Protein AF-A0A2B4RZS3-F1 (afdb_monomer)

Sequence (861 aa):
MGNAHVAPRKTVGIPRLELAAAVVSVKVADVLKNELNYQRIEESYWIDSKAVLGFINNESRRFHVYVANRMQLIGDYTSPSQWRYVESAFNPADEVQADAFEREINALKELQAEVKGGSRQCDKEKKVAMKKTSRLDTLDPFLECNRVLRVGGRIKKANLSDSLKNPVILPQAGHVTQLIIRHVHEKTQHSGRGVTLNELRTNGYWIINGNAAVQHFISKCVTCRYLRGGAGEQKMTNLPKSRVEPAPSFTYSAVDYFGPWCVKEGRKEVKRYGALFTCMTSRAIHIEVAHSLETYSFLQALWRFISRRGPIRELGSDQRTNFIGAQNELKKALQDMDDDQIKVELLKNDIDWVRNPATASNFGGVWERQIRSARNIMAALMREHGHSLDDEALRTLMCETEAVVNNRPLTVDILSDPLSPLPLTPSTPLTGKTKLILPRPGKFQKEDDCKQRWRRVEHIANEFWTRWSKGYLQSLQVRNKWTRQRRNFIEECKPCSAQWLLVYHHGGNGNGISGSKFSLVSAVLSGARVRVVIDRYSTEADSAHVFGHHVFAQLLQHVRKASWYKFQDNAYWWWVIVSTNGNMEMARYNVGSNTHRGTNDKKPRGHNQDKVANEWFADECWKEVFTYDSKGSSLLGSRQALMSALMSGHRVRFQIPQWNYYTAEALSLRNSHVTAQALKHVNKNRLTGFQGDAYWYWLMVSTTGTVRSARYNVGGHKHRGDSKHKLSVKWYVDTRPWKQVLSNGPTGNVLSGDRSDLVQAVRDGAAVRCVQGNECRGYVYNAQNLAVSPDGNHVAAQALNHVSMRSAPDPDELMISPNAYWWFTIVSTTGWREMSRWTVGEHVDRGHTSNKIGQKWFVNH

Nearest PDB structures (foldseek):
  7jn3-assembly1_E  TM=5.811E-01  e=1.811E-05  Rous sarcoma virus (strain Schmidt-Ruppin A)
  7ouf-assembly1_E  TM=5.752E-01  e=3.709E-05  Simian T-lymphotropic virus 1
  6voy-assembly1_C  TM=5.040E-01  e=4.080E-05  Saccharolobus solfataricus P2
  6qbt-assembly1_A  TM=6.934E-01  e=4.625E-03  Human T-lymphotropic virus 2
  6qbv-assembly2_D  TM=6.974E-01  e=7.110E-03  Human T-lymphotropic virus 2

Organism: Stylophora pistillata (NCBI:txid50429)

Solvent-accessible surface area (backbone atoms only — not comparable to full-atom values): 48735 Å² total; per-residue (Å²): 137,84,85,82,74,80,81,70,96,60,94,72,58,67,72,62,54,56,46,51,51,53,45,49,54,53,54,52,51,52,53,51,40,67,76,66,69,60,92,84,76,92,70,76,48,79,40,70,47,70,69,52,54,54,57,60,71,53,91,83,72,92,58,62,68,79,56,38,61,48,51,50,60,42,54,78,78,45,59,61,90,33,57,44,81,45,64,80,90,73,42,73,73,55,54,59,49,47,76,73,39,48,69,62,54,49,54,53,49,56,62,55,73,76,54,94,68,97,50,82,64,55,62,52,51,54,52,59,71,44,71,80,80,57,91,54,66,87,38,51,64,46,76,46,100,83,75,48,53,21,36,44,54,96,54,79,86,54,100,63,56,67,54,61,51,35,23,39,59,38,61,59,83,41,70,68,46,52,53,52,51,49,52,47,32,58,75,52,70,65,70,45,63,70,56,38,53,49,52,41,42,73,72,20,43,40,46,51,66,41,70,60,46,47,46,56,52,49,72,70,32,66,66,51,43,68,78,66,48,76,80,80,87,70,84,79,78,81,81,56,64,66,61,71,55,91,62,65,67,45,28,32,27,32,50,50,79,44,75,79,39,51,29,30,57,87,95,44,78,43,59,36,32,40,40,38,37,36,19,53,61,56,66,29,60,45,62,37,78,20,67,49,79,46,34,67,34,46,51,56,37,50,49,57,46,37,76,73,64,45,79,45,45,32,42,35,35,66,87,52,70,37,57,57,48,35,53,54,49,52,55,46,57,64,67,72,56,86,49,72,70,58,50,56,63,49,63,75,48,60,59,46,72,45,73,58,63,100,85,49,63,75,83,44,53,78,58,51,60,57,52,48,52,55,50,51,54,49,53,50,51,43,70,78,48,18,80,78,31,38,70,70,51,48,53,51,42,39,53,51,51,34,51,60,64,19,65,40,64,76,59,72,94,57,81,87,46,95,87,51,79,81,61,58,25,34,37,35,84,73,67,76,48,87,72,80,84,68,78,84,90,76,89,85,63,100,73,78,62,98,82,53,73,68,62,52,40,51,50,53,49,52,51,48,49,53,57,47,50,55,54,51,55,56,58,70,70,58,70,89,65,80,87,61,96,67,86,85,70,84,80,72,82,80,66,101,63,91,67,76,37,80,31,28,28,25,39,28,84,24,51,72,74,43,71,35,63,64,58,41,46,50,38,55,75,65,56,29,49,47,33,41,33,48,84,97,45,75,46,65,41,62,33,52,36,65,57,92,92,35,42,39,33,35,31,83,48,66,65,46,52,71,45,103,87,38,76,33,98,82,44,25,39,36,39,38,26,40,33,64,61,8,44,31,31,77,50,46,32,39,66,64,30,63,55,65,72,65,77,76,95,79,67,89,72,64,82,65,64,45,52,42,41,38,39,34,25,41,37,84,47,48,41,83,43,32,28,31,35,59,89,69,49,75,78,39,68,42,69,66,58,51,49,54,40,45,78,48,53,33,53,47,33,38,31,50,81,77,66,42,48,42,58,47,52,28,36,38,28,28,76,73,29,46,33,31,34,34,69,91,36,67,51,60,72,45,99,62,35,74,34,90,80,46,27,34,44,30,39,34,42,33,71,78,17,42,38,34,39,43,32,31,36,36,26,30,71,51,72,73,60,70,49,78,48,65,37,36,33,42,31,27,36,42,70,63,76,41,45,75,34,31,25,26,34,40,81,23,49,77,75,43,72,41,58,66,61,45,46,50,38,55,73,74,65,34,51,45,29,42,40,31,74,47,69,52,52,23,41,38,39,54,52,38,80,74,42,70,41,96,88,64,71,42,44,36,30,28,33,70,76,37,68,40,67,39,79,35,98,50,90,57,40,63,35,75,35,91,82,42,26,36,37,44,32,38,39,36,54,60,6,45,33,40,36,38,33,31,39,38,31,44,101,42,80,73,56,73,49,76,48,66,43,40,42,34,36,21,40,38,122

Foldseek 3Di:
DDDDDDDDPDDDDPLLVQLVVLLVVLVVVVVCCVVVVDDDDQAAAEGADPVNLVLLPDDDDDDDPSSVVSSVSSVVRDHSVRYYYDHPLPDVLLVQCCVPCVQVLVVQVVLVVPDPDDDPVSVVVNCVSPVPDDPCSVQVWHADPSRFIWGQAPCVPDPDDPLLRTATEGELPDPVVLVLLVVLCVVVVVPDQVNSVVVCSVRRYDYDVSSVSNVVSLVPDPVSCVVPPDDDDDDQDDADPQQVDDDAWQQAKEKDKADFFFADDDPDTATKIKIWIATNHLRAIAIDIFRDLALVSVVVRVVVCCVQRHAYAEYEYEPDPRVVVNVVVVVVVLVPDDDPVVNVVVVVRPYHYDYDDNPCCSSVVPSCVLVVLLSVLVVVLSVVCRHPHHPVLVRVLSVLSSLLQQLDAPDDPPVPDPPDDDGDGSVCSVPVDPDRDDQDDDDDDPPPDDDDSNVVSSVSSVVSNVSVVVVVVVVVVDPPDDPDDDPDDPDDDDDQDFDFAFAFWDALQLHTPDHDLVSVVVLLVLVWWKWKDFPPDIDTFQKWFDDDSKIKGKDWDDWDAPDPPHRDPFTWTWIWMDMSSQFIFIWIGTQLDLDTPDDDPDDPPDTCSRSTIMTMTTTNQKDFAWKAALVQDTPDHDLVVVLVLQLQQWWKWKDFPHTIIHTFQKWKAAQSKIKGKGWPDWDAPDSNGHDSFIWTWIWIQIPSQKIKTWIGGANDLDTPDMDIGRTIMIMITGNFGWDFAFWAFLQLHTPDHAQLSVLVLVVVVWWKKKWFDHNNTIMIHGFDDWDQDPVSRKIKTWRFPDKDWDQDPPNRGIDGDSQIWTWTWMAMSSQKIKTWTAGRSHRDTPDIDIGGGIIIMITGD

Radius of gyration: 42.4 Å; Cα contacts (8 Å, |Δi|>4): 1461; chains: 1; bounding box: 107×107×107 Å

Structure (mmCIF, N/CA/C/O backbone):
data_AF-A0A2B4RZS3-F1
#
_entry.id   AF-A0A2B4RZS3-F1
#
loop_
_atom_site.group_PDB
_atom_site.id
_atom_site.type_symbol
_atom_site.label_atom_id
_atom_site.label_alt_id
_atom_site.label_comp_id
_atom_site.label_asym_id
_atom_site.label_entity_id
_atom_site.label_seq_id
_atom_site.pdbx_PDB_ins_code
_atom_site.Cartn_x
_atom_site.Cartn_y
_atom_site.Cartn_z
_atom_site.occupancy
_atom_site.B_iso_or_equiv
_atom_site.auth_seq_id
_atom_site.auth_comp_id
_atom_site.auth_asym_id
_atom_site.auth_atom_id
_atom_site.pdbx_PDB_model_num
ATOM 1 N N . MET A 1 1 ? 9.708 34.629 -29.749 1.00 25.36 1 MET A N 1
ATOM 2 C CA . MET A 1 1 ? 8.287 34.873 -30.084 1.00 25.36 1 MET A CA 1
ATOM 3 C C . MET A 1 1 ? 8.236 35.317 -31.536 1.00 25.36 1 MET A C 1
ATOM 5 O O . MET A 1 1 ? 8.944 36.253 -31.864 1.00 25.36 1 MET A O 1
ATOM 9 N N . GLY A 1 2 ? 7.504 34.627 -32.413 1.00 28.36 2 GLY A N 1
ATOM 10 C CA . GLY A 1 2 ? 7.329 35.047 -33.808 1.00 28.36 2 GLY A CA 1
ATOM 11 C C . GLY A 1 2 ? 5.884 35.477 -34.030 1.00 28.36 2 GLY A C 1
ATOM 12 O O . GLY A 1 2 ? 5.011 34.620 -34.124 1.00 28.36 2 GLY A O 1
ATOM 13 N N . ASN A 1 3 ? 5.624 36.785 -34.077 1.00 26.41 3 ASN A N 1
ATOM 14 C CA . ASN A 1 3 ? 4.321 37.315 -34.475 1.00 26.41 3 ASN A CA 1
ATOM 15 C C . ASN A 1 3 ? 4.238 37.290 -36.006 1.00 26.41 3 ASN A C 1
ATOM 17 O O . ASN A 1 3 ? 4.836 38.127 -36.677 1.00 26.41 3 ASN A O 1
ATOM 21 N N . ALA A 1 4 ? 3.513 36.321 -36.566 1.00 29.20 4 ALA A N 1
ATOM 22 C CA . ALA A 1 4 ? 3.205 36.306 -37.991 1.00 29.20 4 ALA A CA 1
ATOM 23 C C . ALA A 1 4 ? 2.091 37.324 -38.281 1.00 29.20 4 ALA A C 1
ATOM 25 O O . ALA A 1 4 ? 0.948 37.142 -37.860 1.00 29.20 4 ALA A O 1
ATOM 26 N N . HIS A 1 5 ? 2.418 38.400 -38.999 1.00 36.69 5 HIS A N 1
ATOM 27 C CA . HIS A 1 5 ? 1.414 39.298 -39.565 1.00 36.69 5 HIS A CA 1
ATOM 28 C C . HIS A 1 5 ? 0.783 38.681 -40.819 1.00 36.69 5 HIS A C 1
ATOM 30 O O . HIS A 1 5 ? 1.459 38.064 -41.642 1.00 36.69 5 HIS A O 1
ATOM 36 N N . VAL A 1 6 ? -0.524 38.895 -40.982 1.00 41.53 6 VAL A N 1
ATOM 37 C CA . VAL A 1 6 ? -1.246 38.624 -42.232 1.00 41.53 6 VAL A CA 1
ATOM 38 C C . VAL A 1 6 ? -0.625 39.457 -43.360 1.00 41.53 6 VAL A C 1
ATOM 40 O O . VAL A 1 6 ? -0.330 40.638 -43.164 1.00 41.53 6 VAL A O 1
ATOM 43 N N . ALA A 1 7 ? -0.429 38.849 -44.534 1.00 40.44 7 ALA A N 1
ATOM 44 C CA . ALA A 1 7 ? 0.196 39.502 -45.682 1.00 40.44 7 ALA A CA 1
ATOM 45 C C . ALA A 1 7 ? -0.533 40.814 -46.061 1.00 40.44 7 ALA A C 1
ATOM 47 O O . ALA A 1 7 ? -1.764 40.817 -46.191 1.00 40.44 7 ALA A O 1
ATOM 48 N N . PRO A 1 8 ? 0.186 41.938 -46.243 1.00 42.16 8 PRO A N 1
ATOM 49 C CA . PRO A 1 8 ? -0.438 43.213 -46.572 1.00 42.16 8 PRO A CA 1
ATOM 50 C C . PRO A 1 8 ? -1.048 43.176 -47.981 1.00 42.16 8 PRO A C 1
ATOM 52 O O . PRO A 1 8 ? -0.418 42.736 -48.937 1.00 42.16 8 PRO A O 1
ATOM 55 N N . ARG A 1 9 ? -2.277 43.692 -48.122 1.00 46.75 9 ARG A N 1
ATOM 56 C CA . ARG A 1 9 ? -3.053 43.706 -49.384 1.00 46.75 9 ARG A CA 1
ATOM 57 C C . ARG A 1 9 ? -2.430 44.522 -50.531 1.00 46.75 9 ARG A C 1
ATOM 59 O O . ARG A 1 9 ? -2.918 44.438 -51.652 1.00 46.75 9 ARG A O 1
ATOM 66 N N . LYS A 1 10 ? -1.393 45.326 -50.273 1.00 51.91 10 LYS A N 1
ATOM 67 C CA . LYS A 1 10 ? -0.622 46.052 -51.297 1.00 51.91 10 LYS A CA 1
ATOM 68 C C . LYS A 1 10 ? 0.819 45.556 -51.275 1.00 51.91 10 LYS A C 1
ATOM 70 O O . LYS A 1 10 ? 1.378 45.390 -50.196 1.00 51.91 10 LYS A O 1
ATOM 75 N N . THR A 1 11 ? 1.412 45.354 -52.449 1.00 50.59 11 THR A N 1
ATOM 76 C CA . THR A 1 11 ? 2.779 44.848 -52.619 1.00 50.59 11 THR A CA 1
ATOM 77 C C . THR A 1 11 ? 3.777 45.788 -51.940 1.00 50.59 11 THR A C 1
ATOM 79 O O . THR A 1 11 ? 3.996 46.913 -52.388 1.00 50.59 11 THR A O 1
ATOM 82 N N . VAL A 1 12 ? 4.356 45.353 -50.820 1.00 57.81 12 VAL A N 1
ATOM 83 C CA . VAL A 1 12 ? 5.393 46.099 -50.097 1.00 57.81 12 VAL A CA 1
ATOM 84 C C . VAL A 1 12 ? 6.755 45.568 -50.540 1.00 57.81 12 VAL A C 1
ATOM 86 O O . VAL A 1 12 ? 6.961 44.359 -50.579 1.00 57.81 12 VAL A O 1
ATOM 89 N N . GLY A 1 13 ? 7.685 46.461 -50.888 1.00 64.00 13 GLY A N 1
ATOM 90 C CA . GLY A 1 13 ? 9.037 46.064 -51.290 1.00 64.00 13 GLY A CA 1
ATOM 91 C C . GLY A 1 13 ? 9.795 45.363 -50.158 1.00 64.00 13 GLY A C 1
ATOM 92 O O . GLY A 1 13 ? 9.691 45.776 -49.002 1.00 64.00 13 GLY A O 1
ATOM 93 N N . ILE A 1 14 ? 10.591 44.350 -50.508 1.00 63.94 14 ILE A N 1
ATOM 94 C CA . ILE A 1 14 ? 11.362 43.498 -49.583 1.00 63.94 14 ILE A CA 1
ATOM 95 C C . ILE A 1 14 ? 12.132 44.318 -48.522 1.00 63.94 14 ILE A C 1
ATOM 97 O O . ILE A 1 14 ? 11.946 44.046 -47.338 1.00 63.94 14 ILE A O 1
ATOM 101 N N . PRO A 1 15 ? 12.849 45.416 -48.854 1.00 69.38 15 PRO A N 1
ATOM 102 C CA . PRO A 1 15 ? 13.564 46.206 -47.842 1.00 69.38 15 PRO A CA 1
ATOM 103 C C . PRO A 1 15 ? 12.669 46.829 -46.757 1.00 69.38 15 PRO A C 1
ATOM 105 O O . PRO A 1 15 ? 13.118 47.065 -45.640 1.00 69.38 15 PRO A O 1
ATOM 108 N N . ARG A 1 16 ? 11.391 47.106 -47.056 1.00 73.25 16 ARG A N 1
ATOM 109 C CA . ARG A 1 16 ? 10.436 47.661 -46.080 1.00 73.25 16 ARG A CA 1
ATOM 110 C C . ARG A 1 16 ? 9.860 46.598 -45.146 1.00 73.25 16 ARG A C 1
ATOM 112 O O . ARG A 1 16 ? 9.440 46.961 -44.048 1.00 73.25 16 ARG A O 1
ATOM 119 N N . LEU A 1 17 ? 9.807 45.339 -45.586 1.00 72.12 17 LEU A N 1
ATOM 120 C CA . LEU A 1 17 ? 9.401 44.203 -44.756 1.00 72.12 17 LEU A CA 1
ATOM 121 C C . LEU A 1 17 ? 10.532 43.817 -43.801 1.00 72.12 17 LEU A C 1
ATOM 123 O O . LEU A 1 17 ? 10.285 43.714 -42.604 1.00 72.12 17 LEU A O 1
ATOM 127 N N . GLU A 1 18 ? 11.767 43.751 -44.301 1.00 78.31 18 GLU A N 1
ATOM 128 C CA . GLU A 1 18 ? 12.951 43.497 -43.469 1.00 78.31 18 GLU A CA 1
ATOM 129 C C . GLU A 1 18 ? 13.143 44.583 -42.399 1.00 78.31 18 GLU A C 1
ATOM 131 O O . GLU A 1 18 ? 13.373 44.296 -41.225 1.00 78.31 18 GLU A O 1
ATOM 136 N N . LEU A 1 19 ? 12.939 45.855 -42.760 1.00 81.00 19 LEU A N 1
ATOM 137 C CA . LEU A 1 19 ? 12.983 46.956 -41.794 1.00 81.00 19 LEU A CA 1
ATOM 138 C C . LEU A 1 19 ? 11.852 46.869 -40.752 1.00 81.00 19 LEU A C 1
ATOM 140 O O . LEU A 1 19 ? 12.030 47.259 -39.601 1.00 81.00 19 LEU A O 1
ATOM 144 N N . ALA A 1 20 ? 10.675 46.363 -41.134 1.00 78.88 20 ALA A N 1
ATOM 145 C CA . ALA A 1 20 ? 9.586 46.145 -40.186 1.00 78.88 20 ALA A CA 1
ATOM 146 C C . ALA A 1 20 ? 9.894 44.987 -39.223 1.00 78.88 20 ALA A C 1
ATOM 148 O O . ALA A 1 20 ? 9.554 45.085 -38.046 1.00 78.88 20 ALA A O 1
ATOM 149 N N . ALA A 1 21 ? 10.570 43.936 -39.693 1.00 75.31 21 ALA A N 1
ATOM 150 C CA . ALA A 1 21 ? 11.038 42.844 -38.846 1.00 75.31 21 ALA A CA 1
ATOM 151 C C . ALA A 1 21 ? 12.056 43.338 -37.804 1.00 75.31 21 ALA A C 1
ATOM 153 O O . ALA A 1 21 ? 11.902 43.036 -36.621 1.00 75.31 21 ALA A O 1
ATOM 154 N N . ALA A 1 22 ? 13.009 44.189 -38.204 1.00 81.75 22 ALA A N 1
ATOM 155 C CA . ALA A 1 22 ? 13.968 44.810 -37.285 1.00 81.75 22 ALA A CA 1
ATOM 156 C C . ALA A 1 22 ? 13.275 45.607 -36.161 1.00 81.75 22 ALA A C 1
ATOM 158 O O . ALA A 1 22 ? 13.595 45.431 -34.987 1.00 81.75 22 ALA A O 1
ATOM 159 N N . VAL A 1 23 ? 12.257 46.408 -36.496 1.00 82.56 23 VAL A N 1
ATOM 160 C CA . VAL A 1 23 ? 11.451 47.150 -35.507 1.00 82.56 23 VAL A CA 1
ATOM 161 C C . VAL A 1 23 ? 10.754 46.218 -34.509 1.00 82.56 23 VAL A C 1
ATOM 163 O O . VAL A 1 23 ? 10.675 46.520 -33.319 1.00 82.56 23 VAL A O 1
ATOM 166 N N . VAL A 1 24 ? 10.218 45.090 -34.977 1.00 80.56 24 VAL A N 1
ATOM 167 C CA . VAL A 1 24 ? 9.543 44.124 -34.100 1.00 80.56 24 VAL A CA 1
ATOM 168 C C . VAL A 1 24 ? 10.538 43.485 -33.134 1.00 80.56 24 VAL A C 1
ATOM 170 O O . VAL A 1 24 ? 10.221 43.364 -31.953 1.00 80.56 24 VAL A O 1
ATOM 173 N N . SER A 1 25 ? 11.737 43.134 -33.600 1.00 79.50 25 SER A N 1
ATOM 174 C CA . SER A 1 25 ? 12.791 42.562 -32.753 1.00 79.50 25 SER A CA 1
ATOM 175 C C . SER A 1 25 ? 13.160 43.481 -31.588 1.00 79.50 25 SER A C 1
ATOM 177 O O . SER A 1 25 ? 13.253 43.014 -30.455 1.00 79.50 25 SER A O 1
ATOM 179 N N . VAL A 1 26 ? 13.274 44.787 -31.841 1.00 84.56 26 VAL A N 1
ATOM 180 C CA . VAL A 1 26 ? 13.540 45.801 -30.807 1.00 84.56 26 VAL A CA 1
ATOM 181 C C . VAL A 1 26 ? 12.406 45.882 -29.785 1.00 84.56 26 VAL A C 1
ATOM 183 O O . VAL A 1 26 ? 12.646 45.833 -28.583 1.00 84.56 26 VAL A O 1
ATOM 186 N N . LYS A 1 27 ? 11.149 45.925 -30.243 1.00 80.69 27 LYS A N 1
ATOM 187 C CA . LYS A 1 27 ? 9.986 45.980 -29.340 1.00 80.69 27 LYS A CA 1
ATOM 188 C C . LYS A 1 27 ? 9.846 44.733 -28.472 1.00 80.69 27 LYS A C 1
ATOM 190 O O . LYS A 1 27 ? 9.444 44.826 -27.319 1.00 80.69 27 LYS A O 1
ATOM 195 N N . VAL A 1 28 ? 10.148 43.560 -29.023 1.00 78.25 28 VAL A N 1
ATOM 196 C CA . VAL A 1 28 ? 10.104 42.304 -28.263 1.00 78.25 28 VAL A CA 1
ATOM 197 C C . VAL A 1 28 ? 11.201 42.279 -27.201 1.00 78.25 28 VAL A C 1
ATOM 199 O O . VAL A 1 28 ? 10.935 41.838 -26.086 1.00 78.25 28 VAL A O 1
ATOM 202 N N . ALA A 1 29 ? 12.402 42.765 -27.516 1.00 79.75 29 ALA A N 1
ATOM 203 C CA . ALA A 1 29 ? 13.478 42.872 -26.536 1.00 79.75 29 ALA A CA 1
ATOM 204 C C . ALA A 1 29 ? 13.118 43.831 -25.389 1.00 79.75 29 ALA A C 1
ATOM 206 O O . ALA A 1 29 ? 13.303 43.477 -24.227 1.00 79.75 29 ALA A O 1
ATOM 207 N N . ASP A 1 30 ? 12.506 44.979 -25.694 1.00 80.50 30 ASP A N 1
ATOM 208 C CA . ASP A 1 30 ? 12.034 45.938 -24.686 1.00 80.50 30 ASP A CA 1
ATOM 209 C C . ASP A 1 30 ? 10.965 45.338 -23.753 1.00 80.50 30 ASP A C 1
ATOM 211 O O . ASP A 1 30 ? 11.074 45.418 -22.529 1.00 80.50 30 ASP A O 1
ATOM 215 N N . VAL A 1 31 ? 9.975 44.626 -24.306 1.00 79.56 31 VAL A N 1
ATOM 216 C CA . VAL A 1 31 ? 8.971 43.908 -23.498 1.00 79.56 31 VAL A CA 1
ATOM 217 C C . VAL A 1 31 ? 9.633 42.869 -22.591 1.00 79.56 31 VAL A C 1
ATOM 219 O O . VAL A 1 31 ? 9.295 42.773 -21.416 1.00 79.56 31 VAL A O 1
ATOM 222 N N . LEU A 1 32 ? 10.604 42.107 -23.100 1.00 74.25 32 LEU A N 1
ATOM 223 C CA . LEU A 1 32 ? 11.298 41.093 -22.303 1.00 74.25 32 LEU A CA 1
ATOM 224 C C . LEU A 1 32 ? 12.152 41.703 -21.186 1.00 74.25 32 LEU A C 1
ATOM 226 O O . LEU A 1 32 ? 12.182 41.148 -20.090 1.00 74.25 32 LEU A O 1
ATOM 230 N N . LYS A 1 33 ? 12.807 42.843 -21.426 1.00 74.12 33 LYS A N 1
ATOM 231 C CA . LYS A 1 33 ? 13.531 43.593 -20.389 1.00 74.12 33 LYS A CA 1
ATOM 232 C C . LYS A 1 33 ? 12.607 44.030 -19.257 1.00 74.12 33 LYS A C 1
ATOM 234 O O . LYS A 1 33 ? 12.936 43.814 -18.091 1.00 74.12 33 LYS A O 1
ATOM 239 N N . ASN A 1 34 ? 11.454 44.596 -19.609 1.00 74.12 34 ASN A N 1
ATOM 240 C CA . ASN A 1 34 ? 10.492 45.120 -18.644 1.00 74.12 34 ASN A CA 1
ATOM 241 C C . ASN A 1 34 ? 9.833 44.000 -17.820 1.00 74.12 34 ASN A C 1
ATOM 243 O O . ASN A 1 34 ? 9.734 44.115 -16.602 1.00 74.12 34 ASN A O 1
ATOM 247 N N . GLU A 1 35 ? 9.455 42.887 -18.452 1.00 75.44 35 GLU A N 1
ATOM 248 C CA . GLU A 1 35 ? 8.789 41.762 -17.774 1.00 75.44 35 GLU A CA 1
ATOM 249 C C . GLU A 1 35 ? 9.744 40.917 -16.918 1.00 75.44 35 GLU A C 1
ATOM 251 O O . GLU A 1 35 ? 9.351 40.369 -15.889 1.00 75.44 35 GLU A O 1
ATOM 256 N N . LEU A 1 36 ? 11.011 40.792 -17.326 1.00 71.81 36 LEU A N 1
ATOM 257 C CA . LEU A 1 36 ? 12.001 39.974 -16.616 1.00 71.81 36 LEU A CA 1
ATOM 258 C C . LEU A 1 36 ? 12.832 40.772 -15.595 1.00 71.81 36 LEU A C 1
ATOM 260 O O . LEU A 1 36 ? 13.619 40.180 -14.857 1.00 71.81 36 LEU A O 1
ATOM 264 N N . ASN A 1 37 ? 12.632 42.093 -15.521 1.00 66.38 37 ASN A N 1
ATOM 265 C CA . ASN A 1 37 ? 13.205 43.015 -14.534 1.00 66.38 37 ASN A CA 1
ATOM 266 C C . ASN A 1 37 ? 14.747 42.966 -14.428 1.00 66.38 37 ASN A C 1
ATOM 268 O O . ASN A 1 37 ? 15.330 43.134 -13.354 1.00 66.38 37 ASN A O 1
ATOM 272 N N . TYR A 1 38 ? 15.429 42.713 -15.549 1.00 66.50 38 TYR A N 1
ATOM 273 C CA . TYR A 1 38 ? 16.889 42.650 -15.612 1.00 66.50 38 TYR A CA 1
ATOM 274 C C . TYR A 1 38 ? 17.485 44.020 -15.950 1.00 66.50 38 TYR A C 1
ATOM 276 O O . TYR A 1 38 ? 17.295 44.536 -17.046 1.00 66.50 38 TYR A O 1
ATOM 284 N N . GLN A 1 39 ? 18.259 44.603 -15.029 1.00 55.19 39 GLN A N 1
ATOM 285 C CA . GLN A 1 39 ? 18.731 45.990 -15.170 1.00 55.19 39 GLN A CA 1
ATOM 286 C C . GLN A 1 39 ? 20.023 46.175 -15.991 1.00 55.19 39 GLN A C 1
ATOM 288 O O . GLN A 1 39 ? 20.342 47.304 -16.350 1.00 55.19 39 GLN A O 1
ATOM 293 N N . ARG A 1 40 ? 20.771 45.110 -16.322 1.00 58.00 40 ARG A N 1
ATOM 294 C CA . ARG A 1 40 ? 22.019 45.186 -17.116 1.00 58.00 40 ARG A CA 1
ATOM 295 C C . ARG A 1 40 ? 22.296 43.885 -17.880 1.00 58.00 40 ARG A C 1
ATOM 297 O O . ARG A 1 40 ? 23.076 43.056 -17.424 1.00 58.00 40 ARG A O 1
ATOM 304 N N . ILE A 1 41 ? 21.658 43.708 -19.036 1.00 68.88 41 ILE A N 1
ATOM 305 C CA . ILE A 1 41 ? 21.992 42.636 -19.988 1.00 68.88 41 ILE A CA 1
ATOM 306 C C . ILE A 1 41 ? 22.568 43.269 -21.252 1.00 68.88 41 ILE A C 1
ATOM 308 O O . ILE A 1 41 ? 22.030 44.250 -21.763 1.00 68.88 41 ILE A O 1
ATOM 312 N N . GLU A 1 42 ? 23.676 42.712 -21.731 1.00 70.00 42 GLU A N 1
ATOM 313 C CA . GLU A 1 42 ? 24.305 43.099 -22.989 1.00 70.00 42 GLU A CA 1
ATOM 314 C C . GLU A 1 42 ? 23.510 42.492 -24.158 1.00 70.00 42 GLU A C 1
ATOM 316 O O . GLU A 1 42 ? 23.343 41.275 -24.247 1.00 70.00 42 GLU A O 1
ATOM 321 N N . GLU A 1 43 ? 22.965 43.336 -25.034 1.00 74.69 43 GLU A N 1
ATOM 322 C CA . GLU A 1 43 ? 22.074 42.909 -26.118 1.00 74.69 43 GLU A CA 1
ATOM 323 C C . GLU A 1 43 ? 22.743 43.020 -27.483 1.00 74.69 43 GLU A C 1
ATOM 325 O O . GLU A 1 43 ? 23.361 44.037 -27.801 1.00 74.69 43 GLU A O 1
ATOM 330 N N . SER A 1 44 ? 22.563 41.988 -28.307 1.00 79.62 44 SER A N 1
ATOM 331 C CA . SER A 1 44 ? 23.001 41.952 -29.703 1.00 79.62 44 SER A CA 1
ATOM 332 C C . SER A 1 44 ? 21.853 41.516 -30.612 1.00 79.62 44 SER A C 1
ATOM 334 O O . SER A 1 44 ? 21.192 40.510 -30.349 1.00 79.62 44 SER A O 1
ATOM 336 N N . TYR A 1 45 ? 21.650 42.248 -31.703 1.00 80.56 45 TYR A N 1
ATOM 337 C CA . TYR A 1 45 ? 20.606 42.024 -32.699 1.00 80.56 45 TYR A CA 1
ATOM 338 C C . TYR A 1 45 ? 21.243 41.554 -34.006 1.00 80.56 45 TYR A C 1
ATOM 340 O O . TYR A 1 45 ? 22.227 42.127 -34.467 1.00 80.56 45 TYR A O 1
ATOM 348 N N . TRP A 1 46 ? 20.684 40.511 -34.615 1.00 75.00 46 TRP A N 1
ATOM 349 C CA . TRP A 1 46 ? 21.230 39.903 -35.828 1.00 75.00 46 TRP A CA 1
ATOM 350 C C . TRP A 1 46 ? 20.239 40.038 -36.983 1.00 75.00 46 TRP A C 1
ATOM 352 O O . TRP A 1 46 ? 19.054 39.748 -36.812 1.00 75.00 46 TRP A O 1
ATOM 362 N N . ILE A 1 47 ? 20.718 40.489 -38.144 1.00 76.44 47 ILE A N 1
ATOM 363 C CA . ILE A 1 47 ? 19.908 40.693 -39.350 1.00 76.44 47 ILE A CA 1
ATOM 364 C C . ILE A 1 47 ? 20.595 40.100 -40.580 1.00 76.44 47 ILE A C 1
ATOM 366 O O . ILE A 1 47 ? 21.806 40.204 -40.740 1.00 76.44 47 ILE A O 1
ATOM 370 N N . ASP A 1 48 ? 19.827 39.500 -41.477 1.00 68.94 48 ASP A N 1
ATOM 371 C CA . ASP A 1 48 ? 20.307 38.870 -42.714 1.00 68.94 48 ASP A CA 1
ATOM 372 C C . ASP A 1 48 ? 20.163 39.773 -43.951 1.00 68.94 48 ASP A C 1
ATOM 374 O O . ASP A 1 48 ? 20.464 39.382 -45.079 1.00 68.94 48 ASP A O 1
ATOM 378 N N . SER A 1 49 ? 19.777 41.035 -43.740 1.00 77.75 49 SER A N 1
ATOM 379 C CA . SER A 1 49 ? 19.632 42.049 -44.783 1.00 77.75 49 SER A CA 1
ATOM 380 C C . SER A 1 49 ? 20.723 43.117 -44.697 1.00 77.75 49 SER A C 1
ATOM 382 O O . SER A 1 49 ? 20.668 44.031 -43.867 1.00 77.75 49 SER A O 1
ATOM 384 N N . LYS A 1 50 ? 21.691 43.065 -45.628 1.00 77.00 50 LYS A N 1
ATOM 385 C CA . LYS A 1 50 ? 22.745 44.097 -45.759 1.00 77.00 50 LYS A CA 1
ATOM 386 C C . LYS A 1 50 ? 22.164 45.492 -46.018 1.00 77.00 50 LYS A C 1
ATOM 388 O O . LYS A 1 50 ? 22.749 46.484 -45.596 1.00 77.00 50 LYS A O 1
ATOM 393 N N . ALA A 1 51 ? 21.004 45.577 -46.677 1.00 77.06 51 ALA A N 1
ATOM 394 C CA . ALA A 1 51 ? 20.333 46.845 -46.961 1.00 77.06 51 ALA A CA 1
ATOM 395 C C . ALA A 1 51 ? 19.806 47.522 -45.685 1.00 77.06 51 ALA A C 1
ATOM 397 O O . ALA A 1 51 ? 19.978 48.726 -45.520 1.00 77.06 51 ALA A O 1
ATOM 398 N N . VAL A 1 52 ? 19.202 46.756 -44.768 1.00 78.44 52 VAL A N 1
ATOM 399 C CA . VAL A 1 52 ? 18.694 47.293 -43.495 1.00 78.44 52 VAL A CA 1
ATOM 400 C C . VAL A 1 52 ? 19.836 47.627 -42.542 1.00 78.44 52 VAL A C 1
ATOM 402 O O . VAL A 1 52 ? 19.813 48.697 -41.941 1.00 78.44 52 VAL A O 1
ATOM 405 N N . LEU A 1 53 ? 20.882 46.795 -42.478 1.00 82.06 53 LEU A N 1
ATOM 406 C CA . LEU A 1 53 ? 22.088 47.134 -41.717 1.00 82.06 53 LEU A CA 1
ATOM 407 C C . LEU A 1 53 ? 22.743 48.426 -42.241 1.00 82.06 53 LEU A C 1
ATOM 409 O O . LEU A 1 53 ? 23.169 49.275 -41.463 1.00 82.06 53 LEU A O 1
ATOM 413 N N . GLY A 1 54 ? 22.753 48.615 -43.563 1.00 80.06 54 GLY A N 1
ATOM 414 C CA . GLY A 1 54 ? 23.208 49.851 -44.196 1.00 80.06 54 GLY A CA 1
ATOM 415 C C . GLY A 1 54 ? 22.345 51.077 -43.872 1.00 80.06 54 GLY A C 1
ATOM 416 O O . GLY A 1 54 ? 22.873 52.184 -43.855 1.00 80.06 54 GLY A O 1
ATOM 417 N N . PHE A 1 55 ? 21.046 50.914 -43.594 1.00 81.69 55 PHE A N 1
ATOM 418 C CA . PHE A 1 55 ? 20.200 52.010 -43.102 1.00 81.69 55 PHE A CA 1
ATOM 419 C C . PHE A 1 55 ? 20.479 52.348 -41.634 1.00 81.69 55 PHE A C 1
ATOM 421 O O . PHE A 1 55 ? 20.463 53.524 -41.289 1.00 81.69 55 PHE A O 1
ATOM 428 N N . ILE A 1 56 ? 20.777 51.346 -40.800 1.00 81.19 56 ILE A N 1
ATOM 429 C CA . ILE A 1 56 ? 21.082 51.518 -39.369 1.00 81.19 56 ILE A CA 1
ATOM 430 C C . ILE A 1 56 ? 22.414 52.235 -39.141 1.00 81.19 56 ILE A C 1
ATOM 432 O O . ILE A 1 56 ? 22.506 53.084 -38.261 1.00 81.19 56 ILE A O 1
ATOM 436 N N . ASN A 1 57 ? 23.417 51.964 -39.975 1.00 80.31 57 ASN A N 1
ATOM 437 C CA . ASN A 1 57 ? 24.753 52.550 -39.837 1.00 80.31 57 ASN A CA 1
ATOM 438 C C . ASN A 1 57 ? 24.926 53.910 -40.542 1.00 80.31 57 ASN A C 1
ATOM 440 O O . ASN A 1 57 ? 26.047 54.401 -40.652 1.00 80.31 57 ASN A O 1
ATOM 444 N N . ASN A 1 58 ? 23.860 54.503 -41.085 1.00 77.88 58 ASN A N 1
ATOM 445 C CA . ASN A 1 58 ? 23.957 55.705 -41.912 1.00 77.88 58 ASN A CA 1
ATOM 446 C C . ASN A 1 58 ? 23.410 56.945 -41.194 1.00 77.88 58 ASN A C 1
ATOM 448 O O . ASN A 1 58 ? 22.201 57.103 -41.050 1.00 77.88 58 ASN A O 1
ATOM 452 N N . GLU A 1 59 ? 24.308 57.857 -40.818 1.00 62.84 59 GLU A N 1
ATOM 453 C CA . GLU A 1 59 ? 23.991 59.057 -40.029 1.00 62.84 59 GLU A CA 1
ATOM 454 C C . GLU A 1 59 ? 23.669 60.311 -40.870 1.00 62.84 59 GLU A C 1
ATOM 456 O O . GLU A 1 59 ? 23.306 61.345 -40.317 1.00 62.84 59 GLU A O 1
ATOM 461 N N . SER A 1 60 ? 23.783 60.266 -42.207 1.00 59.38 60 SER A N 1
ATOM 462 C CA . SER A 1 60 ? 23.875 61.492 -43.032 1.00 59.38 60 SER A CA 1
ATOM 463 C C . SER A 1 60 ? 22.865 61.631 -44.183 1.00 59.38 60 SER A C 1
ATOM 465 O O . SER A 1 60 ? 22.979 62.559 -44.986 1.00 59.38 60 SER A O 1
ATOM 467 N N . ARG A 1 61 ? 21.841 60.769 -44.302 1.00 57.19 61 ARG A N 1
ATOM 468 C CA . ARG A 1 61 ? 20.859 60.846 -45.410 1.00 57.19 61 ARG A CA 1
ATOM 469 C C . ARG A 1 61 ? 19.412 61.036 -44.954 1.00 57.19 61 ARG A C 1
ATOM 471 O O . ARG A 1 61 ? 18.914 60.332 -44.085 1.00 57.19 61 ARG A O 1
ATOM 478 N N . ARG A 1 62 ? 18.695 61.942 -45.636 1.00 60.28 62 ARG A N 1
ATOM 479 C CA . ARG A 1 62 ? 17.237 62.118 -45.506 1.00 60.28 62 ARG A CA 1
ATOM 480 C C . ARG A 1 62 ? 16.513 60.885 -46.054 1.00 60.28 62 ARG A C 1
ATOM 482 O O . ARG A 1 62 ? 16.443 60.689 -47.267 1.00 60.28 62 ARG A O 1
ATOM 489 N N . PHE A 1 63 ? 15.971 60.058 -45.166 1.00 74.12 63 PHE A N 1
ATOM 490 C CA . PHE A 1 63 ? 15.154 58.909 -45.548 1.00 74.12 63 PHE A CA 1
ATOM 491 C C . PHE A 1 63 ? 13.722 59.326 -45.902 1.00 74.12 63 PHE A C 1
ATOM 493 O O . PHE A 1 63 ? 13.169 60.277 -45.354 1.00 74.12 63 PHE A O 1
ATOM 500 N N . HIS A 1 64 ? 13.082 58.565 -46.791 1.00 71.94 64 HIS A N 1
ATOM 501 C CA . HIS A 1 64 ? 11.647 58.699 -47.038 1.00 71.94 64 HIS A CA 1
ATOM 502 C C . HIS A 1 64 ? 10.864 58.402 -45.745 1.00 71.94 64 HIS A C 1
ATOM 504 O O . HIS A 1 64 ? 11.194 57.448 -45.040 1.00 71.94 64 HIS A O 1
ATOM 510 N N . VAL A 1 65 ? 9.789 59.153 -45.472 1.00 77.12 65 VAL A N 1
ATOM 511 C CA . VAL A 1 65 ? 9.052 59.196 -44.184 1.00 77.12 65 VAL A CA 1
ATOM 512 C C . VAL A 1 65 ? 8.807 57.817 -43.541 1.00 77.12 65 VAL A C 1
ATOM 514 O O . VAL A 1 65 ? 9.065 57.620 -42.361 1.00 77.12 65 VAL A O 1
ATOM 517 N N . TYR A 1 66 ? 8.378 56.814 -44.318 1.00 78.62 66 TYR A N 1
ATOM 518 C CA . TYR A 1 66 ? 8.159 55.443 -43.824 1.00 78.62 66 TYR A CA 1
ATOM 519 C C . TYR A 1 66 ? 9.406 54.776 -43.211 1.00 78.62 66 TYR A C 1
ATOM 521 O O . TYR A 1 66 ? 9.286 54.049 -42.221 1.00 78.62 66 TYR A O 1
ATOM 529 N N . VAL A 1 67 ? 10.570 54.972 -43.839 1.00 77.81 67 VAL A N 1
ATOM 530 C CA . VAL A 1 67 ? 11.863 54.429 -43.400 1.00 77.81 67 VAL A CA 1
ATOM 531 C C . VAL A 1 67 ? 12.411 55.286 -42.264 1.00 77.81 67 VAL A C 1
ATOM 533 O O . VAL A 1 67 ? 12.826 54.724 -41.259 1.00 77.81 67 VAL A O 1
ATOM 536 N N . ALA A 1 68 ? 12.304 56.616 -42.369 1.00 78.69 68 ALA A N 1
ATOM 537 C CA . ALA A 1 68 ? 12.724 57.553 -41.325 1.00 78.69 68 ALA A CA 1
ATOM 538 C C . ALA A 1 68 ? 12.060 57.248 -39.971 1.00 78.69 68 ALA A C 1
ATOM 540 O O . ALA A 1 68 ? 12.757 57.035 -38.987 1.00 78.69 68 ALA A O 1
ATOM 541 N N . ASN A 1 69 ? 10.731 57.098 -39.941 1.00 81.69 69 ASN A N 1
ATOM 542 C CA . ASN A 1 69 ? 9.992 56.839 -38.700 1.00 81.69 69 ASN A CA 1
ATOM 543 C C . ASN A 1 69 ? 10.371 55.499 -38.039 1.00 81.69 69 ASN A C 1
ATOM 545 O O . ASN A 1 69 ? 10.281 55.356 -36.825 1.00 81.69 69 ASN A O 1
ATOM 549 N N . ARG A 1 70 ? 10.766 54.491 -38.829 1.00 83.06 70 ARG A N 1
ATOM 550 C CA . ARG A 1 70 ? 11.172 53.168 -38.317 1.00 83.06 70 ARG A CA 1
ATOM 551 C C . ARG A 1 70 ? 12.626 53.140 -37.882 1.00 83.06 70 ARG A C 1
ATOM 553 O O . ARG A 1 70 ? 12.939 52.478 -36.904 1.00 83.06 70 ARG A O 1
ATOM 560 N N . MET A 1 71 ? 13.478 53.875 -38.587 1.00 82.06 71 MET A N 1
ATOM 561 C CA . MET A 1 71 ? 14.866 54.081 -38.199 1.00 82.06 71 MET A CA 1
ATOM 562 C C . MET A 1 71 ? 14.973 54.866 -36.896 1.00 82.06 71 MET A C 1
ATOM 564 O O . MET A 1 71 ? 15.737 54.469 -36.026 1.00 82.06 71 MET A O 1
ATOM 568 N N . GLN A 1 72 ? 14.146 55.901 -36.727 1.00 80.19 72 GLN A N 1
ATOM 569 C CA . GLN A 1 72 ? 14.039 56.633 -35.468 1.00 80.19 72 GLN A CA 1
ATOM 570 C C . GLN A 1 72 ? 13.633 55.697 -34.325 1.00 80.19 72 GLN A C 1
ATOM 572 O O . GLN A 1 72 ? 14.335 55.613 -33.330 1.00 80.19 72 GLN A O 1
ATOM 577 N N . LEU A 1 73 ? 12.593 54.882 -34.525 1.00 81.00 73 LEU A N 1
ATOM 578 C CA . LEU A 1 73 ? 12.138 53.940 -33.502 1.00 81.00 73 LEU A CA 1
ATOM 579 C C . LEU A 1 73 ? 13.155 52.827 -33.192 1.00 81.00 73 LEU A C 1
ATOM 581 O O . LEU A 1 73 ? 13.156 52.302 -32.090 1.00 81.00 73 LEU A O 1
ATOM 585 N N . ILE A 1 74 ? 14.018 52.436 -34.132 1.00 85.06 74 ILE A N 1
ATOM 586 C CA . ILE A 1 74 ? 15.129 51.515 -33.837 1.00 85.06 74 ILE A CA 1
ATOM 587 C C . ILE A 1 74 ? 16.226 52.243 -33.043 1.00 85.06 74 ILE A C 1
ATOM 589 O O . ILE A 1 74 ? 16.756 51.676 -32.088 1.00 85.06 74 ILE A O 1
ATOM 593 N N . GLY A 1 75 ? 16.534 53.491 -33.406 1.00 79.56 75 GLY A N 1
ATOM 594 C CA . GLY A 1 75 ? 17.538 54.324 -32.737 1.00 79.56 75 GLY A CA 1
ATOM 595 C C . GLY A 1 75 ? 17.158 54.754 -31.317 1.00 79.56 75 GLY A C 1
ATOM 596 O O . GLY A 1 75 ? 18.038 54.880 -30.474 1.00 79.56 75 GLY A O 1
ATOM 597 N N . ASP A 1 76 ? 15.865 54.907 -31.019 1.00 81.44 76 ASP A N 1
ATOM 598 C CA . ASP A 1 76 ? 15.381 55.277 -29.679 1.00 81.44 76 ASP A CA 1
ATOM 599 C C . ASP A 1 76 ? 15.639 54.173 -28.628 1.00 81.44 76 ASP A C 1
ATOM 601 O O . ASP A 1 76 ? 15.704 54.455 -27.433 1.00 81.44 76 ASP A O 1
ATOM 605 N N . TYR A 1 77 ? 15.796 52.915 -29.062 1.00 80.25 77 TYR A N 1
ATOM 606 C CA . TYR A 1 77 ? 15.914 51.744 -28.179 1.00 80.25 77 TYR A CA 1
ATOM 607 C C . TYR A 1 77 ? 17.236 50.977 -28.326 1.00 80.25 77 TYR A C 1
ATOM 609 O O . TYR A 1 77 ? 17.571 50.171 -27.457 1.00 80.25 77 TYR A O 1
ATOM 617 N N . THR A 1 78 ? 17.979 51.176 -29.419 1.00 86.00 78 THR A N 1
ATOM 618 C CA . THR A 1 78 ? 19.225 50.447 -29.706 1.00 86.00 78 THR A CA 1
ATOM 619 C C . THR A 1 78 ? 20.282 51.362 -30.308 1.00 86.00 78 THR A C 1
ATOM 621 O O . THR A 1 78 ? 19.957 52.337 -30.981 1.00 86.00 78 THR A O 1
ATOM 624 N N . SER A 1 79 ? 21.557 51.019 -30.123 1.00 82.31 79 SER A N 1
ATOM 625 C CA . SER A 1 79 ? 22.668 51.678 -30.812 1.00 82.31 79 SER A CA 1
ATOM 626 C C . SER A 1 79 ? 23.156 50.858 -32.019 1.00 82.31 79 SER A C 1
ATOM 628 O O . SER A 1 79 ? 23.049 49.627 -32.016 1.00 82.31 79 SER A O 1
ATOM 630 N N . PRO A 1 80 ? 23.736 51.497 -33.057 1.00 81.75 80 PRO A N 1
ATOM 631 C CA . PRO A 1 80 ? 24.218 50.793 -34.251 1.00 81.75 80 PRO A CA 1
ATOM 632 C C . PRO A 1 80 ? 25.232 49.676 -33.955 1.00 81.75 80 PRO A C 1
ATOM 634 O O . PRO A 1 80 ? 25.235 48.648 -34.627 1.00 81.75 80 PRO A O 1
ATOM 637 N N . SER A 1 81 ? 26.043 49.821 -32.900 1.00 80.69 81 SER A N 1
ATOM 638 C CA . SER A 1 81 ? 27.034 48.817 -32.483 1.00 80.69 81 SER A CA 1
ATOM 639 C C . SER A 1 81 ? 26.428 47.503 -31.974 1.00 80.69 81 SER A C 1
ATOM 641 O O . SER A 1 81 ? 27.128 46.492 -31.909 1.00 80.69 81 SER A O 1
ATOM 643 N N . GLN A 1 82 ? 25.134 47.484 -31.644 1.00 83.12 82 GLN A N 1
ATOM 644 C CA . GLN A 1 82 ? 24.427 46.277 -31.214 1.00 83.12 82 GLN A CA 1
ATOM 645 C C . GLN A 1 82 ? 23.947 45.415 -32.387 1.00 83.12 82 GLN A C 1
ATOM 647 O O . GLN A 1 82 ? 23.553 44.269 -32.169 1.00 83.12 82 GLN A O 1
ATOM 652 N N . TRP A 1 83 ? 23.973 45.932 -33.619 1.00 84.25 83 TRP A N 1
ATOM 653 C CA . TRP A 1 83 ? 23.456 45.244 -34.800 1.00 84.25 83 TRP A CA 1
ATOM 654 C C . TRP A 1 83 ? 24.565 44.539 -35.583 1.00 84.25 83 TRP A C 1
ATOM 656 O O . TRP A 1 83 ? 25.597 45.120 -35.915 1.00 84.25 83 TRP A O 1
ATOM 666 N N . ARG A 1 84 ? 24.341 43.266 -35.913 1.00 79.38 84 ARG A N 1
ATOM 667 C CA . ARG A 1 84 ? 25.288 42.399 -36.623 1.00 79.38 84 ARG A CA 1
ATOM 668 C C . ARG A 1 84 ? 24.624 41.720 -37.820 1.00 79.38 84 ARG A C 1
ATOM 670 O O . ARG A 1 84 ? 23.422 41.466 -37.810 1.00 79.38 84 ARG A O 1
ATOM 677 N N . TYR A 1 85 ? 25.411 41.412 -38.850 1.00 78.44 85 TYR A N 1
ATOM 678 C CA . TYR A 1 85 ? 24.932 40.732 -40.058 1.00 78.44 85 TYR A CA 1
ATOM 679 C C . TYR A 1 85 ? 25.147 39.213 -39.986 1.00 78.44 85 TYR A C 1
ATOM 681 O O . TYR A 1 85 ? 26.226 38.778 -39.584 1.00 78.44 85 TYR A O 1
ATOM 689 N N . VAL A 1 86 ? 24.163 38.420 -40.424 1.00 65.25 86 VAL A N 1
ATOM 690 C CA . VAL A 1 86 ? 24.294 36.963 -40.636 1.00 65.25 86 VAL A CA 1
ATOM 691 C C . VAL A 1 86 ? 24.008 36.631 -42.095 1.00 65.25 86 VAL A C 1
ATOM 693 O O . VAL A 1 86 ? 23.024 37.085 -42.664 1.00 65.25 86 VAL A O 1
ATOM 696 N N . GLU A 1 87 ? 24.869 35.838 -42.725 1.00 58.22 87 GLU A N 1
ATOM 697 C CA . GLU A 1 87 ? 24.707 35.452 -44.127 1.00 58.22 87 GLU A CA 1
ATOM 698 C C . GLU A 1 87 ? 23.632 34.361 -44.282 1.00 58.22 87 GLU A C 1
ATOM 700 O O . GLU A 1 87 ? 23.587 33.428 -43.484 1.00 58.22 87 GLU A O 1
ATOM 705 N N . SER A 1 88 ? 22.786 34.433 -45.320 1.00 54.34 88 SER A N 1
ATOM 706 C CA . SER A 1 88 ? 21.637 33.523 -45.525 1.00 54.34 88 SER A CA 1
ATOM 707 C C . SER A 1 88 ? 21.999 32.028 -45.610 1.00 54.34 88 SER A C 1
ATOM 709 O O . SER A 1 88 ? 21.117 31.180 -45.518 1.00 54.34 88 SER A O 1
ATOM 711 N N . ALA A 1 89 ? 23.286 31.702 -45.776 1.00 51.22 89 ALA A N 1
ATOM 712 C CA . ALA A 1 89 ? 23.833 30.345 -45.729 1.00 51.22 89 ALA A CA 1
ATOM 713 C C . ALA A 1 89 ? 23.879 29.735 -44.309 1.00 51.22 89 ALA A C 1
AT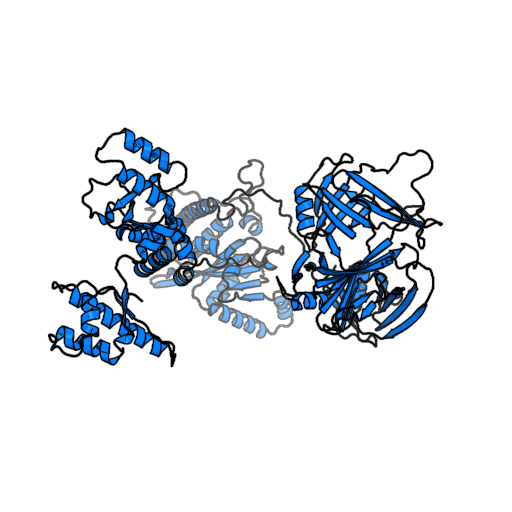OM 715 O O . ALA A 1 89 ? 24.063 28.529 -44.181 1.00 51.22 89 ALA A O 1
ATOM 716 N N . PHE A 1 90 ? 23.686 30.539 -43.259 1.00 49.16 90 PHE A N 1
ATOM 717 C CA . PHE A 1 90 ? 23.583 30.106 -41.860 1.00 49.16 90 PHE A CA 1
ATOM 718 C C . PHE A 1 90 ? 22.117 30.083 -41.396 1.00 49.16 90 PHE A C 1
ATOM 720 O O . PHE A 1 90 ? 21.770 30.555 -40.312 1.00 49.16 90 PHE A O 1
ATOM 727 N N . ASN A 1 91 ? 21.226 29.572 -42.252 1.00 51.56 91 ASN A N 1
ATOM 728 C CA . ASN A 1 91 ? 19.820 29.374 -41.919 1.00 51.56 91 ASN A CA 1
ATOM 729 C C . ASN A 1 91 ? 19.679 28.161 -40.974 1.00 51.56 91 ASN A C 1
ATOM 731 O O . ASN A 1 91 ? 20.030 27.046 -41.364 1.00 51.56 91 ASN A O 1
ATOM 735 N N . PRO A 1 92 ? 19.110 28.313 -39.764 1.00 49.47 92 PRO A N 1
ATOM 736 C CA . PRO A 1 92 ? 19.017 27.226 -38.785 1.00 49.47 92 PRO A CA 1
ATOM 737 C C . PRO A 1 92 ? 18.159 26.032 -39.245 1.00 49.47 92 PRO A C 1
ATOM 739 O O . PRO A 1 92 ? 18.212 24.966 -38.634 1.00 49.47 92 PRO A O 1
ATOM 742 N N . ALA A 1 93 ? 17.359 26.171 -40.311 1.00 43.12 93 ALA A N 1
ATOM 743 C CA . ALA A 1 93 ? 16.649 25.044 -40.918 1.00 43.12 93 ALA A CA 1
ATOM 744 C C . ALA A 1 93 ? 17.586 24.073 -41.670 1.00 43.12 93 ALA A C 1
ATOM 746 O O . ALA A 1 93 ? 17.318 22.868 -41.673 1.00 43.12 93 ALA A O 1
ATOM 747 N N . ASP A 1 94 ? 18.682 24.576 -42.248 1.00 51.31 94 ASP A N 1
ATOM 748 C CA . ASP A 1 94 ? 19.663 23.771 -42.986 1.00 51.31 94 ASP A CA 1
ATOM 749 C C . ASP A 1 94 ? 20.557 22.969 -42.028 1.00 51.31 94 ASP A C 1
ATOM 751 O O . ASP A 1 94 ? 20.824 21.791 -42.273 1.00 51.31 94 ASP A O 1
ATOM 755 N N . GLU A 1 95 ? 20.936 23.553 -40.884 1.00 56.03 95 GLU A N 1
ATOM 756 C CA . GLU A 1 95 ? 21.731 22.870 -39.849 1.00 56.03 95 GLU A CA 1
ATOM 757 C C . GLU A 1 95 ? 21.017 21.632 -39.283 1.00 56.03 95 GLU A C 1
ATOM 759 O O . GLU A 1 95 ? 21.635 20.589 -39.089 1.00 56.03 95 GLU A O 1
ATOM 764 N N . VAL A 1 96 ? 19.695 21.695 -39.082 1.00 58.84 96 VAL A N 1
ATOM 765 C CA . VAL A 1 96 ? 18.920 20.587 -38.489 1.00 58.84 96 VAL A CA 1
ATOM 766 C C . VAL A 1 96 ? 18.816 19.377 -39.421 1.00 58.84 96 VAL A C 1
ATOM 768 O O . VAL A 1 96 ? 18.748 18.240 -38.950 1.00 58.84 96 VAL A O 1
ATOM 771 N N . GLN A 1 97 ? 18.766 19.599 -40.738 1.00 60.16 97 GLN A N 1
ATOM 772 C CA . GLN A 1 97 ? 18.765 18.509 -41.717 1.00 60.16 97 GLN A CA 1
ATOM 773 C C . GLN A 1 97 ? 20.176 17.970 -41.961 1.00 60.16 97 GLN A C 1
ATOM 775 O O . GLN A 1 97 ? 20.333 16.754 -42.077 1.00 60.16 97 GLN A O 1
ATOM 780 N N . ALA A 1 98 ? 21.181 18.851 -42.006 1.00 59.97 98 ALA A N 1
ATOM 781 C CA . ALA A 1 98 ? 22.579 18.472 -42.177 1.00 59.97 98 ALA A CA 1
ATOM 782 C C . ALA A 1 98 ? 23.089 17.607 -41.012 1.00 59.97 98 ALA A C 1
ATOM 784 O O . ALA A 1 98 ? 23.696 16.576 -41.271 1.00 59.97 98 ALA A O 1
ATOM 785 N N . ASP A 1 99 ? 22.764 17.957 -39.763 1.00 60.75 99 ASP A N 1
ATOM 786 C CA . ASP A 1 99 ? 23.168 17.212 -38.556 1.00 60.75 99 ASP A CA 1
ATOM 787 C C . ASP A 1 99 ? 22.470 15.838 -38.445 1.00 60.75 99 ASP A C 1
ATOM 789 O O . ASP A 1 99 ? 23.046 14.848 -37.999 1.00 60.75 99 ASP A O 1
ATOM 793 N N . ALA A 1 100 ? 21.215 15.738 -38.901 1.00 59.28 100 ALA A N 1
ATOM 794 C CA . ALA A 1 100 ? 20.421 14.514 -38.767 1.00 59.28 100 ALA A CA 1
ATOM 795 C C . ALA A 1 100 ? 20.544 13.526 -39.945 1.00 59.28 100 ALA A C 1
ATOM 797 O O . ALA A 1 100 ? 20.304 12.332 -39.747 1.00 59.28 100 ALA A O 1
ATOM 798 N N . PHE A 1 101 ? 20.861 13.998 -41.158 1.00 65.69 101 PHE A N 1
ATOM 799 C CA . PHE A 1 101 ? 20.863 13.203 -42.402 1.00 65.69 101 PHE A CA 1
ATOM 800 C C . PHE A 1 101 ? 22.123 13.422 -43.256 1.00 65.69 101 PHE A C 1
ATOM 802 O O . PHE A 1 101 ? 22.070 13.400 -44.488 1.00 65.69 101 PHE A O 1
ATOM 809 N N . GLU A 1 102 ? 23.267 13.657 -42.613 1.00 62.53 102 GLU A N 1
ATOM 810 C CA . GLU A 1 102 ? 24.533 14.003 -43.270 1.00 62.53 102 GLU A CA 1
ATOM 811 C C . GLU A 1 102 ? 24.963 12.977 -44.337 1.00 62.53 102 GLU A C 1
ATOM 813 O O . GLU A 1 102 ? 25.335 13.335 -45.457 1.00 62.53 102 GLU A O 1
ATOM 818 N N . ARG A 1 103 ? 24.861 11.679 -44.018 1.00 60.22 103 ARG A N 1
ATOM 819 C CA . ARG A 1 103 ? 25.284 10.582 -44.908 1.00 60.22 103 ARG A CA 1
ATOM 820 C C . ARG A 1 103 ? 24.387 10.467 -46.137 1.00 60.22 103 ARG A C 1
ATOM 822 O O . ARG A 1 103 ? 24.875 10.220 -47.235 1.00 60.22 103 ARG A O 1
ATOM 829 N N . GLU A 1 104 ? 23.084 10.650 -45.962 1.00 64.00 104 GLU A N 1
ATOM 830 C CA . GLU A 1 104 ? 22.086 10.581 -47.026 1.00 64.00 104 GLU A CA 1
ATOM 831 C C . GLU A 1 104 ? 22.166 11.794 -47.957 1.00 64.00 104 GLU A C 1
ATOM 833 O O . GLU A 1 104 ? 22.044 11.646 -49.173 1.00 64.00 104 GLU A O 1
ATOM 838 N N . ILE A 1 105 ? 22.423 12.983 -47.404 1.00 63.75 105 ILE A N 1
ATOM 839 C CA . ILE A 1 105 ? 22.631 14.210 -48.180 1.00 63.75 105 ILE A CA 1
ATOM 840 C C . ILE A 1 105 ? 23.917 14.110 -49.011 1.00 63.75 105 ILE A C 1
ATOM 842 O O . ILE A 1 105 ? 23.909 14.489 -50.182 1.00 63.75 105 ILE A O 1
ATOM 846 N N . ASN A 1 106 ? 25.007 13.575 -48.450 1.00 64.88 106 ASN A N 1
ATOM 847 C CA . ASN A 1 106 ? 26.272 13.412 -49.174 1.00 64.88 106 ASN A CA 1
ATOM 848 C C . ASN A 1 106 ? 26.180 12.345 -50.279 1.00 64.88 106 ASN A C 1
ATOM 850 O O . ASN A 1 106 ? 26.584 12.619 -51.406 1.00 64.88 106 ASN A O 1
ATOM 854 N N . ALA A 1 107 ? 25.526 11.206 -50.021 1.00 63.41 107 ALA A N 1
ATOM 855 C CA . ALA A 1 107 ? 25.280 10.184 -51.043 1.00 63.41 107 ALA A CA 1
ATOM 856 C C . ALA A 1 107 ? 24.428 10.708 -52.220 1.00 63.41 107 ALA A C 1
ATOM 858 O O . ALA A 1 107 ? 24.686 10.386 -53.378 1.00 63.41 107 ALA A O 1
ATOM 859 N N . LEU A 1 108 ? 23.421 11.551 -51.951 1.00 63.19 108 LEU A N 1
ATOM 860 C CA . LEU A 1 108 ? 22.601 12.169 -53.002 1.00 63.19 108 LEU A CA 1
ATOM 861 C C . LEU A 1 108 ? 23.361 13.233 -53.812 1.00 63.19 108 LEU A C 1
ATOM 863 O O . LEU A 1 108 ? 23.067 13.397 -54.996 1.00 63.19 108 LEU A O 1
ATOM 867 N N . LYS A 1 109 ? 24.334 13.929 -53.206 1.00 64.25 109 LYS A N 1
ATOM 868 C CA . LYS A 1 109 ? 25.218 14.881 -53.902 1.00 64.25 109 LYS A CA 1
ATOM 869 C C . LYS A 1 109 ? 26.190 14.172 -54.846 1.00 64.25 109 LYS A C 1
ATOM 871 O O . LYS A 1 109 ? 26.322 14.601 -55.988 1.00 64.25 109 LYS A O 1
ATOM 876 N N . GLU A 1 110 ? 26.817 13.084 -54.399 1.00 61.50 110 GLU A N 1
ATOM 877 C CA . GLU A 1 110 ? 27.723 12.264 -55.222 1.00 61.50 110 GLU A CA 1
ATOM 878 C C . GLU A 1 110 ? 26.988 11.701 -56.451 1.00 61.50 110 GLU A C 1
ATOM 880 O O . GLU A 1 110 ? 27.443 11.858 -57.582 1.00 61.50 110 GLU A O 1
ATOM 885 N N . LEU A 1 111 ? 25.765 11.195 -56.260 1.00 59.19 111 LEU A N 1
ATOM 886 C CA . LEU A 1 111 ? 24.916 10.673 -57.340 1.00 59.19 111 LEU A CA 1
ATOM 887 C C . LEU A 1 111 ? 24.354 11.752 -58.290 1.00 59.19 111 LEU A C 1
ATOM 889 O O . LEU A 1 111 ? 23.962 11.431 -59.412 1.00 59.19 111 LEU A O 1
ATOM 893 N N . GLN A 1 112 ? 24.264 13.018 -57.863 1.00 56.44 112 GLN A N 1
ATOM 894 C CA . GLN A 1 112 ? 23.897 14.144 -58.738 1.00 56.44 112 GLN A CA 1
ATOM 895 C C . GLN A 1 112 ? 25.094 14.672 -59.543 1.00 56.44 112 GLN A C 1
ATOM 897 O O . GLN A 1 112 ? 24.893 15.178 -60.646 1.00 56.44 112 GLN A O 1
ATOM 902 N N . ALA A 1 113 ? 26.320 14.542 -59.025 1.00 54.16 113 ALA A N 1
ATOM 903 C CA . ALA A 1 113 ? 27.540 14.958 -59.714 1.00 54.16 113 ALA A CA 1
ATOM 904 C C . ALA A 1 113 ? 27.919 14.019 -60.877 1.00 54.16 113 ALA A C 1
ATOM 906 O O . ALA A 1 113 ? 28.467 14.483 -61.876 1.00 54.16 113 ALA A O 1
ATOM 907 N N . GLU A 1 114 ? 27.579 12.727 -60.793 1.00 51.03 114 GLU A N 1
ATOM 908 C CA . GLU A 1 114 ? 27.926 11.720 -61.811 1.00 51.03 114 GLU A CA 1
ATOM 909 C C . GLU A 1 114 ? 26.955 11.630 -63.011 1.00 51.03 114 GLU A C 1
ATOM 911 O O . GLU A 1 114 ? 27.258 10.939 -63.984 1.00 51.03 114 GLU A O 1
ATOM 916 N N . VAL A 1 115 ? 25.800 12.320 -63.023 1.00 45.69 115 VAL A N 1
ATOM 917 C CA . VAL A 1 115 ? 24.740 12.052 -64.024 1.00 45.69 115 VAL A CA 1
ATOM 918 C C . VAL A 1 115 ? 24.238 13.296 -64.773 1.00 45.69 115 VAL A C 1
ATOM 920 O O . VAL A 1 115 ? 23.387 14.043 -64.297 1.00 45.69 115 VAL A O 1
ATOM 923 N N . LYS A 1 116 ? 24.665 13.419 -66.042 1.00 42.22 116 LYS A N 1
ATOM 924 C CA . LYS A 1 116 ? 24.031 14.198 -67.133 1.00 42.22 116 LYS A CA 1
ATOM 925 C C . LYS A 1 116 ? 23.321 13.280 -68.155 1.00 42.22 116 LYS A C 1
ATOM 927 O O . LYS A 1 116 ? 23.440 13.467 -69.361 1.00 42.22 116 LYS A O 1
ATOM 932 N N . GLY A 1 117 ? 22.583 12.261 -67.710 1.00 41.31 117 GLY A N 1
ATOM 933 C CA . GLY A 1 117 ? 21.828 11.400 -68.632 1.00 41.31 117 GLY A CA 1
ATOM 934 C C . GLY A 1 117 ? 20.964 10.357 -67.931 1.00 41.31 117 GLY A C 1
ATOM 935 O O . GLY A 1 117 ? 21.476 9.456 -67.276 1.00 41.31 117 GLY A O 1
ATOM 936 N N . GLY A 1 118 ? 19.640 10.475 -68.059 1.00 49.56 118 GLY A N 1
ATOM 937 C CA . GLY A 1 118 ? 18.680 9.559 -67.442 1.00 49.56 118 GLY A CA 1
ATOM 938 C C . GLY A 1 118 ? 18.752 8.150 -68.034 1.00 49.56 118 GLY A C 1
ATOM 939 O O . GLY A 1 118 ? 18.329 7.924 -69.163 1.00 49.56 118 GLY A O 1
ATOM 940 N N . SER A 1 119 ? 19.240 7.190 -67.250 1.00 45.62 119 SER A N 1
ATOM 941 C CA . SER A 1 119 ? 19.243 5.760 -67.575 1.00 45.62 119 SER A CA 1
ATOM 942 C C . SER A 1 119 ? 18.706 4.948 -66.393 1.00 45.62 119 SER A C 1
ATOM 944 O O . SER A 1 119 ? 19.037 5.226 -65.241 1.00 45.62 119 SER A O 1
ATOM 946 N N . ARG A 1 120 ? 17.919 3.895 -66.679 1.00 50.84 120 ARG A N 1
ATOM 947 C CA . ARG A 1 120 ? 17.364 2.920 -65.707 1.00 50.84 120 ARG A CA 1
ATOM 948 C C . ARG A 1 120 ? 18.423 2.261 -64.804 1.00 50.84 120 ARG A C 1
ATOM 950 O O . ARG A 1 120 ? 18.063 1.684 -63.778 1.00 50.84 120 ARG A O 1
ATOM 957 N N . GLN A 1 121 ? 19.699 2.321 -65.185 1.00 49.56 121 GLN A N 1
ATOM 958 C CA . GLN A 1 121 ? 20.829 1.821 -64.399 1.00 49.56 121 GLN A CA 1
ATOM 959 C C . GLN A 1 121 ? 21.087 2.693 -63.148 1.00 49.56 121 GLN A C 1
ATOM 961 O O . GLN A 1 121 ? 21.286 2.158 -62.059 1.00 49.56 121 GLN A O 1
ATOM 966 N N . CYS A 1 122 ? 20.932 4.017 -63.271 1.00 48.72 122 CYS A N 1
ATOM 967 C CA . CYS A 1 122 ? 21.145 4.993 -62.195 1.00 48.72 122 CYS A CA 1
ATOM 968 C C . CYS A 1 122 ? 20.118 4.849 -61.052 1.00 48.72 122 CYS A C 1
ATOM 970 O O . CYS A 1 122 ? 20.459 4.968 -59.876 1.00 48.72 122 CYS A O 1
ATOM 972 N N . ASP A 1 123 ? 18.865 4.500 -61.366 1.00 52.41 123 ASP A N 1
ATOM 973 C CA . ASP A 1 123 ? 17.828 4.252 -60.349 1.00 52.41 123 ASP A CA 1
ATOM 974 C C . ASP A 1 123 ? 18.086 2.965 -59.541 1.00 52.41 123 ASP A C 1
ATOM 976 O O . ASP A 1 123 ? 17.671 2.852 -58.382 1.00 52.41 123 ASP A O 1
ATOM 980 N N . LYS A 1 124 ? 18.774 1.978 -60.137 1.00 53.00 124 LYS A N 1
ATOM 981 C CA . LYS A 1 124 ? 19.224 0.769 -59.429 1.00 53.00 124 LYS A CA 1
ATOM 982 C C . LYS A 1 124 ? 20.385 1.088 -58.489 1.00 53.00 124 LYS A C 1
ATOM 984 O O . LYS A 1 124 ? 20.351 0.633 -57.350 1.00 53.00 124 LYS A O 1
ATOM 989 N N . GLU A 1 125 ? 21.352 1.893 -58.922 1.00 55.34 125 GLU A N 1
ATOM 990 C CA . GLU A 1 125 ? 22.501 2.317 -58.106 1.00 55.34 125 GLU A CA 1
ATOM 991 C C . GLU A 1 125 ? 22.078 3.230 -56.944 1.00 55.34 125 GLU A C 1
ATOM 993 O O . GLU A 1 125 ? 22.455 2.965 -55.801 1.00 55.34 125 GLU A O 1
ATOM 998 N N . LYS A 1 126 ? 21.160 4.183 -57.177 1.00 54.19 126 LYS A N 1
ATOM 999 C CA . LYS A 1 126 ? 20.491 4.981 -56.126 1.00 54.19 126 LYS A CA 1
ATOM 1000 C C . LYS A 1 126 ? 19.838 4.113 -55.051 1.00 54.19 126 LYS A C 1
ATOM 1002 O O . LYS A 1 126 ? 20.061 4.315 -53.858 1.00 54.19 126 LYS A O 1
ATOM 1007 N N . LYS A 1 127 ? 19.061 3.103 -55.460 1.00 53.09 127 LYS A N 1
ATOM 1008 C CA . LYS A 1 127 ? 18.408 2.170 -54.527 1.00 53.09 127 LYS A CA 1
ATOM 1009 C C . LYS A 1 127 ? 19.395 1.290 -53.771 1.00 53.09 127 LYS A C 1
ATOM 1011 O O . LYS A 1 127 ? 19.105 0.902 -52.645 1.00 53.09 127 LYS A O 1
ATOM 1016 N N . VAL A 1 128 ? 20.527 0.926 -54.368 1.00 56.72 128 VAL A N 1
ATOM 1017 C CA . VAL A 1 128 ? 21.550 0.098 -53.710 1.00 56.72 128 VAL A CA 1
ATOM 1018 C C . VAL A 1 128 ? 22.351 0.919 -52.693 1.00 56.72 128 VAL A C 1
ATOM 1020 O O . VAL A 1 128 ? 22.594 0.415 -51.596 1.00 56.72 128 VAL A O 1
ATOM 1023 N N . ALA A 1 129 ? 22.665 2.183 -52.993 1.00 55.72 129 ALA A N 1
ATOM 1024 C CA . ALA A 1 129 ? 23.336 3.106 -52.073 1.00 55.72 129 ALA A CA 1
ATOM 1025 C C . ALA A 1 129 ? 22.475 3.448 -50.840 1.00 55.72 129 ALA A C 1
ATOM 1027 O O . ALA A 1 129 ? 22.979 3.477 -49.719 1.00 55.72 129 ALA A O 1
ATOM 1028 N N . MET A 1 130 ? 21.157 3.619 -51.012 1.00 56.12 130 MET A N 1
ATOM 1029 C CA . MET A 1 130 ? 20.235 3.923 -49.905 1.00 56.12 130 MET A CA 1
ATOM 1030 C C . MET A 1 130 ? 19.838 2.700 -49.053 1.00 56.12 130 MET A C 1
ATOM 1032 O O . MET A 1 130 ? 19.462 2.848 -47.887 1.00 56.12 130 MET A O 1
ATOM 1036 N N . LYS A 1 131 ? 19.948 1.475 -49.593 1.00 50.84 131 LYS A N 1
ATOM 1037 C CA . LYS A 1 131 ? 19.424 0.239 -48.972 1.00 50.84 131 LYS A CA 1
ATOM 1038 C C . LYS A 1 131 ? 20.173 -0.274 -47.745 1.00 50.84 131 LYS A C 1
ATOM 1040 O O . LYS A 1 131 ? 19.672 -1.191 -47.096 1.00 50.84 131 LYS A O 1
ATOM 1045 N N . LYS A 1 132 ? 21.349 0.262 -47.411 1.00 51.19 132 LYS A N 1
ATOM 1046 C CA . LYS A 1 132 ? 22.130 -0.241 -46.268 1.00 51.19 132 LYS A CA 1
ATOM 1047 C C . LYS A 1 132 ? 21.994 0.581 -44.983 1.00 51.19 132 LYS A C 1
ATOM 1049 O O . LYS A 1 132 ? 22.439 0.085 -43.951 1.00 51.19 132 LYS A O 1
ATOM 1054 N N . THR A 1 133 ? 21.357 1.760 -44.984 1.00 50.38 133 THR A N 1
ATOM 1055 C CA . THR A 1 133 ? 21.438 2.650 -43.804 1.00 50.38 133 THR A CA 1
ATOM 1056 C C . THR A 1 133 ? 20.203 3.468 -43.398 1.00 50.38 133 THR A C 1
ATOM 1058 O O . THR A 1 133 ? 20.186 3.877 -42.239 1.00 50.38 133 THR A O 1
ATOM 1061 N N . SER A 1 134 ? 19.144 3.683 -44.200 1.00 54.38 134 SER A N 1
ATOM 1062 C CA . SER A 1 134 ? 18.100 4.659 -43.799 1.00 54.38 134 SER A CA 1
ATOM 1063 C C . SER A 1 134 ? 16.636 4.228 -43.993 1.00 54.38 134 SER A C 1
ATOM 1065 O O . SER A 1 134 ? 16.256 3.539 -44.935 1.00 54.38 134 SER A O 1
ATOM 1067 N N . ARG A 1 135 ? 15.760 4.689 -43.081 1.00 59.66 135 ARG A N 1
ATOM 1068 C CA . ARG A 1 135 ? 14.285 4.537 -43.150 1.00 59.66 135 ARG A CA 1
ATOM 1069 C C . ARG A 1 135 ? 13.632 5.467 -44.192 1.00 59.66 135 ARG A C 1
ATOM 1071 O O . ARG A 1 135 ? 12.406 5.493 -44.307 1.00 59.66 135 ARG A O 1
ATOM 1078 N N . LEU A 1 136 ? 14.443 6.238 -44.919 1.00 62.38 136 LEU A N 1
ATOM 1079 C CA . LEU A 1 136 ? 14.035 7.268 -45.875 1.00 62.38 136 LEU A CA 1
ATOM 1080 C C . LEU A 1 136 ? 13.802 6.729 -47.296 1.00 62.38 136 LEU A C 1
ATOM 1082 O O . LEU A 1 136 ? 13.101 7.383 -48.058 1.00 62.38 136 LEU A O 1
ATOM 1086 N N . ASP A 1 137 ? 14.292 5.528 -47.631 1.00 61.41 137 ASP A N 1
ATOM 1087 C CA . ASP A 1 137 ? 14.117 4.885 -48.955 1.00 61.41 137 ASP A CA 1
ATOM 1088 C C . ASP A 1 137 ? 12.634 4.750 -49.363 1.00 61.41 137 ASP A C 1
ATOM 1090 O O . ASP A 1 137 ? 12.259 4.873 -50.525 1.00 61.41 137 ASP A O 1
ATOM 1094 N N . THR A 1 138 ? 11.740 4.596 -48.381 1.00 65.06 138 THR A N 1
ATOM 1095 C CA . THR A 1 138 ? 10.287 4.511 -48.627 1.00 65.06 138 THR A CA 1
ATOM 1096 C C . THR A 1 138 ? 9.647 5.814 -49.128 1.00 65.06 138 THR A C 1
ATOM 1098 O O . THR A 1 138 ? 8.519 5.773 -49.622 1.00 65.06 138 THR A O 1
ATOM 1101 N N . LEU A 1 139 ? 10.339 6.952 -49.003 1.00 66.00 139 LEU A N 1
ATOM 1102 C CA . LEU A 1 139 ? 9.848 8.298 -49.324 1.00 66.00 139 LEU A CA 1
ATOM 1103 C C . LEU A 1 139 ? 10.455 8.888 -50.612 1.00 66.00 139 LEU A C 1
ATOM 1105 O O . LEU A 1 139 ? 10.158 10.040 -50.915 1.00 66.00 139 LEU A O 1
ATOM 1109 N N . ASP A 1 140 ? 11.294 8.131 -51.334 1.00 68.62 140 ASP A N 1
ATOM 1110 C CA . ASP A 1 140 ? 11.971 8.547 -52.581 1.00 68.62 140 ASP A CA 1
ATOM 1111 C C . ASP A 1 140 ? 12.557 9.981 -52.521 1.00 68.62 140 ASP A C 1
ATOM 1113 O O . ASP A 1 140 ? 12.184 10.841 -53.317 1.00 68.62 140 ASP A O 1
ATOM 1117 N N . PRO A 1 141 ? 13.387 10.318 -51.517 1.00 71.44 141 PRO A N 1
ATOM 1118 C CA . PRO A 1 141 ? 13.745 11.703 -51.234 1.00 71.44 141 PRO A CA 1
ATOM 1119 C C . PRO A 1 141 ? 14.629 12.318 -52.327 1.00 71.44 141 PRO A C 1
ATOM 1121 O O . PRO A 1 141 ? 15.527 11.664 -52.859 1.00 71.44 141 PRO A O 1
ATOM 1124 N N . PHE A 1 142 ? 14.426 13.604 -52.620 1.00 70.88 142 PHE A N 1
ATOM 1125 C CA . PHE A 1 142 ? 15.278 14.367 -53.537 1.00 70.88 142 PHE A CA 1
ATOM 1126 C C . PHE A 1 142 ? 15.720 15.699 -52.921 1.00 70.88 142 PHE A C 1
ATOM 1128 O O . PHE A 1 142 ? 15.060 16.244 -52.032 1.00 70.88 142 PHE A O 1
ATOM 1135 N N . LEU A 1 143 ? 16.859 16.206 -53.399 1.00 69.06 143 LEU A N 1
ATOM 1136 C CA . LEU A 1 143 ? 17.426 17.487 -52.986 1.00 69.06 143 LEU A CA 1
ATOM 1137 C C . LEU A 1 143 ? 16.928 18.606 -53.914 1.00 69.06 143 LEU A C 1
ATOM 1139 O O . LEU A 1 143 ? 17.082 18.509 -55.133 1.00 69.06 143 LEU A O 1
ATOM 1143 N N . GLU A 1 144 ? 16.335 19.655 -53.344 1.00 66.31 144 GLU A N 1
ATOM 1144 C CA . GLU A 1 144 ? 15.964 20.879 -54.071 1.00 66.31 144 GLU A CA 1
ATOM 1145 C C . GLU A 1 144 ? 17.169 21.841 -54.174 1.00 66.31 144 GLU A C 1
ATOM 1147 O O . GLU A 1 144 ? 18.125 21.722 -53.406 1.00 66.31 144 GLU A O 1
ATOM 1152 N N . CYS A 1 145 ? 17.134 22.815 -55.096 1.00 48.88 145 CYS A N 1
ATOM 1153 C CA . CYS A 1 145 ? 18.227 23.769 -55.371 1.00 48.88 145 CYS A CA 1
ATOM 1154 C C . CYS A 1 145 ? 18.767 24.506 -54.128 1.00 48.88 145 CYS A C 1
ATOM 1156 O O . CYS A 1 145 ? 19.913 24.949 -54.126 1.00 48.88 145 CYS A O 1
ATOM 1158 N N . ASN A 1 146 ? 17.971 24.581 -53.058 1.00 55.12 146 ASN A N 1
ATOM 1159 C CA . ASN A 1 146 ? 18.323 25.222 -51.791 1.00 55.12 146 ASN A CA 1
ATOM 1160 C C . ASN A 1 146 ? 18.881 24.238 -50.742 1.00 55.12 146 ASN A C 1
ATOM 1162 O O . ASN A 1 146 ? 18.863 24.548 -49.562 1.00 55.12 146 ASN A O 1
ATOM 1166 N N . ARG A 1 147 ? 19.349 23.045 -51.140 1.00 62.34 147 ARG A N 1
ATOM 1167 C CA . ARG A 1 147 ? 19.944 22.005 -50.266 1.00 62.34 147 ARG A CA 1
ATOM 1168 C C . ARG A 1 147 ? 19.006 21.355 -49.235 1.00 62.34 147 ARG A C 1
ATOM 1170 O O . ARG A 1 147 ? 19.466 20.550 -48.431 1.00 62.34 147 ARG A O 1
ATOM 1177 N N . VAL A 1 148 ? 17.704 21.614 -49.315 1.00 65.94 148 VAL A N 1
ATOM 1178 C CA . VAL A 1 148 ? 16.688 21.049 -48.414 1.00 65.94 148 VAL A CA 1
ATOM 1179 C C . VAL A 1 148 ? 16.203 19.683 -48.910 1.00 65.94 148 VAL A C 1
ATOM 1181 O O . VAL A 1 148 ? 15.870 19.516 -50.088 1.00 65.94 148 VAL A O 1
ATOM 1184 N N . LEU A 1 149 ? 16.115 18.707 -47.998 1.00 72.12 149 LEU A N 1
ATOM 1185 C CA . LEU A 1 149 ? 15.630 17.355 -48.296 1.00 72.12 149 LEU A CA 1
ATOM 1186 C C . LEU A 1 149 ? 14.091 17.311 -48.328 1.00 72.12 149 LEU A C 1
ATOM 1188 O O . LEU A 1 149 ? 13.426 17.632 -47.333 1.00 72.12 149 LEU A O 1
ATOM 1192 N N . ARG A 1 150 ? 13.516 16.875 -49.454 1.00 76.06 150 ARG A N 1
ATOM 1193 C CA . ARG A 1 150 ? 12.062 16.759 -49.662 1.00 76.06 150 ARG A CA 1
ATOM 1194 C C . ARG A 1 150 ? 11.640 15.344 -50.030 1.00 76.06 150 ARG A C 1
ATOM 1196 O O . ARG A 1 150 ? 12.420 14.569 -50.576 1.00 76.06 150 ARG A O 1
ATOM 1203 N N . VAL A 1 151 ? 10.383 15.014 -49.738 1.00 76.88 151 VAL A N 1
ATOM 1204 C CA . VAL A 1 151 ? 9.757 13.741 -50.128 1.00 76.88 151 VAL A CA 1
ATOM 1205 C C . VAL A 1 151 ? 9.532 13.715 -51.641 1.00 76.88 151 VAL A C 1
ATOM 1207 O O . VAL A 1 151 ? 8.919 14.636 -52.184 1.00 76.88 151 VAL A O 1
ATOM 1210 N N . GLY A 1 152 ? 9.959 12.644 -52.313 1.00 66.56 152 GLY A N 1
ATOM 1211 C CA . GLY A 1 152 ? 9.587 12.370 -53.698 1.00 66.56 152 GLY A CA 1
ATOM 1212 C C . GLY A 1 152 ? 8.239 11.670 -53.769 1.00 66.56 152 GLY A C 1
ATOM 1213 O O . GLY A 1 152 ? 8.000 10.610 -53.191 1.00 66.56 152 GLY A O 1
ATOM 1214 N N . GLY A 1 153 ? 7.301 12.308 -54.462 1.00 63.44 153 GLY A N 1
ATOM 1215 C CA . GLY A 1 153 ? 5.917 11.857 -54.495 1.00 63.44 153 GLY A CA 1
ATOM 1216 C C . GLY A 1 153 ? 5.563 10.936 -55.666 1.00 63.44 153 GLY A C 1
ATOM 1217 O O . GLY A 1 153 ? 6.036 11.095 -56.791 1.00 63.44 153 GLY A O 1
ATOM 1218 N N . ARG A 1 154 ? 4.566 10.070 -55.427 1.00 58.66 154 ARG A N 1
ATOM 1219 C CA . ARG A 1 154 ? 3.723 9.418 -56.458 1.00 58.66 154 ARG A CA 1
ATOM 1220 C C . ARG A 1 154 ? 2.632 10.346 -57.022 1.00 58.66 154 ARG A C 1
ATOM 1222 O O . ARG A 1 154 ? 1.897 9.962 -57.923 1.00 58.66 154 ARG A O 1
ATOM 1229 N N . ILE A 1 155 ? 2.520 11.564 -56.484 1.00 65.19 155 ILE A N 1
ATOM 1230 C CA . ILE A 1 155 ? 1.416 12.514 -56.706 1.00 65.19 155 ILE A CA 1
ATOM 1231 C C . ILE A 1 155 ? 1.862 13.682 -57.622 1.00 65.19 155 ILE A C 1
ATOM 1233 O O . ILE A 1 155 ? 1.245 14.740 -57.668 1.00 65.19 155 ILE A O 1
ATOM 1237 N N . LYS A 1 156 ? 2.925 13.492 -58.424 1.00 62.38 156 LYS A N 1
ATOM 1238 C CA . LYS A 1 156 ? 3.496 14.527 -59.318 1.00 62.38 156 LYS A CA 1
ATOM 1239 C C . LYS A 1 156 ? 2.487 15.130 -60.311 1.00 62.38 156 LYS A C 1
ATOM 1241 O O . LYS A 1 156 ? 2.657 16.268 -60.726 1.00 62.38 156 LYS A O 1
ATOM 1246 N N . LYS A 1 157 ? 1.437 14.382 -60.671 1.00 61.28 157 LYS A N 1
ATOM 1247 C CA . LYS A 1 157 ? 0.382 14.808 -61.608 1.00 61.28 157 LYS A CA 1
ATOM 1248 C C . LYS A 1 157 ? -0.813 15.519 -60.949 1.00 61.28 157 LYS A C 1
ATOM 1250 O O . LYS A 1 157 ? -1.738 15.895 -61.660 1.00 61.28 157 LYS A O 1
ATOM 1255 N N . ALA A 1 158 ? -0.847 15.678 -59.623 1.00 63.59 158 ALA A N 1
ATOM 1256 C CA . ALA A 1 158 ? -1.960 16.367 -58.965 1.00 63.59 158 ALA A CA 1
ATOM 1257 C C . ALA A 1 158 ? -1.852 17.891 -59.103 1.00 63.59 158 ALA A C 1
ATOM 1259 O O . ALA A 1 158 ? -0.757 18.449 -59.046 1.00 63.59 158 ALA A O 1
ATOM 1260 N N . ASN A 1 159 ? -2.994 18.569 -59.216 1.00 69.56 159 ASN A N 1
ATOM 1261 C CA . ASN A 1 159 ? -3.080 20.028 -59.320 1.00 69.56 159 ASN A CA 1
ATOM 1262 C C . ASN A 1 159 ? -2.955 20.710 -57.938 1.00 69.56 159 ASN A C 1
ATOM 1264 O O . ASN A 1 159 ? -3.908 21.290 -57.427 1.00 69.56 159 ASN A O 1
ATOM 1268 N N . LEU A 1 160 ? -1.799 20.557 -57.288 1.00 69.81 160 LEU A N 1
ATOM 1269 C CA . LEU A 1 160 ? -1.464 21.144 -55.980 1.00 69.81 160 LEU A CA 1
ATOM 1270 C C . LEU A 1 160 ? -0.179 21.983 -56.081 1.00 69.81 160 LEU A C 1
ATOM 1272 O O . LEU A 1 160 ? 0.591 21.819 -57.029 1.00 69.81 160 LEU A O 1
ATOM 1276 N N . SER A 1 161 ? 0.077 22.868 -55.113 1.00 69.88 161 SER A N 1
ATOM 1277 C CA . SER A 1 161 ? 1.334 23.629 -55.063 1.00 69.88 161 SER A CA 1
ATOM 1278 C C . SER A 1 161 ? 2.538 22.708 -54.835 1.00 69.88 161 SER A C 1
ATOM 1280 O O . SER A 1 161 ? 2.423 21.651 -54.209 1.00 69.88 161 SER A O 1
ATOM 1282 N N . ASP A 1 162 ? 3.712 23.095 -55.332 1.00 65.62 162 ASP A N 1
ATOM 1283 C CA . ASP A 1 162 ? 4.891 22.219 -55.304 1.00 65.62 162 ASP A CA 1
ATOM 1284 C C . ASP A 1 162 ? 5.396 21.935 -53.877 1.00 65.62 162 ASP A C 1
ATOM 1286 O O . ASP A 1 162 ? 5.855 20.826 -53.600 1.00 65.62 162 ASP A O 1
ATOM 1290 N N . SER A 1 163 ? 5.170 22.857 -52.933 1.00 64.94 163 SER A N 1
ATOM 1291 C CA . SER A 1 163 ? 5.419 22.654 -51.495 1.00 64.94 163 SER A CA 1
ATOM 1292 C C . SER A 1 163 ? 4.522 21.586 -50.854 1.00 64.94 163 SER A C 1
ATOM 1294 O O . SER A 1 163 ? 4.932 20.944 -49.890 1.00 64.94 163 SER A O 1
ATOM 1296 N N . LEU A 1 164 ? 3.306 21.390 -51.376 1.00 66.56 164 LEU A N 1
ATOM 1297 C CA . LEU A 1 164 ? 2.370 20.349 -50.931 1.00 66.56 164 LEU A CA 1
ATOM 1298 C C . LEU A 1 164 ? 2.631 19.011 -51.626 1.00 66.56 164 LEU A C 1
ATOM 1300 O O . LEU A 1 164 ? 2.473 17.956 -51.012 1.00 66.56 164 LEU A O 1
ATOM 1304 N N . LYS A 1 165 ? 3.035 19.044 -52.903 1.00 69.75 165 LYS A N 1
ATOM 1305 C CA . LYS A 1 165 ? 3.421 17.844 -53.660 1.00 69.75 165 LYS A CA 1
ATOM 1306 C C . LYS A 1 165 ? 4.675 17.193 -53.078 1.00 69.75 165 LYS A C 1
ATOM 1308 O O . LYS A 1 165 ? 4.733 15.967 -53.004 1.00 69.75 165 LYS A O 1
ATOM 1313 N N . ASN A 1 166 ? 5.644 18.014 -52.672 1.00 74.25 166 ASN A N 1
ATOM 1314 C CA . ASN A 1 166 ? 6.954 17.586 -52.191 1.00 74.25 166 ASN A CA 1
ATOM 1315 C C . ASN A 1 166 ? 7.248 18.226 -50.816 1.00 74.25 166 ASN A C 1
ATOM 1317 O O . ASN A 1 166 ? 7.995 19.209 -50.729 1.00 74.25 166 ASN A O 1
ATOM 1321 N N . PRO A 1 167 ? 6.641 17.717 -49.729 1.00 78.06 167 PRO A N 1
ATOM 1322 C CA . PRO A 1 167 ? 6.839 18.275 -48.395 1.00 78.06 167 PRO A CA 1
ATOM 1323 C C . PRO A 1 167 ? 8.281 18.091 -47.893 1.00 78.06 167 PRO A C 1
ATOM 1325 O O . PRO A 1 167 ? 8.970 17.132 -48.254 1.00 78.06 167 PRO A O 1
ATOM 1328 N N . VAL A 1 168 ? 8.725 19.010 -47.033 1.00 81.31 168 VAL A N 1
ATOM 1329 C CA . VAL A 1 168 ? 10.067 19.028 -46.423 1.00 81.31 168 VAL A CA 1
ATOM 1330 C C . VAL A 1 168 ? 10.178 17.954 -45.345 1.00 81.31 168 VAL A C 1
ATOM 1332 O O . VAL A 1 168 ? 9.304 17.846 -44.484 1.00 81.31 168 VAL A O 1
ATOM 1335 N N . ILE A 1 169 ? 11.260 17.175 -45.359 1.00 81.75 169 ILE A N 1
ATOM 1336 C CA . ILE A 1 169 ? 11.474 16.082 -44.405 1.00 81.75 169 ILE A CA 1
ATOM 1337 C C . ILE A 1 169 ? 12.088 16.615 -43.107 1.00 81.75 169 ILE A C 1
ATOM 1339 O O . ILE A 1 169 ? 13.125 17.267 -43.128 1.00 81.75 169 ILE A O 1
ATOM 1343 N N . LEU A 1 170 ? 11.488 16.296 -41.958 1.00 81.25 170 LEU A N 1
ATOM 1344 C CA . LEU A 1 170 ? 11.993 16.693 -40.640 1.00 81.25 170 LEU A CA 1
ATOM 1345 C C . LEU A 1 170 ? 12.319 15.479 -39.751 1.00 81.25 170 LEU A C 1
ATOM 1347 O O . LEU A 1 170 ? 11.556 14.500 -39.734 1.00 81.25 170 LEU A O 1
ATOM 1351 N N . PRO A 1 171 ? 13.408 15.539 -38.958 1.00 80.62 171 PRO A N 1
ATOM 1352 C CA . PRO A 1 171 ? 13.773 14.471 -38.034 1.00 80.62 171 PRO A CA 1
ATOM 1353 C C . PRO A 1 171 ? 12.812 14.407 -36.840 1.00 80.62 171 PRO A C 1
ATOM 1355 O O . PRO A 1 171 ? 12.306 15.425 -36.372 1.00 80.62 171 PRO A O 1
ATOM 1358 N N . GLN A 1 172 ? 12.585 13.205 -36.301 1.00 78.62 172 GLN A N 1
ATOM 1359 C CA . GLN A 1 172 ? 11.638 12.975 -35.199 1.00 78.62 172 GLN A CA 1
ATOM 1360 C C . GLN A 1 172 ? 12.033 13.694 -33.894 1.00 78.62 172 GLN A C 1
ATOM 1362 O O . GLN A 1 172 ? 11.164 14.177 -33.169 1.00 78.62 172 GLN A O 1
ATOM 1367 N N . ALA A 1 173 ? 13.331 13.717 -33.574 1.00 73.81 173 ALA A N 1
ATOM 1368 C CA . ALA A 1 173 ? 13.853 14.145 -32.273 1.00 73.81 173 ALA A CA 1
ATOM 1369 C C . ALA A 1 173 ? 14.423 15.577 -32.253 1.00 73.81 173 ALA A C 1
ATOM 1371 O O . ALA A 1 173 ? 14.853 16.035 -31.198 1.00 73.81 173 ALA A O 1
ATOM 1372 N N . GLY A 1 174 ? 14.411 16.290 -33.385 1.00 76.88 174 GLY A N 1
ATOM 1373 C CA . GLY A 1 174 ? 14.986 17.634 -33.486 1.00 76.88 174 GLY A CA 1
ATOM 1374 C C . GLY A 1 174 ? 14.226 18.676 -32.660 1.00 76.88 174 GLY A C 1
ATOM 1375 O O . GLY A 1 174 ? 12.993 18.645 -32.582 1.00 76.88 174 GLY A O 1
ATOM 1376 N N . HIS A 1 175 ? 14.952 19.632 -32.073 1.00 77.50 175 HIS A N 1
ATOM 1377 C CA . HIS A 1 175 ? 14.352 20.728 -31.305 1.00 77.50 175 HIS A CA 1
ATOM 1378 C C . HIS A 1 175 ? 13.386 21.556 -32.166 1.00 77.50 175 HIS A C 1
ATOM 1380 O O . HIS A 1 175 ? 12.247 21.796 -31.767 1.00 77.50 175 HIS A O 1
ATOM 1386 N N . VAL A 1 176 ? 13.788 21.888 -33.397 1.00 78.69 176 VAL A N 1
ATOM 1387 C CA . VAL A 1 176 ? 12.951 22.620 -34.363 1.00 78.69 176 VAL A CA 1
ATOM 1388 C C . VAL A 1 176 ? 11.664 21.858 -34.691 1.00 78.69 176 VAL A C 1
ATOM 1390 O O . VAL A 1 176 ? 10.586 22.452 -34.705 1.00 78.69 176 VAL A O 1
ATOM 1393 N N . THR A 1 177 ? 11.724 20.531 -34.838 1.00 82.69 177 THR A N 1
ATOM 1394 C CA . THR A 1 177 ? 10.531 19.694 -35.042 1.00 82.69 177 THR A CA 1
ATOM 1395 C C . THR A 1 177 ? 9.544 19.820 -33.879 1.00 82.69 177 THR A C 1
ATOM 1397 O O . THR A 1 177 ? 8.339 19.939 -34.100 1.00 82.69 177 THR A O 1
ATOM 1400 N N . GLN A 1 178 ? 10.026 19.842 -32.632 1.00 83.81 178 GLN A N 1
ATOM 1401 C CA . GLN A 1 178 ? 9.162 20.022 -31.460 1.00 83.81 178 GLN A CA 1
ATOM 1402 C C . GLN A 1 178 ? 8.521 21.414 -31.421 1.00 83.81 178 GLN A C 1
ATOM 1404 O O . GLN A 1 178 ? 7.343 21.529 -31.080 1.00 83.81 178 GLN A O 1
ATOM 1409 N N . LEU A 1 179 ? 9.263 22.458 -31.805 1.00 85.19 179 LEU A N 1
ATOM 1410 C CA . LEU A 1 179 ? 8.744 23.826 -31.893 1.00 85.19 179 LEU A CA 1
ATOM 1411 C C . LEU A 1 179 ? 7.630 23.944 -32.944 1.00 85.19 179 LEU A C 1
ATOM 1413 O O . LEU A 1 179 ? 6.596 24.554 -32.667 1.00 85.19 179 LEU A O 1
ATOM 1417 N N . ILE A 1 180 ? 7.802 23.311 -34.109 1.00 86.56 180 ILE A N 1
ATOM 1418 C CA . ILE A 1 180 ? 6.798 23.287 -35.183 1.00 86.56 180 ILE A CA 1
ATOM 1419 C C . ILE A 1 180 ? 5.549 22.510 -34.742 1.00 86.56 180 ILE A C 1
ATOM 1421 O O . ILE A 1 180 ? 4.430 22.999 -34.912 1.00 86.56 180 ILE A O 1
ATOM 1425 N N . ILE A 1 181 ? 5.715 21.334 -34.117 1.00 87.69 181 ILE A N 1
ATOM 1426 C CA . ILE A 1 181 ? 4.587 20.564 -33.563 1.00 87.69 181 ILE A CA 1
ATOM 1427 C C . ILE A 1 181 ? 3.832 21.402 -32.525 1.00 87.69 181 ILE A C 1
ATOM 1429 O O . ILE A 1 181 ? 2.603 21.433 -32.568 1.00 87.69 181 ILE A O 1
ATOM 1433 N N . ARG A 1 182 ? 4.538 22.097 -31.622 1.00 87.81 182 ARG A N 1
ATOM 1434 C CA . ARG A 1 182 ? 3.926 22.976 -30.615 1.00 87.81 182 ARG A CA 1
ATOM 1435 C C . ARG A 1 182 ? 3.079 24.064 -31.260 1.00 87.81 182 ARG A C 1
ATOM 1437 O O . ARG A 1 182 ? 1.908 24.191 -30.919 1.00 87.81 182 ARG A O 1
ATOM 1444 N N . HIS A 1 183 ? 3.648 24.783 -32.222 1.00 85.62 183 HIS A N 1
ATOM 1445 C CA . HIS A 1 183 ? 2.963 25.876 -32.902 1.00 85.62 183 HIS 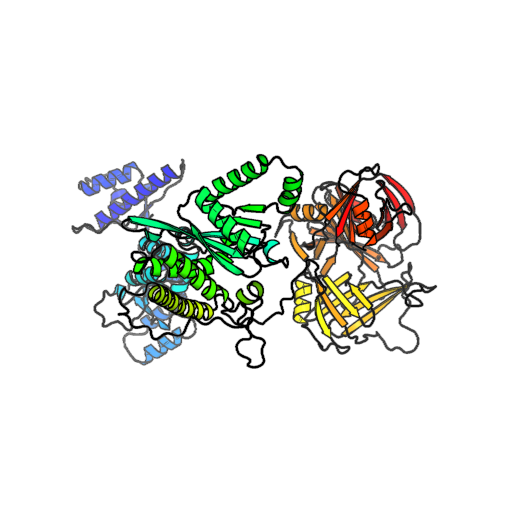A CA 1
ATOM 1446 C C . HIS A 1 183 ? 1.675 25.409 -33.601 1.00 85.62 183 HIS A C 1
ATOM 1448 O O . HIS A 1 183 ? 0.611 25.998 -33.418 1.00 85.62 183 HIS A O 1
ATOM 1454 N N . VAL A 1 184 ? 1.734 24.302 -34.351 1.00 84.62 184 VAL A N 1
ATOM 1455 C CA . VAL A 1 184 ? 0.551 23.756 -35.039 1.00 84.62 184 VAL A CA 1
ATOM 1456 C C . VAL A 1 184 ? -0.462 23.163 -34.050 1.00 84.62 184 VAL A C 1
ATOM 1458 O O . VAL A 1 184 ? -1.674 23.261 -34.255 1.00 84.62 184 VAL A O 1
ATOM 1461 N N . HIS A 1 185 ? 0.001 22.575 -32.948 1.00 85.69 185 HIS A N 1
ATOM 1462 C CA . HIS A 1 185 ? -0.869 22.057 -31.894 1.00 85.69 185 HIS A CA 1
ATOM 1463 C C . HIS A 1 185 ? -1.662 23.165 -31.180 1.00 85.69 185 HIS A C 1
ATOM 1465 O O . HIS A 1 185 ? -2.853 22.988 -30.917 1.00 85.69 185 HIS A O 1
ATOM 1471 N N . GLU A 1 186 ? -1.027 24.309 -30.918 1.00 85.88 186 GLU A N 1
ATOM 1472 C CA . GLU A 1 186 ? -1.666 25.507 -30.355 1.00 85.88 186 GLU A CA 1
ATOM 1473 C C . GLU A 1 186 ? -2.622 26.155 -31.367 1.00 85.88 186 GLU A C 1
ATOM 1475 O O . GLU A 1 186 ? -3.775 26.431 -31.035 1.00 85.88 186 GLU A O 1
ATOM 1480 N N . LYS A 1 187 ? -2.210 26.290 -32.638 1.00 84.06 187 LYS A N 1
ATOM 1481 C CA . LYS A 1 187 ? -3.062 26.814 -33.723 1.00 84.06 187 LYS A CA 1
ATOM 1482 C C . LYS A 1 187 ? -4.342 25.994 -33.905 1.00 84.06 187 LYS A C 1
ATOM 1484 O O . LYS A 1 187 ? -5.412 26.552 -34.120 1.00 84.06 187 LYS A O 1
ATOM 1489 N N . THR A 1 188 ? -4.245 24.670 -33.790 1.00 81.56 188 THR A N 1
ATOM 1490 C CA . THR A 1 188 ? -5.395 23.754 -33.893 1.00 81.56 188 THR A CA 1
ATOM 1491 C C . THR A 1 188 ? -6.209 23.649 -32.599 1.00 81.56 188 THR A C 1
ATOM 1493 O O . THR A 1 188 ? -7.040 22.747 -32.486 1.00 81.56 188 THR A O 1
ATOM 1496 N N . GLN A 1 189 ? -5.993 24.535 -31.617 1.00 82.94 189 GLN A N 1
ATOM 1497 C CA . GLN A 1 189 ? -6.738 24.585 -30.351 1.00 82.94 189 GLN A CA 1
ATOM 1498 C C . GLN A 1 189 ? -6.799 23.221 -29.658 1.00 82.94 189 GLN A C 1
ATOM 1500 O O . GLN A 1 189 ? -7.846 22.757 -29.208 1.00 82.94 189 GLN A O 1
ATOM 1505 N N . HIS A 1 190 ? -5.661 22.524 -29.624 1.00 85.00 190 HIS A N 1
ATOM 1506 C CA . HIS A 1 190 ? -5.541 21.222 -28.982 1.00 85.00 190 HIS A CA 1
ATOM 1507 C C . HIS A 1 190 ? -6.482 20.139 -29.549 1.00 85.00 190 HIS A C 1
ATOM 1509 O O . HIS A 1 190 ? -6.764 19.164 -28.855 1.00 85.00 190 HIS A O 1
ATOM 1515 N N . SER A 1 191 ? -6.930 20.217 -30.809 1.00 77.19 191 SER A N 1
ATOM 1516 C CA . SER A 1 191 ? -7.921 19.306 -31.435 1.00 77.19 191 SER A CA 1
ATOM 1517 C C . SER A 1 191 ? -7.512 17.824 -31.560 1.00 77.19 191 SER A C 1
ATOM 1519 O O . SER A 1 191 ? -8.289 16.988 -32.016 1.00 77.19 191 SER A O 1
ATOM 1521 N N . GLY A 1 192 ? -6.318 17.457 -31.092 1.00 77.81 192 GLY A N 1
ATOM 1522 C CA . GLY A 1 192 ? -5.866 16.072 -30.965 1.00 77.81 192 GLY A CA 1
ATOM 1523 C C . GLY A 1 192 ? -4.953 15.619 -32.103 1.00 77.81 192 GLY A C 1
ATOM 1524 O O . GLY A 1 192 ? -4.711 16.335 -33.072 1.00 77.81 192 GLY A O 1
ATOM 1525 N N . ARG A 1 193 ? -4.415 14.401 -31.971 1.00 83.50 193 ARG A N 1
ATOM 1526 C CA . ARG A 1 193 ? -3.285 13.917 -32.787 1.00 83.50 193 ARG A CA 1
ATOM 1527 C C . ARG A 1 193 ? -3.534 13.930 -34.298 1.00 83.50 193 ARG A C 1
ATOM 1529 O O . ARG A 1 193 ? -2.647 14.314 -35.048 1.00 83.50 193 ARG A O 1
ATOM 1536 N N . GLY A 1 194 ? -4.724 13.514 -34.741 1.00 80.50 194 GLY A N 1
ATOM 1537 C CA . GLY A 1 194 ? -5.033 13.363 -36.167 1.00 80.50 194 GLY A CA 1
ATOM 1538 C C . GLY A 1 194 ? -5.150 14.707 -36.879 1.00 80.50 194 GLY A C 1
ATOM 1539 O O . GLY A 1 194 ? -4.604 14.877 -37.963 1.00 80.50 194 GLY A O 1
ATOM 1540 N N . VAL A 1 195 ? -5.793 15.676 -36.223 1.00 82.94 195 VAL A N 1
ATOM 1541 C CA . VAL A 1 195 ? -5.975 17.034 -36.749 1.00 82.94 195 VAL A CA 1
ATOM 1542 C C . VAL A 1 195 ? -4.639 17.772 -36.795 1.00 82.94 195 VAL A C 1
ATOM 1544 O O . VAL A 1 195 ? -4.281 18.317 -37.834 1.00 82.94 195 VAL A O 1
ATOM 1547 N N . THR A 1 196 ? -3.851 17.708 -35.715 1.00 83.69 196 THR A N 1
ATOM 1548 C CA . THR A 1 196 ? -2.514 18.322 -35.672 1.00 83.69 196 THR A CA 1
ATOM 1549 C C . THR A 1 196 ? -1.579 17.722 -36.733 1.00 83.69 196 THR A C 1
ATOM 1551 O O . THR A 1 196 ? -0.842 18.458 -37.380 1.00 83.69 196 THR A O 1
ATOM 1554 N N . LEU A 1 197 ? -1.632 16.405 -36.973 1.00 84.62 197 LEU A N 1
ATOM 1555 C CA . LEU A 1 197 ? -0.833 15.760 -38.023 1.00 84.62 197 LEU A CA 1
ATOM 1556 C C . LEU A 1 197 ? -1.265 16.184 -39.436 1.00 84.62 197 LEU A C 1
ATOM 1558 O O . LEU A 1 197 ? -0.415 16.360 -40.306 1.00 84.62 197 LEU A O 1
ATOM 1562 N N . ASN A 1 198 ? -2.570 16.326 -39.677 1.00 82.25 198 ASN A N 1
ATOM 1563 C CA . ASN A 1 198 ? -3.072 16.734 -40.985 1.00 82.25 198 ASN A CA 1
ATOM 1564 C C . ASN A 1 198 ? -2.668 18.178 -41.303 1.00 82.25 198 ASN A C 1
ATOM 1566 O O . ASN A 1 198 ? -2.159 18.450 -42.382 1.00 82.25 198 ASN A O 1
ATOM 1570 N N . GLU A 1 199 ? -2.782 19.073 -40.324 1.00 81.38 199 GLU A N 1
ATOM 1571 C CA . GLU A 1 199 ? -2.371 20.471 -40.467 1.00 81.38 199 GLU A CA 1
ATOM 1572 C C . GLU A 1 199 ? -0.853 20.609 -40.688 1.00 81.38 199 GLU A C 1
ATOM 1574 O O . GLU A 1 199 ? 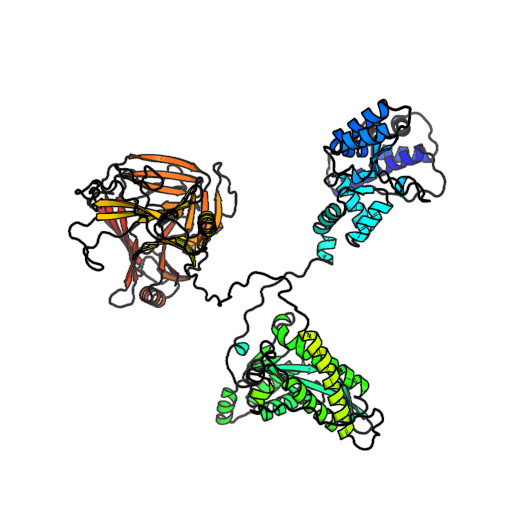-0.415 21.438 -41.483 1.00 81.38 199 GLU A O 1
ATOM 1579 N N . LEU A 1 200 ? -0.027 19.760 -40.063 1.00 82.75 200 LEU A N 1
ATOM 1580 C CA . LEU A 1 200 ? 1.416 19.705 -40.348 1.00 82.75 200 LEU A CA 1
ATOM 1581 C C . LEU A 1 200 ? 1.703 19.346 -41.817 1.00 82.75 200 LEU A C 1
ATOM 1583 O O . LEU A 1 200 ? 2.590 19.938 -42.430 1.00 82.75 200 LEU A O 1
ATOM 1587 N N . ARG A 1 201 ? 0.923 18.425 -42.397 1.00 81.50 201 ARG A N 1
ATOM 1588 C CA . ARG A 1 201 ? 1.042 18.032 -43.811 1.00 81.50 201 ARG A CA 1
ATOM 1589 C C . ARG A 1 201 ? 0.545 19.120 -44.759 1.00 81.50 201 ARG A C 1
ATOM 1591 O O . ARG A 1 201 ? 1.200 19.374 -45.764 1.00 81.50 201 ARG A O 1
ATOM 1598 N N . THR A 1 202 ? -0.553 19.796 -44.424 1.00 77.62 202 THR A N 1
ATOM 1599 C CA . THR A 1 202 ? -1.082 20.936 -45.195 1.00 77.62 202 THR A CA 1
ATOM 1600 C C . THR A 1 202 ? -0.107 22.116 -45.224 1.00 77.62 202 THR A C 1
ATOM 1602 O O . THR A 1 202 ? -0.046 22.843 -46.207 1.00 77.62 202 THR A O 1
ATOM 1605 N N . ASN A 1 203 ? 0.712 22.287 -44.184 1.00 76.94 203 ASN A N 1
ATOM 1606 C CA . ASN A 1 203 ? 1.767 23.305 -44.159 1.00 76.94 203 ASN A CA 1
ATOM 1607 C C . ASN A 1 203 ? 3.076 22.851 -44.844 1.00 76.94 203 ASN A C 1
ATOM 1609 O O . ASN A 1 203 ? 4.068 23.572 -44.798 1.00 76.94 203 ASN A O 1
ATOM 1613 N N . GLY A 1 204 ? 3.091 21.680 -45.497 1.00 75.31 204 GLY A N 1
ATOM 1614 C CA . GLY A 1 204 ? 4.222 21.213 -46.305 1.00 75.31 204 GLY A CA 1
ATOM 1615 C C . GLY A 1 204 ? 5.345 20.528 -45.520 1.00 75.31 204 GLY A C 1
ATOM 1616 O O . GLY A 1 204 ? 6.457 20.424 -46.038 1.00 75.31 204 GLY A O 1
ATOM 1617 N N . TYR A 1 205 ? 5.085 20.038 -44.301 1.00 82.44 205 TYR A N 1
ATOM 1618 C CA . TYR A 1 205 ? 6.077 19.336 -43.477 1.00 82.44 205 TYR A CA 1
ATOM 1619 C C . TYR A 1 205 ? 5.800 17.833 -43.376 1.00 82.44 205 TYR A C 1
ATOM 1621 O O . TYR A 1 205 ? 4.672 17.388 -43.145 1.00 82.44 205 TYR A O 1
ATOM 1629 N N . TRP A 1 206 ? 6.862 17.035 -43.470 1.00 83.31 206 TRP A N 1
ATOM 1630 C CA . TRP A 1 206 ? 6.832 15.585 -43.332 1.00 83.31 206 TRP A CA 1
ATOM 1631 C C . TRP A 1 206 ? 7.785 15.107 -42.233 1.00 83.31 206 TRP A C 1
ATOM 1633 O O . TRP A 1 206 ? 8.990 14.974 -42.428 1.00 83.31 206 TRP A O 1
ATOM 1643 N N . ILE A 1 207 ? 7.237 14.813 -41.054 1.00 83.50 207 ILE A N 1
ATOM 1644 C CA . ILE A 1 207 ? 8.020 14.350 -39.901 1.00 83.50 207 ILE A CA 1
ATOM 1645 C C . ILE A 1 207 ? 8.162 12.827 -39.944 1.00 83.50 207 ILE A C 1
ATOM 1647 O O . ILE A 1 207 ? 7.160 12.101 -40.007 1.00 83.50 207 ILE A O 1
ATOM 1651 N N . ILE A 1 208 ? 9.394 12.325 -39.832 1.00 79.88 208 ILE A N 1
ATOM 1652 C CA . ILE A 1 208 ? 9.651 10.883 -39.719 1.00 79.88 208 ILE A CA 1
ATOM 1653 C C . ILE A 1 208 ? 8.966 10.351 -38.456 1.00 79.88 208 ILE A C 1
ATOM 1655 O O . ILE A 1 208 ? 9.181 10.852 -37.355 1.00 79.88 208 ILE A O 1
ATOM 1659 N N . ASN A 1 209 ? 8.121 9.328 -38.616 1.00 78.44 209 ASN A N 1
ATOM 1660 C CA . ASN A 1 209 ? 7.299 8.780 -37.533 1.00 78.44 209 ASN A CA 1
ATOM 1661 C C . ASN A 1 209 ? 6.433 9.849 -36.820 1.00 78.44 209 ASN A C 1
ATOM 1663 O O . ASN A 1 209 ? 6.268 9.839 -35.597 1.00 78.44 209 ASN A O 1
ATOM 1667 N N . GLY A 1 210 ? 5.862 10.783 -37.595 1.00 79.44 210 GLY A N 1
ATOM 1668 C CA . GLY A 1 210 ? 5.132 11.947 -37.078 1.00 79.44 210 GLY A CA 1
ATOM 1669 C C . GLY A 1 210 ? 3.996 11.625 -36.101 1.00 79.44 210 GLY A C 1
ATOM 1670 O O . GLY A 1 210 ? 3.785 12.375 -35.154 1.00 79.44 210 GLY A O 1
ATOM 1671 N N . ASN A 1 211 ? 3.320 10.479 -36.240 1.00 81.56 211 ASN A N 1
ATOM 1672 C CA . ASN A 1 211 ? 2.297 10.046 -35.278 1.00 81.56 211 ASN A CA 1
ATOM 1673 C C . ASN A 1 211 ? 2.857 9.879 -33.857 1.00 81.56 211 ASN A C 1
ATOM 1675 O O . ASN A 1 211 ? 2.243 10.337 -32.894 1.00 81.56 211 ASN A O 1
ATOM 1679 N N . ALA A 1 212 ? 4.022 9.243 -33.718 1.00 82.81 212 ALA A N 1
ATOM 1680 C CA . ALA A 1 212 ? 4.657 9.044 -32.421 1.00 82.81 212 ALA A CA 1
ATOM 1681 C C . ALA A 1 212 ? 5.188 10.367 -31.850 1.00 82.81 212 ALA A C 1
ATOM 1683 O O . ALA A 1 212 ? 5.029 10.621 -30.657 1.00 82.81 212 ALA A O 1
ATOM 1684 N N . ALA A 1 213 ? 5.762 11.226 -32.699 1.00 83.94 213 ALA A N 1
ATOM 1685 C CA . ALA A 1 213 ? 6.285 12.532 -32.294 1.00 83.94 213 ALA A CA 1
ATOM 1686 C C . ALA A 1 213 ? 5.173 13.458 -31.769 1.00 83.94 213 ALA A C 1
ATOM 1688 O O . ALA A 1 213 ? 5.279 14.014 -30.675 1.00 83.94 213 ALA A O 1
ATOM 1689 N N . VAL A 1 214 ? 4.062 13.550 -32.507 1.00 87.75 214 VAL A N 1
ATOM 1690 C CA . VAL A 1 214 ? 2.888 14.343 -32.121 1.00 87.75 214 VAL A CA 1
ATOM 1691 C C . VAL A 1 214 ? 2.238 13.771 -30.861 1.00 87.75 214 VAL A C 1
ATOM 1693 O O . VAL A 1 214 ? 1.925 14.524 -29.943 1.00 87.75 214 VAL A O 1
ATOM 1696 N N . GLN A 1 215 ? 2.084 12.447 -30.753 1.00 86.38 215 GLN A N 1
ATOM 1697 C CA . GLN A 1 215 ? 1.528 11.815 -29.551 1.00 86.38 215 GLN A CA 1
ATOM 1698 C C . GLN A 1 215 ? 2.389 12.086 -28.310 1.00 86.38 215 GLN A C 1
ATOM 1700 O O . GLN A 1 215 ? 1.852 12.388 -27.243 1.00 86.38 215 GLN A O 1
ATOM 1705 N N . HIS A 1 216 ? 3.714 11.994 -28.448 1.00 86.12 216 HIS A N 1
ATOM 1706 C CA . HIS A 1 216 ? 4.650 12.291 -27.370 1.00 86.12 216 HIS A CA 1
ATOM 1707 C C . HIS A 1 216 ? 4.499 13.738 -26.889 1.00 86.12 216 HIS A C 1
ATOM 1709 O O . HIS A 1 216 ? 4.375 13.973 -25.687 1.00 86.12 216 HIS A O 1
ATOM 1715 N N . PHE A 1 217 ? 4.423 14.693 -27.817 1.00 86.88 217 PHE A N 1
ATOM 1716 C CA . PHE A 1 217 ? 4.208 16.100 -27.492 1.00 86.88 217 PHE A CA 1
ATOM 1717 C C . PHE A 1 217 ? 2.857 16.340 -26.794 1.00 86.88 217 PHE A C 1
ATOM 1719 O O . PHE A 1 217 ? 2.813 16.915 -25.707 1.00 86.88 217 PHE A O 1
ATOM 1726 N N . ILE A 1 218 ? 1.758 15.822 -27.357 1.00 86.94 218 ILE A N 1
ATOM 1727 C CA . ILE A 1 218 ? 0.401 15.978 -26.804 1.00 86.94 218 ILE A CA 1
ATOM 1728 C C . ILE A 1 218 ? 0.300 15.397 -25.387 1.00 86.94 218 ILE A C 1
ATOM 1730 O O . ILE A 1 218 ? -0.350 15.991 -24.531 1.00 86.94 218 ILE A O 1
ATOM 1734 N N . SER A 1 219 ? 0.969 14.272 -25.110 1.00 81.88 219 SER A N 1
ATOM 1735 C CA . SER A 1 219 ? 0.955 13.639 -23.781 1.00 81.88 219 SER A CA 1
ATOM 1736 C C . SER A 1 219 ? 1.570 14.501 -22.668 1.00 81.88 219 SER A C 1
ATOM 1738 O O . SER A 1 219 ? 1.211 14.349 -21.502 1.00 81.88 219 SER A O 1
ATOM 1740 N N . LYS A 1 220 ? 2.473 15.421 -23.029 1.00 83.69 220 LYS A N 1
ATOM 1741 C CA . LYS A 1 220 ? 3.142 16.355 -22.112 1.00 83.69 220 LYS A CA 1
ATOM 1742 C C . LYS A 1 220 ? 2.434 17.711 -22.020 1.00 83.69 220 LYS A C 1
ATOM 1744 O O . LYS A 1 220 ? 2.728 18.483 -21.114 1.00 83.69 220 LYS A O 1
ATOM 1749 N N . CYS A 1 221 ? 1.515 18.013 -22.936 1.00 85.38 221 CYS A N 1
ATOM 1750 C CA . CYS A 1 221 ? 0.786 19.277 -22.951 1.00 85.38 221 CYS A CA 1
ATOM 1751 C C . CYS A 1 221 ? -0.179 19.364 -21.756 1.00 85.38 221 CYS A C 1
ATOM 1753 O O . CYS A 1 221 ? -1.093 18.547 -21.624 1.00 85.38 221 CYS A O 1
ATOM 1755 N N . VAL A 1 222 ? 0.000 20.384 -20.911 1.00 84.56 222 VAL A N 1
ATOM 1756 C CA . VAL A 1 222 ? -0.811 20.615 -19.702 1.00 84.56 222 VAL A CA 1
ATOM 1757 C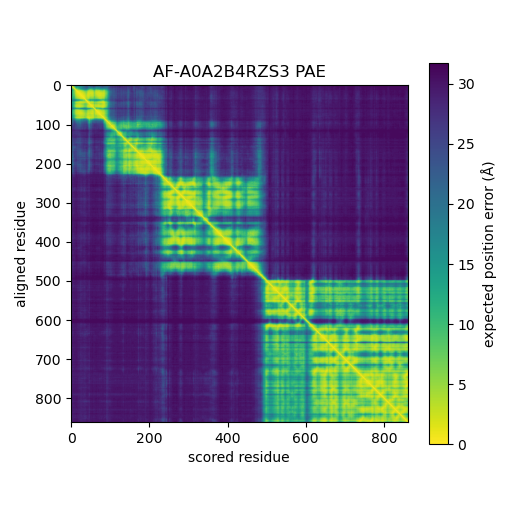 C . VAL A 1 222 ? -2.287 20.797 -20.053 1.00 84.56 222 VAL A C 1
ATOM 1759 O O . VAL A 1 222 ? -3.134 20.138 -19.457 1.00 84.56 222 VAL A O 1
ATOM 1762 N N . THR A 1 223 ? -2.600 21.599 -21.074 1.00 81.50 223 THR A N 1
ATOM 1763 C CA . THR A 1 223 ? -3.978 21.856 -21.520 1.00 81.50 223 THR A CA 1
ATOM 1764 C C . THR A 1 223 ? -4.658 20.583 -22.018 1.00 81.50 223 THR A C 1
ATOM 1766 O O . THR A 1 223 ? -5.775 20.278 -21.613 1.00 81.50 223 THR A O 1
ATOM 1769 N N . CYS A 1 224 ? -3.975 19.766 -22.830 1.00 82.25 224 CYS A N 1
ATOM 1770 C CA . CYS A 1 224 ? -4.517 18.473 -23.262 1.00 82.25 224 CYS A CA 1
ATOM 1771 C C . CYS A 1 224 ? -4.701 17.499 -22.098 1.00 82.25 224 CYS A C 1
ATOM 1773 O O . CYS A 1 224 ? -5.673 16.748 -22.083 1.00 82.25 224 CYS A O 1
ATOM 1775 N N . ARG A 1 225 ? -3.784 17.501 -21.129 1.00 79.38 225 ARG A N 1
ATOM 1776 C CA . ARG A 1 225 ? -3.861 16.653 -19.938 1.00 79.38 225 ARG A CA 1
ATOM 1777 C C . ARG A 1 225 ? -4.969 17.100 -18.983 1.00 79.38 225 ARG A C 1
ATOM 1779 O O . ARG A 1 225 ? -5.563 16.253 -18.333 1.00 79.38 225 ARG A O 1
ATOM 1786 N N . TYR A 1 226 ? -5.269 18.392 -18.927 1.00 75.50 226 TYR A N 1
ATOM 1787 C CA . TYR A 1 226 ? -6.405 18.928 -18.184 1.00 75.50 226 TYR A CA 1
ATOM 1788 C C . TYR A 1 226 ? -7.734 18.591 -18.876 1.00 75.50 226 TYR A C 1
ATOM 1790 O O . TYR A 1 226 ? -8.630 18.037 -18.251 1.00 75.50 226 TYR A O 1
ATOM 1798 N N . LEU A 1 227 ? -7.836 18.835 -20.188 1.00 70.38 227 LEU A N 1
ATOM 1799 C CA . LEU A 1 227 ? -9.067 18.621 -20.960 1.00 70.38 227 LEU A CA 1
ATOM 1800 C C . LEU A 1 227 ? -9.390 17.141 -21.227 1.00 70.38 227 LEU A C 1
ATOM 1802 O O . LEU A 1 227 ? -10.549 16.797 -21.439 1.00 70.38 227 LEU A O 1
ATOM 1806 N N . ARG A 1 228 ? -8.376 16.266 -21.294 1.00 65.88 228 ARG A N 1
ATOM 1807 C CA . ARG A 1 228 ? -8.517 14.849 -21.694 1.00 65.88 228 ARG A CA 1
ATOM 1808 C C . ARG A 1 228 ? -7.820 13.866 -20.752 1.00 65.88 228 ARG A C 1
ATOM 1810 O O . ARG A 1 228 ? -7.651 12.698 -21.106 1.00 65.88 228 ARG A O 1
ATOM 1817 N N . GLY A 1 229 ? -7.372 14.321 -19.585 1.00 57.09 229 GLY A N 1
ATOM 1818 C CA . GLY A 1 229 ? -6.819 13.443 -18.559 1.00 57.09 229 GLY A CA 1
ATOM 1819 C C . GLY A 1 229 ? -7.881 12.459 -18.081 1.00 57.09 229 GLY A C 1
ATOM 1820 O O . GLY A 1 229 ? -9.000 12.857 -17.766 1.00 57.09 229 GLY A O 1
ATOM 1821 N N . GLY A 1 230 ? -7.548 11.169 -18.037 1.00 57.47 230 GLY A N 1
ATOM 1822 C CA . GLY A 1 230 ? -8.427 10.182 -17.415 1.00 57.47 230 GLY A CA 1
ATOM 1823 C C . GLY A 1 230 ? -8.603 10.492 -15.927 1.00 57.47 230 GLY A C 1
ATOM 1824 O O . GLY A 1 230 ? -7.637 10.862 -15.258 1.00 57.47 230 GLY A O 1
ATOM 1825 N N . ALA A 1 231 ? -9.822 10.331 -15.407 1.00 48.84 231 ALA A N 1
ATOM 1826 C CA . ALA A 1 231 ? -10.048 10.340 -13.966 1.00 48.84 231 ALA A CA 1
ATOM 1827 C C . ALA A 1 231 ? -9.184 9.243 -13.318 1.00 48.84 231 ALA A C 1
ATOM 1829 O O . ALA A 1 231 ? -9.138 8.119 -13.819 1.00 48.84 231 ALA A O 1
ATOM 1830 N N . GLY A 1 232 ? -8.469 9.574 -12.240 1.00 49.81 232 GLY A N 1
ATOM 1831 C CA . GLY A 1 232 ? -7.636 8.605 -11.529 1.00 49.81 232 GLY A CA 1
ATOM 1832 C C . GLY A 1 232 ? -8.468 7.417 -11.044 1.00 49.81 232 GLY A C 1
ATOM 1833 O O . GLY A 1 232 ? -9.537 7.595 -10.463 1.00 49.81 232 GLY A O 1
ATOM 1834 N N . GLU A 1 233 ? -7.988 6.200 -11.285 1.00 46.12 233 GLU A N 1
ATOM 1835 C CA . GLU A 1 233 ? -8.639 4.993 -10.782 1.00 46.12 233 GLU A CA 1
ATOM 1836 C C . GLU A 1 233 ? -8.340 4.847 -9.285 1.00 46.12 233 GLU A C 1
ATOM 1838 O O . GLU A 1 233 ? -7.206 4.592 -8.876 1.00 46.12 233 GLU A O 1
ATOM 1843 N N . GLN A 1 234 ? -9.361 5.034 -8.450 1.00 42.19 234 GLN A N 1
ATOM 1844 C CA . GLN A 1 234 ? -9.267 4.830 -7.007 1.00 42.19 234 GLN A CA 1
ATOM 1845 C C . GLN A 1 234 ? -9.612 3.373 -6.669 1.00 42.19 234 GLN A C 1
ATOM 1847 O O . GLN A 1 234 ? -10.561 2.801 -7.214 1.00 42.19 234 GLN A O 1
ATOM 1852 N N . LYS A 1 235 ? -8.853 2.756 -5.756 1.00 44.16 235 LYS A N 1
ATOM 1853 C CA . LYS A 1 235 ? -9.174 1.421 -5.232 1.00 44.16 235 LYS A CA 1
ATOM 1854 C C . LYS A 1 235 ? -10.559 1.476 -4.574 1.00 44.16 235 LYS A C 1
ATOM 1856 O O . LYS A 1 235 ? -10.780 2.317 -3.706 1.00 44.16 235 LYS A O 1
ATOM 1861 N N . MET A 1 236 ? -11.483 0.607 -5.000 1.00 39.34 236 MET A N 1
ATOM 1862 C CA . MET A 1 236 ? -12.816 0.524 -4.389 1.00 39.34 236 MET A CA 1
ATOM 1863 C C . MET A 1 236 ? -12.687 0.261 -2.884 1.00 39.34 236 MET A C 1
ATOM 1865 O O . MET A 1 236 ? -11.855 -0.546 -2.466 1.00 39.34 236 MET A O 1
ATOM 1869 N N . THR A 1 237 ? -13.509 0.949 -2.089 1.00 43.31 237 THR A N 1
ATOM 1870 C CA . THR A 1 237 ? -13.623 0.699 -0.649 1.00 43.31 237 THR A CA 1
ATOM 1871 C C . THR A 1 237 ? -14.134 -0.720 -0.386 1.00 43.31 237 THR A C 1
ATOM 1873 O O . THR A 1 237 ? -14.815 -1.312 -1.231 1.00 43.31 237 THR A O 1
ATOM 1876 N N . ASN A 1 238 ? -13.807 -1.268 0.784 1.00 53.66 238 ASN A N 1
ATOM 1877 C CA . ASN A 1 238 ? -14.366 -2.541 1.230 1.00 53.66 238 ASN A CA 1
ATOM 1878 C C . ASN A 1 238 ? -15.895 -2.432 1.334 1.00 53.66 238 ASN A C 1
ATOM 1880 O O . ASN A 1 238 ? -16.436 -1.360 1.618 1.00 53.66 238 ASN A O 1
ATOM 1884 N N . LEU A 1 239 ? -16.591 -3.545 1.086 1.00 57.25 239 LEU A N 1
ATOM 1885 C CA . LEU A 1 239 ? -18.046 -3.595 1.213 1.00 57.25 239 LEU A CA 1
ATOM 1886 C C . LEU A 1 239 ? -18.454 -3.339 2.676 1.00 57.25 239 LEU A C 1
ATOM 1888 O O . LEU A 1 239 ? -17.776 -3.836 3.578 1.00 57.25 239 LEU A O 1
ATOM 1892 N N . PRO A 1 240 ? -19.533 -2.576 2.928 1.00 63.09 240 PRO A N 1
ATOM 1893 C CA . PRO A 1 240 ? -20.007 -2.330 4.286 1.00 63.09 240 PRO A CA 1
ATOM 1894 C C . PRO A 1 240 ? -20.496 -3.632 4.935 1.00 63.09 240 PRO A C 1
ATOM 1896 O O . PRO A 1 240 ? -20.920 -4.558 4.237 1.00 63.09 240 PRO A O 1
ATOM 1899 N N . LYS A 1 241 ? -20.467 -3.690 6.274 1.00 64.06 241 LYS A N 1
ATOM 1900 C CA . LYS A 1 241 ? -20.927 -4.856 7.054 1.00 64.06 241 LYS A CA 1
ATOM 1901 C C . LYS A 1 241 ? -22.360 -5.264 6.698 1.00 64.06 241 LYS A C 1
ATOM 1903 O O . LYS A 1 241 ? -22.615 -6.449 6.512 1.00 64.06 241 LYS A O 1
ATOM 1908 N N . SER A 1 242 ? -23.228 -4.282 6.437 1.00 59.06 242 SER A N 1
ATOM 1909 C CA . SER A 1 242 ? -24.611 -4.460 5.970 1.00 59.06 242 SER A CA 1
ATOM 1910 C C . SER A 1 242 ? -24.763 -5.252 4.660 1.00 59.06 242 SER A C 1
ATOM 1912 O O . SER A 1 242 ? -25.865 -5.676 4.315 1.00 59.06 242 SER A O 1
ATOM 1914 N N . ARG A 1 243 ? -23.671 -5.482 3.916 1.00 63.19 243 ARG A N 1
ATOM 1915 C CA . ARG A 1 243 ? -23.648 -6.290 2.686 1.00 63.19 243 ARG A CA 1
ATOM 1916 C C . ARG A 1 243 ? -23.020 -7.677 2.857 1.00 63.19 243 ARG A C 1
ATOM 1918 O O . ARG A 1 243 ? -23.167 -8.512 1.969 1.00 63.19 243 ARG A O 1
ATOM 1925 N N . VAL A 1 244 ? -22.275 -7.901 3.935 1.00 58.97 244 VAL A N 1
ATOM 1926 C CA . VAL A 1 244 ? -21.517 -9.143 4.163 1.00 58.97 244 VAL A CA 1
ATOM 1927 C C . VAL A 1 244 ? -22.186 -10.004 5.233 1.00 58.97 244 VAL A C 1
ATOM 1929 O O . VAL A 1 244 ? -22.069 -11.225 5.190 1.00 58.97 244 VAL A O 1
ATOM 1932 N N . GLU A 1 245 ? -22.919 -9.389 6.162 1.00 68.00 245 GLU A N 1
ATOM 1933 C CA . GLU A 1 245 ? -23.647 -10.108 7.203 1.00 68.00 245 GLU A CA 1
ATOM 1934 C C . GLU A 1 245 ? -24.879 -10.834 6.625 1.00 68.00 245 GLU A C 1
ATOM 1936 O O . GLU A 1 245 ? -25.700 -10.216 5.935 1.00 68.00 245 GLU A O 1
ATOM 1941 N N . PRO A 1 246 ? -25.036 -12.145 6.890 1.00 69.88 246 PRO A N 1
ATOM 1942 C CA . PRO A 1 246 ? -26.237 -12.875 6.516 1.00 69.88 246 PRO A CA 1
ATOM 1943 C C . PRO A 1 246 ? -27.402 -12.398 7.388 1.00 69.88 246 PRO A C 1
ATOM 1945 O O . PRO A 1 246 ? -27.434 -12.650 8.590 1.00 69.88 246 PRO A O 1
ATOM 1948 N N . ALA A 1 247 ? -28.364 -11.708 6.780 1.00 72.81 247 ALA A N 1
ATOM 1949 C CA . ALA A 1 247 ? -29.556 -11.210 7.457 1.00 72.81 247 ALA A CA 1
ATOM 1950 C C . ALA A 1 247 ? -30.817 -11.436 6.607 1.00 72.81 247 ALA A C 1
ATOM 1952 O O . ALA A 1 247 ? -30.708 -11.574 5.378 1.00 72.81 247 ALA A O 1
ATOM 1953 N N . PRO A 1 248 ? -32.011 -11.463 7.232 1.00 79.00 248 PRO A N 1
ATOM 1954 C CA . PRO A 1 248 ? -33.278 -11.535 6.514 1.00 79.00 248 PRO A CA 1
ATOM 1955 C C . PRO A 1 248 ? -33.411 -10.456 5.427 1.00 79.00 248 PRO A C 1
ATOM 1957 O O . PRO A 1 248 ? -32.765 -9.402 5.447 1.00 79.00 248 PRO A O 1
ATOM 1960 N N . SER A 1 249 ? -34.251 -10.728 4.425 1.00 81.44 249 SER A N 1
ATOM 1961 C CA . SER A 1 249 ? -34.511 -9.741 3.373 1.00 81.44 249 SER A CA 1
ATOM 1962 C C . SER A 1 249 ? -35.109 -8.469 3.980 1.00 81.44 249 SER A C 1
ATOM 1964 O O . SER A 1 249 ? -35.974 -8.540 4.840 1.00 81.44 249 SER A O 1
ATOM 1966 N N . PHE A 1 250 ? -34.652 -7.318 3.491 1.00 81.44 250 PHE A N 1
ATOM 1967 C CA . PHE A 1 250 ? -35.006 -5.964 3.931 1.00 81.44 250 PHE A CA 1
ATOM 1968 C C . PHE A 1 250 ? -34.511 -5.521 5.322 1.00 81.44 250 PHE A C 1
ATOM 1970 O O . PHE A 1 250 ? -34.717 -4.359 5.662 1.00 81.44 250 PHE A O 1
ATOM 1977 N N . THR A 1 251 ? -33.740 -6.334 6.059 1.00 81.62 251 THR A N 1
ATOM 1978 C CA . THR A 1 251 ? -33.098 -5.894 7.320 1.00 81.62 251 THR A CA 1
ATOM 1979 C C . THR A 1 251 ? -32.167 -4.692 7.119 1.00 81.62 251 THR A C 1
ATOM 1981 O O . THR A 1 251 ? -32.205 -3.747 7.903 1.00 81.62 251 THR A O 1
ATOM 1984 N N . TYR A 1 252 ? -31.382 -4.699 6.038 1.00 81.94 252 TYR A N 1
ATOM 1985 C CA . TYR A 1 252 ? -30.600 -3.551 5.574 1.00 81.94 252 TYR A CA 1
ATOM 1986 C C . TYR A 1 252 ? -31.194 -3.068 4.252 1.00 81.94 252 TYR A C 1
ATOM 1988 O O . TYR A 1 252 ? -31.175 -3.802 3.252 1.00 81.94 252 TYR A O 1
ATOM 1996 N N . SER A 1 253 ? -31.736 -1.855 4.243 1.00 80.56 253 SER A N 1
ATOM 1997 C CA . SER A 1 253 ? -32.474 -1.306 3.105 1.00 80.56 253 SER A CA 1
ATOM 1998 C C . SER A 1 253 ? -31.977 0.088 2.736 1.00 80.56 253 SER A C 1
ATOM 2000 O O . SER A 1 253 ? -31.403 0.795 3.553 1.00 80.56 253 SER A O 1
ATOM 2002 N N . ALA A 1 254 ? -32.200 0.509 1.496 1.00 80.25 254 ALA A N 1
ATOM 2003 C CA . ALA A 1 254 ? -32.038 1.903 1.091 1.00 80.25 254 ALA A CA 1
ATOM 2004 C C . ALA A 1 254 ? -33.255 2.389 0.314 1.00 80.25 254 ALA A C 1
ATOM 2006 O O . ALA A 1 254 ? -33.911 1.593 -0.357 1.00 80.25 254 ALA A O 1
ATOM 2007 N N . VAL A 1 255 ? -33.532 3.689 0.391 1.00 80.31 255 VAL A N 1
ATOM 2008 C CA . VAL A 1 255 ? -34.676 4.323 -0.267 1.00 80.31 255 VAL A CA 1
ATOM 2009 C C . VAL A 1 255 ? -34.241 5.379 -1.283 1.00 80.31 255 VAL A C 1
ATOM 2011 O O . VAL A 1 255 ? -33.334 6.169 -1.024 1.00 80.31 255 VAL A O 1
ATOM 2014 N N . ASP A 1 256 ? -34.901 5.392 -2.443 1.00 78.62 256 ASP A N 1
ATOM 2015 C CA . ASP A 1 256 ? -34.774 6.434 -3.469 1.00 78.62 256 ASP A CA 1
ATOM 2016 C C . ASP A 1 256 ? -36.160 6.862 -3.974 1.00 78.62 256 ASP A C 1
ATOM 2018 O O . ASP A 1 256 ? -37.066 6.040 -4.132 1.00 78.62 256 ASP A O 1
ATOM 2022 N N . TYR A 1 257 ? -36.321 8.156 -4.250 1.00 79.75 257 TYR A N 1
ATOM 2023 C CA . TYR A 1 257 ? -37.541 8.709 -4.833 1.00 79.75 257 TYR A CA 1
ATOM 2024 C C . TYR A 1 257 ? -37.419 8.816 -6.352 1.00 79.75 257 TYR A C 1
ATOM 2026 O O . TYR A 1 257 ? -36.415 9.281 -6.893 1.00 79.75 257 TYR A O 1
ATOM 2034 N N . PHE A 1 258 ? -38.490 8.469 -7.059 1.00 76.12 258 PHE A N 1
ATOM 2035 C CA . PHE A 1 258 ? -38.574 8.605 -8.507 1.00 76.12 258 PHE A CA 1
ATOM 2036 C C . PHE A 1 258 ? -39.907 9.223 -8.949 1.00 76.12 258 PHE A C 1
ATOM 2038 O O . PHE A 1 258 ? -40.924 9.100 -8.275 1.00 76.12 258 PHE A O 1
ATOM 2045 N N . GLY A 1 259 ? -39.881 9.958 -10.063 1.00 68.62 259 GLY A N 1
ATOM 2046 C CA . GLY A 1 259 ? -40.978 10.841 -10.484 1.00 68.62 259 GLY A CA 1
ATOM 2047 C C . GLY A 1 259 ? -40.535 12.311 -10.538 1.00 68.62 259 GLY A C 1
ATOM 2048 O O . GLY A 1 259 ? -39.346 12.592 -10.353 1.00 68.62 259 GLY A O 1
ATOM 2049 N N . PRO A 1 260 ? -41.442 13.263 -10.818 1.00 73.38 260 PRO A N 1
ATOM 2050 C CA . PRO A 1 260 ? -42.903 13.160 -10.720 1.00 73.38 260 PRO A CA 1
ATOM 2051 C C . PRO A 1 260 ? -43.575 12.532 -11.946 1.00 73.38 260 PRO A C 1
ATOM 2053 O O . PRO A 1 260 ? -43.140 12.750 -13.077 1.00 73.38 260 PRO A O 1
ATOM 2056 N N . TRP A 1 261 ? -44.691 11.837 -11.728 1.00 78.88 261 TRP A N 1
ATOM 2057 C CA . TRP A 1 261 ? -45.628 11.458 -12.789 1.00 78.88 261 TRP A CA 1
ATOM 2058 C C . TRP A 1 261 ? -46.960 12.165 -12.606 1.00 78.88 261 TRP A C 1
ATOM 2060 O O . TRP A 1 261 ? -47.432 12.300 -11.481 1.00 78.88 261 TRP A O 1
ATOM 2070 N N . CYS A 1 262 ? -47.564 12.602 -13.707 1.00 77.75 262 CYS A N 1
ATOM 2071 C CA . CYS A 1 262 ? -48.901 13.183 -13.697 1.00 77.75 262 CYS A CA 1
ATOM 2072 C C . CYS A 1 262 ? -49.924 12.068 -13.923 1.00 77.75 262 CYS A C 1
ATOM 2074 O O . CYS A 1 262 ? -49.869 11.383 -14.943 1.00 77.75 262 CYS A O 1
ATOM 2076 N N . VAL A 1 263 ? -50.813 11.881 -12.953 1.00 80.69 263 VAL A N 1
ATOM 2077 C CA . VAL A 1 263 ? -51.832 10.823 -12.892 1.00 80.69 263 VAL A CA 1
ATOM 2078 C C . VAL A 1 263 ? -53.187 11.513 -12.767 1.00 80.69 263 VAL A C 1
ATOM 2080 O O . VAL A 1 263 ? -53.272 12.610 -12.202 1.00 80.69 263 VAL A O 1
ATOM 2083 N N . LYS A 1 264 ? -54.248 10.915 -13.311 1.00 78.19 264 LYS A N 1
ATOM 2084 C CA . LYS A 1 264 ? -55.590 11.491 -13.209 1.00 78.19 264 LYS A CA 1
ATOM 2085 C C . LYS A 1 264 ? -56.243 11.116 -11.886 1.00 78.19 264 LYS A C 1
ATOM 2087 O O . LYS A 1 264 ? -56.287 9.961 -11.484 1.00 78.19 264 LYS A O 1
ATOM 2092 N N . GLU A 1 265 ? -56.781 12.127 -11.223 1.00 77.50 265 GLU A N 1
ATOM 2093 C CA . GLU A 1 265 ? -57.612 12.005 -10.035 1.00 77.50 265 GLU A CA 1
ATOM 2094 C C . GLU A 1 265 ? -58.935 12.721 -10.335 1.00 77.50 265 GLU A C 1
ATOM 2096 O O . GLU A 1 265 ? -59.084 13.942 -10.209 1.00 77.50 265 GLU A O 1
ATOM 2101 N N . GLY A 1 266 ? -59.890 11.960 -10.877 1.00 72.81 266 GLY A N 1
ATOM 2102 C CA . GLY A 1 266 ? -61.140 12.505 -11.406 1.00 72.81 266 GLY A CA 1
ATOM 2103 C C . GLY A 1 266 ? -60.905 13.425 -12.611 1.00 72.81 266 GLY A C 1
ATOM 2104 O O . GLY A 1 266 ? -60.449 12.982 -13.663 1.00 72.81 266 GLY A O 1
ATOM 2105 N N . ARG A 1 267 ? -61.240 14.717 -12.475 1.00 68.94 267 ARG A N 1
ATOM 2106 C CA . ARG A 1 267 ? -61.025 15.745 -13.519 1.00 68.94 267 ARG A CA 1
ATOM 2107 C C . ARG A 1 267 ? -59.690 16.492 -13.384 1.00 68.94 267 ARG A C 1
ATOM 2109 O O . ARG A 1 267 ? -59.405 17.348 -14.216 1.00 68.94 267 ARG A O 1
ATOM 2116 N N . LYS A 1 268 ? -58.902 16.222 -12.336 1.00 75.94 268 LYS A N 1
ATOM 2117 C CA . LYS A 1 268 ? -57.638 16.916 -12.045 1.00 75.94 268 LYS A CA 1
ATOM 2118 C C . LYS A 1 268 ? -56.449 16.010 -12.355 1.00 75.94 268 LYS A C 1
ATOM 2120 O O . LYS A 1 268 ? -56.505 14.809 -12.115 1.00 75.94 268 LYS A O 1
ATOM 2125 N N . GLU A 1 269 ? -55.366 16.591 -12.861 1.00 76.69 269 GLU A N 1
ATOM 2126 C CA . GLU A 1 269 ? -54.079 15.900 -12.973 1.00 76.69 269 GLU A CA 1
ATOM 2127 C C . GLU A 1 269 ? -53.225 16.230 -11.754 1.00 76.69 269 GLU A C 1
ATOM 2129 O O . GLU A 1 269 ? -52.962 17.400 -11.466 1.00 76.69 269 GLU A O 1
ATOM 2134 N N . VAL A 1 270 ? -52.802 15.200 -11.027 1.00 81.19 270 VAL A N 1
ATOM 2135 C CA . VAL A 1 270 ? -52.027 15.352 -9.796 1.00 81.19 270 VAL A CA 1
ATOM 2136 C C . VAL A 1 270 ? -50.694 14.633 -9.935 1.00 81.19 270 VAL A C 1
ATOM 2138 O O . VAL A 1 270 ? -50.572 13.602 -10.597 1.00 81.19 270 VAL A O 1
ATOM 2141 N N . LYS A 1 271 ? -49.659 15.212 -9.325 1.00 82.38 271 LYS A N 1
ATOM 2142 C CA . LYS A 1 271 ? -48.328 14.614 -9.299 1.00 82.38 271 LYS A CA 1
ATOM 2143 C C . LYS A 1 271 ? -48.297 13.480 -8.278 1.00 82.38 271 LYS A C 1
ATOM 2145 O O . LYS A 1 271 ? -48.753 13.649 -7.151 1.00 82.38 271 LYS A O 1
ATOM 2150 N N . ARG A 1 272 ? -47.732 12.346 -8.675 1.00 83.56 272 ARG A N 1
ATOM 2151 C CA . ARG A 1 272 ? -47.411 11.206 -7.814 1.00 83.56 272 ARG A CA 1
ATOM 2152 C C . ARG A 1 272 ? -45.931 10.873 -7.935 1.00 83.56 272 ARG A C 1
ATOM 2154 O O . ARG A 1 272 ? -45.308 11.100 -8.977 1.00 83.56 272 ARG A O 1
ATOM 2161 N N . TYR A 1 273 ? -45.380 10.340 -6.856 1.00 85.06 273 TYR A N 1
ATOM 2162 C CA . TYR A 1 273 ? -43.989 9.916 -6.753 1.00 85.06 273 TYR A CA 1
ATOM 2163 C C . TYR A 1 273 ? -43.947 8.436 -6.385 1.00 85.06 273 TYR A C 1
ATOM 2165 O O . TYR A 1 273 ? -44.821 7.943 -5.681 1.00 85.06 273 TYR A O 1
ATOM 2173 N N . GLY A 1 274 ? -42.936 7.717 -6.847 1.00 83.88 274 GLY A N 1
ATOM 2174 C CA . GLY A 1 274 ? -42.637 6.377 -6.365 1.00 83.88 274 GLY A CA 1
ATOM 2175 C C . GLY A 1 274 ? -41.517 6.429 -5.329 1.00 83.88 274 GLY A C 1
ATOM 2176 O O . GLY A 1 274 ? -40.487 7.059 -5.566 1.00 83.88 274 GLY A O 1
ATOM 2177 N N . ALA A 1 275 ? -41.703 5.768 -4.193 1.00 85.44 275 ALA A N 1
ATOM 2178 C CA . ALA A 1 275 ? -40.658 5.453 -3.229 1.00 85.44 275 ALA A CA 1
ATOM 2179 C C . ALA A 1 275 ? -40.167 4.026 -3.500 1.00 85.44 275 ALA A C 1
ATOM 2181 O O . ALA A 1 275 ? -40.936 3.069 -3.407 1.00 85.44 275 ALA A O 1
ATOM 2182 N N . LEU A 1 276 ? -38.899 3.882 -3.882 1.00 86.31 276 LEU A N 1
ATOM 2183 C CA . LEU A 1 276 ? -38.273 2.595 -4.165 1.00 86.31 276 LEU A CA 1
ATOM 2184 C C . LEU A 1 276 ? -37.369 2.202 -3.003 1.00 86.31 276 LEU A C 1
ATOM 2186 O O . LEU A 1 276 ? -36.362 2.860 -2.749 1.00 86.31 276 LEU A O 1
ATOM 2190 N N . PHE A 1 277 ? -37.700 1.098 -2.348 1.00 86.50 277 PHE A N 1
ATOM 2191 C CA . PHE A 1 277 ? -36.885 0.467 -1.321 1.00 86.50 277 PHE A CA 1
ATOM 2192 C C . PHE A 1 277 ? -36.085 -0.676 -1.944 1.00 86.50 277 PHE A C 1
ATOM 2194 O O . PHE A 1 277 ? -36.645 -1.560 -2.589 1.00 86.50 277 PHE A O 1
ATOM 2201 N N . THR A 1 278 ? -34.771 -0.684 -1.762 1.00 84.19 278 THR A N 1
ATOM 2202 C CA . THR A 1 278 ? -33.888 -1.762 -2.219 1.00 84.19 278 THR A CA 1
ATOM 2203 C C . THR A 1 278 ? -33.259 -2.463 -1.026 1.00 84.19 278 THR A C 1
ATOM 2205 O O . THR A 1 278 ? -32.732 -1.817 -0.125 1.00 84.19 278 THR A O 1
ATOM 2208 N N . CYS A 1 279 ? -33.263 -3.791 -1.037 1.00 83.81 279 CYS A N 1
ATOM 2209 C CA . CYS A 1 279 ? -32.606 -4.603 -0.024 1.00 83.81 279 CYS A CA 1
ATOM 2210 C C . CYS A 1 279 ? -31.109 -4.769 -0.337 1.00 83.81 279 CYS A C 1
ATOM 2212 O O . CYS A 1 279 ? -30.745 -5.127 -1.460 1.00 83.81 279 CYS A O 1
ATOM 2214 N N . MET A 1 280 ? -30.236 -4.565 0.652 1.00 74.06 280 MET A N 1
ATOM 2215 C CA . MET A 1 280 ? -28.783 -4.720 0.490 1.00 74.06 280 MET A CA 1
ATOM 2216 C C . MET A 1 280 ? -28.317 -6.181 0.497 1.00 74.06 280 MET A C 1
ATOM 2218 O O . MET A 1 280 ? -27.316 -6.496 -0.150 1.00 74.06 280 MET A O 1
ATOM 2222 N N . THR A 1 281 ? -29.053 -7.077 1.164 1.00 74.25 281 THR A N 1
ATOM 2223 C CA . THR A 1 281 ? -28.709 -8.503 1.282 1.00 74.25 281 THR A CA 1
ATOM 2224 C C . THR A 1 281 ? -29.181 -9.304 0.066 1.00 74.25 281 THR A C 1
ATOM 2226 O O . THR A 1 281 ? -28.368 -9.906 -0.634 1.00 74.25 281 THR A O 1
ATOM 2229 N N . SER A 1 282 ? -30.478 -9.256 -0.261 1.00 71.69 282 SER A N 1
ATOM 2230 C CA . SER A 1 282 ? -31.080 -10.041 -1.355 1.00 71.69 282 SER A CA 1
ATOM 2231 C C . SER A 1 282 ? -31.152 -9.317 -2.704 1.00 71.69 282 SER A C 1
ATOM 2233 O O . SER A 1 282 ? -31.511 -9.920 -3.717 1.00 71.69 282 SER A O 1
ATOM 2235 N N . ARG A 1 283 ? -30.816 -8.017 -2.752 1.00 75.88 283 ARG A N 1
ATOM 2236 C CA . ARG A 1 283 ? -31.002 -7.130 -3.922 1.00 75.88 283 ARG A CA 1
ATOM 2237 C C . ARG A 1 283 ? -32.450 -7.043 -4.415 1.00 75.88 283 ARG A C 1
ATOM 2239 O O . ARG A 1 283 ? -32.679 -6.620 -5.551 1.00 75.88 283 ARG A O 1
ATOM 2246 N N . ALA A 1 284 ? -33.424 -7.459 -3.613 1.00 82.56 284 ALA A N 1
ATOM 2247 C CA . ALA A 1 284 ? -34.828 -7.289 -3.947 1.00 82.56 284 ALA A CA 1
ATOM 2248 C C . ALA A 1 284 ? -35.232 -5.811 -3.910 1.00 82.56 284 ALA A C 1
ATOM 2250 O O . ALA A 1 284 ? -34.634 -5.020 -3.179 1.00 82.56 284 ALA A O 1
ATOM 2251 N N . ILE A 1 285 ? -36.249 -5.451 -4.689 1.00 86.44 285 ILE A N 1
ATOM 2252 C CA . ILE A 1 285 ? -36.849 -4.117 -4.669 1.00 86.44 285 ILE A CA 1
ATOM 2253 C C . ILE A 1 285 ? -38.280 -4.176 -4.135 1.00 86.44 285 ILE A C 1
ATOM 2255 O O . ILE A 1 285 ? -38.951 -5.196 -4.276 1.00 86.44 285 ILE A O 1
ATOM 2259 N N . HIS A 1 286 ? -38.745 -3.082 -3.551 1.00 88.25 286 HIS A N 1
ATOM 2260 C CA . HIS A 1 286 ? -40.128 -2.858 -3.164 1.00 88.25 286 HIS A CA 1
ATOM 2261 C C . HIS A 1 286 ? -40.532 -1.436 -3.544 1.00 88.25 286 HIS A C 1
ATOM 2263 O O . HIS A 1 286 ? -39.739 -0.510 -3.367 1.00 88.25 286 HIS A O 1
ATOM 2269 N N . ILE A 1 287 ? -41.725 -1.260 -4.109 1.00 88.25 287 ILE A N 1
ATOM 2270 C CA . ILE A 1 287 ? -42.156 0.033 -4.649 1.00 88.25 287 ILE A CA 1
ATOM 2271 C C . ILE A 1 287 ? -43.469 0.464 -3.998 1.00 88.25 287 ILE A C 1
ATOM 2273 O O . ILE A 1 287 ? -44.465 -0.252 -4.048 1.00 88.25 287 ILE A O 1
ATOM 2277 N N . GLU A 1 288 ? -43.485 1.681 -3.461 1.00 89.31 288 GLU A N 1
ATOM 2278 C CA . GLU A 1 288 ? -44.664 2.324 -2.881 1.00 89.31 288 GLU A CA 1
ATOM 2279 C C . GLU A 1 288 ? -44.976 3.647 -3.584 1.00 89.31 288 GLU A C 1
ATOM 2281 O O . GLU A 1 288 ? -44.072 4.377 -3.985 1.00 89.31 288 GLU A O 1
ATOM 2286 N N . VAL A 1 289 ? -46.258 3.988 -3.723 1.00 87.94 289 VAL A N 1
ATOM 2287 C CA . VAL A 1 289 ? -46.683 5.274 -4.304 1.00 87.94 289 VAL A CA 1
ATOM 2288 C C . VAL A 1 289 ? -46.837 6.318 -3.194 1.00 87.94 289 VAL A C 1
ATOM 2290 O O . VAL A 1 289 ? -47.551 6.103 -2.215 1.00 87.94 289 VAL A O 1
ATOM 2293 N N . ALA A 1 290 ? -46.181 7.463 -3.347 1.00 84.31 290 ALA A N 1
ATOM 2294 C CA . ALA A 1 290 ? -46.279 8.635 -2.486 1.00 84.31 290 ALA A CA 1
ATOM 2295 C C . ALA A 1 290 ? -47.031 9.771 -3.198 1.00 84.31 290 ALA A C 1
ATOM 2297 O O . ALA A 1 290 ? -46.834 10.035 -4.388 1.00 84.31 290 ALA A O 1
ATOM 2298 N N . HIS A 1 291 ? -47.902 10.453 -2.455 1.00 82.94 291 HIS A N 1
ATOM 2299 C CA . HIS A 1 291 ? -48.783 11.488 -3.001 1.00 82.94 291 HIS A CA 1
ATOM 2300 C C . HIS A 1 291 ? -48.078 12.842 -3.130 1.00 82.94 291 HIS A C 1
ATOM 2302 O O . HIS A 1 291 ? -48.295 13.566 -4.097 1.00 82.94 291 HIS A O 1
ATOM 2308 N N . SER A 1 292 ? -47.185 13.157 -2.195 1.00 78.19 292 SER A N 1
ATOM 2309 C CA . SER A 1 292 ? -46.333 14.344 -2.221 1.00 78.19 292 SER A CA 1
ATOM 2310 C C . SER A 1 292 ? -44.881 13.972 -1.908 1.00 78.19 292 SER A C 1
ATOM 2312 O O . SER A 1 292 ? -44.582 12.857 -1.481 1.00 78.19 292 SER A O 1
ATOM 2314 N N . LEU A 1 293 ? -43.966 14.915 -2.138 1.00 74.38 293 LEU A N 1
ATOM 2315 C CA . LEU A 1 293 ? -42.576 14.807 -1.687 1.00 74.38 293 LEU A CA 1
ATOM 2316 C C . LEU A 1 293 ? -42.422 15.140 -0.197 1.00 74.38 293 LEU A C 1
ATOM 2318 O O . LEU A 1 293 ? -41.313 15.101 0.312 1.00 74.38 293 LEU A O 1
ATOM 2322 N N . GLU A 1 294 ? -43.495 15.488 0.502 1.00 73.50 294 GLU A N 1
ATOM 2323 C CA . GLU A 1 294 ? -43.428 15.905 1.898 1.00 73.50 294 GLU A CA 1
ATOM 2324 C C . GLU A 1 294 ? -43.110 14.737 2.830 1.00 73.50 294 GLU A C 1
ATOM 2326 O O . GLU A 1 294 ? -43.336 13.561 2.521 1.00 73.50 294 GLU A O 1
ATOM 2331 N N . THR A 1 295 ? -42.636 15.097 4.018 1.00 68.94 295 THR A N 1
ATOM 2332 C CA . THR A 1 295 ? -42.316 14.177 5.103 1.00 68.94 295 THR A CA 1
ATOM 2333 C C . THR A 1 295 ? -43.455 13.201 5.414 1.00 68.94 295 THR A C 1
ATOM 2335 O O . THR A 1 295 ? -43.227 11.995 5.488 1.00 68.94 295 THR A O 1
ATOM 2338 N N . TYR A 1 296 ? -44.691 13.695 5.516 1.00 74.50 296 TYR A N 1
ATOM 2339 C CA . TYR A 1 296 ? -45.861 12.882 5.855 1.00 74.50 296 TYR A CA 1
ATOM 2340 C C . TYR A 1 296 ? -46.134 11.775 4.823 1.00 74.50 296 TYR A C 1
ATOM 2342 O O . TYR A 1 296 ? -46.284 10.603 5.173 1.00 74.50 296 TYR A O 1
ATOM 2350 N N . SER A 1 297 ? -46.126 12.126 3.532 1.00 77.31 297 SER A N 1
ATOM 2351 C CA . SER A 1 297 ? -46.301 11.161 2.437 1.00 77.31 297 SER A CA 1
ATOM 2352 C C . SER A 1 297 ? -45.204 10.097 2.426 1.00 77.31 297 SER A C 1
ATOM 2354 O O . SER A 1 297 ? -45.476 8.931 2.123 1.00 77.31 297 SER A O 1
ATOM 2356 N N . PHE A 1 298 ? -43.976 10.481 2.784 1.00 79.00 298 PHE A N 1
ATOM 2357 C CA . PHE A 1 298 ? -42.863 9.553 2.928 1.00 79.00 298 PHE A CA 1
ATOM 2358 C C . PHE A 1 298 ? -43.045 8.598 4.112 1.00 79.00 298 PHE A C 1
ATOM 2360 O O . PHE A 1 298 ? -42.901 7.391 3.929 1.00 79.00 298 PHE A O 1
ATOM 2367 N N . LEU A 1 299 ? -43.392 9.105 5.300 1.00 76.81 299 LEU A N 1
ATOM 2368 C CA . LEU A 1 299 ? -43.619 8.274 6.487 1.00 76.81 299 LEU A CA 1
ATOM 2369 C C . LEU A 1 299 ? -44.717 7.243 6.228 1.00 76.81 299 LEU A C 1
ATOM 2371 O O . LEU A 1 299 ? -44.544 6.069 6.532 1.00 76.81 299 LEU A O 1
ATOM 2375 N N . GLN A 1 300 ? -45.802 7.643 5.564 1.00 80.44 300 GLN A N 1
ATOM 2376 C CA . GLN A 1 300 ? -46.862 6.714 5.178 1.00 80.44 300 GLN A CA 1
ATOM 2377 C C . GLN A 1 300 ? -46.367 5.613 4.225 1.00 80.44 300 GLN A C 1
ATOM 2379 O O . GLN A 1 300 ? -46.777 4.459 4.349 1.00 80.44 300 GLN A O 1
ATOM 2384 N N . ALA A 1 301 ? -45.485 5.937 3.276 1.00 82.81 301 ALA A N 1
ATOM 2385 C CA . ALA A 1 301 ? -44.869 4.938 2.401 1.00 82.81 301 ALA A CA 1
ATOM 2386 C C . ALA A 1 301 ? -43.913 4.006 3.165 1.00 82.81 301 ALA A C 1
ATOM 2388 O O . ALA A 1 301 ? -43.931 2.795 2.943 1.00 82.81 301 ALA A O 1
ATOM 2389 N N . LEU A 1 302 ? -43.128 4.552 4.097 1.00 82.19 302 LEU A N 1
ATOM 2390 C CA . LEU A 1 302 ? -42.218 3.796 4.954 1.00 82.19 302 LEU A CA 1
ATOM 2391 C C . LEU A 1 302 ? -42.975 2.818 5.862 1.00 82.19 302 LEU A C 1
ATOM 2393 O O . LEU A 1 302 ? -42.601 1.650 5.939 1.00 82.19 302 LEU A O 1
ATOM 2397 N N . TRP A 1 303 ? -44.069 3.252 6.489 1.00 81.75 303 TRP A N 1
ATOM 2398 C CA . TRP A 1 303 ? -44.882 2.385 7.341 1.00 81.75 303 TRP A CA 1
ATOM 2399 C C . TRP A 1 303 ? -45.534 1.254 6.552 1.00 81.75 303 TRP A C 1
ATOM 2401 O O . TRP A 1 303 ? -45.451 0.104 6.970 1.00 81.75 303 TRP A O 1
ATOM 2411 N N . ARG A 1 304 ? -46.085 1.528 5.360 1.00 85.00 304 ARG A N 1
ATOM 2412 C CA . ARG A 1 304 ? -46.607 0.464 4.480 1.00 85.00 304 ARG A CA 1
ATOM 2413 C C . ARG A 1 304 ? -45.542 -0.570 4.124 1.00 85.00 304 ARG A C 1
ATOM 2415 O O . ARG A 1 304 ? -45.845 -1.763 4.085 1.00 85.00 304 ARG A O 1
ATOM 2422 N N . PHE A 1 305 ? -44.311 -0.125 3.894 1.00 86.50 305 PHE A N 1
ATOM 2423 C CA . PHE A 1 305 ? -43.183 -1.008 3.628 1.00 86.50 305 PHE A CA 1
ATOM 2424 C C . PHE A 1 305 ? -42.824 -1.870 4.848 1.00 86.50 305 PHE A C 1
ATOM 2426 O O . PHE A 1 305 ? -42.801 -3.097 4.723 1.00 86.50 305 PHE A O 1
ATOM 2433 N N . ILE A 1 306 ? -42.617 -1.263 6.022 1.00 82.19 306 ILE A N 1
ATOM 2434 C CA . ILE A 1 306 ? -42.268 -1.977 7.264 1.00 82.19 306 ILE A CA 1
ATOM 2435 C C . ILE A 1 306 ? -43.371 -2.977 7.636 1.00 82.19 306 ILE A C 1
ATOM 2437 O O . ILE A 1 306 ? -43.084 -4.139 7.913 1.00 82.19 306 ILE A O 1
ATOM 2441 N N . SER A 1 307 ? -44.644 -2.584 7.543 1.00 82.44 307 SER A N 1
ATOM 2442 C CA . SER A 1 307 ? -45.772 -3.474 7.841 1.00 82.44 307 SER A CA 1
ATOM 2443 C C . SER A 1 307 ? -45.875 -4.672 6.890 1.00 82.44 307 SER A C 1
ATOM 2445 O O . SER A 1 307 ? -46.399 -5.710 7.283 1.00 82.44 307 SER A O 1
ATOM 2447 N N . ARG A 1 308 ? -45.393 -4.565 5.643 1.00 82.56 308 ARG A N 1
ATOM 2448 C CA . ARG A 1 308 ? -45.428 -5.673 4.667 1.00 82.56 308 ARG A CA 1
ATOM 2449 C C . ARG A 1 308 ? -44.180 -6.545 4.674 1.00 82.56 308 ARG A C 1
ATOM 2451 O O . ARG A 1 308 ? -44.273 -7.723 4.335 1.00 82.56 308 ARG A O 1
ATOM 2458 N N . ARG A 1 309 ? -43.009 -5.968 4.949 1.00 83.12 309 ARG A N 1
ATOM 2459 C CA . ARG A 1 309 ? -41.706 -6.643 4.819 1.00 83.12 309 ARG A CA 1
ATOM 2460 C C . ARG A 1 309 ? -41.067 -7.009 6.156 1.00 83.12 309 ARG A C 1
ATOM 2462 O O . ARG A 1 309 ? -40.155 -7.829 6.158 1.00 83.12 309 ARG A O 1
ATOM 2469 N N . GLY A 1 310 ? -41.586 -6.485 7.260 1.00 78.69 310 GLY A N 1
ATOM 2470 C CA . GLY A 1 310 ? -41.054 -6.700 8.598 1.00 78.69 310 GLY A CA 1
ATOM 2471 C C . GLY A 1 310 ? -40.108 -5.580 9.049 1.00 78.69 310 GLY A C 1
ATOM 2472 O O . GLY A 1 310 ? -39.894 -4.606 8.319 1.00 78.69 310 GLY A O 1
ATOM 2473 N N . PRO A 1 311 ? -39.561 -5.699 10.271 1.00 80.00 311 PRO A N 1
ATOM 2474 C CA . PRO A 1 311 ? -38.722 -4.670 10.871 1.00 80.00 311 PRO A CA 1
ATOM 2475 C C . PRO A 1 311 ? -37.406 -4.492 10.107 1.00 80.00 311 PRO A C 1
ATOM 2477 O O . PRO A 1 311 ? -36.795 -5.454 9.632 1.00 80.00 311 PRO A O 1
ATOM 2480 N N . ILE A 1 312 ? -36.960 -3.241 10.022 1.00 79.75 312 ILE A N 1
ATOM 2481 C CA . ILE A 1 312 ? -35.684 -2.856 9.416 1.00 79.75 312 ILE A CA 1
ATOM 2482 C C . ILE A 1 312 ? -34.692 -2.462 10.508 1.00 79.75 312 ILE A C 1
ATOM 2484 O O . ILE A 1 312 ? -35.091 -1.910 11.526 1.00 79.75 312 ILE A O 1
ATOM 2488 N N . ARG A 1 313 ? -33.406 -2.741 10.289 1.00 76.75 313 ARG A N 1
ATOM 2489 C CA . ARG A 1 313 ? -32.317 -2.378 11.206 1.00 76.75 313 ARG A CA 1
ATOM 2490 C C . ARG A 1 313 ? -31.561 -1.145 10.730 1.00 76.75 313 ARG A C 1
ATOM 2492 O O . ARG A 1 313 ? -31.188 -0.309 11.534 1.00 76.75 313 ARG A O 1
ATOM 2499 N N . GLU A 1 314 ? -31.343 -1.033 9.422 1.00 78.75 314 GLU A N 1
ATOM 2500 C CA . GLU A 1 314 ? -30.629 0.095 8.818 1.00 78.75 314 GLU A CA 1
ATOM 2501 C C . GLU A 1 314 ? -31.382 0.583 7.579 1.00 78.75 314 GLU A C 1
ATOM 2503 O O . GLU A 1 314 ? -31.745 -0.222 6.708 1.00 78.75 314 GLU A O 1
ATOM 2508 N N . LEU A 1 315 ? -31.584 1.900 7.479 1.00 78.25 315 LEU A N 1
ATOM 2509 C CA . LEU A 1 315 ? -32.148 2.546 6.296 1.00 78.25 315 LEU A CA 1
ATOM 2510 C C . LEU A 1 315 ? -31.180 3.592 5.734 1.00 78.25 315 LEU A C 1
ATOM 2512 O O . LEU A 1 315 ? -30.907 4.618 6.354 1.00 78.25 315 LEU A O 1
ATOM 2516 N N . GLY A 1 316 ? -30.684 3.342 4.525 1.00 74.25 316 GLY A N 1
ATOM 2517 C CA . GLY A 1 316 ? -29.848 4.275 3.778 1.00 74.25 316 GLY A CA 1
ATOM 2518 C C . GLY A 1 316 ? -30.667 5.258 2.936 1.00 74.25 316 GLY A C 1
ATOM 2519 O O . GLY A 1 316 ? -31.547 4.836 2.184 1.00 74.25 316 GLY A O 1
ATOM 2520 N N . SER A 1 317 ? -30.349 6.554 2.980 1.00 71.50 317 SER A N 1
ATOM 2521 C CA . SER A 1 317 ? -30.967 7.564 2.098 1.00 71.50 317 SER A CA 1
ATOM 2522 C C . SER A 1 317 ? -29.953 8.552 1.508 1.00 71.50 317 SER A C 1
ATOM 2524 O O . SER A 1 317 ? -28.830 8.709 2.004 1.00 71.50 317 SER A O 1
ATOM 2526 N N . ASP A 1 318 ? -30.363 9.253 0.446 1.00 65.19 318 ASP A N 1
ATOM 2527 C CA . ASP A 1 318 ? -29.668 10.453 -0.031 1.00 65.19 318 ASP A CA 1
ATOM 2528 C C . ASP A 1 318 ? -29.975 11.672 0.874 1.00 65.19 318 ASP A C 1
ATOM 2530 O O . ASP A 1 318 ? -30.796 11.601 1.794 1.00 65.19 318 ASP A O 1
ATOM 2534 N N . GLN A 1 319 ? -29.271 12.790 0.661 1.00 59.25 319 GLN A N 1
ATOM 2535 C CA . GLN A 1 319 ? -29.377 13.993 1.504 1.00 59.25 319 GLN A CA 1
ATOM 2536 C C . GLN A 1 319 ? -30.561 14.911 1.139 1.00 59.25 319 GLN A C 1
ATOM 2538 O O . GLN A 1 319 ? -30.504 16.115 1.392 1.00 59.25 319 GLN A O 1
ATOM 2543 N N . ARG A 1 320 ? -31.636 14.402 0.522 1.00 58.25 320 ARG A N 1
ATOM 2544 C CA . ARG A 1 320 ? -32.808 15.241 0.224 1.00 58.25 320 ARG A CA 1
ATOM 2545 C C . ARG A 1 320 ? -33.501 15.704 1.507 1.00 58.25 320 ARG A C 1
ATOM 2547 O O . ARG A 1 320 ? -33.651 14.953 2.469 1.00 58.25 320 ARG A O 1
ATOM 2554 N N . THR A 1 321 ? -33.990 16.942 1.483 1.00 57.09 321 THR A N 1
ATOM 2555 C CA . THR A 1 321 ? -34.647 17.640 2.606 1.00 57.09 321 THR A CA 1
ATOM 2556 C C . THR A 1 321 ? -35.818 16.870 3.215 1.00 57.09 321 THR A C 1
ATOM 2558 O O . THR A 1 321 ? -36.046 16.941 4.417 1.00 57.09 321 THR A O 1
ATOM 2561 N N . ASN A 1 322 ? -36.524 16.082 2.407 1.00 59.75 322 ASN A N 1
ATOM 2562 C CA . ASN A 1 322 ? -37.714 15.341 2.830 1.00 59.75 322 ASN A CA 1
ATOM 2563 C C . ASN A 1 322 ? -37.362 14.158 3.745 1.00 59.75 322 ASN A C 1
ATOM 2565 O O . ASN A 1 322 ? -38.087 13.863 4.690 1.00 59.75 322 ASN A O 1
ATOM 2569 N N . PHE A 1 323 ? -36.213 13.515 3.506 1.00 62.12 323 PHE A N 1
ATOM 2570 C CA . PHE A 1 323 ? -35.705 12.445 4.367 1.00 62.12 323 PHE A CA 1
ATOM 2571 C C . PHE A 1 323 ? -35.176 12.999 5.697 1.00 62.12 323 PHE A C 1
ATOM 2573 O O . PHE A 1 323 ? -35.331 12.364 6.736 1.00 62.12 323 PHE A O 1
ATOM 2580 N N . ILE A 1 324 ? -34.625 14.219 5.682 1.00 62.50 324 ILE A N 1
ATOM 2581 C CA . ILE A 1 324 ? -34.179 14.934 6.888 1.00 62.50 324 ILE A CA 1
ATOM 2582 C C . ILE A 1 324 ? -35.379 15.306 7.773 1.00 62.50 324 ILE A C 1
ATOM 2584 O O . ILE A 1 324 ? -35.329 15.122 8.988 1.00 62.50 324 ILE A O 1
ATOM 2588 N N . GLY A 1 325 ? -36.471 15.786 7.167 1.00 58.31 325 GLY A N 1
ATOM 2589 C CA . GLY A 1 325 ? -37.727 16.051 7.872 1.00 58.31 325 GLY A CA 1
ATOM 2590 C C . GLY A 1 325 ? -38.304 14.792 8.524 1.00 58.31 325 GLY A C 1
ATOM 2591 O O . GLY A 1 325 ? -38.615 14.809 9.712 1.00 58.31 325 GLY A O 1
ATOM 2592 N N . ALA A 1 326 ? -38.351 13.682 7.781 1.00 60.00 326 ALA A N 1
ATOM 2593 C CA . ALA A 1 326 ? -38.873 12.400 8.266 1.00 60.00 326 ALA A CA 1
ATOM 2594 C C . ALA A 1 326 ? -38.078 11.823 9.429 1.00 60.00 326 ALA A C 1
ATOM 2596 O O . ALA A 1 326 ? -38.662 11.347 10.398 1.00 60.00 326 ALA A O 1
ATOM 2597 N N . GLN A 1 327 ? -36.751 11.905 9.359 1.00 64.88 327 GLN A N 1
ATOM 2598 C CA . GLN A 1 327 ? -35.885 11.455 10.440 1.00 64.88 327 GLN A CA 1
ATOM 2599 C C . GLN A 1 327 ? -36.142 12.242 11.733 1.00 64.88 327 GLN A C 1
ATOM 2601 O O . GLN A 1 327 ? -36.158 11.666 12.819 1.00 64.88 327 GLN A O 1
ATOM 2606 N N . ASN A 1 328 ? -36.347 13.556 11.626 1.00 65.88 328 ASN A N 1
ATOM 2607 C CA . ASN A 1 328 ? -36.605 14.407 12.782 1.00 65.88 328 ASN A CA 1
ATOM 2608 C C . ASN A 1 328 ? -38.005 14.182 13.369 1.00 65.88 328 ASN A C 1
ATOM 2610 O O . ASN A 1 328 ? -38.142 14.178 14.588 1.00 65.88 328 ASN A O 1
ATOM 2614 N N . GLU A 1 329 ? -39.028 13.965 12.538 1.00 63.12 329 GLU A N 1
ATOM 2615 C CA . GLU A 1 329 ? -40.375 13.604 13.006 1.00 63.12 329 GLU A CA 1
ATOM 2616 C C . GLU A 1 329 ? -40.407 12.226 13.670 1.00 63.12 329 GLU A C 1
ATOM 2618 O O . GLU A 1 329 ? -41.007 12.088 14.731 1.00 63.12 329 GLU A O 1
ATOM 2623 N N . LEU A 1 330 ? -39.700 11.232 13.120 1.00 61.88 330 LEU A N 1
ATOM 2624 C CA . LEU A 1 330 ? -39.584 9.904 13.729 1.00 61.88 330 LEU A CA 1
ATOM 2625 C C . LEU A 1 330 ? -38.920 9.984 15.113 1.00 61.88 330 LEU A C 1
ATOM 2627 O O . LEU A 1 330 ? -39.393 9.374 16.066 1.00 61.88 330 LEU A O 1
ATOM 2631 N N . LYS A 1 331 ? -37.858 10.789 15.247 1.00 64.38 331 LYS A N 1
ATOM 2632 C CA . LYS A 1 331 ? -37.187 11.028 16.535 1.00 64.38 331 LYS A CA 1
ATOM 2633 C C . LYS A 1 331 ? -38.073 11.754 17.547 1.00 64.38 331 LYS A C 1
ATOM 2635 O O . LYS A 1 331 ? -37.990 11.438 18.726 1.00 64.38 331 LYS A O 1
ATOM 2640 N N . LYS A 1 332 ? -38.908 12.696 17.100 1.00 63.88 332 LYS A N 1
ATOM 2641 C CA . LYS A 1 332 ? -39.881 13.388 17.961 1.00 63.88 332 LYS A CA 1
ATOM 2642 C C . LYS A 1 332 ? -41.007 12.454 18.408 1.00 63.88 332 LYS A C 1
ATOM 2644 O O . LYS A 1 332 ? -41.280 12.376 19.595 1.00 63.88 332 LYS A O 1
ATOM 2649 N N . ALA A 1 333 ? -41.568 11.661 17.496 1.00 57.75 333 ALA A N 1
ATOM 2650 C CA . ALA A 1 333 ? -42.595 10.674 17.826 1.00 57.75 333 ALA A CA 1
ATOM 2651 C C . ALA A 1 333 ? -42.100 9.625 18.842 1.00 57.75 333 ALA A C 1
ATOM 2653 O O . ALA A 1 333 ? -42.857 9.210 19.710 1.00 57.75 333 ALA A O 1
ATOM 2654 N N . LEU A 1 334 ? -40.819 9.238 18.780 1.00 54.94 334 LEU A N 1
ATOM 2655 C CA . LEU A 1 334 ? -40.186 8.368 19.782 1.00 54.94 334 LEU A CA 1
ATOM 2656 C C . LEU A 1 334 ? -40.013 9.041 21.158 1.00 54.94 334 LEU A C 1
ATOM 2658 O O . LEU A 1 334 ? -39.958 8.346 22.171 1.00 54.94 334 LEU A O 1
ATOM 2662 N N . GLN A 1 335 ? -39.906 10.373 21.205 1.00 57.09 335 GLN A N 1
ATOM 2663 C CA . GLN A 1 335 ? -39.799 11.145 22.448 1.00 57.09 335 GLN A CA 1
ATOM 2664 C C . GLN A 1 335 ? -41.165 11.374 23.111 1.00 57.09 335 GLN A C 1
ATOM 2666 O O . GLN A 1 335 ? -41.234 11.346 24.337 1.00 57.09 335 GLN A O 1
ATOM 2671 N N . ASP A 1 336 ? -42.228 11.527 22.315 1.00 59.03 336 ASP A N 1
ATOM 2672 C CA . ASP A 1 336 ? -43.587 11.849 22.777 1.00 59.03 336 ASP A CA 1
ATOM 2673 C C . ASP A 1 336 ? -44.401 10.628 23.276 1.00 59.03 336 ASP A C 1
ATOM 2675 O O . ASP A 1 336 ? -45.505 10.794 23.791 1.00 59.03 336 ASP A O 1
ATOM 2679 N N . MET A 1 337 ? -43.897 9.392 23.136 1.00 51.28 337 MET A N 1
ATOM 2680 C CA . MET A 1 337 ? -44.567 8.180 23.641 1.00 51.28 337 MET A CA 1
ATOM 2681 C C . MET A 1 337 ? -44.168 7.887 25.101 1.00 51.28 337 MET A C 1
ATOM 2683 O O . MET A 1 337 ? -43.000 7.617 25.393 1.00 51.28 337 MET A O 1
ATOM 2687 N N . ASP A 1 338 ? -45.143 7.932 26.016 1.00 47.22 338 ASP A N 1
ATOM 2688 C CA . ASP A 1 338 ? -44.933 7.965 27.478 1.00 47.22 338 ASP A CA 1
ATOM 2689 C C . ASP A 1 338 ? -44.971 6.591 28.189 1.00 47.22 338 ASP A C 1
ATOM 2691 O O . ASP A 1 338 ? -44.816 6.518 29.402 1.00 47.22 338 ASP A O 1
ATOM 2695 N N . ASP A 1 339 ? -45.113 5.478 27.458 1.00 52.00 339 ASP A N 1
ATOM 2696 C CA . ASP A 1 339 ? -45.086 4.136 28.062 1.00 52.00 339 ASP A CA 1
ATOM 2697 C C . ASP A 1 339 ? -43.679 3.519 28.018 1.00 52.00 339 ASP A C 1
ATOM 2699 O O . ASP A 1 339 ? -43.185 3.091 26.967 1.00 52.00 339 ASP A O 1
ATOM 2703 N N . ASP A 1 340 ? -43.048 3.402 29.188 1.00 53.44 340 ASP A N 1
ATOM 2704 C CA . ASP A 1 340 ? -41.708 2.826 29.370 1.00 53.44 340 ASP A CA 1
ATOM 2705 C C . ASP A 1 340 ? -41.586 1.377 28.857 1.00 53.44 340 ASP A C 1
ATOM 2707 O O . ASP A 1 340 ? -40.515 0.966 28.408 1.00 53.44 340 ASP A O 1
ATOM 2711 N N . GLN A 1 341 ? -42.677 0.601 28.827 1.00 48.81 341 GLN A N 1
ATOM 2712 C CA . GLN A 1 341 ? -42.673 -0.751 28.244 1.00 48.81 341 GLN A CA 1
ATOM 2713 C C . GLN A 1 341 ? -42.642 -0.739 26.707 1.00 48.81 341 GLN A C 1
ATOM 2715 O O . GLN A 1 341 ? -41.957 -1.561 26.097 1.00 48.81 341 GLN A O 1
ATOM 2720 N N . ILE A 1 342 ? -43.309 0.226 26.067 1.00 45.06 342 ILE A N 1
ATOM 2721 C CA . ILE A 1 342 ? -43.330 0.374 24.602 1.00 45.06 342 ILE A CA 1
ATOM 2722 C C . ILE A 1 342 ? -42.008 0.979 24.111 1.00 45.06 342 ILE A C 1
ATOM 2724 O O . ILE A 1 342 ? -41.487 0.569 23.071 1.00 45.06 342 ILE A O 1
ATOM 2728 N N . LYS A 1 343 ? -41.400 1.877 24.901 1.00 39.91 343 LYS A N 1
ATOM 2729 C CA . LYS A 1 343 ? -40.028 2.359 24.682 1.00 39.91 343 LYS A CA 1
ATOM 2730 C C . LYS A 1 343 ? -39.023 1.210 24.656 1.00 39.91 343 LYS A C 1
ATOM 2732 O O . LYS A 1 343 ? -38.188 1.196 23.762 1.00 39.91 343 LYS A O 1
ATOM 2737 N N . VAL A 1 344 ? -39.114 0.221 25.549 1.00 47.59 344 VAL A N 1
ATOM 2738 C CA . VAL A 1 344 ? -38.201 -0.944 25.566 1.00 47.59 344 VAL A CA 1
ATOM 2739 C C . VAL A 1 344 ? -38.369 -1.848 24.331 1.00 47.59 344 VAL A C 1
ATOM 2741 O O . VAL A 1 344 ? -37.376 -2.355 23.803 1.00 47.59 344 VAL A O 1
ATOM 2744 N N . GLU A 1 345 ? -39.592 -2.019 23.820 1.00 43.44 345 GLU A N 1
ATOM 2745 C CA . GLU A 1 345 ? -39.871 -2.811 22.608 1.00 43.44 345 GLU A CA 1
ATOM 2746 C C . GLU A 1 345 ? -39.440 -2.082 21.313 1.00 43.44 345 GLU A C 1
ATOM 2748 O O . GLU A 1 345 ? -38.958 -2.707 20.364 1.00 43.44 345 GLU A O 1
ATOM 2753 N N . LEU A 1 346 ? -39.561 -0.749 21.271 1.00 43.44 346 LEU A N 1
ATOM 2754 C CA . LEU A 1 346 ? -39.154 0.085 20.131 1.00 43.44 346 LEU A CA 1
ATOM 2755 C C . LEU A 1 346 ? -37.653 0.424 20.140 1.00 43.44 346 LEU A C 1
ATOM 2757 O O . LEU A 1 346 ? -37.050 0.454 19.070 1.00 43.44 346 LEU A O 1
ATOM 2761 N N . LEU A 1 347 ? -37.017 0.566 21.312 1.00 46.53 347 LEU A N 1
ATOM 2762 C CA . LEU A 1 347 ? -35.556 0.701 21.472 1.00 46.53 347 LEU A CA 1
ATOM 2763 C C . LEU A 1 347 ? -34.799 -0.544 20.981 1.00 46.53 347 LEU A C 1
ATOM 2765 O O . LEU A 1 347 ? -33.659 -0.432 20.537 1.00 46.53 347 LEU A O 1
ATOM 2769 N N . LYS A 1 348 ? -35.426 -1.731 20.995 1.00 46.84 348 LYS A N 1
ATOM 2770 C CA . LYS A 1 348 ? -34.877 -2.942 20.350 1.00 46.84 348 LYS A CA 1
ATOM 2771 C C . LYS A 1 348 ? -34.800 -2.839 18.821 1.00 46.84 348 LYS A C 1
ATOM 2773 O O . LYS A 1 348 ? -34.027 -3.579 18.217 1.00 46.84 348 LYS A O 1
ATOM 2778 N N . ASN A 1 349 ? -35.591 -1.961 18.207 1.00 53.72 349 ASN A N 1
ATOM 2779 C CA . ASN A 1 349 ? -35.705 -1.795 16.759 1.00 53.72 349 ASN A CA 1
ATOM 2780 C C . ASN A 1 349 ? -35.056 -0.496 16.258 1.00 53.72 349 ASN A C 1
ATOM 2782 O O . ASN A 1 349 ? -35.460 -0.031 15.196 1.00 53.72 349 ASN A O 1
ATOM 2786 N N . ASP A 1 350 ? -34.110 0.107 16.998 1.00 60.47 350 ASP A N 1
ATOM 2787 C CA . ASP A 1 350 ? -33.499 1.386 16.606 1.00 60.47 350 ASP A CA 1
ATOM 2788 C C . ASP A 1 350 ? -33.033 1.329 15.141 1.00 60.47 350 ASP A C 1
ATOM 2790 O O . ASP A 1 350 ? -32.156 0.544 14.769 1.00 60.47 350 ASP A O 1
ATOM 2794 N N . ILE A 1 351 ? -33.728 2.087 14.287 1.00 65.00 351 ILE A N 1
ATOM 2795 C CA . ILE A 1 351 ? -33.489 2.083 12.848 1.00 65.00 351 ILE A CA 1
ATOM 2796 C C . ILE A 1 351 ? -32.313 3.019 12.614 1.00 65.00 351 ILE A C 1
ATOM 2798 O O . ILE A 1 351 ? -32.468 4.245 12.587 1.00 65.00 351 ILE A O 1
ATOM 2802 N N . ASP A 1 352 ? -31.140 2.439 12.388 1.00 66.56 352 ASP A N 1
ATOM 2803 C CA . ASP A 1 352 ? -29.933 3.184 12.070 1.00 66.56 352 ASP A CA 1
ATOM 2804 C C . ASP A 1 352 ? -30.088 3.856 10.700 1.00 66.56 352 ASP A C 1
ATOM 2806 O O . ASP A 1 352 ? -30.010 3.232 9.636 1.00 66.56 352 ASP A O 1
ATOM 2810 N N . TRP A 1 353 ? -30.331 5.166 10.711 1.00 67.06 353 TRP A N 1
ATOM 2811 C CA . TRP A 1 353 ? -30.461 5.939 9.480 1.00 67.06 353 TRP A CA 1
ATOM 2812 C C . TRP A 1 353 ? -29.091 6.396 8.973 1.00 67.06 353 TRP A C 1
ATOM 2814 O O . TRP A 1 353 ? -28.509 7.367 9.473 1.00 67.06 353 TRP A O 1
ATOM 2824 N N . VAL A 1 354 ? -28.584 5.736 7.932 1.00 66.56 354 VAL A N 1
ATOM 2825 C CA . VAL A 1 354 ? -27.248 5.992 7.375 1.00 66.56 354 VAL A CA 1
ATOM 2826 C C . VAL A 1 354 ? -27.339 6.926 6.167 1.00 66.56 354 VAL A C 1
ATOM 2828 O O . VAL A 1 354 ? -28.016 6.656 5.177 1.00 66.56 354 VAL A O 1
ATOM 2831 N N . ARG A 1 355 ? -26.628 8.056 6.228 1.00 61.06 355 ARG A N 1
ATOM 2832 C CA . ARG A 1 355 ? -26.600 9.054 5.146 1.00 61.06 355 ARG A CA 1
ATOM 2833 C C . ARG A 1 355 ? -25.357 8.889 4.286 1.00 61.06 355 ARG A C 1
ATOM 2835 O O . ARG A 1 355 ? -24.243 8.839 4.805 1.00 61.06 355 ARG A O 1
ATOM 2842 N N . ASN A 1 356 ? -25.533 8.912 2.969 1.00 57.69 356 ASN A N 1
ATOM 2843 C CA . ASN A 1 356 ? -24.392 8.962 2.058 1.00 57.69 356 ASN A CA 1
ATOM 2844 C C . ASN A 1 356 ? -23.760 10.375 2.036 1.00 57.69 356 ASN A C 1
ATOM 2846 O O . ASN A 1 356 ? -24.486 11.376 2.069 1.00 57.69 356 ASN A O 1
ATOM 2850 N N . PRO A 1 357 ? -22.419 10.501 1.955 1.00 44.16 357 PRO A N 1
ATOM 2851 C CA . PRO A 1 357 ? -21.752 11.782 1.713 1.00 44.16 357 PRO A CA 1
ATOM 2852 C C . PRO A 1 357 ? -22.144 12.355 0.341 1.00 44.16 357 PRO A C 1
ATOM 2854 O O . PRO A 1 357 ? -22.159 11.618 -0.645 1.00 44.16 357 PRO A O 1
ATOM 2857 N N . ALA A 1 358 ? -22.403 13.666 0.259 1.00 40.00 358 ALA A N 1
ATOM 2858 C CA . ALA A 1 358 ? -22.964 14.358 -0.915 1.00 40.00 358 ALA A CA 1
ATOM 2859 C C . ALA A 1 358 ? -22.198 14.165 -2.246 1.00 40.00 358 ALA A C 1
ATOM 2861 O O . ALA A 1 358 ? -22.745 14.414 -3.316 1.00 40.00 358 ALA A O 1
ATOM 2862 N N . THR A 1 359 ? -20.944 13.710 -2.203 1.00 35.41 359 THR A N 1
ATOM 2863 C CA . THR A 1 359 ? -20.051 13.554 -3.366 1.00 35.41 359 THR A CA 1
ATOM 2864 C C . THR A 1 359 ? -19.596 12.113 -3.623 1.00 35.41 359 THR A C 1
ATOM 2866 O O . THR A 1 359 ? -18.811 11.875 -4.541 1.00 35.41 359 THR A O 1
ATOM 2869 N N . ALA A 1 360 ? -20.088 11.126 -2.865 1.00 38.59 360 ALA A N 1
ATOM 2870 C CA . ALA A 1 360 ? -19.615 9.742 -2.932 1.00 38.59 360 ALA A CA 1
ATOM 2871 C C . ALA A 1 360 ? -20.650 8.769 -3.536 1.00 38.59 360 ALA A C 1
ATOM 2873 O O . ALA A 1 360 ? -21.044 7.792 -2.899 1.00 38.59 360 ALA A O 1
ATOM 2874 N N . SER A 1 361 ? -21.030 8.966 -4.806 1.00 40.19 361 SER A N 1
ATOM 2875 C CA . SER A 1 361 ? -21.871 8.013 -5.572 1.00 40.19 361 SER A CA 1
ATOM 2876 C C . SER A 1 361 ? -21.259 6.606 -5.691 1.00 40.19 361 SER A C 1
ATOM 2878 O O . SER A 1 361 ? -21.945 5.626 -5.978 1.00 40.19 361 SER A O 1
ATOM 2880 N N . ASN A 1 362 ? -19.960 6.468 -5.402 1.00 47.22 362 ASN A N 1
ATOM 2881 C CA . ASN A 1 362 ? -19.251 5.190 -5.349 1.00 47.22 362 ASN A CA 1
ATOM 2882 C C . ASN A 1 362 ? -19.775 4.246 -4.252 1.00 47.22 362 ASN A C 1
ATOM 2884 O O . ASN A 1 362 ? -19.725 3.032 -4.453 1.00 47.22 362 ASN A O 1
ATOM 2888 N N . PHE A 1 363 ? -20.310 4.768 -3.137 1.00 42.06 363 PHE A N 1
ATOM 2889 C CA . PHE A 1 363 ? -20.969 3.930 -2.125 1.00 42.06 363 PHE A CA 1
ATOM 2890 C C . PHE A 1 363 ? -22.281 3.333 -2.656 1.00 42.06 363 PHE A C 1
ATOM 2892 O O . PHE A 1 363 ? -22.604 2.208 -2.290 1.00 42.06 363 PHE A O 1
ATOM 2899 N N . GLY A 1 364 ? -22.961 4.017 -3.591 1.00 44.47 364 GLY A N 1
ATOM 2900 C CA . GLY A 1 364 ? -24.218 3.588 -4.220 1.00 44.47 364 GLY A CA 1
ATOM 2901 C C . GLY A 1 364 ? -24.120 2.881 -5.571 1.00 44.47 364 GLY A C 1
ATOM 2902 O O . GLY A 1 364 ? -25.124 2.401 -6.104 1.00 44.47 364 GLY A O 1
ATOM 2903 N N . GLY A 1 365 ? -22.916 2.746 -6.131 1.00 49.25 365 GLY A N 1
ATOM 2904 C CA . GLY A 1 365 ? -22.719 2.394 -7.542 1.00 49.25 365 GLY A CA 1
ATOM 2905 C C . GLY A 1 365 ? -23.258 1.028 -7.998 1.00 49.25 365 GLY A C 1
ATOM 2906 O O . GLY A 1 365 ? -23.431 0.820 -9.203 1.00 49.25 365 GLY A O 1
ATOM 2907 N N . VAL A 1 366 ? -23.533 0.091 -7.080 1.00 47.72 366 VAL A N 1
ATOM 2908 C CA . VAL A 1 366 ? -24.071 -1.240 -7.427 1.00 47.72 366 VAL A CA 1
ATOM 2909 C C . VAL A 1 366 ? -25.599 -1.241 -7.543 1.00 47.72 366 VAL A C 1
ATOM 2911 O O . VAL A 1 366 ? -26.116 -1.894 -8.451 1.00 47.72 366 VAL A O 1
ATOM 2914 N N . TRP A 1 367 ? -26.323 -0.497 -6.699 1.00 54.06 367 TRP A N 1
ATOM 2915 C CA . TRP A 1 367 ? -27.786 -0.393 -6.801 1.00 54.06 367 TRP A CA 1
ATOM 2916 C C . TRP A 1 367 ? -28.219 0.735 -7.744 1.00 54.06 367 TRP A C 1
ATOM 2918 O O . TRP A 1 367 ? -29.185 0.563 -8.487 1.00 54.06 367 TRP A O 1
ATOM 2928 N N . GLU A 1 368 ? -27.447 1.824 -7.840 1.00 55.84 368 GLU A N 1
ATOM 2929 C CA . GLU A 1 368 ? -27.753 2.953 -8.727 1.00 55.84 368 GLU A CA 1
ATOM 2930 C C . GLU A 1 368 ? -27.869 2.558 -10.202 1.00 55.84 368 GLU A C 1
ATOM 2932 O O . GLU A 1 368 ? -28.743 3.067 -10.896 1.00 55.84 368 GLU A O 1
ATOM 2937 N N . ARG A 1 369 ? -27.011 1.668 -10.725 1.00 56.84 369 ARG A N 1
ATOM 2938 C CA . ARG A 1 369 ? -27.052 1.316 -12.160 1.00 56.84 369 ARG A CA 1
ATOM 2939 C C . ARG A 1 369 ? -28.293 0.512 -12.544 1.00 56.84 369 ARG A C 1
ATOM 2941 O O . ARG A 1 369 ? -28.855 0.757 -13.608 1.00 56.84 369 ARG A O 1
ATOM 2948 N N . GLN A 1 370 ? -28.715 -0.424 -11.696 1.00 57.94 370 GLN A N 1
ATOM 2949 C CA . GLN A 1 370 ? -29.862 -1.296 -11.976 1.00 57.94 370 GLN A CA 1
ATOM 2950 C C . GLN A 1 370 ? -31.187 -0.568 -11.720 1.00 57.94 370 GLN A C 1
ATOM 2952 O O . GLN A 1 370 ? -32.082 -0.604 -12.564 1.00 57.94 370 GLN A O 1
ATOM 2957 N N . ILE A 1 371 ? -31.269 0.197 -10.625 1.00 62.69 371 ILE A N 1
ATOM 2958 C CA . ILE A 1 371 ? -32.431 1.039 -10.305 1.00 62.69 371 ILE A CA 1
ATOM 2959 C C . ILE A 1 371 ? -32.619 2.123 -11.369 1.00 62.69 371 ILE A C 1
ATOM 2961 O O . ILE A 1 371 ? -33.741 2.374 -11.797 1.00 62.69 371 ILE A O 1
ATOM 2965 N N . ARG A 1 372 ? -31.532 2.711 -11.888 1.00 66.00 372 ARG A N 1
ATOM 2966 C CA . ARG A 1 372 ? -31.594 3.692 -12.982 1.00 66.00 372 ARG A CA 1
ATOM 2967 C C . ARG A 1 372 ? -32.194 3.110 -14.258 1.00 66.00 372 ARG A C 1
ATOM 2969 O O . ARG A 1 372 ? -32.955 3.807 -14.917 1.00 66.00 372 ARG A O 1
ATOM 2976 N N . SER A 1 373 ? -31.891 1.859 -14.602 1.00 64.75 373 SER A N 1
ATOM 2977 C CA . SER A 1 373 ? -32.479 1.219 -15.784 1.00 64.75 373 SER A CA 1
ATOM 2978 C C . SER A 1 373 ? -33.990 1.015 -15.612 1.00 64.75 373 SER A C 1
ATOM 2980 O O . SER A 1 373 ? -34.753 1.447 -16.474 1.00 64.75 373 SER A O 1
ATOM 2982 N N . ALA A 1 374 ? -34.437 0.487 -14.465 1.00 66.38 374 ALA A N 1
ATOM 2983 C CA . ALA A 1 374 ? -35.862 0.267 -14.199 1.00 66.38 374 ALA A CA 1
ATOM 2984 C C . ALA A 1 374 ? -36.630 1.598 -14.122 1.00 66.38 374 ALA A C 1
ATOM 2986 O O . ALA A 1 374 ? -37.690 1.751 -14.729 1.00 66.38 374 ALA A O 1
ATOM 2987 N N . ARG A 1 375 ? -36.037 2.601 -13.461 1.00 72.44 375 ARG A N 1
ATOM 2988 C CA . ARG A 1 375 ? -36.564 3.966 -13.357 1.00 72.44 375 ARG A CA 1
ATOM 2989 C C . ARG A 1 375 ? -36.719 4.633 -14.718 1.00 72.44 375 ARG A C 1
ATOM 2991 O O . ARG A 1 375 ? -37.733 5.277 -14.955 1.00 72.44 375 ARG A O 1
ATOM 2998 N N . ASN A 1 376 ? -35.735 4.499 -15.605 1.00 73.25 376 ASN A N 1
ATOM 2999 C CA . ASN A 1 376 ? -35.782 5.128 -16.924 1.00 73.25 376 ASN A CA 1
ATOM 3000 C C . ASN A 1 376 ? -36.880 4.518 -17.806 1.00 73.25 376 ASN A C 1
ATOM 3002 O O . ASN A 1 376 ? -37.586 5.260 -18.484 1.00 73.25 376 ASN A O 1
ATOM 3006 N N . ILE A 1 377 ? -37.053 3.191 -17.769 1.00 74.12 377 ILE A N 1
ATOM 3007 C CA . ILE A 1 377 ? -38.129 2.518 -18.514 1.00 74.12 377 ILE A CA 1
ATOM 3008 C C . ILE A 1 377 ? -39.490 2.922 -17.950 1.00 74.12 377 ILE A C 1
ATOM 3010 O O . ILE A 1 377 ? -40.373 3.296 -18.716 1.00 74.12 377 ILE A O 1
ATOM 3014 N N . MET A 1 378 ? -39.642 2.940 -16.623 1.00 74.88 378 MET A N 1
ATOM 3015 C CA . MET A 1 378 ? -40.874 3.423 -16.000 1.00 74.88 378 MET A CA 1
ATOM 3016 C C . MET A 1 378 ? -41.161 4.889 -16.325 1.00 74.88 378 MET A C 1
ATOM 3018 O O . MET A 1 378 ? -42.293 5.227 -16.644 1.00 74.88 378 MET A O 1
ATOM 3022 N N . ALA A 1 379 ? -40.159 5.768 -16.307 1.00 75.12 379 ALA A N 1
ATOM 3023 C CA . ALA A 1 379 ? -40.341 7.171 -16.668 1.00 75.12 379 ALA A CA 1
ATOM 3024 C C . ALA A 1 379 ? -40.793 7.346 -18.128 1.00 75.12 379 ALA A C 1
ATOM 3026 O O . ALA A 1 379 ? -41.611 8.221 -18.404 1.00 75.12 379 ALA A O 1
ATOM 3027 N N . ALA A 1 380 ? -40.300 6.509 -19.047 1.00 73.19 380 ALA A N 1
ATOM 3028 C CA . ALA A 1 380 ? -40.756 6.498 -20.435 1.00 73.19 380 ALA A CA 1
ATOM 3029 C C . ALA A 1 380 ? -42.220 6.037 -20.549 1.00 73.19 380 ALA A C 1
ATOM 3031 O O . ALA A 1 380 ? -43.033 6.750 -21.129 1.00 73.19 380 ALA A O 1
ATOM 3032 N N . LEU A 1 381 ? -42.585 4.917 -19.913 1.00 74.94 381 LEU A N 1
ATOM 3033 C CA . LEU A 1 381 ? -43.963 4.405 -19.928 1.00 74.94 381 LEU A CA 1
ATOM 3034 C C . LEU A 1 381 ? -44.954 5.368 -19.269 1.00 74.94 381 LEU A C 1
ATOM 3036 O O . LEU A 1 381 ? -46.060 5.560 -19.763 1.00 74.94 381 LEU A O 1
ATOM 3040 N N . MET A 1 382 ? -44.557 6.019 -18.176 1.00 74.00 382 MET A N 1
ATOM 3041 C CA . MET A 1 382 ? -45.395 7.014 -17.505 1.00 74.00 382 MET A CA 1
ATOM 3042 C C . MET A 1 382 ? -45.524 8.307 -18.310 1.00 74.00 382 MET A C 1
ATOM 3044 O O . MET A 1 382 ? -46.532 8.992 -18.188 1.00 74.00 382 MET A O 1
ATOM 3048 N N . ARG A 1 383 ? -44.556 8.645 -19.167 1.00 73.31 383 ARG A N 1
ATOM 3049 C CA . ARG A 1 383 ? -44.707 9.757 -20.114 1.00 73.31 383 ARG A CA 1
ATOM 3050 C C . ARG A 1 383 ? -45.678 9.411 -21.246 1.00 73.31 383 ARG A C 1
ATOM 3052 O O . ARG A 1 383 ? -46.418 10.278 -21.682 1.00 73.31 383 ARG A O 1
ATOM 3059 N N . GLU A 1 384 ? -45.675 8.166 -21.713 1.00 73.19 384 GLU A N 1
ATOM 3060 C CA . GLU A 1 384 ? -46.542 7.707 -22.809 1.00 73.19 384 GLU A CA 1
ATOM 3061 C C . GLU A 1 384 ? -47.987 7.434 -22.339 1.00 73.19 384 GLU A C 1
ATOM 3063 O O . GLU A 1 384 ? -48.943 7.683 -23.075 1.00 73.19 384 GLU A O 1
ATOM 3068 N N . HIS A 1 385 ? -48.168 6.951 -21.105 1.00 73.56 385 HIS A N 1
ATOM 3069 C CA . HIS A 1 385 ? -49.460 6.454 -20.612 1.00 73.56 385 HIS A CA 1
ATOM 3070 C C . HIS A 1 385 ? -49.941 7.062 -19.285 1.00 73.56 385 HIS A C 1
ATOM 3072 O O . HIS A 1 385 ? -51.078 6.804 -18.888 1.00 73.56 385 HIS A O 1
ATOM 3078 N N . GLY A 1 386 ? -49.135 7.886 -18.606 1.00 65.69 386 GLY A N 1
ATOM 3079 C CA . GLY A 1 386 ? -49.439 8.407 -17.262 1.00 65.69 386 GLY A CA 1
ATOM 3080 C C . GLY A 1 386 ? -50.726 9.229 -17.184 1.00 65.69 386 GLY A C 1
ATOM 3081 O O . GLY A 1 386 ? -51.512 9.047 -16.260 1.00 65.69 386 GLY A O 1
ATOM 3082 N N . HIS A 1 387 ? -51.019 10.022 -18.220 1.00 67.75 387 HIS A N 1
ATOM 3083 C CA . HIS A 1 387 ? -52.221 10.870 -18.325 1.00 67.75 387 HIS A CA 1
ATOM 3084 C C . HIS A 1 387 ? -53.551 10.099 -18.351 1.00 67.75 387 HIS A C 1
ATOM 3086 O O . HIS A 1 387 ? -54.623 10.704 -18.396 1.00 67.75 387 HIS A O 1
ATOM 3092 N N . SER A 1 388 ? -53.507 8.771 -18.428 1.00 68.44 388 SER A N 1
ATOM 3093 C CA . SER A 1 388 ? -54.692 7.920 -18.501 1.00 68.44 388 SER A CA 1
ATOM 3094 C C . SER A 1 388 ? -54.777 6.894 -17.372 1.00 68.44 388 SER A C 1
ATOM 3096 O O . SER A 1 388 ? -55.664 6.038 -17.411 1.00 68.44 388 SER A O 1
ATOM 3098 N N . LEU A 1 389 ? -53.860 6.952 -16.407 1.00 75.12 389 LEU A N 1
ATOM 3099 C CA . LEU A 1 389 ? -53.867 6.095 -15.230 1.00 75.12 389 LEU A CA 1
ATOM 3100 C C . LEU A 1 389 ? -54.521 6.833 -14.061 1.00 75.12 389 LEU A C 1
ATOM 3102 O O . LEU A 1 389 ? -54.289 8.028 -13.881 1.00 75.12 389 LEU A O 1
ATOM 3106 N N . ASP A 1 390 ? -55.301 6.089 -13.280 1.00 80.62 390 ASP A N 1
ATOM 3107 C CA . ASP A 1 390 ? -55.805 6.502 -11.967 1.00 80.62 390 ASP A CA 1
ATOM 3108 C C . ASP A 1 390 ? -54.872 5.954 -10.865 1.00 80.62 390 ASP A C 1
ATOM 3110 O O . ASP A 1 390 ? -54.050 5.069 -11.122 1.00 80.62 390 ASP A O 1
ATOM 3114 N N . ASP A 1 391 ? -55.009 6.434 -9.624 1.00 78.94 391 ASP A N 1
ATOM 3115 C CA . ASP A 1 391 ? -54.131 6.060 -8.497 1.00 78.94 391 ASP A CA 1
ATOM 3116 C C . ASP A 1 391 ? -54.117 4.540 -8.209 1.00 78.94 391 ASP A C 1
ATOM 3118 O O . ASP A 1 391 ? -53.061 3.934 -8.019 1.00 78.94 391 ASP A O 1
ATOM 3122 N N . GLU A 1 392 ? -55.277 3.882 -8.296 1.00 81.88 392 GLU A N 1
ATOM 3123 C CA . GLU A 1 392 ? -55.409 2.428 -8.117 1.00 81.88 392 GLU A CA 1
ATOM 3124 C C . GLU A 1 392 ? -54.708 1.630 -9.233 1.00 81.88 392 GLU A C 1
ATOM 3126 O O . GLU A 1 392 ? -54.010 0.639 -8.980 1.00 81.88 392 GLU A O 1
ATOM 3131 N N . ALA A 1 393 ? -54.843 2.092 -10.479 1.00 79.69 393 ALA A N 1
ATOM 3132 C CA . ALA A 1 393 ? -54.188 1.487 -11.635 1.00 79.69 393 ALA A CA 1
ATOM 3133 C C . ALA A 1 393 ? -52.664 1.660 -11.558 1.00 79.69 393 ALA A C 1
ATOM 3135 O O . ALA A 1 393 ? -51.916 0.726 -11.849 1.00 79.69 393 ALA A O 1
ATOM 3136 N N . LEU A 1 394 ? -52.203 2.829 -11.103 1.00 82.81 394 LEU A N 1
ATOM 3137 C CA . LEU A 1 394 ? -50.792 3.107 -10.862 1.00 82.81 394 LEU A CA 1
ATOM 3138 C C . LEU A 1 394 ? -50.222 2.183 -9.783 1.00 82.81 394 LEU A C 1
ATOM 3140 O O . LEU A 1 394 ? -49.172 1.580 -9.988 1.00 82.81 394 LEU A O 1
ATOM 3144 N N . ARG A 1 395 ? -50.918 2.026 -8.654 1.00 84.19 395 ARG A N 1
ATOM 3145 C CA . ARG A 1 395 ? -50.491 1.135 -7.568 1.00 84.19 395 ARG A CA 1
ATOM 3146 C C . ARG A 1 395 ? -50.391 -0.318 -8.034 1.00 84.19 395 ARG A C 1
ATOM 3148 O O . ARG A 1 395 ? -49.417 -0.993 -7.713 1.00 84.19 395 ARG A O 1
ATOM 3155 N N . THR A 1 396 ? -51.346 -0.769 -8.844 1.00 83.81 396 THR A N 1
ATOM 3156 C CA . THR A 1 396 ? -51.331 -2.115 -9.437 1.00 83.81 396 THR A CA 1
ATOM 3157 C C . THR A 1 396 ? -50.132 -2.303 -10.370 1.00 83.81 396 THR A C 1
ATOM 3159 O O . THR A 1 396 ? -49.402 -3.285 -10.243 1.00 83.81 396 THR A O 1
ATOM 3162 N N . LEU A 1 397 ? -49.854 -1.323 -11.235 1.00 82.38 397 LEU A N 1
ATOM 3163 C CA . LEU A 1 397 ? -48.693 -1.348 -12.126 1.00 82.38 397 LEU A CA 1
ATOM 3164 C C . LEU A 1 397 ? -47.361 -1.397 -11.358 1.00 82.38 397 LEU A C 1
ATOM 3166 O O . LEU A 1 397 ? -46.433 -2.094 -11.774 1.00 82.38 397 LEU A O 1
ATOM 3170 N N . MET A 1 398 ? -47.256 -0.689 -10.229 1.00 84.56 398 MET A N 1
ATOM 3171 C CA . MET A 1 398 ? -46.060 -0.735 -9.377 1.00 84.56 398 MET A CA 1
ATOM 3172 C C . MET A 1 398 ? -45.844 -2.128 -8.781 1.00 84.56 398 MET A C 1
ATOM 3174 O O . MET A 1 398 ? -44.714 -2.617 -8.786 1.00 84.56 398 MET A O 1
ATOM 3178 N N . CYS A 1 399 ? -46.911 -2.800 -8.340 1.00 83.69 399 CYS A N 1
ATOM 3179 C CA . CYS A 1 399 ? -46.827 -4.175 -7.847 1.00 83.69 399 CYS A CA 1
ATOM 3180 C C . CYS A 1 399 ? -46.389 -5.163 -8.943 1.00 83.69 399 CYS A C 1
ATOM 3182 O O . CYS A 1 399 ? -45.565 -6.042 -8.685 1.00 83.69 399 CYS A O 1
ATOM 3184 N N . GLU A 1 400 ? -46.889 -5.014 -10.171 1.00 79.44 400 GLU A N 1
ATOM 3185 C CA . GLU A 1 400 ? -46.475 -5.860 -11.300 1.00 79.44 400 GLU A CA 1
ATOM 3186 C C . GLU A 1 400 ? -45.016 -5.605 -11.697 1.00 79.44 400 GLU A C 1
ATOM 3188 O O . GLU A 1 400 ? -44.248 -6.545 -11.910 1.00 79.44 400 GLU A O 1
ATOM 3193 N N . THR A 1 401 ? -44.598 -4.340 -11.700 1.00 80.12 401 THR A N 1
ATOM 3194 C CA . THR A 1 401 ? -43.206 -3.944 -11.948 1.00 80.12 401 THR A CA 1
ATOM 3195 C C . THR A 1 401 ? -42.262 -4.530 -10.893 1.00 80.12 401 THR A C 1
ATOM 3197 O O . THR A 1 401 ? -41.207 -5.074 -11.229 1.00 80.12 401 THR A O 1
ATOM 3200 N N . GLU A 1 402 ? -42.644 -4.469 -9.616 1.00 83.75 402 GLU A N 1
ATOM 3201 C CA . GLU A 1 402 ? -41.903 -5.077 -8.508 1.00 83.75 402 GLU A CA 1
ATOM 3202 C C . GLU A 1 402 ? -41.737 -6.590 -8.707 1.00 83.75 402 GLU A C 1
ATOM 3204 O O . GLU A 1 402 ? -40.624 -7.114 -8.586 1.00 83.75 402 GLU A O 1
ATOM 3209 N N . ALA A 1 403 ? -42.817 -7.293 -9.059 1.00 79.81 403 ALA A N 1
ATOM 3210 C CA . ALA A 1 403 ? -42.788 -8.732 -9.307 1.00 79.81 403 ALA A CA 1
ATOM 3211 C C . ALA A 1 403 ? -41.866 -9.095 -10.483 1.00 79.81 403 ALA A C 1
ATOM 3213 O O . ALA A 1 403 ? -41.043 -10.006 -10.367 1.00 79.81 403 ALA A O 1
ATOM 3214 N N . VAL A 1 404 ? -41.944 -8.345 -11.587 1.00 76.00 404 VAL A N 1
ATOM 3215 C CA . VAL A 1 404 ? -41.089 -8.522 -12.770 1.00 76.00 404 VAL A CA 1
ATOM 3216 C C . VAL A 1 404 ? -39.611 -8.403 -12.409 1.00 76.00 404 VAL A C 1
ATOM 3218 O O . VAL A 1 404 ? -38.810 -9.273 -12.754 1.00 76.00 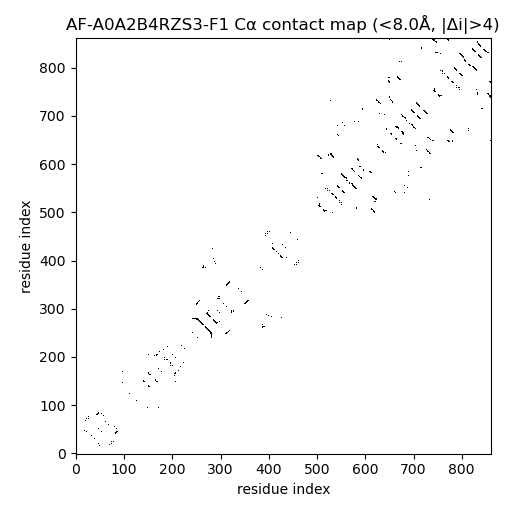404 VAL A O 1
ATOM 3221 N N . VAL A 1 405 ? -39.232 -7.340 -11.699 1.00 77.94 405 VAL A N 1
ATOM 3222 C CA . VAL A 1 405 ? -37.825 -7.096 -11.373 1.00 77.94 405 VAL A CA 1
ATOM 3223 C C . VAL A 1 405 ? -37.319 -8.117 -10.353 1.00 77.94 405 VAL A C 1
ATOM 3225 O O . VAL A 1 405 ? -36.170 -8.552 -10.449 1.00 77.94 405 VAL A O 1
ATOM 3228 N N . ASN A 1 406 ? -38.142 -8.550 -9.398 1.00 81.50 406 ASN A N 1
ATOM 3229 C CA . ASN A 1 406 ? -37.738 -9.517 -8.373 1.00 81.50 406 ASN A CA 1
ATOM 3230 C C . ASN A 1 406 ? -37.663 -10.971 -8.864 1.00 81.50 406 ASN A C 1
ATOM 3232 O O . ASN A 1 406 ? -36.982 -11.767 -8.227 1.00 81.50 406 ASN A O 1
ATOM 3236 N N . ASN A 1 407 ? -38.270 -11.327 -9.999 1.00 74.94 407 ASN A N 1
ATOM 3237 C CA . ASN A 1 407 ? -38.153 -12.667 -10.596 1.00 74.94 407 ASN A CA 1
ATOM 3238 C C . ASN A 1 407 ? -36.900 -12.865 -11.470 1.00 74.94 407 ASN A C 1
ATOM 3240 O O . ASN A 1 407 ? -36.755 -13.893 -12.126 1.00 74.94 407 ASN A O 1
ATOM 3244 N N . ARG A 1 408 ? -35.974 -11.900 -11.487 1.00 73.69 408 ARG A N 1
ATOM 3245 C CA . ARG A 1 408 ? -34.720 -12.001 -12.248 1.00 73.69 408 ARG A CA 1
ATOM 3246 C C . ARG A 1 408 ? -33.708 -12.954 -11.584 1.00 73.69 408 ARG A C 1
ATOM 3248 O O . ARG A 1 408 ? -33.634 -12.968 -10.358 1.00 73.69 408 ARG A O 1
ATOM 3255 N N . PRO A 1 409 ? -32.861 -13.670 -12.340 1.00 66.62 409 PRO A N 1
ATOM 3256 C CA . PRO A 1 409 ? -31.778 -14.469 -11.764 1.00 66.62 409 PRO A CA 1
ATOM 3257 C C . PRO A 1 409 ? -30.651 -13.583 -11.190 1.00 66.62 409 PRO A C 1
ATOM 3259 O O . PRO A 1 409 ? -30.236 -12.602 -11.810 1.00 66.62 409 PRO A O 1
ATOM 3262 N N . LEU A 1 410 ? -30.150 -13.914 -9.992 1.00 66.94 410 LEU A N 1
ATOM 3263 C CA . LEU A 1 410 ? -28.997 -13.258 -9.347 1.00 66.94 410 LEU A CA 1
ATOM 3264 C C . LEU A 1 410 ? -27.655 -13.791 -9.859 1.00 66.94 410 LEU A C 1
ATOM 3266 O O . LEU A 1 410 ? -26.675 -13.043 -9.873 1.00 66.94 410 LEU A O 1
ATOM 3270 N N . THR A 1 411 ? -27.618 -15.062 -10.265 1.00 58.56 411 THR A N 1
ATOM 3271 C CA . THR A 1 411 ? -26.446 -15.764 -10.799 1.00 58.56 411 THR A CA 1
ATOM 3272 C C . THR A 1 411 ? -26.724 -16.243 -12.222 1.00 58.56 411 THR A C 1
ATOM 3274 O O . THR A 1 411 ? -27.823 -16.696 -12.535 1.00 58.56 411 THR A O 1
ATOM 3277 N N . VAL A 1 412 ? -25.729 -16.100 -13.100 1.00 53.31 412 VAL A N 1
ATOM 3278 C CA . VAL A 1 412 ? -25.862 -16.364 -14.548 1.00 53.31 412 VAL A CA 1
ATOM 3279 C C . VAL A 1 412 ? -24.895 -17.456 -15.020 1.00 53.31 412 VAL A C 1
ATOM 3281 O O . VAL A 1 412 ? -25.065 -18.007 -16.102 1.00 53.31 412 VAL A O 1
ATOM 3284 N N . ASP A 1 413 ? -23.910 -17.809 -14.189 1.00 48.81 413 ASP A N 1
ATOM 3285 C CA . ASP A 1 413 ? -22.756 -18.634 -14.572 1.00 48.81 413 ASP A CA 1
ATOM 3286 C C . ASP A 1 413 ? -23.092 -20.123 -14.786 1.00 48.81 413 ASP A C 1
ATOM 3288 O O . ASP A 1 413 ? -22.248 -20.876 -15.260 1.00 48.81 413 ASP A O 1
ATOM 3292 N N . ILE A 1 414 ? -24.321 -20.547 -14.465 1.00 49.91 414 ILE A N 1
ATOM 3293 C CA . ILE A 1 414 ? -24.731 -21.964 -14.435 1.00 49.91 414 ILE A CA 1
ATOM 3294 C C . ILE A 1 414 ? -25.922 -22.251 -15.377 1.00 49.91 414 ILE A C 1
ATOM 3296 O O . ILE A 1 414 ? -26.327 -23.391 -15.544 1.00 49.91 414 ILE A O 1
ATOM 3300 N N . LEU A 1 415 ? -26.452 -21.247 -16.092 1.00 51.09 415 LEU A N 1
ATOM 3301 C CA . LEU A 1 415 ? -27.662 -21.389 -16.930 1.00 51.09 415 LEU A CA 1
ATOM 3302 C C . LEU A 1 415 ? -27.515 -22.320 -18.155 1.00 51.09 415 LEU A C 1
ATOM 3304 O O . LEU A 1 415 ? -28.478 -22.504 -18.894 1.00 51.09 415 LEU A O 1
ATOM 3308 N N . SER A 1 416 ? -26.319 -22.855 -18.411 1.00 45.72 416 SER A N 1
ATOM 3309 C CA . SER A 1 416 ? -26.022 -23.669 -19.601 1.00 45.72 416 SER A CA 1
ATOM 3310 C C . SER A 1 416 ? -26.174 -25.177 -19.369 1.00 45.72 416 SER A C 1
ATOM 3312 O O . SER A 1 416 ? -26.166 -25.930 -20.338 1.00 45.72 416 SER A O 1
ATOM 3314 N N . ASP A 1 417 ? -26.293 -25.621 -18.114 1.00 46.34 417 ASP A N 1
ATOM 3315 C CA . ASP A 1 417 ? -26.354 -27.040 -17.753 1.00 46.34 417 ASP A CA 1
ATOM 3316 C C . ASP A 1 417 ? -27.793 -27.454 -17.372 1.00 46.34 417 ASP A C 1
ATOM 3318 O O . ASP A 1 417 ? -28.333 -26.931 -16.391 1.00 46.34 417 ASP A O 1
ATOM 3322 N N . PRO A 1 418 ? -28.438 -28.380 -18.110 1.00 51.25 418 PRO A N 1
ATOM 3323 C CA . PRO A 1 418 ? -29.804 -28.833 -17.834 1.00 51.25 418 PRO A CA 1
ATOM 3324 C C . PRO A 1 418 ? -29.966 -29.608 -16.514 1.00 51.25 418 PRO A C 1
ATOM 3326 O O . PRO A 1 418 ? -31.099 -29.803 -16.080 1.00 51.25 418 PRO A O 1
ATOM 3329 N N . LEU A 1 419 ? -28.874 -30.034 -15.866 1.00 55.50 419 LEU A N 1
ATOM 3330 C CA . LEU A 1 419 ? -28.896 -30.686 -14.546 1.00 55.50 419 LEU A CA 1
ATOM 3331 C C . LEU A 1 419 ? -28.658 -29.710 -13.382 1.00 55.50 419 LEU A C 1
ATOM 3333 O O . LEU A 1 419 ? -28.675 -30.116 -12.218 1.00 55.50 419 LEU A O 1
ATOM 3337 N N . SER A 1 420 ? -28.423 -28.428 -13.672 1.00 53.09 420 SER A N 1
ATOM 3338 C CA . SER A 1 420 ? -28.106 -27.437 -12.648 1.00 53.09 420 SER A CA 1
ATOM 3339 C C . SER A 1 420 ? -29.340 -26.960 -11.868 1.00 53.09 420 SER A C 1
ATOM 3341 O O . SER A 1 420 ? -30.446 -26.893 -12.413 1.00 53.09 420 SER A O 1
ATOM 3343 N N . PRO A 1 421 ? -29.186 -26.611 -10.575 1.00 57.41 421 PRO A N 1
ATOM 3344 C CA . PRO A 1 421 ? -30.280 -26.054 -9.791 1.00 57.41 421 PRO A CA 1
ATOM 3345 C C . PRO A 1 421 ? -30.758 -24.726 -10.394 1.00 57.41 421 PRO A C 1
ATOM 3347 O O . PRO A 1 421 ? -29.952 -23.907 -10.838 1.00 57.41 421 PRO A O 1
ATOM 3350 N N . LEU A 1 422 ? -32.079 -24.504 -10.371 1.00 58.56 422 LEU A N 1
ATOM 3351 C CA . LEU A 1 422 ? -32.711 -23.264 -10.836 1.00 58.56 422 LEU A CA 1
ATOM 3352 C C . LEU A 1 422 ? -31.997 -22.027 -10.250 1.00 58.56 422 LEU A C 1
ATOM 3354 O O . LEU A 1 422 ? -31.686 -22.006 -9.054 1.00 58.56 422 LEU A O 1
ATOM 3358 N N . PRO A 1 423 ? -31.744 -20.985 -11.062 1.00 62.62 423 PRO A N 1
ATOM 3359 C CA . PRO A 1 423 ? -30.993 -19.815 -10.629 1.00 62.62 423 PRO A CA 1
ATOM 3360 C C . PRO A 1 423 ? -31.729 -19.089 -9.499 1.00 62.62 423 PRO A C 1
ATOM 3362 O O . PRO A 1 423 ? -32.932 -18.840 -9.580 1.00 62.62 423 PRO A O 1
ATOM 3365 N N . LEU A 1 424 ? -30.993 -18.702 -8.455 1.00 67.12 424 LEU A N 1
ATOM 3366 C CA . LEU A 1 424 ? -31.560 -17.983 -7.318 1.00 67.12 424 LEU A CA 1
ATOM 3367 C C . LEU A 1 424 ? -32.089 -16.615 -7.777 1.00 67.12 424 LEU A C 1
ATOM 3369 O O . LEU A 1 424 ? -31.330 -15.802 -8.305 1.00 67.12 424 LEU A O 1
ATOM 3373 N N . THR A 1 425 ? -33.370 -16.336 -7.554 1.00 72.75 425 THR A N 1
ATOM 3374 C CA . THR A 1 425 ? -33.981 -15.022 -7.816 1.00 72.75 425 THR A CA 1
ATOM 3375 C C . THR A 1 425 ? -34.182 -14.255 -6.508 1.00 72.75 425 THR A C 1
ATOM 3377 O O . THR A 1 425 ? -34.357 -14.891 -5.468 1.00 72.75 425 THR A O 1
ATOM 3380 N N . PRO A 1 426 ? -34.239 -12.908 -6.507 1.00 75.88 426 PRO A N 1
ATOM 3381 C CA . PRO A 1 426 ? -34.637 -12.141 -5.323 1.00 75.88 426 PRO A CA 1
ATOM 3382 C C . PRO A 1 426 ? -36.029 -12.509 -4.789 1.00 75.88 426 PRO A C 1
ATOM 3384 O O . PRO A 1 426 ? -36.285 -12.364 -3.599 1.00 75.88 426 PRO A O 1
ATOM 3387 N N . SER A 1 427 ? -36.932 -13.008 -5.637 1.00 74.62 427 SER A N 1
ATOM 3388 C CA . SER A 1 427 ? -38.262 -13.472 -5.232 1.00 74.62 427 SER A CA 1
ATOM 3389 C C . SER A 1 427 ? -38.246 -14.784 -4.442 1.00 74.62 427 SER A C 1
ATOM 3391 O O . SER A 1 427 ? -39.147 -14.999 -3.627 1.00 74.62 427 SER A O 1
ATOM 3393 N N . THR A 1 428 ? -37.216 -15.620 -4.615 1.00 73.19 428 THR A N 1
ATOM 3394 C CA . THR A 1 428 ? -37.062 -16.902 -3.908 1.00 73.19 428 THR A CA 1
ATOM 3395 C C . THR A 1 428 ? -36.979 -16.711 -2.381 1.00 73.19 428 THR A C 1
ATOM 3397 O O . THR A 1 428 ? -37.838 -17.251 -1.683 1.00 73.19 428 THR A O 1
ATOM 3400 N N . PRO A 1 429 ? -36.054 -15.893 -1.827 1.00 71.31 429 PRO A N 1
ATOM 3401 C CA . PRO A 1 429 ? -36.009 -15.621 -0.390 1.00 71.31 429 PRO A CA 1
ATOM 3402 C C . PRO A 1 429 ? -37.177 -14.756 0.111 1.00 71.31 429 PRO A C 1
ATOM 3404 O O . PRO A 1 429 ? -37.448 -14.757 1.305 1.00 71.31 429 PRO A O 1
ATOM 3407 N N . LEU A 1 430 ? -37.877 -14.019 -0.763 1.00 72.94 430 LEU A N 1
ATOM 3408 C CA . LEU A 1 430 ? -39.010 -13.174 -0.359 1.00 72.94 430 LEU A CA 1
ATOM 3409 C C . LEU A 1 430 ? -40.330 -13.922 -0.202 1.00 72.94 430 LEU A C 1
ATOM 3411 O O . LEU A 1 430 ? -41.170 -13.514 0.594 1.00 72.94 430 LEU A O 1
ATOM 3415 N N . THR A 1 431 ? -40.561 -14.944 -1.021 1.00 68.56 431 THR A N 1
ATOM 3416 C CA . THR A 1 431 ? -41.859 -15.629 -1.088 1.00 68.56 431 THR A CA 1
ATOM 3417 C C . THR A 1 431 ? -41.784 -17.088 -0.664 1.00 68.56 431 THR A C 1
ATOM 3419 O O . THR A 1 431 ? -42.829 -17.707 -0.484 1.00 68.56 431 THR A O 1
ATOM 3422 N N . GLY A 1 432 ? -40.575 -17.654 -0.552 1.00 62.94 432 GLY A N 1
ATOM 3423 C CA . GLY A 1 432 ? -40.361 -19.087 -0.340 1.00 62.94 432 GLY A CA 1
ATOM 3424 C C . GLY A 1 432 ? -40.836 -19.956 -1.510 1.00 62.94 432 GLY A C 1
ATOM 3425 O O . GLY A 1 432 ? -40.844 -21.178 -1.402 1.00 62.94 432 GLY A O 1
ATOM 3426 N N . LYS A 1 433 ? -41.257 -19.346 -2.628 1.00 62.25 433 LYS A N 1
ATOM 3427 C CA . LYS A 1 433 ? -41.819 -20.027 -3.796 1.00 62.25 433 LYS A CA 1
ATOM 3428 C C . LYS A 1 433 ? -40.775 -20.078 -4.909 1.00 62.25 433 LYS A C 1
ATOM 3430 O O . LYS A 1 433 ? -40.259 -19.051 -5.333 1.00 62.25 433 LYS A O 1
ATOM 3435 N N . THR A 1 434 ? -40.516 -21.277 -5.421 1.00 54.72 434 THR A N 1
ATOM 3436 C CA . THR A 1 434 ? -39.594 -21.558 -6.541 1.00 54.72 434 THR A CA 1
ATOM 3437 C C . THR A 1 434 ? -40.247 -21.439 -7.921 1.00 54.72 434 THR A C 1
ATOM 3439 O O . THR A 1 434 ? -39.569 -21.537 -8.940 1.00 54.72 434 THR A O 1
ATOM 3442 N N . LYS A 1 435 ? -41.569 -21.230 -7.986 1.00 53.97 435 LYS A N 1
ATOM 3443 C CA . LYS A 1 435 ? -42.305 -21.122 -9.250 1.00 53.97 435 LYS A CA 1
ATOM 3444 C C . LYS A 1 435 ? -42.143 -19.719 -9.845 1.00 53.97 435 LYS A C 1
ATOM 3446 O O . LYS A 1 435 ? -42.565 -18.740 -9.233 1.00 53.97 435 LYS A O 1
ATOM 3451 N N . LEU A 1 436 ? -41.576 -19.636 -11.050 1.00 53.56 436 LEU A N 1
ATOM 3452 C CA . LEU A 1 436 ? -41.478 -18.394 -11.822 1.00 53.56 436 LEU A CA 1
ATOM 3453 C C . LEU A 1 436 ? -42.885 -17.854 -12.116 1.00 53.56 436 LEU A C 1
ATOM 3455 O O . LEU A 1 436 ? -43.694 -18.524 -12.761 1.00 53.56 436 LEU A O 1
ATOM 3459 N N . ILE A 1 437 ? -43.182 -16.642 -11.643 1.00 55.25 437 ILE A N 1
ATOM 3460 C CA . ILE A 1 437 ? -44.406 -15.928 -12.016 1.00 55.25 437 ILE A CA 1
ATOM 3461 C C . ILE A 1 437 ? -44.142 -15.304 -13.385 1.00 55.25 437 ILE A C 1
ATOM 3463 O O . ILE A 1 437 ? -43.466 -14.280 -13.491 1.00 55.25 437 ILE A O 1
ATOM 3467 N N . LEU A 1 438 ? -44.631 -15.957 -14.435 1.00 54.28 438 LEU A N 1
ATOM 3468 C CA . LEU A 1 438 ? -44.689 -15.362 -15.765 1.00 54.28 438 LEU A CA 1
ATOM 3469 C C . LEU A 1 438 ? -45.793 -14.292 -15.789 1.00 54.28 438 LEU A C 1
ATOM 3471 O O . LEU A 1 438 ? -46.800 -14.455 -15.088 1.00 54.28 438 LEU A O 1
ATOM 3475 N N . PRO A 1 439 ? -45.633 -13.209 -16.572 1.00 53.44 439 PRO A N 1
ATOM 3476 C CA . PRO A 1 439 ? -46.743 -12.302 -16.835 1.00 53.44 439 PRO A CA 1
ATOM 3477 C C . PRO A 1 439 ? -47.927 -13.096 -17.400 1.00 53.44 439 PRO A C 1
ATOM 3479 O O . PRO A 1 439 ? -47.747 -14.119 -18.070 1.00 53.44 439 PRO A O 1
ATOM 3482 N N . ARG A 1 440 ? -49.147 -12.655 -17.084 1.00 55.62 440 ARG A N 1
ATOM 3483 C CA . ARG A 1 440 ? -50.367 -13.352 -17.501 1.00 55.62 440 ARG A CA 1
ATOM 3484 C C . ARG A 1 440 ? -50.411 -13.425 -19.041 1.00 55.62 440 ARG A C 1
ATOM 3486 O O . ARG A 1 440 ? -50.183 -12.411 -19.703 1.00 55.62 440 ARG A O 1
ATOM 3493 N N . PRO A 1 441 ? -50.638 -14.611 -19.634 1.00 44.41 441 PRO A N 1
ATOM 3494 C CA . PRO A 1 441 ? -50.667 -14.754 -21.083 1.00 44.41 441 PRO A CA 1
ATOM 3495 C C . PRO A 1 441 ? -51.936 -14.116 -21.666 1.00 44.41 441 PRO A C 1
ATOM 3497 O O . PRO A 1 441 ? -53.046 -14.525 -21.334 1.00 44.41 441 PRO A O 1
ATOM 3500 N N . GLY A 1 442 ? -51.764 -13.155 -22.577 1.00 50.28 442 GLY A N 1
ATOM 3501 C CA . GLY A 1 442 ? -52.847 -12.516 -23.329 1.00 50.28 442 GLY A CA 1
ATOM 3502 C C . GLY A 1 442 ? -52.439 -12.214 -24.776 1.00 50.28 442 GLY A C 1
ATOM 3503 O O . GLY A 1 442 ? -51.258 -12.058 -25.085 1.00 50.28 442 GLY A O 1
ATOM 3504 N N . LYS A 1 443 ? -53.411 -12.163 -25.696 1.00 46.75 443 LYS A N 1
ATOM 3505 C CA . LYS A 1 443 ? -53.220 -11.614 -27.050 1.00 46.75 443 LYS A CA 1
ATOM 3506 C C . LYS A 1 443 ? -53.502 -10.114 -26.969 1.00 46.75 443 LYS A C 1
ATOM 3508 O O . LYS A 1 443 ? -54.649 -9.739 -26.770 1.00 46.75 443 LYS A O 1
ATOM 3513 N N . PHE A 1 444 ? -52.474 -9.277 -27.091 1.00 52.03 444 PHE A N 1
ATOM 3514 C CA . PHE A 1 444 ? -52.592 -7.831 -26.877 1.00 52.03 444 PHE A CA 1
ATOM 3515 C C . PHE A 1 444 ? -52.672 -7.096 -28.219 1.00 52.03 444 PHE A C 1
ATOM 3517 O O . PHE A 1 444 ? -51.677 -7.017 -28.942 1.00 52.03 444 PHE A O 1
ATOM 3524 N N . GLN A 1 445 ? -53.849 -6.577 -28.570 1.00 55.41 445 GLN A N 1
ATOM 3525 C CA . GLN A 1 445 ? -54.029 -5.688 -29.721 1.00 55.41 445 GLN A CA 1
ATOM 3526 C C . GLN A 1 445 ? -53.899 -4.224 -29.271 1.00 55.41 445 GLN A C 1
ATOM 3528 O O . GLN A 1 445 ? -54.270 -3.876 -28.153 1.00 55.41 445 GLN A O 1
ATOM 3533 N N . LYS A 1 446 ? -53.355 -3.354 -30.135 1.00 49.75 446 LYS A N 1
ATOM 3534 C CA . LYS A 1 446 ? -53.163 -1.911 -29.859 1.00 49.75 446 LYS A CA 1
ATOM 3535 C C . LYS A 1 446 ? -54.480 -1.137 -29.676 1.00 49.75 446 LYS A C 1
ATOM 3537 O O . LYS A 1 446 ? -54.445 0.009 -29.241 1.00 49.75 446 LYS A O 1
ATOM 3542 N N . GLU A 1 447 ? -55.602 -1.767 -30.011 1.00 50.66 447 GLU A N 1
ATOM 3543 C CA . GLU A 1 447 ? -56.944 -1.183 -30.085 1.00 50.66 447 GLU A CA 1
ATOM 3544 C C . GLU A 1 447 ? -57.888 -1.708 -28.989 1.00 50.66 447 GLU A C 1
ATOM 3546 O O . GLU A 1 447 ? -59.102 -1.587 -29.121 1.00 50.66 447 GLU A O 1
ATOM 3551 N N . ASP A 1 448 ? -57.370 -2.260 -27.883 1.00 44.72 448 ASP A N 1
ATOM 3552 C CA . ASP A 1 448 ? -58.227 -2.601 -26.740 1.00 44.72 448 ASP A CA 1
ATOM 3553 C C . ASP A 1 448 ? -58.739 -1.327 -26.040 1.00 44.72 448 ASP A C 1
ATOM 3555 O O . ASP A 1 448 ? -58.101 -0.711 -25.180 1.00 44.72 448 ASP A O 1
ATOM 3559 N N . ASP A 1 449 ? -59.932 -0.952 -26.490 1.00 46.28 449 ASP A N 1
ATOM 3560 C CA . ASP A 1 449 ? -60.776 0.161 -26.105 1.00 46.28 449 ASP A CA 1
ATOM 3561 C C . ASP A 1 449 ? -61.002 0.309 -24.592 1.00 46.28 449 ASP A C 1
ATOM 3563 O O . ASP A 1 449 ? -61.065 -0.640 -23.807 1.00 46.28 449 ASP A O 1
ATOM 3567 N N . CYS A 1 450 ? -61.235 1.563 -24.212 1.00 49.84 450 CYS A N 1
ATOM 3568 C CA . CYS A 1 450 ? -61.396 2.158 -22.883 1.00 49.84 450 CYS A CA 1
ATOM 3569 C C . CYS A 1 450 ? -62.425 1.542 -21.895 1.00 49.84 450 CYS A C 1
ATOM 3571 O O . CYS A 1 450 ? -62.793 2.216 -20.932 1.00 49.84 450 CYS A O 1
ATOM 3573 N N . LYS A 1 451 ? -62.905 0.300 -22.054 1.00 52.91 451 LYS A N 1
ATOM 3574 C CA . LYS A 1 451 ? -63.941 -0.290 -21.176 1.00 52.91 451 LYS A CA 1
ATOM 3575 C C . LYS A 1 451 ? -63.411 -1.104 -19.991 1.00 52.91 451 LYS A C 1
ATOM 3577 O O . LYS A 1 451 ? -64.111 -1.197 -18.987 1.00 52.91 451 LYS A O 1
ATOM 3582 N N . GLN A 1 452 ? -62.200 -1.666 -20.044 1.00 61.31 452 GLN A N 1
ATOM 3583 C CA . GLN A 1 452 ? -61.653 -2.482 -18.943 1.00 61.31 452 GLN A CA 1
ATOM 3584 C C . GLN A 1 452 ? -60.257 -2.014 -18.521 1.00 61.31 452 GLN A C 1
ATOM 3586 O O . GLN A 1 452 ? -59.238 -2.440 -19.059 1.00 61.31 452 GLN A O 1
ATOM 3591 N N . ARG A 1 453 ? -60.216 -1.137 -17.510 1.00 63.62 453 ARG A N 1
ATOM 3592 C CA . ARG A 1 453 ? -58.998 -0.473 -17.004 1.00 63.62 453 ARG A CA 1
ATOM 3593 C C . ARG A 1 453 ? -57.875 -1.444 -16.604 1.00 63.62 453 ARG A C 1
ATOM 3595 O O . ARG A 1 453 ? -56.707 -1.121 -16.791 1.00 63.62 453 ARG A O 1
ATOM 3602 N N . TRP A 1 454 ? -58.212 -2.640 -16.120 1.00 65.69 454 TRP A N 1
ATOM 3603 C CA . TRP A 1 454 ? -57.231 -3.654 -15.715 1.00 65.69 454 TRP A CA 1
ATOM 3604 C C . TRP A 1 454 ? -56.444 -4.253 -16.898 1.00 65.69 454 TRP A C 1
ATOM 3606 O O . TRP A 1 454 ? -55.242 -4.466 -16.763 1.00 65.69 454 TRP A O 1
ATOM 3616 N N . ARG A 1 455 ? -57.062 -4.428 -18.081 1.00 66.81 455 ARG A N 1
ATOM 3617 C CA . ARG A 1 455 ? -56.372 -4.916 -19.300 1.00 66.81 455 ARG A CA 1
ATOM 3618 C C . ARG A 1 455 ? -55.308 -3.939 -19.789 1.00 66.81 455 ARG A C 1
ATOM 3620 O O . ARG A 1 455 ? -54.296 -4.326 -20.366 1.00 66.81 455 ARG A O 1
ATOM 3627 N N . ARG A 1 456 ? -55.521 -2.650 -19.525 1.00 69.69 456 ARG A N 1
ATOM 3628 C CA . ARG A 1 456 ? -54.569 -1.596 -19.870 1.00 69.69 456 ARG A CA 1
ATOM 3629 C C . ARG A 1 456 ? -53.339 -1.609 -18.968 1.00 69.69 456 ARG A C 1
ATOM 3631 O O . ARG A 1 456 ? -52.234 -1.433 -19.468 1.00 69.69 456 ARG A O 1
ATOM 3638 N N . VAL A 1 457 ? -53.518 -1.842 -17.666 1.00 70.56 457 VAL A N 1
ATOM 3639 C CA . VAL A 1 457 ? -52.393 -2.037 -16.731 1.00 70.56 457 VAL A CA 1
ATOM 3640 C C . VAL A 1 457 ? -51.554 -3.238 -17.170 1.00 70.56 457 VAL A C 1
ATOM 3642 O O . VAL A 1 457 ? -50.339 -3.116 -17.291 1.00 70.56 457 VAL A O 1
ATOM 3645 N N . GLU A 1 458 ? -52.211 -4.337 -17.540 1.00 69.19 458 GLU A N 1
ATOM 3646 C CA . GLU A 1 458 ? -51.563 -5.553 -18.039 1.00 69.19 458 GLU A CA 1
ATOM 3647 C C . GLU A 1 458 ? -50.798 -5.325 -19.358 1.00 69.19 458 GLU A C 1
ATOM 3649 O O . GLU A 1 458 ? -49.691 -5.837 -19.535 1.00 69.19 458 GLU A O 1
ATOM 3654 N N . HIS A 1 459 ? -51.335 -4.511 -20.275 1.00 72.88 459 HIS A N 1
ATOM 3655 C CA . HIS A 1 459 ? -50.624 -4.103 -21.491 1.00 72.88 459 HIS A CA 1
ATOM 3656 C C . HIS A 1 459 ? -49.336 -3.331 -21.165 1.00 72.88 459 HIS A C 1
ATOM 3658 O O . HIS A 1 459 ? -48.263 -3.670 -21.667 1.00 72.88 459 HIS A O 1
ATOM 3664 N N . ILE A 1 460 ? -49.427 -2.339 -20.272 1.00 71.69 460 ILE A N 1
ATOM 3665 C CA . ILE A 1 460 ? -48.284 -1.509 -19.863 1.00 71.69 460 ILE A CA 1
ATOM 3666 C C . ILE A 1 460 ? -47.233 -2.354 -19.126 1.00 71.69 460 ILE A C 1
ATOM 3668 O O . ILE A 1 460 ? -46.034 -2.178 -19.346 1.00 71.69 460 ILE A O 1
ATOM 3672 N N . ALA A 1 461 ? -47.648 -3.311 -18.294 1.00 70.50 461 ALA A N 1
ATOM 3673 C CA . ALA A 1 461 ? -46.738 -4.223 -17.606 1.00 70.50 461 ALA A CA 1
ATOM 3674 C C . ALA A 1 461 ? 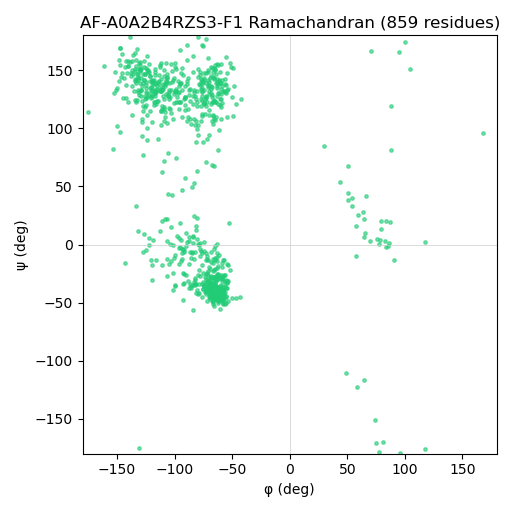-46.023 -5.191 -18.565 1.00 70.50 461 ALA A C 1
ATOM 3676 O O . ALA A 1 461 ? -44.827 -5.450 -18.405 1.00 70.50 461 ALA A O 1
ATOM 3677 N N . ASN A 1 462 ? -46.704 -5.681 -19.604 1.00 72.19 462 ASN A N 1
ATOM 3678 C CA . ASN A 1 462 ? -46.081 -6.494 -20.654 1.00 72.19 462 ASN A CA 1
ATOM 3679 C C . ASN A 1 462 ? -45.104 -5.691 -21.519 1.00 72.19 462 ASN A C 1
ATOM 3681 O O . ASN A 1 462 ? -44.042 -6.190 -21.914 1.00 72.19 462 ASN A O 1
ATOM 3685 N N . GLU A 1 463 ? -45.421 -4.428 -21.789 1.00 72.75 463 GLU A N 1
ATOM 3686 C CA . GLU A 1 463 ? -44.502 -3.527 -22.468 1.00 72.75 463 GLU A CA 1
ATOM 3687 C C . GLU A 1 463 ? -43.272 -3.224 -21.603 1.00 72.75 463 GLU A C 1
ATOM 3689 O O . GLU A 1 463 ? -42.141 -3.285 -22.101 1.00 72.75 463 GLU A O 1
ATOM 3694 N N . PHE A 1 464 ? -43.466 -3.005 -20.297 1.00 73.06 464 PHE A N 1
ATOM 3695 C CA . PHE A 1 464 ? -42.374 -2.916 -19.330 1.00 73.06 464 PHE A CA 1
ATOM 3696 C C . PHE A 1 464 ? -41.507 -4.174 -19.370 1.00 73.06 464 PHE A C 1
ATOM 3698 O O . PHE A 1 464 ? -40.299 -4.056 -19.559 1.00 73.06 464 PHE A O 1
ATOM 3705 N N . TRP A 1 465 ? -42.100 -5.370 -19.279 1.00 71.94 465 TRP A N 1
ATOM 3706 C CA . TRP A 1 465 ? -41.384 -6.648 -19.369 1.00 71.94 465 TRP A CA 1
ATOM 3707 C C . TRP A 1 465 ? -40.563 -6.761 -20.656 1.00 71.94 465 TRP A C 1
ATOM 3709 O O . TRP A 1 465 ? -39.394 -7.145 -20.619 1.00 71.94 465 TRP A O 1
ATOM 3719 N N . THR A 1 466 ? -41.132 -6.389 -21.802 1.00 68.88 466 THR A N 1
ATOM 3720 C CA . THR A 1 466 ? -40.465 -6.495 -23.108 1.00 68.88 466 THR A CA 1
ATOM 3721 C C . THR A 1 466 ? -39.305 -5.506 -23.242 1.00 68.88 466 THR A C 1
ATOM 3723 O O . THR A 1 466 ? -38.216 -5.883 -23.685 1.00 68.88 466 THR A O 1
ATOM 3726 N N . ARG A 1 467 ? -39.504 -4.241 -22.843 1.00 67.50 467 ARG A N 1
ATOM 3727 C CA . ARG A 1 467 ? -38.458 -3.202 -22.861 1.00 67.50 467 ARG A CA 1
ATOM 3728 C C . ARG A 1 467 ? -37.353 -3.526 -21.838 1.00 67.50 467 ARG A C 1
ATOM 3730 O O . ARG A 1 467 ? -36.170 -3.406 -22.158 1.00 67.50 467 ARG A O 1
ATOM 3737 N N . TRP A 1 468 ? -37.727 -4.000 -20.647 1.00 67.00 468 TRP A N 1
ATOM 3738 C CA . TRP A 1 468 ? -36.814 -4.400 -19.570 1.00 67.00 468 TRP A CA 1
ATOM 3739 C C . TRP A 1 468 ? -35.993 -5.635 -19.934 1.00 67.00 468 TRP A C 1
ATOM 3741 O O . TRP A 1 468 ? -34.770 -5.583 -19.853 1.00 67.00 468 TRP A O 1
ATOM 3751 N N . SER A 1 469 ? -36.623 -6.720 -20.392 1.00 62.75 469 SER A N 1
ATOM 3752 C CA . SER A 1 469 ? -35.931 -7.964 -20.761 1.00 62.75 469 SER A CA 1
ATOM 3753 C C . SER A 1 469 ? -34.915 -7.750 -21.885 1.00 62.75 469 SER A C 1
ATOM 3755 O O . SER A 1 469 ? -33.775 -8.191 -21.754 1.00 62.75 469 SER A O 1
ATOM 3757 N N . LYS A 1 470 ? -35.264 -7.004 -22.943 1.00 63.41 470 LYS A N 1
ATOM 3758 C CA . LYS A 1 470 ? -34.330 -6.665 -24.032 1.00 63.41 470 LYS A CA 1
ATOM 3759 C C . LYS A 1 470 ? -33.139 -5.841 -23.539 1.00 63.41 470 LYS A C 1
ATOM 3761 O O . LYS A 1 470 ? -31.999 -6.189 -23.843 1.00 63.41 470 LYS A O 1
ATOM 3766 N N . GLY A 1 471 ? -33.386 -4.785 -22.760 1.00 57.59 471 GLY A N 1
ATOM 3767 C CA . GLY A 1 471 ? -32.321 -3.936 -22.215 1.00 57.59 471 GLY A CA 1
ATOM 3768 C C . GLY A 1 471 ? -31.424 -4.673 -21.217 1.00 57.59 471 GLY A C 1
ATOM 3769 O O . GLY A 1 471 ? -30.200 -4.539 -21.252 1.00 57.59 471 GLY A O 1
ATOM 3770 N N . TYR A 1 472 ? -32.020 -5.506 -20.365 1.00 58.47 472 TYR A N 1
ATOM 3771 C CA . TYR A 1 472 ? -31.314 -6.317 -19.381 1.00 58.47 472 TYR A CA 1
ATOM 3772 C C . TYR A 1 472 ? -30.438 -7.387 -20.049 1.00 58.47 472 TYR A C 1
ATOM 3774 O O . TYR A 1 472 ? -29.246 -7.457 -19.749 1.00 58.47 472 TYR A O 1
ATOM 3782 N N . LEU A 1 473 ? -30.969 -8.148 -21.013 1.00 54.56 473 LEU A N 1
ATOM 3783 C CA . LEU A 1 473 ? -30.212 -9.167 -21.755 1.00 54.56 473 LEU A CA 1
ATOM 3784 C C . LEU A 1 473 ? -29.038 -8.564 -22.542 1.00 54.56 473 LEU A C 1
ATOM 3786 O O . LEU A 1 473 ? -27.938 -9.114 -22.524 1.00 54.56 473 LEU A O 1
ATOM 3790 N N . GLN A 1 474 ? -29.228 -7.400 -23.167 1.00 55.59 474 GLN A N 1
ATOM 3791 C CA . GLN A 1 474 ? -28.140 -6.678 -23.837 1.00 55.59 474 GLN A CA 1
ATOM 3792 C C . GLN A 1 474 ? -27.078 -6.186 -22.844 1.00 55.59 474 GLN A C 1
ATOM 3794 O O . GLN A 1 474 ? -25.886 -6.243 -23.141 1.00 55.59 474 GLN A O 1
ATOM 3799 N N . SER A 1 475 ? -27.475 -5.767 -21.636 1.00 54.34 475 SER A N 1
ATOM 3800 C CA . SER A 1 475 ? -26.521 -5.375 -20.589 1.00 54.34 475 SER A CA 1
ATOM 3801 C C . SER A 1 475 ? -25.675 -6.546 -20.069 1.00 54.34 475 SER A C 1
ATOM 3803 O O . SER A 1 475 ? -24.530 -6.334 -19.671 1.00 54.34 475 SER A O 1
ATOM 3805 N N . LEU A 1 476 ? -26.205 -7.776 -20.120 1.00 50.81 476 LEU A N 1
ATOM 3806 C CA . LEU A 1 476 ? -25.496 -9.003 -19.738 1.00 50.81 476 LEU A CA 1
ATOM 3807 C C . LEU A 1 476 ? -24.468 -9.461 -20.789 1.00 50.81 476 LEU A C 1
ATOM 3809 O O . LEU A 1 476 ? -23.499 -10.125 -20.430 1.00 50.81 476 LEU A O 1
ATOM 3813 N N . GLN A 1 477 ? -24.625 -9.089 -22.067 1.00 49.19 477 GLN A N 1
ATOM 3814 C CA . GLN A 1 477 ? -23.647 -9.411 -23.121 1.00 49.19 477 GLN A CA 1
ATOM 3815 C C . GLN A 1 477 ? -22.349 -8.592 -23.013 1.00 49.19 477 GLN A C 1
ATOM 3817 O O . GLN A 1 477 ? -21.294 -9.027 -23.483 1.00 49.19 477 GLN A O 1
ATOM 3822 N N . VAL A 1 478 ? -22.391 -7.403 -22.401 1.00 45.91 478 VAL A N 1
ATOM 3823 C CA . VAL A 1 478 ? -21.248 -6.481 -22.368 1.00 45.91 478 VAL A CA 1
ATOM 3824 C C . VAL A 1 478 ? -20.274 -6.850 -21.242 1.00 45.91 478 VAL A C 1
ATOM 3826 O O . VAL A 1 478 ? -20.510 -6.587 -20.061 1.00 45.91 478 VAL A O 1
ATOM 3829 N N . ARG A 1 479 ? -19.106 -7.398 -21.604 1.00 42.66 479 ARG A N 1
ATOM 3830 C CA . ARG A 1 479 ? -17.982 -7.614 -20.674 1.00 42.66 479 ARG A CA 1
ATOM 3831 C C . ARG A 1 479 ? -17.324 -6.285 -20.293 1.00 42.66 479 ARG A C 1
ATOM 3833 O O . ARG A 1 479 ? -16.370 -5.843 -20.924 1.00 42.66 479 ARG A O 1
ATOM 3840 N N . ASN A 1 480 ? -17.799 -5.667 -19.214 1.00 43.66 480 ASN A N 1
ATOM 3841 C CA . ASN A 1 480 ? -17.224 -4.423 -18.682 1.00 43.66 480 ASN A CA 1
ATOM 3842 C C . ASN A 1 480 ? -15.839 -4.608 -18.022 1.00 43.66 480 ASN A C 1
ATOM 3844 O O . ASN A 1 480 ? -15.146 -3.627 -17.757 1.00 43.66 480 ASN A O 1
ATOM 3848 N N . LYS A 1 481 ? -15.427 -5.852 -17.740 1.00 42.53 481 LYS A N 1
ATOM 3849 C CA . LYS A 1 481 ? -14.109 -6.234 -17.201 1.00 42.53 481 LYS A CA 1
ATOM 3850 C C . LYS A 1 481 ? -13.650 -7.552 -17.842 1.00 42.53 481 LYS A C 1
ATOM 3852 O O . LYS A 1 481 ? -14.484 -8.310 -18.328 1.00 42.53 481 LYS A O 1
ATOM 3857 N N . TRP A 1 482 ? -12.338 -7.811 -17.839 1.00 44.56 482 TRP A N 1
ATOM 3858 C CA . TRP A 1 482 ? -11.702 -9.002 -18.441 1.00 44.56 482 TRP A CA 1
ATOM 3859 C C . TRP A 1 482 ? -11.800 -9.093 -19.977 1.00 44.56 482 TRP A C 1
ATOM 3861 O O . TRP A 1 482 ? -12.009 -10.156 -20.551 1.00 44.56 482 TRP A O 1
ATOM 3871 N N . THR A 1 483 ? -11.601 -7.972 -20.675 1.00 39.66 483 THR A N 1
ATOM 3872 C CA . THR A 1 483 ? -11.525 -7.906 -22.151 1.00 39.66 483 THR A CA 1
ATOM 3873 C C . THR A 1 483 ? -10.194 -8.394 -22.734 1.00 39.66 483 THR A C 1
ATOM 3875 O O . THR A 1 483 ? -10.046 -8.485 -23.950 1.00 39.66 483 THR A O 1
ATOM 3878 N N . ARG A 1 484 ? -9.213 -8.723 -21.886 1.00 40.84 484 ARG A N 1
ATOM 3879 C CA . ARG A 1 484 ? -7.941 -9.343 -22.276 1.00 40.84 484 ARG A CA 1
ATOM 3880 C C . ARG A 1 484 ? -7.780 -10.656 -21.526 1.00 40.84 484 ARG A C 1
ATOM 3882 O O . ARG A 1 484 ? -7.881 -10.662 -20.300 1.00 40.84 484 ARG A O 1
ATOM 3889 N N . GLN A 1 485 ? -7.487 -11.733 -22.249 1.00 36.94 485 GLN A N 1
ATOM 3890 C CA . GLN A 1 485 ? -7.137 -13.017 -21.651 1.00 36.94 485 GLN A CA 1
ATOM 3891 C C . GLN A 1 485 ? -5.825 -12.834 -20.867 1.00 36.94 485 GLN A C 1
ATOM 3893 O O . GLN A 1 485 ? -4.771 -12.567 -21.443 1.00 36.94 485 GLN A O 1
ATOM 3898 N N . ARG A 1 486 ? -5.905 -12.885 -19.537 1.00 39.72 486 ARG A N 1
ATOM 3899 C CA . ARG A 1 486 ? -4.749 -12.975 -18.638 1.00 39.72 486 ARG A CA 1
ATOM 3900 C C . ARG A 1 486 ? -4.748 -14.370 -18.028 1.00 39.72 486 ARG A C 1
ATOM 3902 O O . ARG A 1 486 ? -5.804 -14.976 -17.882 1.00 39.72 486 ARG A O 1
ATOM 3909 N N . ARG A 1 487 ? -3.563 -14.886 -17.696 1.00 34.16 487 ARG A N 1
ATOM 3910 C CA . ARG A 1 487 ? -3.427 -16.174 -17.008 1.00 34.16 487 ARG A CA 1
ATOM 3911 C C . ARG A 1 487 ? -4.180 -16.087 -15.676 1.00 34.16 487 ARG A C 1
ATOM 3913 O O . ARG A 1 487 ? -3.896 -15.188 -14.887 1.00 34.16 487 ARG A O 1
ATOM 3920 N N . ASN A 1 488 ? -5.149 -16.980 -15.476 1.00 27.98 488 ASN A N 1
ATOM 3921 C CA . ASN A 1 488 ? -5.923 -17.065 -14.243 1.00 27.98 488 ASN A CA 1
ATOM 3922 C C . ASN A 1 488 ? -4.981 -17.458 -13.104 1.00 27.98 488 ASN A C 1
ATOM 3924 O O . ASN A 1 488 ? -4.525 -18.599 -13.039 1.00 27.98 488 ASN A O 1
ATOM 3928 N N . PHE A 1 489 ? -4.669 -16.504 -12.232 1.00 35.22 489 PHE A N 1
ATOM 3929 C CA . PHE A 1 489 ? -4.191 -16.819 -10.897 1.00 35.22 489 PHE A CA 1
ATOM 3930 C C . PHE A 1 489 ? -5.434 -16.984 -10.035 1.00 35.22 489 PHE A C 1
ATOM 3932 O O . PHE A 1 489 ? -6.288 -16.101 -10.014 1.00 35.22 489 PHE A O 1
ATOM 3939 N N . ILE A 1 490 ? -5.555 -18.145 -9.403 1.00 31.69 490 ILE A N 1
ATOM 3940 C CA . ILE A 1 490 ? -6.571 -18.428 -8.394 1.00 31.69 490 ILE A CA 1
ATOM 3941 C C . ILE A 1 490 ? -6.443 -17.336 -7.321 1.00 31.69 490 ILE A C 1
ATOM 3943 O O . ILE A 1 490 ? -5.432 -17.262 -6.626 1.00 31.69 490 ILE A O 1
ATOM 3947 N N . GLU A 1 491 ? -7.425 -16.435 -7.249 1.00 34.56 491 GLU A N 1
ATOM 3948 C CA . GLU A 1 491 ? -7.577 -15.496 -6.139 1.00 34.56 491 GLU A CA 1
ATOM 3949 C C . GLU A 1 491 ? -8.280 -16.237 -5.004 1.00 34.56 491 GLU A C 1
ATOM 3951 O O . GLU A 1 491 ? -9.502 -16.213 -4.880 1.00 34.56 491 GLU A O 1
ATOM 3956 N N . GLU A 1 492 ? -7.490 -16.888 -4.154 1.00 34.56 492 GLU A N 1
ATOM 3957 C CA . GLU A 1 492 ? -7.877 -16.985 -2.756 1.00 34.56 492 GLU A CA 1
ATOM 3958 C C . GLU A 1 492 ? -7.607 -15.633 -2.095 1.00 34.56 492 GLU A C 1
ATOM 3960 O O . GLU A 1 492 ? -6.542 -15.020 -2.221 1.00 34.56 492 GLU A O 1
ATOM 3965 N N . CYS A 1 493 ? -8.649 -15.144 -1.438 1.00 29.00 493 CYS A N 1
ATOM 3966 C CA . CYS A 1 493 ? -8.669 -13.970 -0.591 1.00 29.00 493 CYS A CA 1
ATOM 3967 C C . CYS A 1 493 ? -7.412 -13.918 0.296 1.00 29.00 493 CYS A C 1
ATOM 3969 O O . CYS A 1 493 ? -7.151 -14.859 1.036 1.00 29.00 493 CYS A O 1
ATOM 3971 N N . LYS A 1 494 ? -6.645 -12.818 0.254 1.00 35.38 494 LYS A N 1
ATOM 3972 C CA . LYS A 1 494 ? -5.579 -12.551 1.233 1.00 35.38 494 LYS A CA 1
ATOM 3973 C C . LYS A 1 494 ? -6.211 -12.070 2.544 1.00 35.38 494 LYS A C 1
ATOM 3975 O O . LYS A 1 494 ? -6.597 -10.899 2.595 1.00 35.38 494 LYS A O 1
ATOM 3980 N N . PRO A 1 495 ? -6.264 -12.865 3.627 1.00 34.06 495 PRO A N 1
ATOM 3981 C CA . PRO A 1 495 ? -6.082 -12.279 4.936 1.00 34.06 495 PRO A CA 1
ATOM 3982 C C . PRO A 1 495 ? -4.632 -11.789 5.029 1.00 34.06 495 PRO A C 1
ATOM 3984 O O . PRO A 1 495 ? -3.707 -12.292 4.392 1.00 34.06 495 PRO A O 1
ATOM 3987 N N . CYS A 1 496 ? -4.461 -10.723 5.782 1.00 37.06 496 CYS A N 1
ATOM 3988 C CA . CYS A 1 496 ? -3.225 -10.028 6.090 1.00 37.06 496 CYS A CA 1
ATOM 3989 C C . CYS A 1 496 ? -2.257 -10.900 6.919 1.00 37.06 496 CYS A C 1
ATOM 3991 O O . CYS A 1 496 ? -1.962 -10.597 8.068 1.00 37.06 496 CYS A O 1
ATOM 3993 N N . SER A 1 497 ? -1.736 -11.967 6.312 1.00 44.75 497 SER A N 1
ATOM 3994 C CA . SER A 1 497 ? -0.688 -12.840 6.852 1.00 44.75 497 SER A CA 1
ATOM 3995 C C . SER A 1 497 ? 0.104 -13.395 5.663 1.00 44.75 497 SER A C 1
ATOM 3997 O O . SER A 1 497 ? -0.369 -14.254 4.925 1.00 44.75 497 SER A O 1
ATOM 3999 N N . ALA A 1 498 ? 1.289 -12.843 5.392 1.00 51.56 498 ALA A N 1
ATOM 4000 C CA . ALA A 1 498 ? 2.119 -13.286 4.272 1.00 51.56 498 ALA A CA 1
ATOM 4001 C C . ALA A 1 498 ? 2.596 -14.733 4.502 1.00 51.56 498 ALA A C 1
ATOM 4003 O O . ALA A 1 498 ? 3.434 -14.989 5.368 1.00 51.56 498 ALA A O 1
ATOM 4004 N N . GLN A 1 499 ? 2.043 -15.674 3.732 1.00 63.06 499 GLN A N 1
ATOM 4005 C CA . GLN A 1 499 ? 2.465 -17.072 3.714 1.00 63.06 499 GLN A CA 1
ATOM 4006 C C . GLN A 1 499 ? 3.773 -17.222 2.928 1.00 63.06 499 GLN A C 1
ATOM 4008 O O . GLN A 1 499 ? 3.976 -16.574 1.901 1.00 63.06 499 GLN A O 1
ATOM 4013 N N . TRP A 1 500 ? 4.660 -18.095 3.407 1.00 75.31 500 TRP A N 1
ATOM 4014 C CA . TRP A 1 500 ? 5.832 -18.537 2.654 1.00 75.31 500 TRP A CA 1
ATOM 4015 C C . TRP A 1 500 ? 5.375 -19.204 1.355 1.00 75.31 500 TRP A C 1
ATOM 4017 O O . TRP A 1 500 ? 4.693 -20.225 1.400 1.00 75.31 500 TRP A O 1
ATOM 4027 N N . LEU A 1 501 ? 5.752 -18.646 0.204 1.00 83.31 501 LEU A N 1
ATOM 4028 C CA . LEU A 1 501 ? 5.373 -19.201 -1.094 1.00 83.31 501 LEU A CA 1
ATOM 4029 C C . LEU A 1 501 ? 6.440 -20.177 -1.566 1.00 83.31 501 LEU A C 1
ATOM 4031 O O . LEU A 1 501 ? 7.607 -19.801 -1.644 1.00 83.31 501 LEU A O 1
ATOM 4035 N N . LEU A 1 502 ? 6.053 -21.406 -1.913 1.00 85.94 502 LEU A N 1
ATOM 4036 C CA . LEU A 1 502 ? 6.953 -22.351 -2.571 1.00 85.94 502 LEU A CA 1
ATOM 4037 C C . LEU A 1 502 ? 7.289 -21.822 -3.972 1.00 85.94 502 LEU A C 1
ATOM 4039 O O . LEU A 1 502 ? 6.427 -21.773 -4.848 1.00 85.94 502 LEU A O 1
ATOM 4043 N N . VAL A 1 503 ? 8.539 -21.414 -4.190 1.00 86.75 503 VAL A N 1
ATOM 4044 C CA . VAL A 1 503 ? 8.986 -20.815 -5.460 1.00 86.75 503 VAL A CA 1
ATOM 4045 C C . VAL A 1 503 ? 9.704 -21.823 -6.343 1.00 86.75 503 VAL A C 1
ATOM 4047 O O . VAL A 1 503 ? 9.591 -21.763 -7.570 1.00 86.75 503 VAL A O 1
ATOM 4050 N N . TYR A 1 504 ? 10.455 -22.741 -5.740 1.00 88.56 504 TYR A N 1
ATOM 4051 C CA . TYR A 1 504 ? 11.209 -23.746 -6.474 1.00 88.56 504 TYR A CA 1
ATOM 4052 C C . TYR A 1 504 ? 11.408 -25.000 -5.630 1.00 88.56 504 TYR A C 1
ATOM 4054 O O . TYR A 1 504 ? 11.877 -24.927 -4.502 1.00 88.56 504 TYR A O 1
ATOM 4062 N N . HIS A 1 505 ? 11.103 -26.156 -6.195 1.00 88.31 505 HIS A N 1
ATOM 4063 C CA . HIS A 1 505 ? 11.376 -27.464 -5.622 1.00 88.31 505 HIS A CA 1
ATOM 4064 C C . HIS A 1 505 ? 12.193 -28.247 -6.641 1.00 88.31 505 HIS A C 1
ATOM 4066 O O . HIS A 1 505 ? 11.840 -28.308 -7.821 1.00 88.31 505 HIS A O 1
ATOM 4072 N N . HIS A 1 506 ? 13.295 -28.842 -6.202 1.00 83.12 506 HIS A N 1
ATOM 4073 C CA . HIS A 1 506 ? 14.096 -29.729 -7.031 1.00 83.12 506 HIS A CA 1
ATOM 4074 C C . HIS A 1 506 ? 14.387 -31.047 -6.326 1.00 83.12 506 HIS A C 1
ATOM 4076 O O . HIS A 1 506 ? 14.516 -31.088 -5.105 1.00 83.12 506 HIS A O 1
ATOM 4082 N N . GLY A 1 507 ? 14.554 -32.106 -7.118 1.00 80.56 507 GLY A N 1
ATOM 4083 C CA . GLY A 1 507 ? 15.018 -33.401 -6.633 1.00 80.56 507 GLY A CA 1
ATOM 4084 C C . GLY A 1 507 ? 16.508 -33.383 -6.285 1.00 80.56 507 GLY A C 1
ATOM 4085 O O . GLY A 1 507 ? 17.206 -32.391 -6.522 1.00 80.56 507 GLY A O 1
ATOM 4086 N N . GLY A 1 508 ? 17.017 -34.503 -5.763 1.00 73.19 508 GLY A N 1
ATOM 4087 C CA . GLY A 1 508 ? 18.425 -34.631 -5.364 1.00 73.19 508 GLY A CA 1
ATOM 4088 C C . GLY A 1 508 ? 19.408 -34.313 -6.492 1.00 73.19 508 GLY A C 1
ATOM 4089 O O . GLY A 1 508 ? 20.398 -33.622 -6.292 1.00 73.19 508 GLY A O 1
ATOM 4090 N N . ASN A 1 509 ? 19.085 -34.705 -7.724 1.00 70.75 509 ASN A N 1
ATOM 4091 C CA . ASN A 1 509 ? 19.898 -34.429 -8.912 1.00 70.75 509 ASN A CA 1
ATOM 4092 C C . ASN A 1 509 ? 19.965 -32.941 -9.329 1.00 70.75 509 ASN A C 1
ATOM 4094 O O . ASN A 1 509 ? 20.745 -32.623 -10.228 1.00 70.75 509 ASN A O 1
ATOM 4098 N N . GLY A 1 510 ? 19.195 -32.050 -8.690 1.00 66.44 510 GLY A N 1
ATOM 4099 C CA . GLY A 1 510 ? 19.105 -30.625 -9.023 1.00 66.44 510 GLY A CA 1
ATOM 4100 C C . GLY A 1 510 ? 18.079 -30.291 -10.111 1.00 66.44 510 GLY A C 1
ATOM 4101 O O . GLY A 1 510 ? 17.934 -29.115 -10.472 1.00 66.44 510 GLY A O 1
ATOM 4102 N N . ASN A 1 511 ? 17.360 -31.299 -10.621 1.00 77.81 511 ASN A N 1
ATOM 4103 C CA . ASN A 1 511 ? 16.299 -31.118 -11.607 1.00 77.81 511 ASN A CA 1
ATOM 4104 C C . ASN A 1 511 ? 15.043 -30.576 -10.924 1.00 77.81 511 ASN A C 1
ATOM 4106 O O . ASN A 1 511 ? 14.620 -31.093 -9.888 1.00 77.81 511 ASN A O 1
ATOM 4110 N N . GLY A 1 512 ? 14.458 -29.529 -11.504 1.00 79.44 512 GLY A N 1
ATOM 4111 C CA . GLY A 1 512 ? 13.230 -28.930 -10.990 1.00 79.44 512 GLY A CA 1
ATOM 4112 C C . GLY A 1 512 ? 12.071 -29.924 -11.045 1.00 79.44 512 GLY A C 1
ATOM 4113 O O . GLY A 1 512 ? 11.812 -30.504 -12.095 1.00 79.44 512 GLY A O 1
ATOM 4114 N N . ILE A 1 513 ? 11.392 -30.103 -9.916 1.00 82.12 513 ILE A N 1
ATOM 4115 C CA . ILE A 1 513 ? 10.153 -30.878 -9.787 1.00 82.12 513 ILE A CA 1
ATOM 4116 C C . ILE A 1 513 ? 8.962 -29.931 -9.944 1.00 82.12 513 ILE A C 1
ATOM 4118 O O . ILE A 1 513 ? 8.044 -30.203 -10.713 1.00 82.12 513 ILE A O 1
ATOM 4122 N N . SER A 1 514 ? 8.987 -28.792 -9.248 1.00 81.44 514 SER A N 1
ATOM 4123 C CA . SER A 1 514 ? 7.942 -27.773 -9.333 1.00 81.44 514 SER A CA 1
ATOM 4124 C C . SER A 1 514 ? 8.497 -26.363 -9.113 1.00 81.44 514 SER A C 1
ATOM 4126 O O . SER A 1 514 ? 9.583 -26.166 -8.563 1.00 81.44 514 SER A O 1
ATOM 4128 N N . GLY A 1 515 ? 7.760 -25.356 -9.584 1.00 83.25 515 GLY A N 1
ATOM 4129 C CA . GLY A 1 515 ? 8.193 -23.961 -9.522 1.00 83.25 515 GLY A CA 1
ATOM 4130 C C . GLY A 1 515 ? 9.285 -23.606 -10.540 1.00 83.25 515 GLY A C 1
ATOM 4131 O O . GLY A 1 515 ? 9.589 -24.367 -11.458 1.00 83.25 515 GLY A O 1
ATOM 4132 N N . SER A 1 516 ? 9.863 -22.412 -10.411 1.00 83.31 516 SER A N 1
ATOM 4133 C CA . SER A 1 516 ? 10.832 -21.871 -11.369 1.00 83.31 516 SER A CA 1
ATOM 4134 C C . SER A 1 516 ? 12.097 -21.396 -10.670 1.00 83.31 516 SER A C 1
ATOM 4136 O O . SER A 1 516 ? 12.072 -20.500 -9.825 1.00 83.31 516 SER A O 1
ATOM 4138 N N . LYS A 1 517 ? 13.240 -21.942 -11.101 1.00 83.94 517 LYS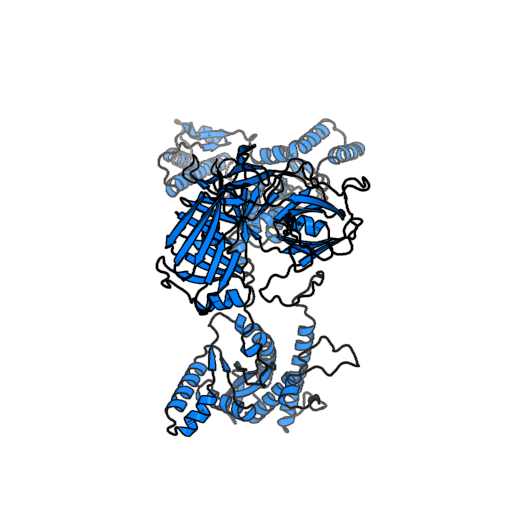 A N 1
ATOM 4139 C CA . LYS A 1 517 ? 14.565 -21.497 -10.653 1.00 83.94 517 LYS A CA 1
ATOM 4140 C C . LYS A 1 517 ? 14.784 -20.010 -10.946 1.00 83.94 517 LYS A C 1
ATOM 4142 O O . LYS A 1 517 ? 15.362 -19.311 -10.122 1.00 83.94 517 LYS A O 1
ATOM 4147 N N . PHE A 1 518 ? 14.273 -19.513 -12.076 1.00 84.94 518 PHE A N 1
ATOM 4148 C CA . PHE A 1 518 ? 14.347 -18.093 -12.428 1.00 84.94 518 PHE A CA 1
ATOM 4149 C C . PHE A 1 518 ? 13.537 -17.225 -11.461 1.00 84.94 518 PHE A C 1
ATOM 4151 O O . PHE A 1 518 ? 14.005 -16.166 -11.055 1.00 84.94 518 PHE A O 1
ATOM 4158 N N . SER A 1 519 ? 12.355 -17.684 -11.045 1.00 83.69 519 SER A N 1
ATOM 4159 C CA . SER A 1 519 ? 11.545 -16.978 -10.047 1.00 83.69 519 SER A CA 1
ATOM 4160 C C . SER A 1 519 ? 12.255 -16.912 -8.698 1.00 83.69 519 SER A C 1
ATOM 4162 O O . SER A 1 519 ? 12.246 -15.862 -8.068 1.00 83.69 519 SER A O 1
ATOM 4164 N N . LEU A 1 520 ? 12.939 -17.986 -8.290 1.00 84.75 520 LEU A N 1
ATOM 4165 C CA . LEU A 1 520 ? 13.743 -17.980 -7.069 1.00 84.75 520 LEU A CA 1
ATOM 4166 C C . LEU A 1 520 ? 14.931 -17.017 -7.186 1.00 84.75 520 LEU A C 1
ATOM 4168 O O . LEU A 1 520 ? 15.156 -16.219 -6.283 1.00 84.75 520 LEU A O 1
ATOM 4172 N N . VAL A 1 521 ? 15.662 -17.048 -8.304 1.00 85.50 521 VAL A N 1
ATOM 4173 C CA . VAL A 1 521 ? 16.751 -16.097 -8.580 1.00 85.50 521 VAL A CA 1
ATOM 4174 C C . VAL A 1 521 ? 16.236 -14.658 -8.522 1.00 85.50 521 VAL A C 1
ATOM 4176 O O . VAL A 1 521 ? 16.825 -13.828 -7.836 1.00 85.50 521 VAL A O 1
ATOM 4179 N N . SER A 1 522 ? 15.112 -14.372 -9.177 1.00 82.94 522 SER A N 1
ATOM 4180 C CA . SER A 1 522 ? 14.482 -13.052 -9.158 1.00 82.94 522 SER A CA 1
ATOM 4181 C C . SER A 1 522 ? 14.059 -12.636 -7.750 1.00 82.94 522 SER A C 1
ATOM 4183 O O . SER A 1 522 ? 14.263 -11.483 -7.389 1.00 82.94 522 SER A O 1
ATOM 4185 N N . ALA A 1 523 ? 13.510 -13.555 -6.950 1.00 82.62 523 ALA A N 1
ATOM 4186 C CA . ALA A 1 523 ? 13.115 -13.287 -5.570 1.00 82.62 523 ALA A CA 1
ATOM 4187 C C . ALA A 1 523 ? 14.331 -12.968 -4.686 1.00 82.62 523 ALA A C 1
ATOM 4189 O O . ALA A 1 523 ? 14.297 -12.046 -3.877 1.00 82.62 523 ALA A O 1
ATOM 4190 N N . VAL A 1 524 ? 15.450 -13.677 -4.860 1.00 80.94 524 VAL A N 1
ATOM 4191 C CA . VAL A 1 524 ? 16.680 -13.348 -4.125 1.00 80.94 524 VAL A CA 1
ATOM 4192 C C . VAL A 1 524 ? 17.247 -12.001 -4.577 1.00 80.94 524 VAL A C 1
ATOM 4194 O O . VAL A 1 524 ? 17.615 -11.194 -3.730 1.00 80.94 524 VAL A O 1
ATOM 4197 N N . LEU A 1 525 ? 17.255 -11.711 -5.882 1.00 78.00 525 LEU A N 1
ATOM 4198 C CA . LEU A 1 525 ? 17.712 -10.423 -6.426 1.00 78.00 525 LEU A CA 1
ATOM 4199 C C . LEU A 1 525 ? 16.786 -9.244 -6.090 1.00 78.00 525 LEU A C 1
ATOM 4201 O O . LEU A 1 525 ? 17.226 -8.097 -6.128 1.00 78.00 525 LEU A O 1
ATOM 4205 N N . SER A 1 526 ? 15.519 -9.489 -5.756 1.00 71.94 526 SER A N 1
ATOM 4206 C CA . SER A 1 526 ? 14.620 -8.462 -5.219 1.00 71.94 526 SER A CA 1
ATOM 4207 C C . SER A 1 526 ? 14.765 -8.284 -3.703 1.00 71.94 526 SER A C 1
ATOM 4209 O O . SER A 1 526 ? 14.198 -7.351 -3.138 1.00 71.94 526 SER A O 1
ATOM 4211 N N . GLY A 1 527 ? 15.559 -9.134 -3.042 1.00 69.50 527 GLY A N 1
ATOM 4212 C CA . GLY A 1 527 ? 15.817 -9.074 -1.607 1.00 69.50 527 GLY A CA 1
ATOM 4213 C C . GLY A 1 527 ? 14.804 -9.831 -0.746 1.00 69.50 527 GLY A C 1
ATOM 4214 O O . GLY A 1 527 ? 14.741 -9.566 0.457 1.00 69.50 527 GLY A O 1
ATOM 4215 N N . ALA A 1 528 ? 14.036 -10.772 -1.307 1.00 77.50 528 ALA A N 1
ATOM 4216 C CA . ALA A 1 528 ? 13.077 -11.602 -0.572 1.00 77.50 528 ALA A CA 1
ATOM 4217 C C . ALA A 1 528 ? 13.744 -12.437 0.540 1.00 77.50 528 ALA A C 1
ATOM 4219 O O . ALA A 1 528 ? 14.943 -12.741 0.511 1.00 77.50 528 ALA A O 1
ATOM 4220 N N . ARG A 1 529 ? 12.978 -12.824 1.567 1.00 77.69 529 ARG A N 1
ATOM 4221 C CA . ARG A 1 529 ? 13.444 -13.840 2.530 1.00 77.69 529 ARG A CA 1
ATOM 4222 C C . ARG A 1 529 ? 13.382 -15.194 1.861 1.00 77.69 529 ARG A C 1
ATOM 4224 O O . ARG A 1 529 ? 12.442 -15.460 1.124 1.00 77.69 529 ARG A O 1
ATOM 4231 N N . VAL A 1 530 ? 14.359 -16.038 2.158 1.00 83.88 530 VAL A N 1
ATOM 4232 C CA . VAL A 1 530 ? 14.424 -17.392 1.624 1.00 83.88 530 VAL A CA 1
ATOM 4233 C C . VAL A 1 530 ? 14.384 -18.359 2.789 1.00 83.88 530 VAL A C 1
ATOM 4235 O O . VAL A 1 530 ? 15.164 -18.234 3.732 1.00 83.88 530 VAL A O 1
ATOM 4238 N N . ARG A 1 531 ? 13.476 -19.323 2.725 1.00 86.25 531 ARG A N 1
ATOM 4239 C CA . ARG A 1 531 ? 13.443 -20.475 3.619 1.00 86.25 531 ARG A CA 1
ATOM 4240 C C . ARG A 1 531 ? 13.694 -21.716 2.788 1.00 86.25 531 ARG A C 1
ATOM 4242 O O . ARG A 1 531 ? 13.149 -21.843 1.695 1.00 86.25 531 ARG A O 1
ATOM 4249 N N . VAL A 1 532 ? 14.527 -22.604 3.309 1.00 86.00 532 VAL A N 1
ATOM 4250 C CA . VAL A 1 532 ? 14.834 -23.870 2.653 1.00 86.00 532 VAL A CA 1
ATOM 4251 C C . VAL A 1 532 ? 14.363 -25.004 3.546 1.00 86.00 532 VAL A C 1
ATOM 4253 O O . VAL A 1 532 ? 14.646 -25.018 4.749 1.00 86.00 532 VAL A O 1
ATOM 4256 N N . VAL A 1 533 ? 13.623 -25.933 2.953 1.00 84.31 533 VAL A N 1
ATOM 4257 C CA . VAL A 1 533 ? 13.307 -27.223 3.560 1.00 84.31 533 VAL A CA 1
ATOM 4258 C C . VAL A 1 533 ? 14.240 -28.255 2.947 1.00 84.31 533 VAL A C 1
ATOM 4260 O O . VAL A 1 533 ? 14.303 -28.401 1.726 1.00 84.31 533 VAL A O 1
ATOM 4263 N N . ILE A 1 534 ? 15.000 -28.911 3.816 1.00 78.06 534 ILE A N 1
ATOM 4264 C CA . ILE A 1 534 ? 15.953 -29.967 3.500 1.00 78.06 534 ILE A CA 1
ATOM 4265 C C . ILE A 1 534 ? 15.480 -31.204 4.258 1.00 78.06 534 ILE A C 1
ATOM 4267 O O . ILE A 1 534 ? 15.633 -31.272 5.481 1.00 78.06 534 ILE A O 1
ATOM 4271 N N . ASP A 1 535 ? 14.899 -32.168 3.545 1.00 71.62 535 ASP A N 1
ATOM 4272 C CA . ASP A 1 535 ? 14.326 -33.388 4.132 1.00 71.62 535 ASP A CA 1
ATOM 4273 C C . ASP A 1 535 ? 13.389 -33.072 5.326 1.00 71.62 535 ASP A C 1
ATOM 4275 O O . ASP A 1 535 ? 12.339 -32.461 5.139 1.00 71.62 535 ASP A O 1
ATOM 4279 N N . ARG A 1 536 ? 13.773 -33.415 6.567 1.00 68.44 536 ARG A N 1
ATOM 4280 C CA . ARG A 1 536 ? 12.973 -33.172 7.787 1.00 68.44 536 ARG A CA 1
ATOM 4281 C C . ARG A 1 536 ? 13.223 -31.821 8.467 1.00 68.44 536 ARG A C 1
ATOM 4283 O O . ARG A 1 536 ? 12.670 -31.567 9.537 1.00 68.44 536 ARG A O 1
ATOM 4290 N N . TYR A 1 537 ? 14.074 -30.967 7.902 1.00 70.31 537 TYR A N 1
ATOM 4291 C CA . TYR A 1 537 ? 14.483 -29.702 8.510 1.00 70.31 537 TYR A CA 1
ATOM 4292 C C . TYR A 1 537 ? 14.018 -28.515 7.675 1.00 70.31 537 TYR A C 1
ATOM 4294 O O . TYR A 1 537 ? 14.397 -28.375 6.518 1.00 70.31 537 TYR A O 1
ATOM 4302 N N . SER A 1 538 ? 13.262 -27.602 8.283 1.00 77.94 538 SER A N 1
ATOM 4303 C CA . SER A 1 538 ? 12.925 -26.309 7.683 1.00 77.94 538 SER A CA 1
ATOM 4304 C C . SER A 1 538 ? 13.661 -25.191 8.409 1.00 77.94 538 SER A C 1
ATOM 4306 O O . SER A 1 538 ? 13.508 -25.057 9.625 1.00 77.94 538 SER A O 1
ATOM 4308 N N . THR A 1 539 ? 14.411 -24.356 7.694 1.00 74.81 539 THR A N 1
ATOM 4309 C CA . THR A 1 539 ? 15.036 -23.176 8.303 1.00 74.81 539 THR A CA 1
ATOM 4310 C C . THR A 1 539 ? 15.099 -21.994 7.342 1.00 74.81 539 THR A C 1
ATOM 4312 O O . THR A 1 539 ? 15.186 -22.146 6.121 1.00 74.81 539 THR A O 1
ATOM 4315 N N . GLU A 1 540 ? 15.003 -20.790 7.899 1.00 79.94 540 GLU A N 1
ATOM 4316 C CA . GLU A 1 540 ? 15.269 -19.565 7.151 1.00 79.94 540 GLU A CA 1
ATOM 4317 C C . GLU A 1 540 ? 16.767 -19.463 6.859 1.00 79.94 540 GLU A C 1
ATOM 4319 O O . GLU A 1 540 ? 17.598 -19.780 7.707 1.00 79.94 540 GLU A O 1
ATOM 4324 N N . ALA A 1 541 ? 17.114 -19.023 5.654 1.00 78.00 541 ALA A N 1
ATOM 4325 C CA . ALA A 1 541 ? 18.498 -18.792 5.291 1.00 78.00 541 ALA A CA 1
ATOM 4326 C C . ALA A 1 541 ? 19.038 -17.531 5.972 1.00 78.00 541 ALA A C 1
ATOM 4328 O O . ALA A 1 541 ? 18.496 -16.440 5.786 1.00 78.00 541 ALA A O 1
ATOM 4329 N N . ASP A 1 542 ? 20.147 -17.665 6.704 1.00 71.25 542 ASP A N 1
ATOM 4330 C CA . ASP A 1 542 ? 20.851 -16.526 7.307 1.00 71.25 542 ASP A CA 1
ATOM 4331 C C . ASP A 1 542 ? 21.458 -15.619 6.230 1.00 71.25 542 ASP A C 1
ATOM 4333 O O . ASP A 1 542 ? 21.516 -14.398 6.379 1.00 71.25 542 ASP A O 1
ATOM 4337 N N . SER A 1 543 ? 21.890 -16.218 5.117 1.00 73.81 543 SER A N 1
ATOM 4338 C CA . SER A 1 543 ? 22.262 -15.494 3.902 1.00 73.81 543 SER A CA 1
ATOM 4339 C C . SER A 1 543 ? 21.926 -16.304 2.654 1.00 73.81 543 SER A C 1
ATOM 4341 O O . SER A 1 543 ? 22.059 -17.529 2.639 1.00 73.81 543 SER A O 1
ATOM 4343 N N . ALA A 1 544 ? 21.515 -15.611 1.595 1.00 78.12 544 ALA A N 1
ATOM 4344 C CA . ALA A 1 544 ? 21.288 -16.187 0.278 1.00 78.12 544 ALA A CA 1
ATOM 4345 C C . ALA A 1 544 ? 22.017 -15.348 -0.774 1.00 78.12 544 ALA A C 1
ATOM 4347 O O . ALA A 1 544 ? 22.019 -14.118 -0.697 1.00 78.12 544 ALA A O 1
ATOM 4348 N N . HIS A 1 545 ? 22.640 -16.015 -1.741 1.00 75.69 545 HIS A N 1
ATOM 4349 C CA . HIS A 1 545 ? 23.361 -15.373 -2.832 1.00 75.69 545 HIS A CA 1
ATOM 4350 C C . HIS A 1 545 ? 23.060 -16.054 -4.163 1.00 75.69 545 HIS A C 1
ATOM 4352 O O . HIS A 1 545 ? 22.780 -17.254 -4.227 1.00 75.69 545 HIS A O 1
ATOM 4358 N N . VAL A 1 546 ? 23.114 -15.262 -5.231 1.00 79.25 546 VAL A N 1
ATOM 4359 C CA . VAL A 1 546 ? 22.953 -15.734 -6.606 1.00 79.25 546 VAL A CA 1
ATOM 4360 C C . VAL A 1 546 ? 24.318 -15.730 -7.274 1.00 79.25 546 VAL A C 1
ATOM 4362 O O . VAL A 1 546 ? 25.006 -14.712 -7.272 1.00 79.25 546 VAL A O 1
ATOM 4365 N N . PHE A 1 547 ? 24.696 -16.857 -7.869 1.00 77.56 547 PHE A N 1
ATOM 4366 C CA . PHE A 1 547 ? 25.871 -16.949 -8.726 1.00 77.56 547 PHE A CA 1
ATOM 4367 C C . PHE A 1 547 ? 25.524 -17.729 -9.996 1.00 77.56 547 PHE A C 1
ATOM 4369 O O . PHE A 1 547 ? 25.018 -18.854 -9.938 1.00 77.56 547 PHE A O 1
ATOM 4376 N N . GLY A 1 548 ? 25.761 -17.113 -11.158 1.00 79.19 548 GLY A N 1
ATOM 4377 C CA . GLY A 1 548 ? 25.275 -17.626 -12.439 1.00 79.19 548 GLY A CA 1
ATOM 4378 C C . GLY A 1 548 ? 23.747 -17.752 -12.444 1.00 79.19 548 GLY A C 1
ATOM 4379 O O . GLY A 1 548 ? 23.038 -16.782 -12.189 1.00 79.19 548 GLY A O 1
ATOM 4380 N N . HIS A 1 549 ? 23.240 -18.961 -12.697 1.00 79.81 549 HIS A N 1
ATOM 4381 C CA . HIS A 1 549 ? 21.802 -19.276 -12.685 1.00 79.81 549 HIS A CA 1
ATOM 4382 C C . HIS A 1 549 ? 21.346 -20.022 -11.423 1.00 79.81 549 HIS A C 1
ATOM 4384 O O . HIS A 1 549 ? 20.267 -20.616 -11.413 1.00 79.81 549 HIS A O 1
ATOM 4390 N N . HIS A 1 550 ? 22.166 -20.026 -10.369 1.00 82.81 550 HIS A N 1
ATOM 4391 C CA . HIS A 1 550 ? 21.914 -20.796 -9.158 1.00 82.81 550 HIS A CA 1
ATOM 4392 C C . HIS A 1 550 ? 21.837 -19.911 -7.919 1.00 82.81 550 HIS A C 1
ATOM 4394 O O . HIS A 1 550 ? 22.621 -18.978 -7.744 1.00 82.81 550 HIS A O 1
ATOM 4400 N N . VAL A 1 551 ? 20.895 -20.252 -7.040 1.00 84.38 551 VAL A N 1
ATOM 4401 C CA . VAL A 1 551 ? 20.815 -19.705 -5.684 1.00 84.38 551 VAL A CA 1
ATOM 4402 C C . VAL A 1 551 ? 21.525 -20.642 -4.718 1.00 84.38 551 VAL A C 1
ATOM 4404 O O . VAL A 1 551 ? 21.388 -21.866 -4.824 1.00 84.38 551 VAL A O 1
ATOM 4407 N N . PHE A 1 552 ? 22.266 -20.043 -3.795 1.00 82.50 552 PHE A N 1
ATOM 4408 C CA . PHE A 1 552 ? 23.009 -20.684 -2.723 1.00 82.50 552 PHE A CA 1
ATOM 4409 C C . PHE A 1 552 ? 22.582 -20.052 -1.394 1.00 82.50 552 PHE A C 1
ATOM 4411 O O . PHE A 1 552 ? 22.624 -18.829 -1.246 1.00 82.50 552 PHE A O 1
ATOM 4418 N N . ALA A 1 553 ? 22.189 -20.866 -0.421 1.00 81.62 553 ALA A N 1
ATOM 4419 C CA . ALA A 1 553 ? 21.773 -20.419 0.903 1.00 81.62 553 ALA A CA 1
ATOM 4420 C C . ALA A 1 553 ? 22.682 -21.008 1.981 1.00 81.62 553 ALA A C 1
ATOM 4422 O O . ALA A 1 553 ? 22.989 -22.198 1.964 1.00 81.62 553 ALA A O 1
ATOM 4423 N N . GLN A 1 554 ? 23.099 -20.165 2.922 1.00 77.25 554 GLN A N 1
ATOM 4424 C CA . GLN A 1 554 ? 23.794 -20.577 4.133 1.00 77.25 554 GLN A CA 1
ATOM 4425 C C . GLN A 1 554 ? 22.806 -20.627 5.289 1.00 77.25 554 GLN A C 1
ATOM 4427 O O . GLN A 1 554 ? 22.062 -19.672 5.522 1.00 77.25 554 GLN A O 1
ATOM 4432 N N . LEU A 1 555 ? 22.848 -21.740 6.009 1.00 75.69 555 LEU A N 1
ATOM 4433 C CA . LEU A 1 555 ? 21.967 -22.059 7.112 1.00 75.69 555 LEU A CA 1
ATOM 4434 C C . LEU A 1 555 ? 22.832 -22.383 8.334 1.00 75.69 555 LEU A C 1
ATOM 4436 O O . LEU A 1 555 ? 23.617 -23.339 8.325 1.00 75.69 555 LEU A O 1
ATOM 4440 N N . LEU A 1 556 ? 22.693 -21.597 9.392 1.00 67.88 556 LEU A N 1
ATOM 4441 C CA . LEU A 1 556 ? 23.183 -21.940 10.715 1.00 67.88 556 LEU A CA 1
ATOM 4442 C C . LEU A 1 556 ? 22.157 -22.872 11.363 1.00 67.88 556 LEU A C 1
ATOM 4444 O O . LEU A 1 556 ? 21.072 -22.442 11.753 1.00 67.88 556 LEU A O 1
ATOM 4448 N N . GLN A 1 557 ? 22.476 -24.162 11.464 1.00 62.00 557 GLN A N 1
ATOM 4449 C CA . GLN A 1 557 ? 21.618 -25.114 12.161 1.00 62.00 557 GLN A CA 1
ATOM 4450 C C . GLN A 1 557 ? 21.974 -25.208 13.649 1.00 62.00 557 GLN A C 1
ATOM 4452 O O . GLN A 1 557 ? 23.063 -24.841 14.098 1.00 62.00 557 GLN A O 1
ATOM 4457 N N . HIS A 1 558 ? 20.998 -25.692 14.418 1.00 62.44 558 HIS A N 1
ATOM 4458 C CA . HIS A 1 558 ? 21.064 -25.866 15.865 1.00 62.44 558 HIS A CA 1
ATOM 4459 C C . HIS A 1 558 ? 22.256 -26.727 16.316 1.00 62.44 558 HIS A C 1
ATOM 4461 O O . HIS A 1 558 ? 22.810 -27.527 15.560 1.00 62.44 558 HIS A O 1
ATOM 4467 N N . VAL A 1 559 ? 22.600 -26.604 17.599 1.00 63.44 559 VAL A N 1
ATOM 4468 C CA . VAL A 1 559 ? 23.518 -27.518 18.289 1.00 63.44 559 VAL A CA 1
ATOM 4469 C C . VAL A 1 559 ? 23.033 -28.962 18.115 1.00 63.44 559 VAL A C 1
ATOM 4471 O O . VAL A 1 559 ? 21.835 -29.230 18.267 1.00 63.44 559 VAL A O 1
ATOM 4474 N N . ARG A 1 560 ? 23.943 -29.895 17.780 1.00 62.09 560 ARG A N 1
ATOM 4475 C CA . ARG A 1 560 ? 23.561 -31.294 17.532 1.00 62.09 560 ARG A CA 1
ATOM 4476 C C . ARG A 1 560 ? 22.801 -31.873 18.719 1.00 62.09 560 ARG A C 1
ATOM 4478 O O . ARG A 1 560 ? 23.226 -31.794 19.872 1.00 62.09 560 ARG A O 1
ATOM 4485 N N . LYS A 1 561 ? 21.699 -32.528 18.382 1.00 58.97 561 LYS A N 1
ATOM 4486 C CA . LYS A 1 561 ? 20.876 -33.272 19.318 1.00 58.97 561 LYS A CA 1
ATOM 4487 C C . LYS A 1 561 ? 21.191 -34.768 19.217 1.00 58.97 561 LYS A C 1
ATOM 4489 O O . LYS A 1 561 ? 21.450 -35.273 18.123 1.00 58.97 561 LYS A O 1
ATOM 4494 N N . ALA A 1 562 ? 21.177 -35.466 20.347 1.00 59.69 562 ALA A N 1
ATOM 4495 C CA . ALA A 1 562 ? 21.227 -36.924 20.413 1.00 59.69 562 ALA A CA 1
ATOM 4496 C C . ALA A 1 562 ? 19.914 -37.554 19.908 1.00 59.69 562 ALA A C 1
ATOM 4498 O O . ALA A 1 562 ? 19.937 -38.609 19.284 1.00 59.69 562 ALA A O 1
ATOM 4499 N N . SER A 1 563 ? 18.782 -36.882 20.132 1.00 60.50 563 SER A N 1
ATOM 4500 C CA . SER A 1 563 ? 17.459 -37.221 19.586 1.00 60.50 563 SER A CA 1
ATOM 4501 C C . SER A 1 563 ? 16.729 -35.945 19.155 1.00 60.50 563 SER A C 1
ATOM 4503 O O . SER A 1 563 ? 17.235 -34.848 19.358 1.00 60.50 563 SER A O 1
ATOM 4505 N N . TRP A 1 564 ? 15.520 -36.024 18.595 1.00 58.88 564 TRP A N 1
ATOM 4506 C CA . TRP A 1 564 ? 14.778 -34.817 18.194 1.00 58.88 564 TRP A CA 1
ATOM 4507 C C . TRP A 1 564 ? 14.497 -33.830 19.358 1.00 58.88 564 TRP A C 1
ATOM 4509 O O . TRP A 1 564 ? 14.325 -32.635 19.095 1.00 58.88 564 TRP A O 1
ATOM 4519 N N . TYR A 1 565 ? 14.568 -34.293 20.618 1.00 61.53 565 TYR A N 1
ATOM 4520 C CA . TYR A 1 565 ? 14.293 -33.538 21.855 1.00 61.53 565 TYR A CA 1
ATOM 4521 C C . TYR A 1 565 ? 15.429 -33.535 22.903 1.00 61.53 565 TYR A C 1
ATOM 4523 O O . TYR A 1 565 ? 15.301 -32.851 23.914 1.00 61.53 565 TYR A O 1
ATOM 4531 N N . LYS A 1 566 ? 16.540 -34.264 22.705 1.00 59.75 566 LYS A N 1
ATOM 4532 C CA . LYS A 1 566 ? 17.639 -34.374 23.690 1.00 59.75 566 LYS A CA 1
ATOM 4533 C C . LYS A 1 566 ? 18.960 -33.875 23.111 1.00 59.75 566 LYS A C 1
ATOM 4535 O O . LYS A 1 566 ? 19.369 -34.353 22.056 1.00 59.75 566 LYS A O 1
ATOM 4540 N N . PHE A 1 567 ? 19.656 -32.963 23.792 1.00 56.75 567 PHE A N 1
ATOM 4541 C CA . PHE A 1 567 ? 21.010 -32.545 23.402 1.00 56.75 567 PHE A CA 1
ATOM 4542 C C . PHE A 1 567 ? 22.032 -33.679 23.586 1.00 56.75 567 PHE A C 1
ATOM 4544 O O . PHE A 1 567 ? 21.834 -34.574 24.403 1.00 56.75 567 PHE A O 1
ATOM 4551 N N . GLN A 1 568 ? 23.097 -33.677 22.784 1.00 65.38 568 GLN A N 1
ATOM 4552 C CA . GLN A 1 568 ? 24.206 -34.623 22.929 1.00 65.38 568 GLN A CA 1
ATOM 4553 C C . GLN A 1 568 ? 25.256 -34.065 23.899 1.00 65.38 568 GLN A C 1
ATOM 4555 O O . GLN A 1 568 ? 25.555 -32.875 23.836 1.00 65.38 568 GLN A O 1
ATOM 4560 N N . ASP A 1 569 ? 25.868 -34.929 24.714 1.00 62.09 569 ASP A N 1
ATOM 4561 C CA . ASP A 1 569 ? 26.862 -34.534 25.731 1.00 62.09 569 ASP A CA 1
ATOM 4562 C C . ASP A 1 569 ? 28.088 -33.818 25.136 1.00 62.09 569 ASP A C 1
ATOM 4564 O O . ASP A 1 569 ? 28.687 -32.954 25.765 1.00 62.09 569 ASP A O 1
ATOM 4568 N N . ASN A 1 570 ? 28.438 -34.128 23.883 1.00 66.38 570 ASN A N 1
ATOM 4569 C CA . ASN A 1 570 ? 29.490 -33.441 23.133 1.00 66.38 570 ASN A CA 1
ATOM 4570 C C . ASN A 1 570 ? 28.877 -32.586 22.013 1.00 66.38 570 ASN A C 1
ATOM 4572 O O . ASN A 1 570 ? 28.919 -32.956 20.831 1.00 66.38 570 ASN A O 1
ATOM 4576 N N . ALA A 1 571 ? 28.247 -31.488 22.431 1.00 63.03 571 ALA A N 1
ATOM 4577 C CA . ALA A 1 571 ? 27.551 -30.521 21.596 1.00 63.03 571 ALA A CA 1
ATOM 4578 C C . ALA A 1 571 ? 28.487 -29.800 20.610 1.00 63.03 571 ALA A C 1
ATOM 4580 O O . ALA A 1 571 ? 29.573 -29.329 20.947 1.00 63.03 571 ALA A O 1
ATOM 4581 N N . TYR A 1 572 ? 28.030 -29.669 19.367 1.00 67.00 572 TYR A N 1
ATOM 4582 C CA . TYR A 1 572 ? 28.760 -28.986 18.302 1.00 67.00 572 TYR A CA 1
ATOM 4583 C C . TYR A 1 572 ? 27.792 -28.296 17.328 1.00 67.00 572 TYR A C 1
ATOM 4585 O O . TYR A 1 572 ? 26.631 -28.701 17.200 1.00 67.00 572 TYR A O 1
ATOM 4593 N N . TRP A 1 573 ? 28.268 -27.247 16.658 1.00 66.81 573 TRP A N 1
ATOM 4594 C CA . TRP A 1 573 ? 27.544 -26.460 15.662 1.00 66.81 573 TRP A CA 1
ATOM 4595 C C . TRP A 1 573 ? 27.494 -27.161 14.302 1.00 66.81 573 TRP A C 1
ATOM 4597 O O . TRP A 1 573 ? 28.502 -27.704 13.840 1.00 66.81 573 TRP A O 1
ATOM 4607 N N . TRP A 1 574 ? 26.325 -27.103 13.655 1.00 68.75 574 TRP A N 1
ATOM 4608 C CA . TRP A 1 574 ? 26.088 -27.599 12.297 1.00 68.75 574 TRP A CA 1
ATOM 4609 C C . TRP A 1 574 ? 25.913 -26.448 11.322 1.00 68.75 574 TRP A C 1
ATOM 4611 O O . TRP A 1 574 ? 24.938 -25.700 11.403 1.00 68.75 574 TRP A O 1
ATOM 4621 N N . TRP A 1 575 ? 26.844 -26.305 10.385 1.00 70.56 575 TRP A N 1
ATOM 4622 C CA . TRP A 1 575 ? 26.754 -25.287 9.344 1.00 70.56 575 TRP A CA 1
ATOM 4623 C C . TRP A 1 575 ? 26.483 -25.953 8.014 1.00 70.56 575 TRP A C 1
ATOM 4625 O O . TRP A 1 575 ? 27.194 -26.883 7.640 1.00 70.56 575 TRP A O 1
ATOM 4635 N N . VAL A 1 576 ? 25.449 -25.484 7.321 1.00 73.94 576 VAL A N 1
ATOM 4636 C CA . VAL A 1 576 ? 24.990 -26.085 6.071 1.00 73.94 576 VAL A CA 1
ATOM 4637 C C . VAL A 1 576 ? 24.954 -25.023 4.983 1.00 73.94 576 VAL A C 1
ATOM 4639 O O . VAL A 1 576 ? 24.469 -23.911 5.197 1.00 73.94 576 VAL A O 1
ATOM 4642 N N . ILE A 1 577 ? 25.463 -25.362 3.804 1.00 75.62 577 ILE A N 1
ATOM 4643 C CA . ILE A 1 577 ? 25.274 -24.578 2.586 1.00 75.62 577 ILE A CA 1
ATOM 4644 C C . ILE A 1 577 ? 24.532 -25.456 1.589 1.00 75.62 577 ILE A C 1
ATOM 4646 O O . ILE A 1 577 ? 24.934 -26.587 1.342 1.00 75.62 577 ILE A O 1
ATOM 4650 N N . VAL A 1 578 ? 23.453 -24.934 1.018 1.00 82.75 578 VAL A N 1
ATOM 4651 C CA . VAL A 1 578 ? 22.646 -25.626 0.007 1.00 82.75 578 VAL A CA 1
ATOM 4652 C C . VAL A 1 578 ? 22.516 -24.796 -1.248 1.00 82.75 578 VAL A C 1
ATOM 4654 O O . VAL A 1 578 ? 22.514 -23.564 -1.194 1.00 82.75 578 VAL A O 1
ATOM 4657 N N . SER A 1 579 ? 22.350 -25.463 -2.385 1.00 85.25 579 SER A N 1
ATOM 4658 C CA . SER A 1 579 ? 22.127 -24.795 -3.658 1.00 85.25 579 SER A CA 1
ATOM 4659 C C . SER A 1 579 ? 21.105 -25.473 -4.555 1.00 85.25 579 SER A C 1
ATOM 4661 O O . SER A 1 579 ? 20.831 -26.666 -4.485 1.00 85.25 579 SER A O 1
ATOM 4663 N N . THR A 1 580 ? 20.553 -24.673 -5.464 1.00 84.88 580 THR A N 1
ATOM 4664 C CA . THR A 1 580 ? 19.515 -25.068 -6.442 1.00 84.88 580 THR A CA 1
ATOM 4665 C C . THR A 1 580 ? 19.948 -26.106 -7.488 1.00 84.88 580 THR A C 1
ATOM 4667 O O . THR A 1 580 ? 19.166 -26.450 -8.376 1.00 84.88 580 THR A O 1
ATOM 4670 N N . ASN A 1 581 ? 21.205 -26.549 -7.454 1.00 78.81 581 ASN A N 1
ATOM 4671 C CA . ASN A 1 581 ? 21.742 -27.653 -8.254 1.00 78.81 581 ASN A CA 1
ATOM 4672 C C . ASN A 1 581 ? 21.738 -28.993 -7.488 1.00 78.81 581 ASN A C 1
ATOM 4674 O O . ASN A 1 581 ? 22.260 -29.975 -8.005 1.00 78.81 581 ASN A O 1
ATOM 4678 N N . GLY A 1 582 ? 21.168 -29.031 -6.280 1.00 71.31 582 GLY A N 1
ATOM 4679 C CA . GLY A 1 582 ? 21.153 -30.220 -5.432 1.00 71.31 582 GLY A CA 1
ATOM 4680 C C . GLY A 1 582 ? 22.337 -30.315 -4.479 1.00 71.31 582 GLY A C 1
ATOM 4681 O O . GLY A 1 582 ? 22.272 -31.110 -3.553 1.00 71.31 582 GLY A O 1
ATOM 4682 N N . ASN A 1 583 ? 23.393 -29.513 -4.651 1.00 77.31 583 ASN A N 1
ATOM 4683 C CA . ASN A 1 583 ? 24.568 -29.626 -3.794 1.00 77.31 583 ASN A CA 1
ATOM 4684 C C . ASN A 1 583 ? 24.249 -29.133 -2.381 1.00 77.31 583 ASN A C 1
ATOM 4686 O O . ASN A 1 583 ? 23.724 -28.032 -2.190 1.00 77.31 583 ASN A O 1
ATOM 4690 N N . MET A 1 584 ? 24.636 -29.940 -1.405 1.00 76.19 584 MET A N 1
ATOM 4691 C CA . MET A 1 584 ? 24.648 -29.592 0.003 1.00 76.19 584 MET A CA 1
ATOM 4692 C C . MET A 1 584 ? 26.048 -29.832 0.558 1.00 76.19 584 MET A C 1
ATOM 4694 O O . MET A 1 584 ? 26.663 -30.847 0.252 1.00 76.19 584 MET A O 1
ATOM 4698 N N . GLU A 1 585 ? 26.548 -28.906 1.368 1.00 73.00 585 GLU A N 1
ATOM 4699 C CA . GLU A 1 585 ? 27.800 -29.055 2.104 1.00 73.00 585 GLU A CA 1
ATOM 4700 C C . GLU A 1 585 ? 27.569 -28.784 3.587 1.00 73.00 585 GLU A C 1
ATOM 4702 O O . GLU A 1 585 ? 26.794 -27.900 3.961 1.00 73.00 585 GLU A O 1
ATOM 4707 N N . MET A 1 586 ? 28.238 -29.561 4.436 1.00 71.31 586 MET A N 1
ATOM 4708 C CA . MET A 1 586 ? 28.054 -29.548 5.882 1.00 71.31 586 MET A CA 1
ATOM 4709 C C . MET A 1 586 ? 29.406 -29.480 6.589 1.00 71.31 586 MET A C 1
ATOM 4711 O O . MET A 1 586 ? 30.300 -30.271 6.288 1.00 71.31 586 MET A O 1
ATOM 4715 N N . ALA A 1 587 ? 29.537 -28.587 7.570 1.00 68.25 587 ALA A N 1
ATOM 4716 C CA . ALA A 1 587 ? 30.713 -28.490 8.431 1.00 68.25 587 ALA A CA 1
ATOM 4717 C C . ALA A 1 587 ? 30.341 -28.571 9.918 1.00 68.25 587 ALA A C 1
ATOM 4719 O O . ALA A 1 587 ? 29.264 -28.133 10.338 1.00 68.25 587 ALA A O 1
ATOM 4720 N N . ARG A 1 588 ? 31.248 -29.164 10.710 1.00 71.12 588 ARG A N 1
ATOM 4721 C CA . ARG A 1 588 ? 31.045 -29.497 12.129 1.00 71.12 588 ARG A CA 1
ATOM 4722 C C . ARG A 1 588 ? 32.143 -28.877 12.991 1.00 71.12 588 ARG A C 1
ATOM 4724 O O . ARG A 1 588 ? 33.312 -29.240 12.848 1.00 71.12 588 ARG A O 1
ATOM 4731 N N . TYR A 1 589 ? 31.751 -28.015 13.927 1.00 67.19 589 TYR A N 1
ATOM 4732 C CA . TYR A 1 589 ? 32.668 -27.345 14.859 1.00 67.19 589 TYR A CA 1
ATOM 4733 C C . TYR A 1 589 ? 32.182 -27.485 16.293 1.00 67.19 589 TYR A C 1
ATOM 4735 O O . TYR A 1 589 ? 31.010 -27.230 16.567 1.00 67.19 589 TYR A O 1
ATOM 4743 N N . ASN A 1 590 ? 33.063 -27.874 17.214 1.00 65.12 590 ASN A N 1
ATOM 4744 C CA . ASN A 1 590 ? 32.712 -27.979 18.632 1.00 65.12 590 ASN A CA 1
ATOM 4745 C C . ASN A 1 590 ? 32.221 -26.628 19.176 1.00 65.12 590 ASN A C 1
ATOM 4747 O O . ASN A 1 590 ? 32.735 -25.569 18.808 1.00 65.12 590 ASN A O 1
ATOM 4751 N N . VAL A 1 591 ? 31.211 -26.648 20.051 1.00 63.53 591 VAL A N 1
ATOM 4752 C CA . VAL A 1 591 ? 30.750 -25.411 20.695 1.00 63.53 591 VAL A CA 1
ATOM 4753 C C . VAL A 1 591 ? 31.907 -24.850 21.527 1.00 63.53 591 VAL A C 1
ATOM 4755 O O . VAL A 1 591 ? 32.428 -25.533 22.399 1.00 63.53 591 VAL A O 1
ATOM 4758 N N . GLY A 1 592 ? 32.329 -23.618 21.231 1.00 57.47 592 GLY A N 1
ATOM 4759 C CA . GLY A 1 592 ? 33.412 -22.956 21.964 1.00 57.47 592 GLY A CA 1
ATOM 4760 C C . GLY A 1 592 ? 34.836 -23.380 21.581 1.00 57.47 592 GLY A C 1
ATOM 4761 O O . GLY A 1 592 ? 35.757 -23.031 22.304 1.00 57.47 592 GLY A O 1
ATOM 4762 N N . SER A 1 593 ? 35.051 -24.095 20.468 1.00 58.97 593 SER A N 1
ATOM 4763 C CA . SER A 1 593 ? 36.400 -24.396 19.959 1.00 58.97 593 SER A CA 1
ATOM 4764 C C . SER A 1 593 ? 36.487 -24.253 18.436 1.00 58.97 593 SER A C 1
ATOM 4766 O O . SER A 1 593 ? 35.530 -24.563 17.728 1.00 58.97 593 SER A O 1
ATOM 4768 N N . ASN A 1 594 ? 37.654 -23.843 17.921 1.00 55.47 594 ASN A N 1
ATOM 4769 C CA . ASN A 1 594 ? 37.938 -23.818 16.475 1.00 55.47 594 ASN A CA 1
ATOM 4770 C C . ASN A 1 594 ? 38.343 -25.188 15.910 1.00 55.47 594 ASN A C 1
ATOM 4772 O O . ASN A 1 594 ? 38.755 -25.293 14.755 1.00 55.47 594 ASN A O 1
ATOM 4776 N N . THR A 1 595 ? 38.299 -26.247 16.725 1.00 57.75 595 THR A N 1
ATOM 4777 C CA . THR A 1 595 ? 38.659 -27.590 16.268 1.00 57.75 595 THR A CA 1
ATOM 4778 C C . THR A 1 595 ? 37.567 -28.157 15.366 1.00 57.75 595 THR A C 1
ATOM 4780 O O . THR A 1 595 ? 36.449 -28.458 15.793 1.00 57.75 595 THR A O 1
ATOM 4783 N N . HIS A 1 596 ? 37.910 -28.305 14.087 1.00 57.97 596 HIS A N 1
ATOM 4784 C CA . HIS A 1 596 ? 37.102 -29.026 13.115 1.00 57.97 596 HIS A CA 1
ATOM 4785 C C . HIS A 1 596 ? 37.034 -30.505 13.517 1.00 57.97 596 HIS A C 1
ATOM 4787 O O . HIS A 1 596 ? 38.062 -31.172 13.623 1.00 57.97 596 HIS A O 1
ATOM 4793 N N . ARG A 1 597 ? 35.828 -31.047 13.722 1.00 55.78 597 ARG A N 1
ATOM 4794 C CA . ARG A 1 597 ? 35.635 -32.430 14.210 1.00 55.78 597 ARG A CA 1
ATOM 4795 C C . ARG A 1 597 ? 35.757 -33.498 13.103 1.00 55.78 597 ARG A C 1
ATOM 4797 O O . ARG A 1 597 ? 35.303 -34.625 13.280 1.00 55.78 597 ARG A O 1
ATOM 4804 N N . GLY A 1 598 ? 36.324 -33.137 11.949 1.00 51.88 598 GLY A N 1
ATOM 4805 C CA . GLY A 1 598 ? 36.435 -33.996 10.765 1.00 51.88 598 GLY A CA 1
ATOM 4806 C C . GLY A 1 598 ? 35.096 -34.262 10.059 1.00 51.88 598 GLY A C 1
ATOM 4807 O O . GLY A 1 598 ? 34.016 -34.019 10.605 1.00 51.88 598 GLY A O 1
ATOM 4808 N N . THR A 1 599 ? 35.160 -34.788 8.835 1.00 46.38 599 THR A N 1
ATOM 4809 C CA . THR A 1 599 ? 34.137 -35.633 8.185 1.00 46.38 599 THR A CA 1
ATOM 4810 C C . THR A 1 599 ? 34.465 -37.085 8.554 1.00 46.38 599 THR A C 1
ATOM 4812 O O . THR A 1 599 ? 35.635 -37.405 8.692 1.00 46.38 599 THR A O 1
ATOM 4815 N N . ASN A 1 600 ? 33.475 -37.942 8.831 1.00 34.84 600 ASN A N 1
ATOM 4816 C CA . ASN A 1 600 ? 33.707 -39.249 9.474 1.00 34.84 600 ASN A CA 1
ATOM 4817 C C . ASN A 1 600 ? 34.877 -40.056 8.868 1.00 34.84 600 ASN A C 1
ATOM 4819 O O . ASN A 1 600 ? 34.815 -40.477 7.715 1.00 34.84 600 ASN A O 1
ATOM 4823 N N . ASP A 1 601 ? 35.865 -40.364 9.709 1.00 39.00 601 ASP A N 1
ATOM 4824 C CA . ASP A 1 601 ? 36.829 -41.440 9.512 1.00 39.00 601 ASP A CA 1
ATOM 4825 C C . ASP A 1 601 ? 36.091 -42.782 9.458 1.00 39.00 601 ASP A C 1
ATOM 4827 O O . ASP A 1 601 ? 35.672 -43.323 10.481 1.00 39.00 601 ASP A O 1
ATOM 4831 N N . LYS A 1 602 ? 35.853 -43.264 8.235 1.00 35.38 602 LYS A N 1
ATOM 4832 C CA . LYS A 1 602 ? 35.792 -44.669 7.780 1.00 35.38 602 LYS A CA 1
ATOM 4833 C C . LYS A 1 602 ? 35.194 -44.645 6.369 1.00 35.38 602 LYS A C 1
ATOM 4835 O O . LYS A 1 602 ? 33.978 -44.642 6.193 1.00 35.38 602 LYS A O 1
ATOM 4840 N N . LYS A 1 603 ? 36.102 -44.667 5.386 1.00 29.77 603 LYS A N 1
ATOM 4841 C CA . LYS A 1 603 ? 35.968 -44.426 3.933 1.00 29.77 603 LYS A CA 1
ATOM 4842 C C . LYS A 1 603 ? 36.121 -42.947 3.544 1.00 29.77 603 LYS A C 1
ATOM 4844 O O . LYS A 1 603 ? 35.272 -42.145 3.920 1.00 29.77 603 LYS A O 1
ATOM 4849 N N . PRO A 1 604 ? 37.117 -42.589 2.708 1.00 33.12 604 PRO A N 1
ATOM 4850 C CA . PRO A 1 604 ? 37.143 -41.309 2.017 1.00 33.12 604 PRO A CA 1
ATOM 4851 C C . PRO A 1 604 ? 36.078 -41.347 0.914 1.00 33.12 604 PRO A C 1
ATOM 4853 O O . PRO A 1 604 ? 36.367 -41.411 -0.276 1.00 33.12 604 PRO A O 1
ATOM 4856 N N . ARG A 1 605 ? 34.805 -41.317 1.310 1.00 32.25 605 ARG A N 1
ATOM 4857 C CA . ARG A 1 605 ? 33.813 -40.631 0.493 1.00 32.25 605 ARG A CA 1
ATOM 4858 C C . ARG A 1 605 ? 34.082 -39.163 0.770 1.00 32.25 605 ARG A C 1
ATOM 4860 O O . ARG A 1 605 ? 33.637 -38.616 1.775 1.00 32.25 605 ARG A O 1
ATOM 4867 N N . GLY A 1 606 ? 34.996 -38.608 -0.026 1.00 29.98 606 GLY A N 1
ATOM 4868 C CA . GLY A 1 606 ? 35.367 -37.203 0.046 1.00 29.98 606 GLY A CA 1
ATOM 4869 C C . GLY A 1 606 ? 34.118 -36.340 0.006 1.00 29.98 606 GLY A C 1
ATOM 4870 O O . GLY A 1 606 ? 33.121 -36.790 -0.543 1.00 29.98 606 GLY A O 1
ATOM 4871 N N . HIS A 1 607 ? 34.195 -35.146 0.603 1.00 39.94 607 HIS A N 1
ATOM 4872 C CA . HIS A 1 607 ? 33.250 -34.048 0.397 1.00 39.94 607 HIS A CA 1
ATOM 4873 C C . HIS A 1 607 ? 31.844 -34.542 0.049 1.00 39.94 607 HIS A C 1
ATOM 4875 O O . HIS A 1 607 ? 31.548 -34.668 -1.137 1.00 39.94 607 HIS A O 1
ATOM 4881 N N . ASN A 1 608 ? 31.006 -34.871 1.038 1.00 41.00 608 ASN A N 1
ATOM 4882 C CA . ASN A 1 608 ? 29.611 -35.215 0.764 1.00 41.00 608 ASN A CA 1
ATOM 4883 C C . ASN A 1 608 ? 28.921 -33.983 0.146 1.00 41.00 608 ASN A C 1
ATOM 4885 O O . ASN A 1 608 ? 28.243 -33.231 0.834 1.00 41.00 608 ASN A O 1
ATOM 4889 N N . GLN A 1 609 ? 29.109 -33.771 -1.160 1.00 50.31 609 GLN A N 1
ATOM 4890 C CA . GLN A 1 609 ? 28.161 -33.140 -2.058 1.00 50.31 609 GLN A CA 1
ATOM 4891 C C . GLN A 1 609 ? 26.999 -34.119 -2.150 1.00 50.31 609 GLN A C 1
ATOM 4893 O O . GLN A 1 609 ? 26.796 -34.792 -3.162 1.00 50.31 609 GLN A O 1
ATOM 4898 N N . ASP A 1 610 ? 26.280 -34.260 -1.040 1.00 57.78 610 ASP A N 1
ATOM 4899 C CA . ASP A 1 610 ? 25.047 -35.008 -1.042 1.00 57.78 610 ASP A CA 1
ATOM 4900 C C . 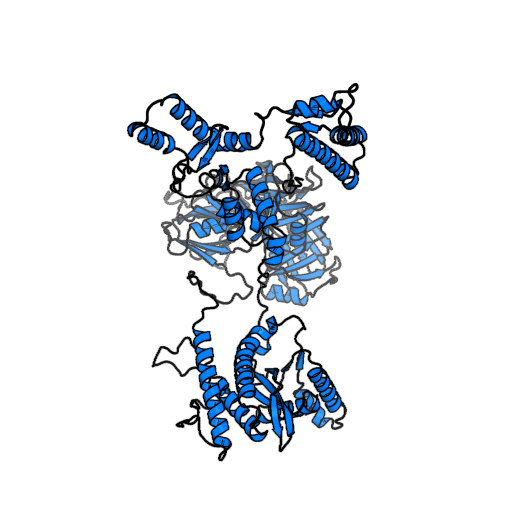ASP A 1 610 ? 24.086 -34.208 -1.909 1.00 57.78 610 ASP A C 1
ATOM 4902 O O . ASP A 1 610 ? 23.869 -33.006 -1.732 1.00 57.78 610 ASP A O 1
ATOM 4906 N N . LYS A 1 611 ? 23.598 -34.889 -2.934 1.00 69.31 611 LYS A N 1
ATOM 4907 C CA . LYS A 1 611 ? 22.627 -34.374 -3.877 1.00 69.31 611 LYS A CA 1
ATOM 4908 C C . LYS A 1 611 ? 21.254 -34.475 -3.221 1.00 69.31 611 LYS A C 1
ATOM 4910 O O . LYS A 1 611 ? 20.639 -35.539 -3.245 1.00 69.31 611 LYS A O 1
ATOM 4915 N N . VAL A 1 612 ? 20.806 -33.394 -2.582 1.00 71.38 612 VAL A N 1
ATOM 4916 C CA . VAL A 1 612 ? 19.594 -33.373 -1.744 1.00 71.38 612 VAL A CA 1
ATOM 4917 C C . VAL A 1 612 ? 18.457 -32.621 -2.425 1.00 71.38 612 VAL A C 1
ATOM 4919 O O . VAL A 1 612 ? 18.664 -31.611 -3.102 1.00 71.38 612 VAL A O 1
ATOM 4922 N N . ALA A 1 613 ? 17.247 -33.164 -2.289 1.00 80.69 613 ALA A N 1
ATOM 4923 C CA . ALA A 1 613 ? 16.035 -32.494 -2.726 1.00 80.69 613 ALA A CA 1
ATOM 4924 C C . ALA A 1 613 ? 15.724 -31.346 -1.762 1.00 80.69 613 ALA A C 1
ATOM 4926 O O . ALA A 1 613 ? 15.662 -31.562 -0.552 1.00 80.69 613 ALA A O 1
ATOM 4927 N N . ASN A 1 614 ? 15.540 -30.141 -2.298 1.00 82.81 614 ASN A N 1
ATOM 4928 C CA . ASN A 1 614 ? 15.247 -28.967 -1.485 1.00 82.81 614 ASN A CA 1
ATOM 4929 C C . ASN A 1 614 ? 13.989 -28.272 -1.994 1.00 82.81 614 ASN A C 1
ATOM 4931 O O . ASN A 1 614 ? 13.801 -28.091 -3.205 1.00 82.81 614 ASN A O 1
ATOM 4935 N N . GLU A 1 615 ? 13.194 -27.788 -1.050 1.00 87.38 615 GLU A N 1
ATOM 4936 C CA . GLU A 1 615 ? 12.082 -26.887 -1.311 1.00 87.38 615 GLU A CA 1
ATOM 4937 C C . GLU A 1 615 ? 12.468 -25.474 -0.882 1.00 87.38 615 GLU A C 1
ATOM 4939 O O . GLU A 1 615 ? 12.886 -25.227 0.252 1.00 87.38 615 GLU A O 1
ATOM 4944 N N . TRP A 1 616 ? 12.343 -24.535 -1.810 1.00 86.94 616 TRP A N 1
ATOM 4945 C CA . TRP A 1 616 ? 12.722 -23.144 -1.641 1.00 86.94 616 TRP A CA 1
ATOM 4946 C C . TRP A 1 616 ? 11.474 -22.289 -1.569 1.00 86.94 616 TRP A C 1
ATOM 4948 O O . TRP A 1 616 ? 10.726 -22.160 -2.543 1.00 86.94 616 TRP A O 1
ATOM 4958 N N . PHE A 1 617 ? 11.296 -21.654 -0.423 1.00 86.62 617 PHE A N 1
ATOM 4959 C CA . PHE A 1 617 ? 10.213 -20.729 -0.175 1.00 86.62 617 PHE A CA 1
ATOM 4960 C C . PHE A 1 617 ? 10.737 -19.300 -0.190 1.00 86.62 617 PHE A C 1
ATOM 4962 O O . PHE A 1 617 ? 11.800 -19.030 0.376 1.00 86.62 617 PHE A O 1
ATOM 4969 N N . ALA A 1 618 ? 9.986 -18.385 -0.798 1.00 84.94 618 ALA A N 1
ATOM 4970 C CA . ALA A 1 618 ? 10.300 -16.964 -0.779 1.00 84.94 618 ALA A CA 1
ATOM 4971 C C . ALA A 1 618 ? 9.154 -16.131 -0.203 1.00 84.94 618 ALA A C 1
ATOM 4973 O O . ALA A 1 618 ? 7.979 -16.477 -0.320 1.00 84.94 618 ALA A O 1
ATOM 4974 N N . ASP A 1 619 ? 9.529 -15.020 0.418 1.00 81.00 619 ASP A N 1
ATOM 4975 C CA . ASP A 1 619 ? 8.622 -14.060 1.040 1.00 81.00 619 ASP A CA 1
ATOM 4976 C C . ASP A 1 619 ? 9.076 -12.635 0.686 1.00 81.00 619 ASP A C 1
ATOM 4978 O O . ASP A 1 619 ? 10.150 -12.175 1.093 1.00 81.00 619 ASP A O 1
ATOM 4982 N N . GLU A 1 620 ? 8.269 -11.956 -0.134 1.00 75.88 620 GLU A N 1
ATOM 4983 C CA . GLU A 1 620 ? 8.531 -10.626 -0.704 1.00 75.88 620 GLU A CA 1
ATOM 4984 C C . GLU A 1 620 ? 8.115 -9.493 0.252 1.00 75.88 620 GLU A C 1
ATOM 4986 O O . GLU A 1 620 ? 7.414 -8.554 -0.118 1.00 75.88 620 GLU A O 1
ATOM 4991 N N . CYS A 1 621 ? 8.534 -9.574 1.515 1.00 75.38 621 CYS A N 1
ATOM 4992 C CA . CYS A 1 621 ? 8.169 -8.596 2.542 1.00 75.38 621 CYS A CA 1
ATOM 4993 C C . CYS A 1 621 ? 9.107 -7.379 2.619 1.00 75.38 621 CYS A C 1
ATOM 4995 O O . CYS A 1 621 ? 8.948 -6.551 3.506 1.00 75.38 621 CYS A O 1
ATOM 4997 N N . TRP A 1 622 ? 10.110 -7.264 1.746 1.00 79.69 622 TRP A N 1
ATOM 4998 C CA . TRP A 1 622 ? 11.138 -6.223 1.830 1.00 79.69 622 TRP A CA 1
ATOM 4999 C C . TRP A 1 622 ? 10.932 -5.134 0.784 1.00 79.69 622 TRP A C 1
ATOM 5001 O O . TRP A 1 622 ? 10.761 -5.416 -0.399 1.00 79.69 622 TRP A O 1
ATOM 5011 N N . LYS A 1 623 ? 11.021 -3.874 1.212 1.00 82.94 623 LYS A N 1
ATOM 5012 C CA . LYS A 1 623 ? 10.965 -2.701 0.336 1.00 82.94 623 LYS A CA 1
ATOM 5013 C C . LYS A 1 623 ? 12.251 -1.892 0.451 1.00 82.94 623 LYS A C 1
ATOM 5015 O O . LYS A 1 623 ? 12.678 -1.597 1.562 1.00 82.94 623 LYS A O 1
ATOM 5020 N N . GLU A 1 624 ? 12.847 -1.514 -0.680 1.00 85.69 624 GLU A N 1
ATOM 5021 C CA . GLU A 1 624 ? 13.984 -0.581 -0.717 1.00 85.69 624 GLU A CA 1
ATOM 5022 C C . GLU A 1 624 ? 13.518 0.807 -0.237 1.00 85.69 624 GLU A C 1
ATOM 5024 O O . GLU A 1 624 ? 12.544 1.355 -0.760 1.00 85.69 624 GLU A O 1
ATOM 5029 N N . VAL A 1 625 ? 14.177 1.357 0.788 1.00 84.94 625 VAL A N 1
ATOM 5030 C CA . VAL A 1 625 ? 13.801 2.644 1.411 1.00 84.94 625 VAL A CA 1
ATOM 5031 C C . VAL A 1 625 ? 14.908 3.684 1.310 1.00 84.94 625 VAL A C 1
ATOM 5033 O O . VAL A 1 625 ? 14.608 4.875 1.263 1.00 84.94 625 VAL A O 1
ATOM 5036 N N . PHE A 1 626 ? 16.171 3.264 1.291 1.00 83.25 626 PHE A N 1
ATOM 5037 C CA . PHE A 1 626 ? 17.305 4.181 1.289 1.00 83.25 626 PHE A CA 1
ATOM 5038 C C . PHE A 1 626 ? 18.505 3.556 0.579 1.00 83.25 626 PHE A C 1
ATOM 5040 O O . PHE A 1 626 ? 18.870 2.422 0.877 1.00 83.25 626 PHE A O 1
ATOM 5047 N N . THR A 1 627 ? 19.145 4.296 -0.320 1.00 84.06 627 THR A N 1
ATOM 5048 C CA . THR A 1 627 ? 20.346 3.841 -1.028 1.00 84.06 627 THR A CA 1
ATOM 5049 C C . THR A 1 627 ? 21.426 4.906 -0.981 1.00 84.06 627 THR A C 1
ATOM 5051 O O . THR A 1 627 ? 21.192 6.071 -1.304 1.00 84.06 627 THR A O 1
ATOM 5054 N N . TYR A 1 628 ? 22.624 4.475 -0.606 1.00 78.06 628 TYR A N 1
ATOM 5055 C CA . TYR A 1 628 ? 23.809 5.306 -0.453 1.00 78.06 628 TYR A CA 1
ATOM 5056 C C . TYR A 1 628 ? 24.855 4.921 -1.501 1.00 78.06 628 TYR A C 1
ATOM 5058 O O . TYR A 1 628 ? 25.044 3.729 -1.762 1.00 78.06 628 TYR A O 1
ATOM 5066 N N . ASP A 1 629 ? 25.533 5.887 -2.117 1.00 75.31 629 ASP A N 1
ATOM 5067 C CA . ASP A 1 629 ? 26.629 5.612 -3.053 1.00 75.31 629 ASP A CA 1
ATOM 5068 C C . ASP A 1 629 ? 28.003 5.505 -2.361 1.00 75.31 629 ASP A C 1
ATOM 5070 O O . ASP A 1 629 ? 28.166 5.773 -1.175 1.00 75.31 629 ASP A O 1
ATOM 5074 N N . SER A 1 630 ? 29.036 5.096 -3.098 1.00 69.56 630 SER A N 1
ATOM 5075 C CA . SER A 1 630 ? 30.402 5.034 -2.557 1.00 69.56 630 SER A CA 1
ATOM 5076 C C . SER A 1 630 ? 31.055 6.411 -2.348 1.00 69.56 630 SER A C 1
ATOM 5078 O O . SER A 1 630 ? 32.092 6.491 -1.687 1.00 69.56 630 SER A O 1
ATOM 5080 N N . LYS A 1 631 ? 30.475 7.493 -2.888 1.00 65.31 631 LYS A N 1
ATOM 5081 C CA . LYS A 1 631 ? 31.028 8.860 -2.878 1.00 65.31 631 LYS A CA 1
ATOM 5082 C C . LYS A 1 631 ? 30.484 9.728 -1.742 1.00 65.31 631 LYS A C 1
ATOM 5084 O O . LYS A 1 631 ? 31.117 10.712 -1.378 1.00 65.31 631 LYS A O 1
ATOM 5089 N N . GLY A 1 632 ? 29.382 9.329 -1.126 1.00 61.25 632 GLY A N 1
ATOM 5090 C CA . GLY A 1 632 ? 28.784 9.979 0.024 1.00 61.25 632 GLY A CA 1
ATOM 5091 C C . GLY A 1 632 ? 27.371 10.536 -0.186 1.00 61.25 632 GLY A C 1
ATOM 5092 O O . GLY A 1 632 ? 26.832 11.154 0.732 1.00 61.25 632 GLY A O 1
ATOM 5093 N N . SER A 1 633 ? 26.777 10.356 -1.366 1.00 66.06 633 SER A N 1
ATOM 5094 C CA . SER A 1 633 ? 25.491 10.936 -1.755 1.00 66.06 633 SER A CA 1
ATOM 5095 C C . SER A 1 633 ? 24.349 9.916 -1.668 1.00 66.06 633 SER A C 1
ATOM 5097 O O . SER A 1 633 ? 24.490 8.738 -2.004 1.00 66.06 633 SER A O 1
ATOM 5099 N N . SER A 1 634 ? 23.184 10.384 -1.211 1.00 69.00 634 SER A N 1
ATOM 5100 C CA . SER A 1 634 ? 21.946 9.596 -1.226 1.00 69.00 634 SER A CA 1
ATOM 5101 C C . SER A 1 634 ? 21.438 9.478 -2.663 1.00 69.00 634 SER A C 1
ATOM 5103 O O . SER A 1 634 ? 21.146 10.494 -3.290 1.00 69.00 634 SER A O 1
ATOM 5105 N N . LEU A 1 635 ? 21.327 8.255 -3.187 1.00 70.69 635 LEU A N 1
ATOM 5106 C CA . LEU A 1 635 ? 20.835 7.998 -4.548 1.00 70.69 635 LEU A CA 1
ATOM 5107 C C . LEU A 1 635 ? 19.313 7.864 -4.597 1.00 70.69 635 LEU A C 1
ATOM 5109 O O . LEU A 1 635 ? 18.684 8.270 -5.571 1.00 70.69 635 LEU A O 1
ATOM 5113 N N . LEU A 1 636 ? 18.720 7.251 -3.569 1.00 72.75 636 LEU A N 1
ATOM 5114 C CA . LEU A 1 636 ? 17.292 6.953 -3.530 1.00 72.75 636 LEU A CA 1
ATOM 5115 C C . LEU A 1 636 ? 16.778 6.966 -2.093 1.00 72.75 636 LEU A C 1
ATOM 5117 O O . LEU A 1 636 ? 17.380 6.366 -1.205 1.00 72.75 636 LEU A O 1
ATOM 5121 N N . GLY A 1 637 ? 15.633 7.618 -1.890 1.00 74.88 637 GLY A N 1
ATOM 5122 C CA . GLY A 1 637 ? 14.945 7.665 -0.604 1.00 74.88 637 GLY A CA 1
ATOM 5123 C C . GLY A 1 637 ? 15.557 8.630 0.414 1.00 74.88 637 GLY A C 1
ATOM 5124 O O . GLY A 1 637 ? 16.511 9.355 0.135 1.00 74.88 637 GLY A O 1
ATOM 5125 N N . SER A 1 638 ? 14.962 8.659 1.608 1.00 79.50 638 SER A N 1
ATOM 5126 C CA . SER A 1 638 ? 15.382 9.520 2.717 1.00 79.50 638 SER A CA 1
ATOM 5127 C C . SER A 1 638 ? 15.857 8.673 3.889 1.00 79.50 638 SER A C 1
ATOM 5129 O O . SER A 1 638 ? 15.155 7.765 4.337 1.00 79.50 638 SER A O 1
ATOM 5131 N N . ARG A 1 639 ? 17.022 9.017 4.447 1.00 83.50 639 ARG A N 1
ATOM 5132 C CA . ARG A 1 639 ? 17.543 8.422 5.688 1.00 83.50 639 ARG A CA 1
ATOM 5133 C C . ARG A 1 639 ? 16.536 8.527 6.840 1.00 83.50 639 ARG A C 1
ATOM 5135 O O . ARG A 1 639 ? 16.430 7.608 7.645 1.00 83.50 639 ARG A O 1
ATOM 5142 N N . GLN A 1 640 ? 15.749 9.603 6.874 1.00 83.88 640 GLN A N 1
ATOM 5143 C CA . GLN A 1 640 ? 14.712 9.809 7.885 1.00 83.88 640 GLN A CA 1
ATOM 5144 C C . GLN A 1 640 ? 13.591 8.764 7.786 1.00 83.88 640 GLN A C 1
ATOM 5146 O O . GLN A 1 640 ? 13.069 8.326 8.806 1.00 83.88 640 GLN A O 1
ATOM 5151 N N . ALA A 1 641 ? 13.266 8.291 6.577 1.00 84.56 641 ALA A N 1
ATOM 5152 C CA . ALA A 1 641 ? 12.285 7.223 6.391 1.00 84.56 641 ALA A CA 1
ATOM 5153 C C . ALA A 1 641 ? 12.790 5.884 6.956 1.00 84.56 641 ALA A C 1
ATOM 5155 O O . ALA A 1 641 ? 12.032 5.164 7.606 1.00 84.56 641 ALA A O 1
ATOM 5156 N N . LEU A 1 642 ? 14.080 5.576 6.772 1.00 88.00 642 LEU A N 1
ATOM 5157 C CA . LEU A 1 642 ? 14.715 4.401 7.378 1.00 88.00 642 LEU A CA 1
ATOM 5158 C C . LEU A 1 642 ? 14.706 4.492 8.912 1.00 88.00 642 LEU A C 1
ATOM 5160 O O . LEU A 1 642 ? 14.375 3.519 9.587 1.00 88.00 642 LEU A O 1
ATOM 5164 N N . MET A 1 643 ? 15.029 5.663 9.465 1.00 87.12 643 MET A N 1
ATOM 5165 C CA . MET A 1 643 ? 15.006 5.894 10.913 1.00 87.12 643 MET A CA 1
ATOM 5166 C C . MET A 1 643 ? 13.599 5.769 11.498 1.00 87.12 643 MET A C 1
ATOM 5168 O O . MET A 1 643 ? 13.410 5.060 12.481 1.00 87.12 643 MET A O 1
ATOM 5172 N N . SER A 1 644 ? 12.599 6.384 10.867 1.00 87.00 644 SER A N 1
ATOM 5173 C CA . SER A 1 644 ? 11.203 6.295 11.304 1.00 87.00 644 SER A CA 1
ATOM 5174 C C . SER A 1 644 ? 10.699 4.846 11.301 1.00 87.00 644 SER A C 1
ATOM 5176 O O . SER A 1 644 ? 10.065 4.397 12.261 1.00 87.00 644 SER A O 1
ATOM 5178 N N . ALA A 1 645 ? 11.060 4.067 10.275 1.00 87.62 645 ALA A N 1
ATOM 5179 C CA . ALA A 1 645 ? 10.735 2.647 10.217 1.00 87.62 645 ALA A CA 1
ATOM 5180 C C . ALA A 1 645 ? 11.374 1.847 11.365 1.00 87.62 645 ALA A C 1
ATOM 5182 O O . ALA A 1 645 ? 10.702 1.016 11.983 1.00 87.62 645 ALA A O 1
ATOM 5183 N N . LEU A 1 646 ? 12.641 2.130 11.685 1.00 88.25 646 LEU A N 1
ATOM 5184 C CA . LEU A 1 646 ? 13.368 1.516 12.800 1.00 88.25 646 LEU A CA 1
ATOM 5185 C C . LEU A 1 646 ? 12.761 1.859 14.158 1.00 88.25 646 LEU A C 1
ATOM 5187 O O . LEU A 1 646 ? 12.569 0.967 14.982 1.00 88.25 646 LEU A O 1
ATOM 5191 N N . MET A 1 647 ? 12.417 3.129 14.373 1.00 87.88 647 MET A N 1
ATOM 5192 C CA . MET A 1 647 ? 11.753 3.587 15.597 1.00 87.88 647 MET A CA 1
ATOM 5193 C C . MET A 1 647 ? 10.349 2.998 15.753 1.00 87.88 647 MET A C 1
ATOM 5195 O O . MET A 1 647 ? 9.850 2.906 16.871 1.00 87.88 647 MET A O 1
ATOM 5199 N N . SER A 1 648 ? 9.753 2.550 14.647 1.00 87.19 648 SER A N 1
ATOM 5200 C CA . SER A 1 648 ? 8.489 1.814 14.609 1.00 87.19 648 SER A CA 1
ATOM 5201 C C . SER A 1 648 ? 8.671 0.289 14.708 1.00 87.19 648 SER A C 1
ATOM 5203 O O . SER A 1 648 ? 7.727 -0.452 14.467 1.00 87.19 648 SER A O 1
ATOM 5205 N N . GLY A 1 649 ? 9.879 -0.206 15.007 1.00 84.12 649 GLY A N 1
ATOM 5206 C CA . GLY A 1 649 ? 10.151 -1.629 15.238 1.00 84.12 649 GLY A CA 1
ATOM 5207 C C . GLY A 1 649 ? 10.371 -2.484 13.981 1.00 84.12 649 GLY A C 1
ATOM 5208 O O . GLY A 1 649 ? 10.609 -3.689 14.107 1.00 84.12 649 GLY A O 1
ATOM 5209 N N . HIS A 1 650 ? 10.365 -1.906 12.774 1.00 87.94 650 HIS A N 1
ATOM 5210 C CA . HIS A 1 650 ? 10.497 -2.677 11.530 1.00 87.94 650 HIS A CA 1
ATOM 5211 C C . HIS A 1 650 ? 11.886 -3.295 11.371 1.00 87.94 650 HIS A C 1
ATOM 5213 O O . HIS A 1 650 ? 12.910 -2.732 11.783 1.00 87.94 650 HIS A O 1
ATOM 5219 N N . ARG A 1 651 ? 11.940 -4.497 10.785 1.00 85.62 651 ARG A N 1
ATOM 5220 C CA . ARG A 1 651 ? 13.211 -5.167 10.477 1.00 85.62 651 ARG A CA 1
ATOM 5221 C C . ARG A 1 651 ? 13.907 -4.442 9.339 1.00 85.62 651 ARG A C 1
ATOM 5223 O O . ARG A 1 651 ? 13.259 -3.860 8.472 1.00 85.62 651 ARG A O 1
ATOM 5230 N N . VAL A 1 652 ? 15.235 -4.501 9.360 1.00 87.56 652 VAL A N 1
ATOM 5231 C CA . VAL A 1 652 ? 16.084 -3.875 8.351 1.00 87.56 652 VAL A CA 1
ATOM 5232 C C . VAL A 1 652 ? 17.054 -4.898 7.787 1.00 87.56 652 VAL A C 1
ATOM 5234 O O . VAL A 1 652 ? 17.610 -5.736 8.501 1.00 87.56 652 VAL A O 1
ATOM 5237 N N . ARG A 1 653 ? 17.237 -4.816 6.478 1.00 85.75 653 ARG A N 1
ATOM 5238 C CA . ARG A 1 653 ? 18.175 -5.605 5.693 1.00 85.75 653 ARG A CA 1
ATOM 5239 C C . ARG A 1 653 ? 18.980 -4.649 4.832 1.00 85.75 653 ARG A C 1
ATOM 5241 O O . ARG A 1 653 ? 18.482 -3.599 4.436 1.00 85.75 653 ARG A O 1
ATOM 5248 N N . PHE A 1 654 ? 20.218 -5.002 4.536 1.00 86.38 654 PHE A N 1
ATOM 5249 C CA . PHE A 1 654 ? 21.058 -4.207 3.656 1.00 86.38 654 PHE A CA 1
ATOM 5250 C C . PHE A 1 654 ? 21.758 -5.082 2.623 1.00 86.38 654 PHE A C 1
ATOM 5252 O O . PHE A 1 654 ? 21.981 -6.276 2.831 1.00 86.38 654 PHE A O 1
ATOM 5259 N N . GLN A 1 655 ? 22.082 -4.470 1.492 1.00 84.56 655 GLN A N 1
ATOM 5260 C CA . GLN A 1 655 ? 22.808 -5.076 0.390 1.00 84.56 655 GLN A CA 1
ATOM 5261 C C . GLN A 1 655 ? 24.089 -4.286 0.157 1.00 84.56 655 GLN A C 1
ATOM 5263 O O . GLN A 1 655 ? 24.055 -3.069 -0.027 1.00 84.56 655 GLN A O 1
ATOM 5268 N N . ILE A 1 656 ? 25.206 -5.002 0.161 1.00 79.69 656 ILE A N 1
ATOM 5269 C CA . ILE A 1 656 ? 26.538 -4.480 -0.159 1.00 79.69 656 ILE A CA 1
ATOM 5270 C C . ILE A 1 656 ? 26.785 -4.764 -1.657 1.00 79.69 656 ILE A C 1
ATOM 5272 O O . ILE A 1 656 ? 26.266 -5.770 -2.158 1.00 79.69 656 ILE A O 1
ATOM 5276 N N . PRO A 1 657 ? 27.522 -3.924 -2.415 1.00 65.81 657 PRO A N 1
ATOM 5277 C CA . PRO A 1 657 ? 27.776 -4.179 -3.827 1.00 65.81 657 PRO A CA 1
ATOM 5278 C C . PRO A 1 657 ? 28.499 -5.516 -3.945 1.00 65.81 657 PRO A C 1
ATOM 5280 O O . PRO A 1 657 ? 29.463 -5.737 -3.216 1.00 65.81 657 PRO A O 1
ATOM 5283 N N . GLN A 1 658 ? 28.038 -6.357 -4.878 1.00 60.47 658 GLN A N 1
ATOM 5284 C CA . GLN A 1 658 ? 28.339 -7.794 -5.016 1.00 60.47 658 GLN A CA 1
ATOM 5285 C C . GLN A 1 658 ? 27.392 -8.705 -4.202 1.00 60.47 658 GLN A C 1
ATOM 5287 O O . GLN A 1 658 ? 27.713 -9.193 -3.123 1.00 60.47 658 GLN A O 1
ATOM 5292 N N . TRP A 1 659 ? 26.217 -8.947 -4.799 1.00 54.78 659 TRP A N 1
ATOM 5293 C CA . TRP A 1 659 ? 25.313 -10.109 -4.664 1.00 54.78 659 TRP A CA 1
ATOM 5294 C C . TRP A 1 659 ? 24.751 -10.525 -3.288 1.00 54.78 659 TRP A C 1
ATOM 5296 O O . TRP A 1 659 ? 23.838 -11.349 -3.268 1.00 54.78 659 TRP A O 1
ATOM 5306 N N . ASN A 1 660 ? 25.213 -9.968 -2.164 1.00 68.56 660 ASN A N 1
ATOM 5307 C CA . ASN A 1 660 ? 24.860 -10.467 -0.829 1.00 68.56 660 ASN A CA 1
ATOM 5308 C C . ASN A 1 660 ? 23.864 -9.563 -0.087 1.00 68.56 660 ASN A C 1
ATOM 5310 O O . ASN A 1 660 ? 24.083 -8.357 0.066 1.00 68.56 660 ASN A O 1
ATOM 5314 N N . TYR A 1 661 ? 22.801 -10.182 0.432 1.00 75.50 661 TYR A N 1
ATOM 5315 C CA . TYR A 1 661 ? 21.822 -9.561 1.323 1.00 75.50 661 TYR A CA 1
ATOM 5316 C C . TYR A 1 661 ? 22.060 -10.008 2.761 1.00 75.50 661 TYR A C 1
ATOM 5318 O O . TYR A 1 661 ? 22.174 -11.203 3.036 1.00 75.50 661 TYR A O 1
ATOM 5326 N N . TYR A 1 662 ? 22.065 -9.047 3.680 1.00 78.44 662 TYR A N 1
ATOM 5327 C CA . TYR A 1 662 ? 22.313 -9.280 5.096 1.00 78.44 662 TYR A CA 1
ATOM 5328 C C . TYR A 1 662 ? 21.165 -8.735 5.931 1.00 78.44 662 TYR A C 1
ATOM 5330 O O . TYR A 1 662 ? 20.793 -7.565 5.824 1.00 78.44 662 TYR A O 1
ATOM 5338 N N . THR A 1 663 ? 20.597 -9.588 6.776 1.00 80.94 663 THR A N 1
ATOM 5339 C CA . THR A 1 663 ? 19.604 -9.157 7.759 1.00 80.94 663 THR A CA 1
ATOM 5340 C C . THR A 1 663 ? 20.338 -8.597 8.971 1.00 80.94 663 THR A C 1
ATOM 5342 O O . THR A 1 663 ? 21.217 -9.260 9.515 1.00 80.94 663 THR A O 1
ATOM 5345 N N . ALA A 1 664 ? 19.987 -7.384 9.397 1.00 84.81 664 ALA A N 1
ATOM 5346 C CA . ALA A 1 664 ? 20.583 -6.795 10.588 1.00 84.81 664 ALA A CA 1
ATOM 5347 C C . ALA A 1 664 ? 20.047 -7.494 11.850 1.00 84.81 664 ALA A C 1
ATOM 5349 O O . ALA A 1 664 ? 18.833 -7.574 12.049 1.00 84.81 664 ALA A O 1
ATOM 5350 N N . GLU A 1 665 ? 20.948 -7.980 12.701 1.00 81.38 665 GLU A N 1
ATOM 5351 C CA . GLU A 1 665 ? 20.616 -8.601 13.994 1.00 81.38 665 GLU A CA 1
ATOM 5352 C C . GLU A 1 665 ? 20.368 -7.530 15.066 1.00 81.38 665 GLU A C 1
ATOM 5354 O O . GLU A 1 665 ? 19.401 -7.593 15.829 1.00 81.38 665 GLU A O 1
ATOM 5359 N N . ALA A 1 666 ? 21.215 -6.502 15.061 1.00 84.81 666 ALA A N 1
ATOM 5360 C CA . ALA A 1 666 ? 21.135 -5.353 15.946 1.00 84.81 666 ALA A CA 1
ATOM 5361 C C . ALA A 1 666 ? 21.418 -4.061 15.178 1.00 84.81 666 ALA A C 1
ATOM 5363 O O . ALA A 1 666 ? 22.232 -4.034 14.250 1.00 84.81 666 ALA A O 1
ATOM 5364 N N . LEU A 1 667 ? 20.739 -2.985 15.566 1.00 89.81 667 LEU A N 1
ATOM 5365 C CA . LEU A 1 667 ? 20.830 -1.676 14.931 1.00 89.81 667 LEU A CA 1
ATOM 5366 C C . LEU A 1 667 ? 21.042 -0.606 15.996 1.00 89.81 667 LEU A C 1
ATOM 5368 O O . LEU A 1 667 ? 20.281 -0.506 16.957 1.00 89.81 667 LEU A O 1
ATOM 5372 N N . SER A 1 668 ? 22.056 0.218 15.789 1.00 89.62 668 SER A N 1
ATOM 5373 C CA . SER A 1 668 ? 22.388 1.343 16.654 1.00 89.62 668 SER A CA 1
ATOM 5374 C C . SER A 1 668 ? 22.122 2.646 15.915 1.00 89.62 668 SER A C 1
ATOM 5376 O O . SER A 1 668 ? 22.552 2.803 14.772 1.00 89.62 668 SER A O 1
ATOM 5378 N N . LEU A 1 669 ? 21.438 3.579 16.572 1.00 88.44 669 LEU A N 1
ATOM 5379 C CA . LEU A 1 669 ? 21.191 4.925 16.072 1.00 88.44 669 LEU A CA 1
ATOM 5380 C C . LEU A 1 669 ? 22.085 5.910 16.823 1.00 88.44 669 LEU A C 1
ATOM 5382 O O . LEU A 1 669 ? 22.104 5.915 18.058 1.00 88.44 669 LEU A O 1
ATOM 5386 N N . ARG A 1 670 ? 22.822 6.732 16.079 1.00 86.75 670 ARG A N 1
ATOM 5387 C CA . ARG A 1 670 ? 23.710 7.765 16.612 1.00 86.75 670 ARG A CA 1
ATOM 5388 C C . ARG A 1 670 ? 23.689 8.980 15.695 1.00 86.75 670 ARG A C 1
ATOM 5390 O O . ARG A 1 670 ? 23.913 8.817 14.505 1.00 86.75 670 ARG A O 1
ATOM 5397 N N . ASN A 1 671 ? 23.411 10.171 16.225 1.00 84.88 671 ASN A N 1
ATOM 5398 C CA . ASN A 1 671 ? 23.411 11.432 15.463 1.00 84.88 671 ASN A CA 1
ATOM 5399 C C . ASN A 1 671 ? 22.588 11.372 14.157 1.00 84.88 671 ASN A C 1
ATOM 5401 O O . ASN A 1 671 ? 22.977 11.917 13.130 1.00 84.88 671 ASN A O 1
ATOM 5405 N N . SER A 1 672 ? 21.439 10.690 14.171 1.00 83.50 672 SER A N 1
ATOM 5406 C CA . SER A 1 672 ? 20.620 10.450 12.969 1.00 83.50 672 SER A CA 1
ATOM 5407 C C . SER A 1 672 ? 21.276 9.586 11.881 1.00 83.50 672 SER A C 1
ATOM 5409 O O . SER A 1 672 ? 20.878 9.622 10.717 1.00 83.50 672 SER A O 1
ATOM 5411 N N . HIS A 1 673 ? 22.264 8.776 12.247 1.00 86.75 673 HIS A N 1
ATOM 5412 C CA . HIS A 1 673 ? 22.835 7.718 11.428 1.00 86.75 673 HIS A CA 1
ATOM 5413 C C . HIS A 1 673 ? 22.535 6.353 12.038 1.00 86.75 673 HIS A C 1
ATOM 5415 O O . HIS A 1 673 ? 22.485 6.180 13.255 1.00 86.75 673 HIS A O 1
ATOM 5421 N N . VAL A 1 674 ? 22.342 5.364 11.169 1.00 89.44 674 VAL A N 1
ATOM 5422 C CA . VAL A 1 674 ? 22.125 3.971 11.563 1.00 89.44 674 VAL A CA 1
ATOM 5423 C C . VAL A 1 674 ? 23.392 3.176 11.285 1.00 89.44 674 VAL A C 1
ATOM 5425 O O . VAL A 1 674 ? 23.928 3.244 10.178 1.00 89.44 674 VAL A O 1
ATOM 5428 N N . THR A 1 675 ? 23.833 2.398 12.272 1.00 90.88 675 THR A N 1
ATOM 5429 C CA . THR A 1 675 ? 24.865 1.366 12.136 1.00 90.88 675 THR A CA 1
ATOM 5430 C C . THR A 1 675 ? 24.254 -0.006 12.427 1.00 90.88 675 THR A C 1
ATOM 5432 O O . THR A 1 675 ? 23.731 -0.236 13.516 1.00 90.88 675 THR A O 1
ATOM 5435 N N . ALA A 1 676 ? 24.313 -0.919 11.461 1.00 90.44 676 ALA A N 1
ATOM 5436 C CA . ALA A 1 676 ? 23.765 -2.269 11.539 1.00 90.44 676 ALA A CA 1
ATOM 5437 C C . ALA A 1 676 ? 24.858 -3.320 11.788 1.00 90.44 676 ALA A C 1
ATOM 5439 O O . ALA A 1 676 ? 25.924 -3.260 11.176 1.00 90.44 676 ALA A O 1
ATOM 5440 N N . GLN A 1 677 ? 24.557 -4.304 12.640 1.00 88.38 677 GLN A N 1
ATOM 5441 C CA . GLN A 1 677 ? 25.375 -5.490 12.906 1.00 88.38 677 GLN A CA 1
ATOM 5442 C C . GLN A 1 677 ? 24.844 -6.710 12.148 1.00 88.38 677 GLN A C 1
ATOM 5444 O O . GLN A 1 677 ? 23.669 -7.061 12.282 1.00 88.38 677 GLN A O 1
ATOM 5449 N N . ALA A 1 678 ? 25.726 -7.408 11.432 1.00 85.12 678 ALA A N 1
ATOM 5450 C CA . ALA A 1 678 ? 25.469 -8.742 10.893 1.00 85.12 678 ALA A CA 1
ATOM 5451 C C . ALA A 1 678 ? 26.552 -9.720 11.379 1.00 85.12 678 ALA A C 1
ATOM 5453 O O . ALA A 1 678 ? 27.727 -9.593 11.026 1.00 85.12 678 ALA A O 1
ATOM 5454 N N . LEU A 1 679 ? 26.151 -10.669 12.235 1.00 76.00 679 LEU A N 1
ATOM 5455 C CA . LEU A 1 679 ? 27.070 -11.483 13.048 1.00 76.00 679 LEU A CA 1
ATOM 5456 C C . LEU A 1 679 ? 27.144 -12.964 12.638 1.00 76.00 679 LEU A C 1
ATOM 5458 O O . LEU A 1 679 ? 28.087 -13.661 13.006 1.00 76.00 679 LEU A O 1
ATOM 5462 N N . LYS A 1 680 ? 26.172 -13.471 11.875 1.00 68.88 680 LYS A N 1
ATOM 5463 C CA . LYS A 1 680 ? 26.026 -14.906 11.572 1.00 68.88 680 LYS A CA 1
ATOM 5464 C C . LYS A 1 680 ? 26.704 -15.314 10.263 1.00 68.88 680 LYS A C 1
ATOM 5466 O O . LYS A 1 680 ? 26.110 -15.997 9.430 1.00 68.88 680 LYS A O 1
ATOM 5471 N N . HIS A 1 681 ? 27.946 -14.881 10.058 1.00 72.06 681 HIS A N 1
ATOM 5472 C CA . HIS A 1 681 ? 28.682 -15.187 8.831 1.00 72.06 681 HIS A CA 1
ATOM 5473 C C . HIS A 1 681 ? 30.041 -15.796 9.112 1.00 72.06 681 HIS A C 1
ATOM 5475 O O . HIS A 1 681 ? 30.723 -15.482 10.086 1.00 72.06 681 HIS A O 1
ATOM 5481 N N . VAL A 1 682 ? 30.410 -16.682 8.201 1.00 70.88 682 VAL A N 1
ATOM 5482 C CA . VAL A 1 682 ? 31.544 -17.582 8.311 1.00 70.88 682 VAL A CA 1
ATOM 5483 C C . VAL A 1 682 ? 32.283 -17.525 6.998 1.00 70.88 682 VAL A C 1
ATOM 5485 O O . VAL A 1 682 ? 31.648 -17.533 5.940 1.00 70.88 682 VAL A O 1
ATOM 5488 N N . ASN A 1 683 ? 33.608 -17.507 7.065 1.00 72.31 683 ASN A N 1
ATOM 5489 C CA . ASN A 1 683 ? 34.416 -17.553 5.864 1.00 72.31 683 ASN A CA 1
ATOM 5490 C C . ASN A 1 683 ? 34.261 -18.861 5.056 1.00 72.31 683 ASN A C 1
ATOM 5492 O O . ASN A 1 683 ? 34.099 -19.954 5.599 1.00 72.31 683 ASN A O 1
ATOM 5496 N N . LYS A 1 684 ? 34.369 -18.730 3.735 1.00 68.12 684 LYS A N 1
ATOM 5497 C CA . LYS A 1 684 ? 34.215 -19.787 2.736 1.00 68.12 684 LYS A CA 1
ATOM 5498 C C . LYS A 1 684 ? 35.451 -19.825 1.843 1.00 68.12 684 LYS A C 1
ATOM 5500 O O . LYS A 1 684 ? 36.025 -18.782 1.548 1.00 68.12 684 LYS A O 1
ATOM 5505 N N . ASN A 1 685 ? 35.839 -21.009 1.374 1.00 65.00 685 ASN A N 1
ATOM 5506 C CA . ASN A 1 685 ? 36.882 -21.140 0.346 1.00 65.00 685 ASN A CA 1
ATOM 5507 C C . ASN A 1 685 ? 36.295 -21.169 -1.080 1.00 65.00 685 ASN A C 1
ATOM 5509 O O . ASN A 1 685 ? 36.986 -20.824 -2.036 1.00 65.00 685 ASN A O 1
ATOM 5513 N N . ARG A 1 686 ? 35.030 -21.585 -1.229 1.00 65.38 686 ARG A N 1
ATOM 5514 C CA . ARG A 1 686 ? 34.253 -21.685 -2.477 1.00 65.38 686 ARG A CA 1
ATOM 5515 C C . ARG A 1 686 ? 32.776 -21.404 -2.169 1.00 65.38 686 ARG A C 1
ATOM 5517 O O . ARG A 1 686 ? 32.381 -21.392 -1.011 1.00 65.38 686 ARG A O 1
ATOM 5524 N N . LEU A 1 687 ? 31.931 -21.222 -3.186 1.00 61.84 687 LEU A N 1
ATOM 5525 C CA . LEU A 1 687 ? 30.508 -20.857 -3.003 1.00 61.84 687 LEU A CA 1
ATOM 5526 C C . LEU A 1 687 ? 29.716 -21.835 -2.114 1.00 61.84 687 LEU A C 1
ATOM 5528 O O . LEU A 1 687 ? 28.876 -21.405 -1.324 1.00 61.84 687 LEU A O 1
ATOM 5532 N N . THR A 1 688 ? 30.014 -23.131 -2.215 1.00 57.62 688 THR A N 1
ATOM 5533 C CA . THR A 1 688 ? 29.463 -24.176 -1.335 1.00 57.62 688 THR A CA 1
ATOM 5534 C C . THR A 1 688 ? 30.433 -24.608 -0.239 1.00 57.62 688 THR A C 1
ATOM 5536 O O . THR A 1 688 ? 30.005 -25.283 0.682 1.00 57.62 688 THR A O 1
ATOM 5539 N N . GLY A 1 689 ? 31.700 -24.191 -0.333 1.00 58.91 689 GLY A N 1
ATOM 5540 C CA . GLY A 1 689 ? 32.841 -24.748 0.387 1.00 58.91 689 GLY A CA 1
ATOM 5541 C C . GLY A 1 689 ? 33.197 -24.024 1.677 1.00 58.91 689 GLY A C 1
ATOM 5542 O O . GLY A 1 689 ? 33.532 -22.833 1.644 1.00 58.91 689 GLY A O 1
ATOM 5543 N N . PHE A 1 690 ? 33.217 -24.733 2.806 1.00 62.66 690 PHE A N 1
ATOM 5544 C CA . PHE A 1 690 ? 33.803 -24.191 4.034 1.00 62.66 690 PHE A CA 1
ATOM 5545 C C . PHE A 1 690 ? 35.336 -24.209 3.960 1.00 62.66 690 PHE A C 1
ATOM 5547 O O . PHE A 1 690 ? 35.953 -25.156 3.469 1.00 62.66 690 PHE A O 1
ATOM 5554 N N . GLN A 1 691 ? 35.978 -23.148 4.457 1.00 67.00 691 GLN A N 1
ATOM 5555 C CA . GLN A 1 691 ? 37.430 -23.143 4.636 1.00 67.00 691 GLN A CA 1
ATOM 5556 C C . GLN A 1 691 ? 37.790 -23.946 5.894 1.00 67.00 691 GLN A C 1
ATOM 5558 O O . GLN A 1 691 ? 37.146 -23.785 6.926 1.00 67.00 691 GLN A O 1
ATOM 5563 N N . GLY A 1 692 ? 38.835 -24.781 5.827 1.00 58.53 692 GLY A N 1
ATOM 5564 C CA . GLY A 1 692 ? 39.242 -25.636 6.956 1.00 58.53 692 GLY A CA 1
ATOM 5565 C C . GLY A 1 692 ? 39.607 -24.862 8.229 1.00 58.53 692 GLY A C 1
ATOM 5566 O O . GLY A 1 692 ? 39.426 -25.366 9.332 1.00 58.53 692 GLY A O 1
ATOM 5567 N N . ASP A 1 693 ? 40.048 -23.614 8.075 1.00 68.56 693 ASP A N 1
ATOM 5568 C CA . ASP A 1 693 ? 40.353 -22.689 9.162 1.00 68.56 693 ASP A CA 1
ATOM 5569 C C . ASP A 1 693 ? 39.257 -21.614 9.275 1.00 68.56 693 ASP A C 1
ATOM 5571 O O . ASP A 1 693 ? 39.372 -20.504 8.741 1.00 68.56 693 ASP A O 1
ATOM 5575 N N . ALA A 1 694 ? 38.135 -21.994 9.891 1.00 66.50 694 ALA A N 1
ATOM 5576 C CA . ALA A 1 694 ? 36.951 -21.153 9.968 1.00 66.50 694 ALA A CA 1
ATOM 5577 C C . ALA A 1 694 ? 37.147 -19.963 10.916 1.00 66.50 694 ALA A C 1
ATOM 5579 O O . ALA A 1 694 ? 37.729 -20.052 11.999 1.00 66.50 694 ALA A O 1
ATOM 5580 N N . TYR A 1 695 ? 36.596 -18.824 10.510 1.00 74.44 695 TYR A N 1
ATOM 5581 C CA . TYR A 1 695 ? 36.517 -17.631 11.337 1.00 74.44 695 TYR A CA 1
ATOM 5582 C C . TYR A 1 695 ? 35.179 -16.924 11.108 1.00 74.44 695 TYR A C 1
ATOM 5584 O O . TYR A 1 695 ? 34.615 -16.950 10.008 1.00 74.44 695 TYR A O 1
ATOM 5592 N N . TRP A 1 696 ? 34.678 -16.300 12.167 1.00 75.56 696 TRP A N 1
ATOM 5593 C CA . TRP A 1 696 ? 33.582 -15.350 12.151 1.00 75.56 696 TRP A CA 1
ATOM 5594 C C . TRP A 1 696 ? 33.944 -14.133 11.312 1.00 75.56 696 TRP A C 1
ATOM 5596 O O . TRP A 1 696 ? 35.002 -13.530 11.501 1.00 75.56 696 TRP A O 1
ATOM 5606 N N . TYR A 1 697 ? 33.042 -13.766 10.410 1.00 78.69 697 TYR A N 1
ATOM 5607 C CA . TYR A 1 697 ? 33.142 -12.581 9.572 1.00 78.69 697 TYR A CA 1
ATOM 5608 C C . TYR A 1 697 ? 32.021 -11.609 9.944 1.00 78.69 697 TYR A C 1
ATOM 5610 O O . TYR A 1 697 ? 30.905 -11.704 9.440 1.00 78.69 697 TYR A O 1
ATOM 5618 N N . TRP A 1 698 ? 32.287 -10.700 10.878 1.00 85.44 698 TRP A N 1
ATOM 5619 C CA . TRP A 1 698 ? 31.276 -9.772 11.383 1.00 85.44 698 TRP A CA 1
ATOM 5620 C C . TRP A 1 698 ? 31.295 -8.464 10.625 1.00 85.44 698 TRP A C 1
ATOM 5622 O O . TRP A 1 698 ? 32.357 -7.874 10.443 1.00 85.44 698 TRP A O 1
ATOM 5632 N N . LEU A 1 699 ? 30.117 -7.994 10.223 1.00 86.25 699 LEU A N 1
ATOM 5633 C CA . LEU A 1 699 ? 29.962 -6.769 9.452 1.00 86.25 699 LEU A CA 1
ATOM 5634 C C . LEU A 1 699 ? 29.265 -5.686 10.274 1.00 86.25 699 LEU A C 1
ATOM 5636 O O . LEU A 1 699 ? 28.211 -5.917 10.867 1.00 86.25 699 LEU A O 1
ATOM 5640 N N . MET A 1 700 ? 29.854 -4.494 10.245 1.00 88.44 700 MET A N 1
ATOM 5641 C CA . MET A 1 700 ? 29.270 -3.242 10.717 1.00 88.44 700 MET A CA 1
ATOM 5642 C C . MET A 1 700 ? 29.020 -2.355 9.505 1.00 88.44 700 MET A C 1
ATOM 5644 O O . MET A 1 700 ? 29.971 -1.938 8.838 1.00 88.44 700 MET A O 1
ATOM 5648 N N . VAL A 1 701 ? 27.755 -2.074 9.212 1.00 89.50 701 VAL A N 1
ATOM 5649 C CA . VAL A 1 701 ? 27.364 -1.286 8.039 1.00 89.50 701 VAL A CA 1
ATOM 5650 C C . VAL A 1 701 ? 26.663 -0.019 8.482 1.00 89.50 701 VAL A C 1
ATOM 5652 O O . VAL A 1 701 ? 25.636 -0.079 9.152 1.00 89.50 701 VAL A O 1
ATOM 5655 N N . SER A 1 702 ? 27.220 1.130 8.110 1.00 89.38 702 SER A N 1
ATOM 5656 C CA . SER A 1 702 ? 26.657 2.437 8.432 1.00 89.38 702 SER A CA 1
ATOM 5657 C C . SER A 1 702 ? 25.939 3.059 7.237 1.00 89.38 702 SER A C 1
ATOM 5659 O O . SER A 1 702 ? 26.315 2.874 6.079 1.00 89.38 702 SER A O 1
ATOM 5661 N N . THR A 1 703 ? 24.915 3.861 7.524 1.00 88.06 703 THR A N 1
ATOM 5662 C CA . THR A 1 703 ? 24.243 4.745 6.551 1.00 88.06 703 THR A CA 1
ATOM 5663 C C . THR A 1 703 ? 25.157 5.817 5.941 1.00 88.06 703 THR A C 1
ATOM 5665 O O . THR A 1 703 ? 24.754 6.456 4.978 1.00 88.06 703 THR A O 1
ATOM 5668 N N . THR A 1 704 ? 26.382 5.990 6.453 1.00 82.94 704 THR A N 1
ATOM 5669 C CA . THR A 1 704 ? 27.481 6.765 5.832 1.00 82.94 704 THR A CA 1
ATOM 5670 C C . THR A 1 704 ? 28.189 6.018 4.688 1.00 82.94 704 THR A C 1
ATOM 5672 O O . THR A 1 704 ? 29.184 6.504 4.145 1.00 82.94 704 THR A O 1
ATOM 5675 N N . GLY A 1 705 ? 27.747 4.800 4.353 1.00 80.38 705 GLY A N 1
ATOM 5676 C CA . GLY A 1 705 ? 28.365 3.941 3.334 1.00 80.38 705 GLY A CA 1
ATOM 5677 C C . GLY A 1 705 ? 29.632 3.226 3.798 1.00 80.38 705 GLY A C 1
ATOM 5678 O O . GLY A 1 705 ? 30.236 2.474 3.030 1.00 80.38 705 GLY A O 1
ATOM 5679 N N . THR A 1 706 ? 30.054 3.432 5.047 1.00 87.00 706 THR A N 1
ATOM 5680 C CA . THR A 1 706 ? 31.183 2.702 5.619 1.00 87.00 706 THR A CA 1
ATOM 5681 C C . THR A 1 706 ? 30.758 1.285 5.988 1.00 87.00 706 THR A C 1
ATOM 5683 O O . THR A 1 706 ? 29.843 1.070 6.786 1.00 87.00 706 THR A O 1
ATOM 5686 N N . VAL A 1 707 ? 31.477 0.312 5.436 1.00 88.06 707 VAL A N 1
ATOM 5687 C CA . VAL A 1 707 ? 31.392 -1.107 5.775 1.00 88.06 707 VAL A CA 1
ATOM 5688 C C . VAL A 1 707 ? 32.690 -1.494 6.470 1.00 88.06 707 VAL A C 1
ATOM 5690 O O . VAL A 1 707 ? 33.774 -1.390 5.889 1.00 88.06 707 VAL A O 1
ATOM 5693 N N . ARG A 1 708 ? 32.592 -1.944 7.719 1.00 87.69 708 ARG A N 1
ATOM 5694 C CA . ARG A 1 708 ? 33.721 -2.504 8.467 1.00 87.69 708 ARG A CA 1
ATOM 5695 C C . ARG A 1 708 ? 33.510 -3.990 8.650 1.00 87.69 708 ARG A C 1
ATOM 5697 O O . ARG A 1 708 ? 32.401 -4.408 8.974 1.00 87.69 708 ARG A O 1
ATOM 5704 N N . SER A 1 709 ? 34.572 -4.763 8.477 1.00 86.44 709 SER A N 1
ATOM 5705 C CA . SER A 1 709 ? 34.570 -6.174 8.838 1.00 86.44 709 SER A CA 1
ATOM 5706 C C . SER A 1 709 ? 35.546 -6.435 9.975 1.00 86.44 709 SER A C 1
ATOM 5708 O O . SER A 1 709 ? 36.630 -5.854 9.995 1.00 86.44 709 SER A O 1
ATOM 5710 N N . ALA A 1 710 ? 35.150 -7.291 10.912 1.00 85.00 710 ALA A N 1
ATOM 5711 C CA . ALA A 1 710 ? 36.008 -7.807 11.969 1.00 85.00 710 ALA A CA 1
ATOM 5712 C C . ALA A 1 710 ? 36.054 -9.333 11.872 1.00 85.00 710 ALA A C 1
ATOM 5714 O O . ALA A 1 710 ? 35.023 -9.983 11.672 1.00 85.00 710 ALA A O 1
ATOM 5715 N N . ARG A 1 711 ? 37.258 -9.903 11.977 1.00 84.38 711 ARG A N 1
ATOM 5716 C CA . ARG A 1 711 ? 37.503 -11.336 11.765 1.00 84.38 711 ARG A CA 1
ATOM 5717 C C . ARG A 1 711 ? 38.031 -11.989 13.034 1.00 84.38 711 ARG A C 1
ATOM 5719 O O . ARG A 1 711 ? 39.087 -11.595 13.526 1.00 84.38 711 ARG A O 1
ATOM 5726 N N . TYR A 1 712 ? 37.330 -13.008 13.524 1.00 77.62 712 TYR A N 1
ATOM 5727 C CA . TYR A 1 712 ? 37.678 -13.742 14.748 1.00 77.62 712 TYR A CA 1
ATOM 5728 C C . TYR A 1 712 ? 37.578 -15.244 14.532 1.00 77.62 712 TYR A C 1
ATOM 5730 O O . TYR A 1 712 ? 36.641 -15.700 13.892 1.00 77.62 712 TYR A O 1
ATOM 5738 N N . ASN A 1 713 ? 38.495 -16.032 15.086 1.00 72.88 713 ASN A N 1
ATOM 5739 C CA . ASN A 1 713 ? 38.391 -17.493 15.016 1.00 72.88 713 ASN A CA 1
ATOM 5740 C C . ASN A 1 713 ? 37.067 -18.006 15.591 1.00 72.88 713 ASN A C 1
ATOM 5742 O O . ASN A 1 713 ? 36.559 -17.491 16.588 1.00 72.88 713 ASN A O 1
ATOM 5746 N N . VAL A 1 714 ? 36.504 -19.046 14.974 1.00 68.12 714 VAL A N 1
ATOM 5747 C CA . VAL A 1 714 ? 35.325 -19.706 15.544 1.00 68.12 714 VAL A CA 1
ATOM 5748 C C . VAL A 1 714 ? 35.762 -20.385 16.836 1.00 68.12 714 VAL A C 1
ATOM 5750 O O . VAL A 1 714 ? 36.695 -21.165 16.815 1.00 68.12 714 VAL A O 1
ATOM 5753 N N . GLY A 1 715 ? 35.156 -20.066 17.981 1.00 61.69 715 GLY A N 1
ATOM 5754 C CA . GLY A 1 715 ? 35.540 -20.699 19.250 1.00 61.69 715 GLY A CA 1
ATOM 5755 C C . GLY A 1 715 ? 36.978 -20.412 19.712 1.00 61.69 715 GLY A C 1
ATOM 5756 O O . GLY A 1 715 ? 37.577 -21.253 20.370 1.00 61.69 715 GLY A O 1
ATOM 5757 N N . GLY A 1 716 ? 37.556 -19.266 19.340 1.00 63.25 716 GLY A N 1
ATOM 5758 C CA . GLY A 1 716 ? 38.778 -18.759 19.968 1.00 63.25 716 GLY A CA 1
ATOM 5759 C C . GLY A 1 716 ? 38.848 -17.235 19.906 1.00 63.25 716 GLY A C 1
ATOM 5760 O O . GLY A 1 716 ? 38.397 -16.638 18.930 1.00 63.25 716 GLY A O 1
ATOM 5761 N N . HIS A 1 717 ? 39.460 -16.592 20.902 1.00 68.81 717 HIS A N 1
ATOM 5762 C CA . HIS A 1 717 ? 39.549 -15.126 20.995 1.00 68.81 717 HIS A CA 1
ATOM 5763 C C . HIS A 1 717 ? 40.667 -14.510 20.120 1.00 68.81 717 HIS A C 1
ATOM 5765 O O . HIS A 1 717 ? 41.163 -13.409 20.360 1.00 68.81 717 HIS A O 1
ATOM 5771 N N . LYS A 1 718 ? 41.104 -15.207 19.063 1.00 72.94 718 LYS A N 1
ATOM 5772 C CA . LYS A 1 718 ? 42.174 -14.712 18.185 1.00 72.94 718 LYS A CA 1
ATOM 5773 C C . LYS A 1 718 ? 41.600 -13.820 17.084 1.00 72.94 718 LYS A C 1
ATOM 5775 O O . LYS A 1 718 ? 40.963 -14.307 16.146 1.00 72.94 718 LYS A O 1
ATOM 5780 N N . HIS A 1 719 ? 41.856 -12.517 17.199 1.00 78.62 719 HIS A N 1
ATOM 5781 C CA . HIS A 1 719 ? 41.570 -11.521 16.163 1.00 78.62 719 HIS A CA 1
ATOM 5782 C C . HIS A 1 719 ? 42.485 -11.726 14.947 1.00 78.62 719 HIS A C 1
ATOM 5784 O O . HIS A 1 719 ? 43.690 -11.927 15.095 1.00 78.62 719 HIS A O 1
ATOM 5790 N N . ARG A 1 720 ? 41.916 -11.692 13.737 1.00 76.06 720 ARG A N 1
ATOM 5791 C CA . ARG A 1 720 ? 42.642 -11.843 12.457 1.00 76.06 720 ARG A CA 1
ATOM 5792 C C . ARG A 1 720 ? 42.843 -10.533 11.699 1.00 76.06 720 ARG A C 1
ATOM 5794 O O . ARG A 1 720 ? 43.392 -10.542 10.599 1.00 76.06 720 ARG A O 1
ATOM 5801 N N . GLY A 1 721 ? 42.369 -9.420 12.246 1.00 79.38 721 GLY A N 1
ATOM 5802 C CA . GLY A 1 721 ? 42.445 -8.113 11.609 1.00 79.38 721 GLY A CA 1
ATOM 5803 C C . GLY A 1 721 ? 41.117 -7.637 11.030 1.00 79.38 721 GLY A C 1
ATOM 5804 O O . GLY A 1 721 ? 40.283 -8.424 10.565 1.00 79.38 721 GLY A O 1
ATOM 5805 N N . ASP A 1 722 ? 40.982 -6.316 11.011 1.00 83.94 722 ASP A N 1
ATOM 5806 C CA . ASP A 1 722 ? 39.798 -5.599 10.551 1.00 83.94 722 ASP A CA 1
ATOM 5807 C C . ASP A 1 722 ? 39.980 -5.083 9.122 1.00 83.94 722 ASP A C 1
ATOM 5809 O O . ASP A 1 722 ? 41.100 -4.842 8.669 1.00 83.94 722 ASP A O 1
ATOM 5813 N N . SER A 1 723 ? 38.874 -4.864 8.414 1.00 85.06 723 SER A N 1
ATOM 5814 C CA . SER A 1 723 ? 38.877 -4.110 7.159 1.00 85.06 723 SER A CA 1
ATOM 5815 C C . SER A 1 723 ? 37.865 -2.968 7.195 1.00 85.06 723 SER A C 1
ATOM 5817 O O . SER A 1 723 ? 36.863 -3.024 7.909 1.00 85.06 723 SER A O 1
ATOM 5819 N N . LYS A 1 72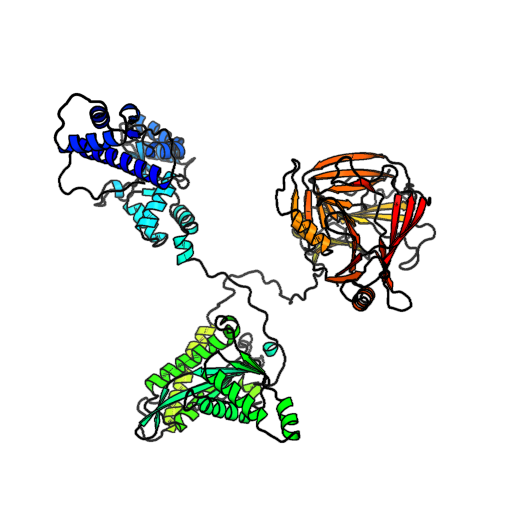4 ? 38.133 -1.911 6.423 1.00 88.06 724 LYS A N 1
ATOM 5820 C CA . LYS A 1 724 ? 37.239 -0.764 6.235 1.00 88.06 724 LYS A CA 1
ATOM 5821 C C . LYS A 1 724 ? 37.146 -0.465 4.745 1.00 88.06 724 LYS A C 1
ATOM 5823 O O . LYS A 1 724 ? 38.161 -0.200 4.109 1.00 88.06 724 LYS A O 1
ATOM 5828 N N . HIS A 1 725 ? 35.929 -0.442 4.220 1.00 85.81 725 HIS A N 1
ATOM 5829 C CA . HIS A 1 725 ? 35.649 -0.078 2.836 1.00 85.81 725 HIS A CA 1
ATOM 5830 C C . HIS A 1 725 ? 34.491 0.918 2.786 1.00 85.81 725 HIS A C 1
ATOM 5832 O O . HIS A 1 725 ? 33.579 0.851 3.609 1.00 85.81 725 HIS A O 1
ATOM 5838 N N . LYS A 1 726 ? 34.519 1.839 1.819 1.00 85.56 726 LYS A N 1
ATOM 5839 C CA . LYS A 1 726 ? 33.386 2.720 1.524 1.00 85.56 726 LYS A CA 1
ATOM 5840 C C . LYS A 1 726 ? 32.687 2.196 0.277 1.00 85.56 726 LYS A C 1
ATOM 5842 O O . LYS A 1 726 ? 33.287 2.149 -0.794 1.00 85.56 726 LYS A O 1
ATOM 5847 N N . LEU A 1 727 ? 31.462 1.712 0.444 1.00 85.25 727 LEU A N 1
ATOM 5848 C CA . LEU A 1 727 ? 30.726 0.958 -0.568 1.00 85.25 727 LEU A CA 1
ATOM 5849 C C . LEU A 1 727 ? 29.319 1.534 -0.734 1.00 85.25 727 LEU A C 1
ATOM 5851 O O . LEU A 1 727 ? 28.781 2.155 0.179 1.00 85.25 727 LEU A O 1
ATOM 5855 N N . SER A 1 728 ? 28.710 1.306 -1.899 1.00 84.19 728 SER A N 1
ATOM 5856 C CA . SER A 1 728 ? 27.306 1.664 -2.105 1.00 84.19 728 SER A CA 1
ATOM 5857 C C . SER A 1 728 ? 26.398 0.670 -1.381 1.00 84.19 728 SER A C 1
ATOM 5859 O O . SER A 1 728 ? 26.447 -0.520 -1.655 1.00 84.19 728 SER A O 1
ATOM 5861 N N . VAL A 1 729 ? 25.566 1.125 -0.451 1.00 85.81 729 VAL A N 1
ATOM 5862 C CA . VAL A 1 729 ? 24.716 0.229 0.344 1.00 85.81 729 VAL A CA 1
ATOM 5863 C C . VAL A 1 729 ? 23.255 0.533 0.069 1.00 85.81 729 VAL A C 1
ATOM 5865 O O . VAL A 1 729 ? 22.821 1.678 0.212 1.00 85.81 729 VAL A O 1
ATOM 5868 N N . LYS A 1 730 ? 22.488 -0.501 -0.281 1.00 87.88 730 LYS A N 1
ATOM 5869 C CA . LYS A 1 730 ? 21.025 -0.417 -0.356 1.00 87.88 730 LYS A CA 1
ATOM 5870 C C . LYS A 1 730 ? 20.406 -0.919 0.935 1.00 87.88 730 LYS A C 1
ATOM 5872 O O . LYS A 1 730 ? 20.807 -1.967 1.437 1.00 87.88 730 LYS A O 1
ATOM 5877 N N . TRP A 1 731 ? 19.410 -0.209 1.438 1.00 88.31 731 TRP A N 1
ATOM 5878 C CA . TRP A 1 731 ? 18.709 -0.504 2.679 1.00 88.31 731 TRP A CA 1
ATOM 5879 C C . TRP A 1 731 ? 17.250 -0.833 2.399 1.00 88.31 731 TRP A C 1
ATOM 5881 O O . TRP A 1 731 ? 16.532 -0.096 1.718 1.00 88.31 731 TRP A O 1
ATOM 5891 N N . TYR A 1 732 ? 16.813 -1.936 2.985 1.00 87.12 732 TYR A N 1
ATOM 5892 C CA . TYR A 1 732 ? 15.483 -2.491 2.854 1.00 87.12 732 TYR A CA 1
ATOM 5893 C C . TYR A 1 732 ? 14.813 -2.536 4.221 1.00 87.12 732 TYR A C 1
ATOM 5895 O O . TYR A 1 732 ? 15.441 -2.878 5.226 1.00 87.12 732 TYR A O 1
ATOM 5903 N N . VAL A 1 733 ? 13.525 -2.223 4.244 1.00 88.56 733 VAL A N 1
ATOM 5904 C CA . VAL A 1 733 ? 12.671 -2.271 5.431 1.00 88.56 733 VAL A CA 1
ATOM 5905 C C . VAL A 1 733 ? 11.590 -3.320 5.208 1.00 88.56 733 VAL A C 1
ATOM 5907 O O . VAL A 1 733 ? 11.049 -3.440 4.107 1.00 88.56 733 VAL A O 1
ATOM 5910 N N . ASP A 1 734 ? 11.299 -4.090 6.250 1.00 85.62 734 ASP A N 1
ATOM 5911 C CA . ASP A 1 734 ? 10.191 -5.042 6.255 1.00 85.62 734 ASP A CA 1
ATOM 5912 C C . ASP A 1 734 ? 8.856 -4.284 6.205 1.00 85.62 734 ASP A C 1
ATOM 5914 O O . ASP A 1 734 ? 8.620 -3.386 7.006 1.00 85.62 734 ASP A O 1
ATOM 5918 N N . THR A 1 735 ? 7.987 -4.617 5.254 1.00 80.44 735 THR A N 1
ATOM 5919 C CA . THR A 1 735 ? 6.684 -3.969 5.055 1.00 80.44 735 THR A CA 1
ATOM 5920 C C . THR A 1 735 ? 5.623 -4.427 6.050 1.00 80.44 735 THR A C 1
ATOM 5922 O O . THR A 1 735 ? 4.527 -3.867 6.065 1.00 80.44 735 THR A O 1
ATOM 5925 N N . ARG A 1 736 ? 5.893 -5.474 6.836 1.00 78.81 736 ARG A N 1
ATOM 5926 C CA . ARG A 1 736 ? 4.930 -5.981 7.815 1.00 78.81 736 ARG A CA 1
ATOM 5927 C C . ARG A 1 736 ? 4.750 -4.966 8.939 1.00 78.81 736 ARG A C 1
ATOM 5929 O O . ARG A 1 736 ? 5.755 -4.528 9.498 1.00 78.81 736 ARG A O 1
ATOM 5936 N N . PRO A 1 737 ? 3.505 -4.624 9.297 1.00 78.62 737 PRO A N 1
ATOM 5937 C CA . PRO A 1 737 ? 3.264 -3.663 10.353 1.00 78.62 737 PRO A CA 1
ATOM 5938 C C . PRO A 1 737 ? 3.716 -4.246 11.691 1.00 78.62 737 PRO A C 1
ATOM 5940 O O . PRO A 1 737 ? 3.325 -5.347 12.071 1.00 78.62 737 PRO A O 1
ATOM 5943 N N . TRP A 1 738 ? 4.532 -3.486 12.407 1.00 87.50 738 TRP A N 1
ATOM 5944 C CA . TRP A 1 738 ? 4.854 -3.746 13.803 1.00 87.50 738 TRP A CA 1
ATOM 5945 C C . TRP A 1 738 ? 3.974 -2.847 14.665 1.00 87.50 738 TRP A C 1
ATOM 5947 O O . TRP A 1 738 ? 3.978 -1.626 14.502 1.00 87.50 738 TRP A O 1
ATOM 5957 N N . LYS A 1 739 ? 3.195 -3.437 15.573 1.00 89.81 739 LYS A N 1
ATOM 5958 C CA . LYS A 1 739 ? 2.349 -2.680 16.500 1.00 89.81 739 LYS A CA 1
ATOM 5959 C C . LYS A 1 739 ? 3.140 -2.417 17.773 1.00 89.81 739 LYS A C 1
ATOM 5961 O O . LYS A 1 739 ? 3.637 -3.358 18.388 1.00 89.81 739 LYS A O 1
ATOM 5966 N N . GLN A 1 740 ? 3.246 -1.157 18.191 1.00 92.56 740 GLN A N 1
ATOM 5967 C CA . GLN A 1 740 ? 3.726 -0.855 19.538 1.00 92.56 740 GLN A CA 1
ATOM 5968 C C . GLN A 1 740 ? 2.647 -1.293 20.532 1.00 92.56 740 GLN A C 1
ATOM 5970 O O . GLN A 1 740 ? 1.543 -0.752 20.510 1.00 92.56 740 GLN A O 1
ATOM 5975 N N . VAL A 1 741 ? 2.958 -2.274 21.373 1.00 93.06 741 VAL A N 1
ATOM 5976 C CA . VAL A 1 741 ? 2.004 -2.827 22.347 1.00 93.06 741 VAL A CA 1
ATOM 5977 C C . VAL A 1 741 ? 2.225 -2.243 23.734 1.00 93.06 741 VAL A C 1
ATOM 5979 O O . VAL A 1 741 ? 1.267 -1.967 24.444 1.00 93.06 741 VAL A O 1
ATOM 5982 N N . LEU A 1 742 ? 3.482 -1.983 24.093 1.00 93.25 742 LEU A N 1
ATOM 5983 C CA . LEU A 1 742 ? 3.839 -1.430 25.391 1.00 93.25 742 LEU A CA 1
ATOM 5984 C C . LEU A 1 742 ? 5.022 -0.474 25.256 1.00 93.25 742 LEU A C 1
ATOM 5986 O O . LEU A 1 742 ? 5.975 -0.732 24.524 1.00 93.25 742 LEU A O 1
ATOM 5990 N N . SER A 1 743 ? 5.014 0.607 26.022 1.00 93.56 743 SER A N 1
ATOM 5991 C CA . SER A 1 743 ? 6.206 1.383 26.339 1.00 93.56 743 SER A CA 1
ATOM 5992 C C . SER A 1 743 ? 6.288 1.574 27.841 1.00 93.56 743 SER A C 1
ATOM 5994 O O . SER A 1 743 ? 5.335 2.046 28.457 1.00 93.56 743 SER A O 1
ATOM 5996 N N . ASN A 1 744 ? 7.431 1.228 28.425 1.00 92.75 744 ASN A N 1
ATOM 5997 C CA . ASN A 1 744 ? 7.703 1.415 29.843 1.00 92.75 744 ASN A CA 1
ATOM 5998 C C . ASN A 1 744 ? 8.877 2.374 30.054 1.00 92.75 744 ASN A C 1
ATOM 6000 O O . ASN A 1 744 ? 9.832 2.393 29.275 1.00 92.75 744 ASN A O 1
ATOM 6004 N N . GLY A 1 745 ? 8.817 3.163 31.123 1.00 90.25 745 GLY A N 1
ATOM 6005 C CA . GLY A 1 745 ? 9.924 3.999 31.568 1.00 90.25 745 GLY A CA 1
ATOM 6006 C C . GLY A 1 745 ? 10.982 3.208 32.350 1.00 90.25 745 GLY A C 1
ATOM 6007 O O . GLY A 1 745 ? 10.825 2.004 32.583 1.00 90.25 745 GLY A O 1
ATOM 6008 N N . PRO A 1 746 ? 12.071 3.873 32.782 1.00 89.12 746 PRO A N 1
ATOM 6009 C CA . PRO A 1 746 ? 13.158 3.240 33.535 1.00 89.12 746 PRO A CA 1
ATOM 6010 C C . PRO A 1 746 ? 12.719 2.635 34.871 1.00 89.12 746 PRO A C 1
ATOM 6012 O O . PRO A 1 746 ? 13.301 1.658 35.325 1.00 89.12 746 PRO A O 1
ATOM 6015 N N . THR A 1 747 ? 11.682 3.181 35.507 1.00 86.94 747 THR A N 1
ATOM 6016 C CA . THR A 1 747 ? 11.126 2.641 36.757 1.00 86.94 747 THR A CA 1
ATOM 6017 C C . THR A 1 747 ? 10.122 1.509 36.523 1.00 86.94 747 THR A C 1
ATOM 6019 O O . THR A 1 747 ? 9.561 0.993 37.484 1.00 86.94 747 THR A O 1
ATOM 6022 N N . GLY A 1 748 ? 9.884 1.129 35.262 1.00 83.00 748 GLY A N 1
ATOM 6023 C CA . GLY A 1 748 ? 8.894 0.128 34.874 1.00 83.00 748 GLY A CA 1
ATOM 6024 C C . GLY A 1 748 ? 7.478 0.677 34.732 1.00 83.00 748 GLY A C 1
ATOM 6025 O O . GLY A 1 748 ? 6.588 -0.073 34.344 1.00 83.00 748 GLY A O 1
ATOM 6026 N N . ASN A 1 749 ? 7.241 1.964 35.002 1.00 89.81 749 ASN A N 1
ATOM 6027 C CA . ASN A 1 749 ? 5.947 2.615 34.796 1.00 89.81 749 ASN A CA 1
ATOM 6028 C C . ASN A 1 749 ? 5.516 2.554 33.322 1.00 89.81 749 ASN A C 1
ATOM 6030 O O . ASN A 1 749 ? 6.333 2.740 32.422 1.00 89.81 749 ASN A O 1
ATOM 6034 N N . VAL A 1 750 ? 4.234 2.292 33.069 1.00 90.38 750 VAL A N 1
ATOM 6035 C CA . VAL A 1 750 ? 3.695 2.266 31.704 1.00 90.38 750 VAL A CA 1
ATOM 6036 C C . VAL A 1 750 ? 3.566 3.700 31.200 1.00 90.38 750 VAL A C 1
ATOM 6038 O O . VAL A 1 750 ? 2.903 4.520 31.824 1.00 90.38 750 VAL A O 1
ATOM 6041 N N . LEU A 1 751 ? 4.226 4.005 30.086 1.00 89.50 751 LEU A N 1
ATOM 6042 C CA . LEU A 1 751 ? 4.138 5.293 29.397 1.00 89.50 751 LEU A CA 1
ATOM 6043 C C . LEU A 1 751 ? 3.063 5.271 28.303 1.00 89.50 751 LEU A C 1
ATOM 6045 O O . LEU A 1 751 ? 2.438 6.289 28.034 1.00 89.50 751 LEU A O 1
ATOM 6049 N N . SER A 1 752 ? 2.874 4.127 27.638 1.00 88.56 752 SER A N 1
ATOM 6050 C CA . SER A 1 752 ? 1.806 3.914 26.651 1.00 88.56 752 SER A CA 1
ATOM 6051 C C . SER A 1 752 ? 1.558 2.423 26.412 1.00 88.56 752 SER A C 1
ATOM 6053 O O . SER A 1 752 ? 2.480 1.618 26.556 1.00 88.56 752 SER A O 1
ATOM 6055 N N . GLY A 1 753 ? 0.336 2.074 26.003 1.00 90.19 753 GLY A N 1
ATOM 6056 C CA . GLY A 1 753 ? -0.076 0.689 25.755 1.00 90.19 753 GLY A CA 1
ATOM 6057 C C . GLY A 1 753 ? -0.448 -0.078 27.027 1.00 90.19 753 GLY A C 1
ATOM 6058 O O . GLY A 1 753 ? -0.553 0.520 28.096 1.00 90.19 753 GLY A O 1
ATOM 6059 N N . ASP A 1 754 ? -0.638 -1.391 26.905 1.00 89.19 754 ASP A N 1
ATOM 6060 C CA . ASP A 1 754 ? -0.984 -2.278 28.020 1.00 89.19 754 ASP A CA 1
ATOM 6061 C C . ASP A 1 754 ? 0.031 -3.427 28.132 1.00 89.19 754 ASP A C 1
ATOM 6063 O O . ASP A 1 754 ? 0.512 -3.981 27.141 1.00 89.19 754 ASP A O 1
ATOM 6067 N N . ARG A 1 755 ? 0.390 -3.779 29.370 1.00 90.25 755 ARG A N 1
ATOM 6068 C CA . ARG A 1 755 ? 1.232 -4.943 29.654 1.00 90.25 755 ARG A CA 1
ATOM 6069 C C . ARG A 1 755 ? 0.489 -6.243 29.356 1.00 90.25 755 ARG A C 1
ATOM 6071 O O . ARG A 1 755 ? 1.139 -7.192 28.925 1.00 90.25 755 ARG A O 1
ATOM 6078 N N . SER A 1 756 ? -0.830 -6.280 29.563 1.00 89.44 756 SER A N 1
ATOM 6079 C CA . SER A 1 756 ? -1.650 -7.477 29.336 1.00 89.44 756 SER A CA 1
ATOM 6080 C C . SER A 1 756 ? -1.601 -7.921 27.867 1.00 89.44 756 SER A C 1
ATOM 6082 O O . SER A 1 756 ? -1.320 -9.085 27.587 1.00 89.44 756 SER A O 1
ATOM 6084 N N . ASP A 1 757 ? -1.714 -6.970 26.936 1.00 90.62 757 ASP A N 1
ATOM 6085 C CA . ASP A 1 757 ? -1.590 -7.201 25.496 1.00 90.62 757 ASP A CA 1
ATOM 6086 C C . ASP A 1 757 ? -0.224 -7.795 25.122 1.00 90.62 757 ASP A C 1
ATOM 6088 O O . ASP A 1 757 ? -0.135 -8.679 24.269 1.00 90.62 757 ASP A O 1
ATOM 6092 N N . LEU A 1 758 ? 0.862 -7.330 25.757 1.00 91.44 758 LEU A N 1
ATOM 6093 C CA . LEU A 1 758 ? 2.203 -7.863 25.502 1.00 91.44 758 LEU A CA 1
ATOM 6094 C C . LEU A 1 758 ? 2.340 -9.290 26.042 1.00 91.44 758 LEU A C 1
ATOM 6096 O O . LEU A 1 758 ? 2.916 -10.142 25.369 1.00 91.44 758 LEU A O 1
ATOM 6100 N N . VAL A 1 759 ? 1.811 -9.560 27.237 1.00 91.56 759 VAL A N 1
ATOM 6101 C CA . VAL A 1 759 ? 1.791 -10.911 27.816 1.00 91.56 759 VAL A CA 1
ATOM 6102 C C . VAL A 1 759 ? 1.007 -11.862 26.916 1.00 91.56 759 VAL A C 1
ATOM 6104 O O . VAL A 1 759 ? 1.492 -12.955 26.623 1.00 91.56 759 VAL A O 1
ATOM 6107 N N . GLN A 1 760 ? -0.169 -11.443 26.444 1.00 90.44 760 GLN A N 1
ATOM 6108 C CA . GLN A 1 760 ? -0.994 -12.248 25.553 1.00 90.44 760 GLN A CA 1
ATOM 6109 C C . GLN A 1 760 ? -0.279 -12.507 24.225 1.00 90.44 760 GLN A C 1
ATOM 6111 O O . GLN A 1 760 ? -0.154 -13.656 23.821 1.00 90.44 760 GLN A O 1
ATOM 6116 N N . ALA A 1 761 ? 0.309 -11.478 23.612 1.00 89.00 761 ALA A N 1
ATOM 6117 C CA . ALA A 1 761 ? 1.094 -11.629 22.391 1.00 89.00 761 ALA A CA 1
ATOM 6118 C C . ALA A 1 761 ? 2.253 -12.627 22.541 1.00 89.00 761 ALA A C 1
ATOM 6120 O O . ALA A 1 761 ? 2.505 -13.428 21.641 1.00 89.00 761 ALA A O 1
ATOM 6121 N N . VAL A 1 762 ? 2.957 -12.605 23.676 1.00 89.69 762 VAL A N 1
ATOM 6122 C CA . VAL A 1 762 ? 4.030 -13.569 23.962 1.00 89.69 762 VAL A CA 1
ATOM 6123 C C . VAL A 1 762 ? 3.474 -14.984 24.121 1.00 89.69 762 VAL A C 1
ATOM 6125 O O . VAL A 1 762 ? 4.072 -15.924 23.599 1.00 89.69 762 VAL A O 1
ATOM 6128 N N . ARG A 1 763 ? 2.327 -15.150 24.793 1.00 88.25 763 ARG A N 1
ATOM 6129 C CA . ARG A 1 763 ? 1.645 -16.451 24.930 1.00 88.25 763 ARG A CA 1
ATOM 6130 C C . ARG A 1 763 ? 1.162 -17.000 23.589 1.00 88.25 763 ARG A C 1
ATOM 6132 O O . ARG A 1 763 ? 1.267 -18.201 23.367 1.00 88.25 763 ARG A O 1
ATOM 6139 N N . ASP A 1 764 ? 0.724 -16.126 22.690 1.00 86.44 764 ASP A N 1
ATOM 6140 C CA . ASP A 1 764 ? 0.293 -16.476 21.333 1.00 86.44 764 ASP A CA 1
ATOM 6141 C C . ASP A 1 764 ? 1.476 -16.802 20.398 1.00 86.44 764 ASP A C 1
ATOM 6143 O O . ASP A 1 764 ? 1.278 -17.221 19.259 1.00 86.44 764 ASP A O 1
ATOM 6147 N N . GLY A 1 765 ? 2.720 -16.624 20.863 1.00 83.44 765 GLY A N 1
ATOM 6148 C CA . GLY A 1 765 ? 3.930 -16.896 20.086 1.00 83.44 765 GLY A CA 1
ATOM 6149 C C . GLY A 1 765 ? 4.293 -15.797 19.083 1.00 83.44 765 GLY A C 1
ATOM 6150 O O . GLY A 1 765 ? 5.044 -16.056 18.139 1.00 83.44 765 GLY A O 1
ATOM 6151 N N . ALA A 1 766 ? 3.782 -14.577 19.269 1.00 85.44 766 ALA A N 1
ATOM 6152 C CA . ALA A 1 766 ? 4.076 -13.451 18.393 1.00 85.44 766 ALA A CA 1
ATOM 6153 C C . ALA A 1 766 ? 5.560 -13.046 18.457 1.00 85.44 766 ALA A C 1
ATOM 6155 O O . ALA A 1 766 ? 6.236 -13.170 19.484 1.00 85.44 766 ALA A O 1
ATOM 6156 N N . ALA A 1 767 ? 6.081 -12.511 17.353 1.00 87.12 767 ALA A N 1
ATOM 6157 C CA . ALA A 1 767 ? 7.446 -12.003 17.313 1.00 87.12 767 ALA A CA 1
ATOM 6158 C C . ALA A 1 767 ? 7.525 -10.647 18.025 1.00 87.12 767 ALA A C 1
ATOM 6160 O O . ALA A 1 767 ? 6.741 -9.742 17.739 1.00 87.12 767 ALA A O 1
ATOM 6161 N N . VAL A 1 768 ? 8.512 -10.480 18.910 1.00 90.56 768 VAL A N 1
ATOM 6162 C CA . VAL A 1 768 ? 8.685 -9.257 19.708 1.00 90.56 768 VAL A CA 1
ATOM 6163 C C . VAL A 1 768 ? 10.015 -8.580 19.388 1.00 90.56 768 VAL A C 1
ATOM 6165 O O . VAL A 1 768 ? 11.047 -9.228 19.205 1.00 90.56 768 VAL A O 1
ATOM 6168 N N . ARG A 1 769 ? 10.013 -7.248 19.340 1.00 91.12 769 ARG A N 1
ATOM 6169 C CA . ARG A 1 769 ? 11.220 -6.426 19.217 1.00 91.12 769 ARG A CA 1
ATOM 6170 C C . ARG A 1 769 ? 11.225 -5.296 20.223 1.00 91.12 769 ARG A C 1
ATOM 6172 O O . ARG A 1 769 ? 10.185 -4.718 20.535 1.00 91.12 769 ARG A O 1
ATOM 6179 N N . CYS A 1 770 ? 12.424 -4.959 20.678 1.00 91.06 770 CYS A N 1
ATOM 6180 C CA . CYS A 1 770 ? 12.639 -3.897 21.646 1.00 91.06 770 CYS A CA 1
ATOM 6181 C C . CYS A 1 770 ? 13.350 -2.723 20.970 1.00 91.06 770 CYS A C 1
ATOM 6183 O O . CYS A 1 770 ? 14.353 -2.897 20.271 1.00 91.06 770 CYS A O 1
ATOM 6185 N N . VAL A 1 771 ? 12.832 -1.521 21.207 1.00 91.56 771 VAL A N 1
ATOM 6186 C CA . VAL A 1 771 ? 13.436 -0.250 20.800 1.00 91.56 771 VAL A CA 1
ATOM 6187 C C . VAL A 1 771 ? 13.763 0.537 22.065 1.00 91.56 771 VAL A C 1
ATOM 6189 O O . VAL A 1 771 ? 12.886 0.815 22.886 1.00 91.56 771 VAL A O 1
ATOM 6192 N N . GLN A 1 772 ? 15.032 0.895 22.223 1.00 88.88 772 GLN A N 1
ATOM 6193 C CA . GLN A 1 772 ? 15.542 1.721 23.315 1.00 88.88 772 GLN A CA 1
ATOM 6194 C C . GLN A 1 772 ? 15.940 3.100 22.785 1.00 88.88 772 GLN A C 1
ATOM 6196 O O . GLN A 1 772 ? 16.493 3.206 21.691 1.00 88.88 772 GLN A O 1
ATOM 6201 N N . GLY A 1 773 ? 15.727 4.140 23.593 1.00 84.88 773 GLY A N 1
ATOM 6202 C CA . GLY A 1 773 ? 16.183 5.500 23.296 1.00 84.88 773 GLY A CA 1
ATOM 6203 C C . GLY A 1 773 ? 15.373 6.224 22.214 1.00 84.88 773 GLY A C 1
ATOM 6204 O O . GLY A 1 773 ? 14.168 6.008 22.067 1.00 84.88 773 GLY A O 1
ATOM 6205 N N . ASN A 1 774 ? 16.035 7.133 21.498 1.00 81.81 774 ASN A N 1
ATOM 6206 C CA . ASN A 1 774 ? 15.443 7.984 20.464 1.00 81.81 774 ASN A CA 1
ATOM 6207 C C . ASN A 1 774 ? 16.274 7.966 19.166 1.00 81.81 774 ASN A C 1
ATOM 6209 O O . ASN A 1 774 ? 17.253 7.234 19.045 1.00 81.81 774 ASN A O 1
ATOM 6213 N N . GLU A 1 775 ? 15.887 8.791 18.195 1.00 76.00 775 GLU A N 1
ATOM 6214 C CA . GLU A 1 775 ? 16.547 8.895 16.886 1.00 76.00 775 GLU A CA 1
ATOM 6215 C C . GLU A 1 775 ? 18.016 9.357 16.950 1.00 76.00 775 GLU A C 1
ATOM 6217 O O . GLU A 1 775 ? 18.813 9.021 16.072 1.00 76.00 775 GLU A O 1
ATOM 6222 N N . CYS A 1 776 ? 18.402 10.085 18.004 1.00 77.88 776 CYS A N 1
ATOM 6223 C CA . CYS A 1 776 ? 19.769 10.572 18.198 1.00 77.88 776 CYS A CA 1
ATOM 6224 C C . CYS A 1 776 ? 20.663 9.556 18.911 1.00 77.88 776 CYS A C 1
ATOM 6226 O O . CYS A 1 776 ? 21.864 9.502 18.648 1.00 77.88 776 CYS A O 1
ATOM 6228 N N . ARG A 1 777 ? 20.095 8.774 19.832 1.00 84.44 777 ARG A N 1
ATOM 6229 C CA . ARG A 1 777 ? 20.783 7.712 20.563 1.00 84.44 777 ARG A CA 1
ATOM 6230 C C . ARG A 1 777 ? 19.788 6.601 20.853 1.00 84.44 777 ARG A C 1
ATOM 6232 O O . ARG A 1 777 ? 19.038 6.662 21.829 1.00 84.44 777 ARG A O 1
ATOM 6239 N N . GLY A 1 778 ? 19.799 5.593 19.995 1.00 85.19 778 GLY A N 1
ATOM 6240 C CA . GLY A 1 778 ? 18.827 4.512 20.030 1.00 85.19 778 GLY A CA 1
ATOM 6241 C C . GLY A 1 778 ? 19.464 3.159 19.782 1.00 85.19 778 GLY A C 1
ATOM 6242 O O . GLY A 1 778 ? 20.544 3.054 19.200 1.00 85.19 778 GLY A O 1
ATOM 6243 N N . TYR A 1 779 ? 18.793 2.112 20.241 1.00 88.56 779 TYR A N 1
ATOM 6244 C CA . TYR A 1 779 ? 19.227 0.741 20.022 1.00 88.56 779 TYR A CA 1
ATOM 6245 C C . TYR A 1 779 ? 18.016 -0.150 19.771 1.00 88.56 779 TYR A C 1
ATOM 6247 O O . TYR A 1 779 ? 17.068 -0.157 20.556 1.00 88.56 779 TYR A O 1
ATOM 6255 N N . VAL A 1 780 ? 18.037 -0.873 18.655 1.00 89.81 780 VAL A N 1
ATOM 6256 C CA . VAL A 1 780 ? 16.932 -1.709 18.184 1.00 89.81 780 VAL A CA 1
ATOM 6257 C C . VAL A 1 780 ? 17.447 -3.118 17.948 1.00 89.81 780 VAL A C 1
ATOM 6259 O O . VAL A 1 780 ? 18.388 -3.329 17.182 1.00 89.81 780 VAL A O 1
ATOM 6262 N N . TYR A 1 781 ? 16.811 -4.096 18.579 1.00 88.44 781 TYR A N 1
ATOM 6263 C CA . TYR A 1 781 ? 17.230 -5.494 18.516 1.00 88.44 781 TYR A CA 1
ATOM 6264 C C . TYR A 1 781 ? 16.027 -6.434 18.556 1.00 88.44 781 TYR A C 1
ATOM 6266 O O . TYR A 1 781 ? 14.896 -6.044 18.861 1.00 88.44 781 TYR A O 1
ATOM 6274 N N . ASN A 1 782 ? 16.268 -7.681 18.166 1.00 87.38 782 ASN A N 1
ATOM 6275 C CA . ASN A 1 782 ? 15.266 -8.732 18.246 1.00 87.38 782 ASN A CA 1
ATOM 6276 C C . ASN A 1 782 ? 15.184 -9.290 19.672 1.00 87.38 782 ASN A C 1
ATOM 6278 O O . ASN A 1 782 ? 16.223 -9.626 20.241 1.00 87.38 782 ASN A O 1
ATOM 6282 N N . ALA A 1 783 ? 13.976 -9.416 20.225 1.00 87.31 783 ALA A N 1
ATOM 6283 C CA . ALA A 1 783 ? 13.791 -10.122 21.484 1.00 87.31 783 ALA A CA 1
ATOM 6284 C C . ALA A 1 783 ? 13.848 -11.631 21.217 1.00 87.31 783 ALA A C 1
ATOM 6286 O O . ALA A 1 783 ? 13.149 -12.166 20.359 1.00 87.31 783 ALA A O 1
ATOM 6287 N N . GLN A 1 784 ? 14.724 -12.312 21.937 1.00 82.38 784 GLN A N 1
ATOM 6288 C CA . GLN A 1 784 ? 14.944 -13.750 21.888 1.00 82.38 784 GLN A CA 1
ATOM 6289 C C . GLN A 1 784 ? 14.599 -14.328 23.257 1.00 82.38 784 GLN A C 1
ATOM 6291 O O . GLN A 1 784 ? 14.796 -13.661 24.266 1.00 82.38 784 GLN A O 1
ATOM 6296 N N . ASN A 1 785 ? 14.104 -15.565 23.295 1.00 83.88 785 ASN A N 1
ATOM 6297 C CA . ASN A 1 785 ? 13.791 -16.261 24.545 1.00 83.88 785 ASN A CA 1
ATOM 6298 C C . ASN A 1 785 ? 12.912 -15.418 25.498 1.00 83.88 785 ASN A C 1
ATOM 6300 O O . ASN A 1 785 ? 13.365 -14.923 26.532 1.00 83.88 785 ASN A O 1
ATOM 6304 N N . LEU A 1 786 ? 11.668 -15.186 25.077 1.00 88.88 786 LEU A N 1
ATOM 6305 C CA . LEU A 1 786 ? 10.677 -14.434 25.843 1.00 88.88 786 LEU A CA 1
ATOM 6306 C C . LEU A 1 786 ? 10.122 -15.306 26.971 1.00 88.88 786 LEU A C 1
ATOM 6308 O O . LEU A 1 786 ? 9.759 -16.457 26.743 1.00 88.88 786 LEU A O 1
ATOM 6312 N N . ALA A 1 787 ? 10.016 -14.735 28.165 1.00 87.25 787 ALA A N 1
ATOM 6313 C CA . ALA A 1 787 ? 9.422 -15.381 29.324 1.00 87.25 787 ALA A CA 1
ATOM 6314 C C . ALA A 1 787 ? 8.366 -14.467 29.946 1.00 87.25 787 ALA A C 1
ATOM 6316 O O . ALA A 1 787 ? 8.592 -13.268 30.117 1.00 87.25 787 ALA A O 1
ATOM 6317 N N . VAL A 1 788 ? 7.224 -15.049 30.302 1.00 89.31 788 VAL A N 1
ATOM 6318 C CA . VAL A 1 788 ? 6.216 -14.392 31.139 1.00 89.31 788 VAL A CA 1
ATOM 6319 C C . VAL A 1 788 ? 6.524 -14.743 32.591 1.00 89.31 788 VAL A C 1
ATOM 6321 O O . VAL A 1 788 ? 6.859 -15.888 32.897 1.00 89.31 788 VAL A O 1
ATOM 6324 N N . SER A 1 789 ? 6.451 -13.759 33.478 1.00 88.75 789 SER A N 1
ATOM 6325 C CA . SER A 1 789 ? 6.676 -13.954 34.905 1.00 88.75 789 SER A CA 1
ATOM 6326 C C . SER A 1 789 ? 5.632 -14.900 35.525 1.00 88.75 789 SER A C 1
ATOM 6328 O O . SER A 1 789 ? 4.520 -15.011 35.002 1.00 88.75 789 SER A O 1
ATOM 6330 N N . PRO A 1 790 ? 5.946 -15.580 36.645 1.00 84.56 790 PRO A N 1
ATOM 6331 C CA . PRO A 1 790 ? 5.020 -16.525 37.281 1.00 84.56 790 PRO A CA 1
ATOM 6332 C C . PRO A 1 790 ? 3.681 -15.911 37.711 1.00 84.56 790 PRO A C 1
ATOM 6334 O O . PRO A 1 790 ? 2.657 -16.582 37.673 1.00 84.56 790 PRO A O 1
ATOM 6337 N N . ASP A 1 791 ? 3.679 -14.629 38.081 1.00 84.06 791 ASP A N 1
ATOM 6338 C CA . ASP A 1 791 ? 2.475 -13.857 38.412 1.00 84.06 791 ASP A CA 1
ATOM 6339 C C . ASP A 1 791 ? 1.664 -13.433 37.172 1.00 84.06 791 ASP A C 1
ATOM 6341 O O . ASP A 1 791 ? 0.568 -12.898 37.304 1.00 84.06 791 ASP A O 1
ATOM 6345 N N . GLY A 1 792 ? 2.186 -13.662 35.962 1.00 84.12 792 GLY A N 1
ATOM 6346 C CA . GLY A 1 792 ? 1.504 -13.393 34.698 1.00 84.12 792 GLY A CA 1
ATOM 6347 C C . GLY A 1 792 ? 1.496 -11.930 34.253 1.00 84.12 792 GLY A C 1
ATOM 6348 O O . GLY A 1 792 ? 0.901 -11.637 33.221 1.00 84.12 792 GLY A O 1
ATOM 6349 N N . ASN A 1 793 ? 2.152 -11.018 34.979 1.00 86.50 793 ASN A N 1
ATOM 6350 C CA . ASN A 1 793 ? 2.020 -9.569 34.757 1.00 86.50 793 ASN A CA 1
ATOM 6351 C C . ASN A 1 793 ? 3.196 -8.925 34.013 1.00 86.50 793 ASN A C 1
ATOM 6353 O O . ASN A 1 793 ? 3.120 -7.762 33.592 1.00 86.50 793 ASN A O 1
ATOM 6357 N N . HIS A 1 794 ? 4.318 -9.632 33.894 1.00 88.50 794 HIS A N 1
ATOM 6358 C CA . HIS A 1 794 ? 5.555 -9.088 33.357 1.00 88.50 794 HIS A CA 1
ATOM 6359 C C . HIS A 1 794 ? 6.148 -9.985 32.281 1.00 88.50 794 HIS A C 1
ATOM 6361 O O . HIS A 1 794 ? 6.007 -11.205 32.296 1.00 88.50 794 HIS A O 1
ATOM 6367 N N . VAL A 1 795 ? 6.847 -9.351 31.344 1.00 91.12 795 VAL A N 1
ATOM 6368 C CA . VAL A 1 795 ? 7.589 -10.038 30.289 1.00 91.12 795 VAL A CA 1
ATOM 6369 C C . VAL A 1 795 ? 9.064 -9.716 30.450 1.00 91.12 795 VAL A C 1
ATOM 6371 O O . VAL A 1 795 ? 9.444 -8.556 30.631 1.00 91.12 795 VAL A O 1
ATOM 6374 N N . ALA A 1 796 ? 9.893 -10.750 30.375 1.00 90.56 796 ALA A N 1
ATOM 6375 C CA . ALA A 1 796 ? 11.331 -10.644 30.225 1.00 90.56 796 ALA A CA 1
ATOM 6376 C C . ALA A 1 796 ? 11.739 -11.156 28.839 1.00 90.56 796 ALA A C 1
ATOM 6378 O O . ALA A 1 796 ? 11.181 -12.125 28.328 1.00 90.56 796 ALA A O 1
ATOM 6379 N N . ALA A 1 797 ? 12.716 -10.502 28.224 1.00 89.50 797 ALA A N 1
ATOM 6380 C CA . ALA A 1 797 ? 13.277 -10.882 26.939 1.00 89.50 797 ALA A CA 1
ATOM 6381 C C . ALA A 1 797 ? 14.798 -10.888 27.006 1.00 89.50 797 ALA A C 1
ATOM 6383 O O . ALA A 1 797 ? 15.403 -10.023 27.639 1.00 89.50 797 ALA A O 1
ATOM 6384 N N . GLN A 1 798 ? 15.417 -11.826 26.300 1.00 88.50 798 GLN A N 1
ATOM 6385 C CA . GLN A 1 798 ? 16.860 -11.873 26.120 1.00 88.50 798 GLN A CA 1
ATOM 6386 C C . GLN A 1 798 ? 17.254 -11.282 24.761 1.00 88.50 798 GLN A C 1
ATOM 6388 O O . GLN A 1 798 ? 16.515 -11.342 23.783 1.00 88.50 798 GLN A O 1
ATOM 6393 N N . ALA A 1 799 ? 18.445 -10.714 24.677 1.00 84.00 799 ALA A N 1
ATOM 6394 C CA . ALA A 1 799 ? 19.093 -10.323 23.437 1.00 84.00 799 ALA A CA 1
ATOM 6395 C C . ALA A 1 799 ? 20.495 -10.927 23.449 1.00 84.00 799 ALA A C 1
ATOM 6397 O O . ALA A 1 799 ? 21.348 -10.512 24.237 1.00 84.00 799 ALA A O 1
ATOM 6398 N N . LEU A 1 800 ? 20.698 -11.951 22.617 1.00 77.25 800 LEU A N 1
ATOM 6399 C CA . LEU A 1 800 ? 21.917 -12.765 22.613 1.00 77.25 800 LEU A CA 1
ATOM 6400 C C . LEU A 1 800 ? 22.875 -12.370 21.481 1.00 77.25 800 LEU A C 1
ATOM 6402 O O . LEU A 1 800 ? 24.082 -12.561 21.585 1.00 77.25 800 LEU A O 1
ATOM 6406 N N . ASN A 1 801 ? 22.348 -11.781 20.405 1.00 74.06 801 ASN A N 1
ATOM 6407 C CA . ASN A 1 801 ? 23.114 -11.426 19.208 1.00 74.06 801 ASN A CA 1
ATOM 6408 C C . ASN A 1 801 ? 23.679 -10.002 19.286 1.00 74.06 801 ASN A C 1
ATOM 6410 O O . ASN A 1 801 ? 23.398 -9.165 18.427 1.00 74.06 801 ASN A O 1
ATOM 6414 N N . HIS A 1 802 ? 24.467 -9.722 20.322 1.00 78.69 802 HIS A N 1
ATOM 6415 C CA . HIS A 1 802 ? 25.108 -8.424 20.500 1.00 78.69 802 HIS A CA 1
ATOM 6416 C C . HIS A 1 802 ? 26.587 -8.581 20.858 1.00 78.69 802 HIS A C 1
ATOM 6418 O O . HIS A 1 802 ? 26.939 -9.195 21.863 1.00 78.69 802 HIS A O 1
ATOM 6424 N N . VAL A 1 803 ? 27.456 -7.989 20.037 1.00 84.25 803 VAL A N 1
ATOM 6425 C CA . VAL A 1 803 ? 28.901 -7.919 20.287 1.00 84.25 803 VAL A CA 1
ATOM 6426 C C . VAL A 1 803 ? 29.275 -6.500 20.704 1.00 84.25 803 VAL A C 1
ATOM 6428 O O . VAL A 1 803 ? 28.715 -5.519 20.212 1.00 84.25 803 VAL A O 1
ATOM 6431 N N . SER A 1 804 ? 30.239 -6.385 21.616 1.00 85.94 804 SER A N 1
ATOM 6432 C CA . SER A 1 804 ? 30.755 -5.117 22.127 1.00 85.94 804 SER A CA 1
ATOM 6433 C C . SER A 1 804 ? 31.138 -4.132 21.015 1.00 85.94 804 SER A C 1
ATOM 6435 O O . SER A 1 804 ? 31.960 -4.447 20.148 1.00 85.94 804 SER A O 1
ATOM 6437 N N . MET A 1 805 ? 30.593 -2.918 21.095 1.00 87.38 805 MET A N 1
ATOM 6438 C CA . MET A 1 805 ? 30.884 -1.806 20.189 1.00 87.38 805 MET A CA 1
ATOM 6439 C C . MET A 1 805 ? 31.638 -0.680 20.897 1.00 87.38 805 MET A C 1
ATOM 6441 O O . MET A 1 805 ? 31.488 -0.472 22.102 1.00 87.38 805 MET A O 1
ATOM 6445 N N . ARG A 1 806 ? 32.357 0.120 20.111 1.00 87.88 806 ARG A N 1
ATOM 6446 C CA . ARG A 1 806 ? 32.912 1.418 20.505 1.00 87.88 806 ARG A CA 1
ATOM 6447 C C . ARG A 1 806 ? 32.652 2.474 19.430 1.00 87.88 806 ARG A C 1
ATOM 6449 O O . ARG A 1 806 ? 32.336 2.137 18.287 1.00 87.88 806 ARG A O 1
ATOM 6456 N N . SER A 1 807 ? 32.817 3.746 19.792 1.00 87.31 807 SER A N 1
ATOM 6457 C CA . SER A 1 807 ? 32.833 4.851 18.824 1.00 87.31 807 SER A CA 1
ATOM 6458 C C . SER A 1 807 ? 33.902 4.603 17.763 1.00 87.31 807 SER A C 1
ATOM 6460 O O . SER A 1 807 ? 35.040 4.261 18.097 1.00 87.31 807 SER A O 1
ATOM 6462 N N . ALA A 1 808 ? 33.539 4.752 16.492 1.00 85.81 808 ALA A N 1
ATOM 6463 C CA . ALA A 1 808 ? 34.521 4.811 15.422 1.00 85.81 808 ALA A CA 1
ATOM 6464 C C . ALA A 1 808 ? 35.226 6.189 15.427 1.00 85.81 808 ALA A C 1
ATOM 6466 O O . ALA A 1 808 ? 34.796 7.090 16.148 1.00 85.81 808 ALA A O 1
ATOM 6467 N N . PRO A 1 809 ? 36.300 6.375 14.633 1.00 84.56 809 PRO A N 1
ATOM 6468 C CA . PRO A 1 809 ? 36.907 7.697 14.442 1.00 84.56 809 PRO A CA 1
ATOM 6469 C C . PRO A 1 809 ? 35.931 8.736 13.873 1.00 84.56 809 PRO A C 1
ATOM 6471 O O . PRO A 1 809 ? 36.079 9.922 14.132 1.00 84.56 809 PRO A O 1
ATOM 6474 N N . ASP A 1 810 ? 34.946 8.277 13.099 1.00 83.25 810 ASP A N 1
ATOM 6475 C CA . ASP A 1 810 ? 33.820 9.095 12.664 1.00 83.25 810 ASP A CA 1
ATOM 6476 C C . ASP A 1 810 ? 32.775 9.148 13.801 1.00 83.25 810 ASP A C 1
ATOM 6478 O O . ASP A 1 810 ? 32.364 8.081 14.281 1.00 83.25 810 ASP A O 1
ATOM 6482 N N . PRO A 1 811 ? 32.364 10.347 14.264 1.00 83.81 811 PRO A N 1
ATOM 6483 C CA . PRO A 1 811 ? 31.455 10.505 15.399 1.00 83.81 811 PRO A CA 1
ATOM 6484 C C . PRO A 1 811 ? 30.064 9.904 15.167 1.00 83.81 811 PRO A C 1
ATOM 6486 O O . PRO A 1 811 ? 29.369 9.606 16.146 1.00 83.81 811 PRO A O 1
ATOM 6489 N N . ASP A 1 812 ? 29.675 9.690 13.910 1.00 84.19 812 ASP A N 1
ATOM 6490 C CA . ASP A 1 812 ? 28.363 9.173 13.524 1.00 84.19 812 ASP A CA 1
ATOM 6491 C C . ASP A 1 812 ? 28.349 7.641 13.390 1.00 84.19 812 ASP A C 1
ATOM 6493 O O . ASP A 1 812 ? 27.295 7.022 13.228 1.00 84.19 812 ASP A O 1
ATOM 6497 N N . GLU A 1 813 ? 29.514 6.996 13.502 1.00 85.12 813 GLU A N 1
ATOM 6498 C CA . GLU A 1 813 ? 29.691 5.562 13.291 1.00 85.12 813 GLU A CA 1
ATOM 6499 C C . GLU A 1 813 ? 30.048 4.798 14.577 1.00 85.12 813 GLU A C 1
ATOM 6501 O O . GLU A 1 813 ? 30.663 5.297 15.528 1.00 85.12 813 GLU A O 1
ATOM 6506 N N . LEU A 1 814 ? 29.711 3.507 14.577 1.00 87.50 814 LEU A N 1
ATOM 6507 C CA . LEU A 1 814 ? 30.179 2.541 15.568 1.00 87.50 814 LEU A CA 1
ATOM 6508 C C . LEU A 1 814 ? 31.013 1.450 14.896 1.00 87.50 814 LEU A C 1
ATOM 6510 O O . LEU A 1 814 ? 30.808 1.099 13.734 1.00 87.50 814 LEU A O 1
ATOM 6514 N N . MET A 1 815 ? 31.951 0.884 15.647 1.00 86.12 815 MET A N 1
ATOM 6515 C CA . MET A 1 815 ? 32.745 -0.267 15.223 1.00 86.12 815 MET A CA 1
ATOM 6516 C C . MET A 1 815 ? 32.819 -1.314 16.333 1.00 86.12 815 MET A C 1
ATOM 6518 O O . MET A 1 815 ? 32.626 -0.994 17.506 1.00 86.12 815 MET A O 1
ATOM 6522 N N . ILE A 1 816 ? 33.113 -2.560 15.965 1.00 85.50 816 ILE A N 1
ATOM 6523 C CA . ILE A 1 816 ? 33.366 -3.633 16.933 1.00 85.50 816 ILE A CA 1
ATOM 6524 C C . ILE A 1 816 ? 34.629 -3.292 17.733 1.00 85.50 816 ILE A C 1
ATOM 6526 O O . ILE A 1 816 ? 35.603 -2.757 17.195 1.00 85.50 816 ILE A O 1
ATOM 6530 N N . SER A 1 817 ? 34.592 -3.552 19.037 1.00 84.44 817 SER A N 1
ATOM 6531 C CA . SER A 1 817 ? 35.745 -3.349 19.913 1.00 84.44 817 SER A CA 1
ATOM 6532 C C . SER A 1 817 ? 36.855 -4.361 19.589 1.00 84.44 817 SER A C 1
ATOM 6534 O O . SER A 1 817 ? 36.547 -5.542 19.468 1.00 84.44 817 SER A O 1
ATOM 6536 N N . PRO A 1 818 ? 38.140 -3.955 19.525 1.00 75.50 818 PRO A N 1
ATOM 6537 C CA . PRO A 1 818 ? 39.252 -4.865 19.208 1.00 75.50 818 PRO A CA 1
ATOM 6538 C C . PRO A 1 818 ? 39.364 -6.078 20.147 1.00 75.50 818 PRO A C 1
ATOM 6540 O O . PRO A 1 818 ? 39.707 -7.179 19.723 1.00 75.50 818 PRO A O 1
ATOM 6543 N N . ASN A 1 819 ? 39.027 -5.888 21.425 1.00 80.06 819 ASN A N 1
ATOM 6544 C CA . ASN A 1 819 ? 38.882 -6.952 22.416 1.00 80.06 819 ASN A CA 1
ATOM 6545 C C . ASN A 1 819 ? 37.390 -7.291 22.556 1.00 80.06 819 ASN A C 1
ATOM 6547 O O . ASN A 1 819 ? 36.729 -6.819 23.485 1.00 80.06 819 ASN A O 1
ATOM 6551 N N . ALA A 1 820 ? 36.851 -7.987 21.554 1.00 82.38 820 ALA A N 1
ATOM 6552 C CA . ALA A 1 820 ? 35.421 -8.209 21.417 1.00 82.38 820 ALA A CA 1
ATOM 6553 C C . ALA A 1 820 ? 34.884 -9.182 22.478 1.00 82.38 820 ALA A C 1
ATOM 6555 O O . ALA A 1 820 ? 35.461 -10.232 22.753 1.00 82.38 820 ALA A O 1
ATOM 6556 N N . TYR A 1 821 ? 33.732 -8.854 23.050 1.00 84.94 821 TYR A N 1
ATOM 6557 C CA . TYR A 1 821 ? 32.996 -9.718 23.971 1.00 84.94 821 TYR A CA 1
ATOM 6558 C C . TYR A 1 821 ? 31.507 -9.731 23.610 1.00 84.94 821 TYR A C 1
ATOM 6560 O O . TYR A 1 821 ? 30.975 -8.764 23.055 1.00 84.94 821 TYR A O 1
ATOM 6568 N N . TRP A 1 822 ? 30.844 -10.842 23.907 1.00 83.19 822 TRP A N 1
ATOM 6569 C CA . TRP A 1 822 ? 29.402 -11.002 23.820 1.00 83.19 822 TRP A CA 1
ATOM 6570 C C . TRP A 1 822 ? 28.712 -10.242 24.943 1.00 83.19 822 TRP A C 1
ATOM 6572 O O . TRP A 1 822 ? 29.153 -10.273 26.093 1.00 83.19 822 TRP A O 1
ATOM 6582 N N . TRP A 1 823 ? 27.611 -9.590 24.595 1.00 83.44 823 TRP A N 1
ATOM 6583 C CA . TRP A 1 823 ? 26.663 -9.001 25.525 1.00 83.44 823 TRP A CA 1
ATOM 6584 C C . TRP A 1 823 ? 25.403 -9.858 25.556 1.00 83.44 823 TRP A C 1
ATOM 6586 O O . TRP A 1 823 ? 24.570 -9.769 24.654 1.00 83.44 823 TRP A O 1
ATOM 6596 N N . PHE A 1 824 ? 25.228 -10.632 26.622 1.00 85.56 824 PHE A N 1
ATOM 6597 C CA . PHE A 1 824 ? 23.957 -11.295 26.895 1.00 85.56 824 PHE A CA 1
ATOM 6598 C C . PHE A 1 824 ? 23.109 -10.359 27.736 1.00 85.56 824 PHE A C 1
ATOM 6600 O O . PHE A 1 824 ? 23.411 -10.111 28.902 1.00 85.56 824 PHE A O 1
ATOM 6607 N N . THR A 1 825 ? 22.095 -9.777 27.106 1.00 85.44 825 THR A N 1
ATOM 6608 C CA . THR A 1 825 ? 21.256 -8.754 27.729 1.00 85.44 825 THR A CA 1
ATOM 6609 C C . THR A 1 825 ? 19.889 -9.336 28.048 1.00 85.44 825 THR A C 1
ATOM 6611 O O . THR A 1 825 ? 19.258 -9.909 27.168 1.00 85.44 825 THR A O 1
ATOM 6614 N N . ILE A 1 826 ? 19.411 -9.164 29.274 1.00 89.19 826 ILE A N 1
ATOM 6615 C CA . ILE A 1 826 ? 18.042 -9.466 29.690 1.00 89.19 826 ILE A CA 1
ATOM 6616 C C . ILE A 1 826 ? 17.346 -8.144 29.961 1.00 89.19 826 ILE A C 1
ATOM 6618 O O . ILE A 1 826 ? 17.906 -7.263 30.610 1.00 89.19 826 ILE A O 1
ATOM 6622 N N . VAL A 1 827 ? 16.134 -7.987 29.448 1.00 90.31 827 VAL A N 1
ATOM 6623 C CA . VAL A 1 827 ? 15.307 -6.800 29.653 1.00 90.31 827 VAL A CA 1
ATOM 6624 C C . VAL A 1 827 ? 13.924 -7.192 30.124 1.00 90.31 827 VAL A C 1
ATOM 6626 O O . VAL A 1 827 ? 13.382 -8.191 29.664 1.00 90.31 827 VAL A O 1
ATOM 6629 N N . SER A 1 828 ? 13.337 -6.401 31.015 1.00 91.12 828 SER A N 1
ATOM 6630 C CA . SER A 1 828 ? 12.003 -6.662 31.549 1.00 91.12 828 SER A CA 1
ATOM 6631 C C . SER A 1 828 ? 11.064 -5.469 31.398 1.00 91.12 828 SER A C 1
ATOM 6633 O O . SER A 1 828 ? 11.475 -4.304 31.353 1.00 91.12 828 SER A O 1
ATOM 6635 N N . THR A 1 829 ? 9.762 -5.746 31.416 1.00 91.56 829 THR A N 1
ATOM 6636 C CA . THR A 1 829 ? 8.710 -4.719 31.502 1.00 91.56 829 THR A CA 1
ATOM 6637 C C . THR A 1 829 ? 8.733 -3.940 32.819 1.00 91.56 829 THR A C 1
ATOM 6639 O O . THR A 1 829 ? 8.100 -2.892 32.919 1.00 91.56 829 THR A O 1
ATOM 6642 N N . THR A 1 830 ? 9.475 -4.418 33.826 1.00 87.44 830 THR A N 1
ATOM 6643 C CA . THR A 1 830 ? 9.734 -3.702 35.087 1.00 87.44 830 THR A CA 1
ATOM 6644 C C . THR A 1 830 ? 10.838 -2.643 34.954 1.00 87.44 830 THR A C 1
ATOM 6646 O O . THR A 1 830 ? 11.147 -1.953 35.921 1.00 87.44 830 THR A O 1
ATOM 6649 N N . GLY A 1 831 ? 11.413 -2.474 33.757 1.00 86.31 831 GLY A N 1
ATOM 6650 C CA . GLY A 1 831 ? 12.443 -1.474 33.464 1.00 86.31 831 GLY A CA 1
ATOM 6651 C C . GLY A 1 831 ? 13.864 -1.933 33.784 1.00 86.31 831 GLY A C 1
ATOM 6652 O O . GLY A 1 831 ? 14.812 -1.190 33.530 1.00 86.31 831 GLY A O 1
ATOM 6653 N N . TRP A 1 832 ? 14.037 -3.149 34.305 1.00 89.19 832 TRP A N 1
ATOM 6654 C CA . TRP A 1 832 ? 15.357 -3.709 34.560 1.00 89.19 832 TRP A CA 1
ATOM 6655 C C . TRP A 1 832 ? 16.015 -4.174 33.268 1.00 89.19 832 TRP A C 1
ATOM 6657 O O . TRP A 1 832 ? 15.392 -4.786 32.397 1.00 89.19 832 TRP A O 1
ATOM 6667 N N . ARG A 1 833 ? 17.308 -3.879 33.164 1.00 90.31 833 ARG A N 1
ATOM 6668 C CA . ARG A 1 833 ? 18.204 -4.435 32.166 1.00 90.31 833 ARG A CA 1
ATOM 6669 C C . ARG A 1 833 ? 19.425 -5.009 32.862 1.00 90.31 833 ARG A C 1
ATOM 6671 O O . ARG A 1 833 ? 20.195 -4.278 33.484 1.00 90.31 833 ARG A O 1
ATOM 6678 N N . GLU A 1 834 ? 19.619 -6.302 32.692 1.00 88.38 834 GLU A N 1
ATOM 6679 C CA . GLU A 1 834 ? 20.808 -7.011 33.135 1.00 88.38 834 GLU A CA 1
ATOM 6680 C C . GLU A 1 834 ? 21.654 -7.378 31.934 1.00 88.38 834 GLU A C 1
ATOM 6682 O O . GLU A 1 834 ? 21.143 -7.700 30.863 1.00 88.38 834 GLU A O 1
ATOM 6687 N N . MET A 1 835 ? 22.963 -7.284 32.088 1.00 86.38 835 MET A N 1
ATOM 6688 C CA . MET A 1 835 ? 23.890 -7.539 31.006 1.00 86.38 835 MET A CA 1
ATOM 6689 C C . MET A 1 835 ? 25.102 -8.289 31.539 1.00 86.38 835 MET A C 1
ATOM 6691 O O . MET A 1 835 ? 25.805 -7.797 32.423 1.00 86.38 835 MET A O 1
ATOM 6695 N N . SER A 1 836 ? 25.358 -9.460 30.969 1.00 86.12 836 SER A N 1
ATOM 6696 C CA . SER A 1 836 ? 26.538 -10.276 31.241 1.00 86.12 836 SER A CA 1
ATOM 6697 C C . SER A 1 836 ? 27.503 -10.210 30.057 1.00 86.12 836 SER A C 1
ATOM 6699 O O . SER A 1 836 ? 27.072 -10.191 28.898 1.00 86.12 836 SER A O 1
ATOM 6701 N N . ARG A 1 837 ? 28.806 -10.127 30.343 1.00 86.62 837 ARG A N 1
ATOM 6702 C CA . ARG A 1 837 ? 29.862 -9.927 29.342 1.00 86.62 837 ARG A CA 1
ATOM 6703 C C . ARG A 1 837 ? 30.756 -11.150 29.273 1.00 86.62 837 ARG A C 1
ATOM 6705 O O . ARG A 1 837 ? 31.379 -11.492 30.266 1.00 86.62 837 ARG A O 1
ATOM 6712 N N . TRP A 1 838 ? 30.892 -11.738 28.092 1.00 83.19 838 TRP A N 1
ATOM 6713 C CA . TRP A 1 838 ? 31.695 -12.948 27.902 1.00 83.19 838 TRP A CA 1
ATOM 6714 C C . TRP A 1 838 ? 32.665 -12.787 26.751 1.00 83.19 838 TRP A C 1
ATOM 6716 O O . TRP A 1 838 ? 32.284 -12.330 25.676 1.00 83.19 838 TRP A O 1
ATOM 6726 N N . THR A 1 839 ? 33.922 -13.154 26.956 1.00 80.88 839 THR A N 1
ATOM 6727 C CA . THR A 1 839 ? 34.951 -13.070 25.916 1.00 80.88 839 THR A CA 1
ATOM 6728 C C . THR A 1 839 ? 34.527 -13.840 24.657 1.00 80.88 839 THR A C 1
ATOM 6730 O O . THR A 1 839 ? 33.963 -14.930 24.722 1.00 80.88 839 THR A O 1
ATOM 6733 N N . VAL A 1 840 ? 34.746 -13.268 23.470 1.00 75.69 840 VAL A N 1
ATOM 6734 C CA . VAL A 1 840 ? 34.369 -13.944 22.219 1.00 75.69 840 VAL A CA 1
ATOM 6735 C C . VAL A 1 840 ? 35.206 -15.203 22.023 1.00 75.69 840 VAL A C 1
ATOM 6737 O O . VAL A 1 840 ? 36.425 -15.140 21.937 1.00 75.69 840 VAL A O 1
ATOM 6740 N N . GLY A 1 841 ? 34.538 -16.348 21.877 1.00 66.31 841 GLY A N 1
ATOM 6741 C CA . GLY A 1 841 ? 35.212 -17.610 21.573 1.00 66.31 841 GLY A CA 1
ATOM 6742 C C . GLY A 1 841 ? 35.936 -18.248 22.759 1.00 66.31 841 GLY A C 1
ATOM 6743 O O . GLY A 1 841 ? 36.557 -19.282 22.569 1.00 66.31 841 GLY A O 1
ATOM 6744 N N . GLU A 1 842 ? 35.823 -17.684 23.960 1.00 68.12 842 GLU A N 1
ATOM 6745 C CA . GLU A 1 842 ? 36.334 -18.259 25.204 1.00 68.12 842 GLU A CA 1
ATOM 6746 C C . GLU A 1 842 ? 35.234 -18.207 26.264 1.00 68.12 842 GLU A C 1
ATOM 6748 O O . GLU A 1 842 ? 34.474 -17.244 26.339 1.00 68.12 842 GLU A O 1
ATOM 6753 N N . HIS A 1 843 ? 35.141 -19.225 27.117 1.00 68.00 843 HIS A N 1
ATOM 6754 C CA . HIS A 1 843 ? 34.158 -19.250 28.203 1.00 68.00 843 HIS A CA 1
ATOM 6755 C C . HIS A 1 843 ? 34.672 -18.475 29.433 1.00 68.00 843 HIS A C 1
ATOM 6757 O O . HIS A 1 843 ? 34.734 -19.006 30.541 1.00 68.00 843 HIS A O 1
ATOM 6763 N N . VAL A 1 844 ? 35.093 -17.225 29.217 1.00 77.81 844 VAL A N 1
ATOM 6764 C CA . VAL A 1 844 ? 35.656 -16.337 30.245 1.00 77.81 844 VAL A CA 1
ATOM 6765 C C . VAL A 1 844 ? 34.675 -15.203 30.526 1.00 77.81 844 VAL A C 1
ATOM 6767 O O . VAL A 1 844 ? 34.385 -14.388 29.644 1.00 77.81 844 VAL A O 1
ATOM 6770 N N . ASP A 1 845 ? 34.179 -15.158 31.762 1.00 80.00 845 ASP A N 1
ATOM 6771 C CA . ASP A 1 845 ? 33.326 -14.079 32.261 1.00 80.00 845 ASP A CA 1
ATOM 6772 C C . ASP A 1 845 ? 34.142 -12.784 32.429 1.00 80.00 845 ASP A C 1
ATOM 6774 O O . ASP A 1 845 ? 35.268 -12.787 32.928 1.00 80.00 845 ASP A O 1
ATOM 6778 N N . ARG A 1 846 ? 33.574 -11.655 32.001 1.00 81.50 846 ARG A N 1
ATOM 6779 C CA . ARG A 1 846 ? 34.127 -10.297 32.160 1.00 81.50 846 ARG A CA 1
ATOM 6780 C C . ARG A 1 846 ? 33.288 -9.442 33.112 1.00 81.50 846 ARG A C 1
ATOM 6782 O O . ARG A 1 846 ? 33.456 -8.221 33.174 1.00 81.50 846 ARG A O 1
ATOM 6789 N N . GLY A 1 847 ? 32.368 -10.068 33.834 1.00 85.12 847 GLY A N 1
ATOM 6790 C CA . GLY A 1 847 ? 31.512 -9.484 34.849 1.00 85.12 847 GLY A CA 1
ATOM 6791 C C . GLY A 1 847 ? 30.147 -9.049 34.323 1.00 85.12 847 GLY A C 1
ATOM 6792 O O . GLY A 1 847 ? 29.924 -8.853 33.124 1.00 85.12 847 GLY A O 1
ATOM 6793 N N . HIS A 1 848 ? 29.250 -8.800 35.270 1.00 86.19 848 HIS A N 1
ATOM 6794 C CA . HIS A 1 848 ? 27.857 -8.433 35.050 1.00 86.19 848 HIS A CA 1
ATOM 6795 C C . HIS A 1 848 ? 27.602 -6.956 35.379 1.00 86.19 848 HIS A C 1
ATOM 6797 O O . HIS A 1 848 ? 28.334 -6.325 36.139 1.00 86.19 848 HIS A O 1
ATOM 6803 N N . THR A 1 849 ? 26.559 -6.394 34.777 1.00 87.56 849 THR A N 1
ATOM 6804 C CA . THR A 1 849 ? 26.080 -5.033 35.045 1.00 87.56 849 THR A CA 1
ATOM 6805 C C . THR A 1 849 ? 24.561 -5.012 35.009 1.00 87.56 849 THR A C 1
ATOM 6807 O O . THR A 1 849 ? 23.961 -5.597 34.109 1.00 87.56 849 THR A O 1
ATOM 6810 N N . SER A 1 850 ? 23.944 -4.311 35.953 1.00 87.19 850 SER A N 1
ATOM 6811 C CA . SER A 1 850 ? 22.492 -4.140 36.035 1.00 87.19 850 SER A CA 1
ATOM 6812 C C . SER A 1 850 ? 22.147 -2.657 36.074 1.00 87.19 850 SER A C 1
ATOM 6814 O O . SER A 1 850 ? 22.728 -1.900 36.854 1.00 87.19 850 SER A O 1
ATOM 6816 N N . ASN A 1 851 ? 21.201 -2.219 35.250 1.00 89.75 851 ASN A N 1
ATOM 6817 C CA . ASN A 1 851 ? 20.695 -0.854 35.290 1.00 89.75 851 ASN A CA 1
ATOM 6818 C C . ASN A 1 851 ? 19.212 -0.769 34.910 1.00 89.75 851 ASN A C 1
ATOM 6820 O O . ASN A 1 851 ? 18.618 -1.728 34.426 1.00 89.75 851 ASN A O 1
ATOM 6824 N N . LYS A 1 852 ? 18.611 0.400 35.141 1.00 88.94 852 LYS A N 1
ATOM 6825 C CA . LYS A 1 852 ? 17.219 0.691 34.787 1.00 88.94 852 LYS A CA 1
ATOM 6826 C C . LYS A 1 852 ? 17.139 1.477 33.480 1.00 88.94 852 LYS A C 1
ATOM 6828 O O . LYS A 1 852 ? 17.861 2.458 33.307 1.00 88.94 852 LYS A O 1
ATOM 6833 N N . ILE A 1 853 ? 16.279 1.059 32.554 1.00 87.94 853 ILE A N 1
ATOM 6834 C CA . ILE A 1 853 ? 16.122 1.686 31.235 1.00 87.94 853 ILE A CA 1
ATOM 6835 C C . ILE A 1 853 ? 14.680 1.583 30.726 1.00 87.94 853 ILE A C 1
ATOM 6837 O O . ILE A 1 853 ? 14.013 0.566 30.898 1.00 87.94 853 ILE A O 1
ATOM 6841 N N . GLY A 1 854 ? 14.202 2.650 30.083 1.00 88.62 854 GLY A N 1
ATOM 6842 C CA . GLY A 1 854 ? 12.907 2.651 29.405 1.00 88.62 854 GLY A CA 1
ATOM 6843 C C . GLY A 1 854 ? 12.980 1.975 28.037 1.00 88.62 854 GLY A C 1
ATOM 6844 O O . GLY A 1 854 ? 13.985 2.099 27.332 1.00 88.62 854 GLY A O 1
ATOM 6845 N N . GLN A 1 855 ? 11.920 1.262 27.661 1.00 90.88 855 GLN A N 1
ATOM 6846 C CA . GLN A 1 855 ? 11.858 0.482 26.426 1.00 90.88 855 GLN A CA 1
ATOM 6847 C C . GLN A 1 855 ? 10.491 0.584 25.759 1.00 90.88 855 GLN A C 1
ATOM 6849 O O . GLN A 1 855 ? 9.466 0.819 26.401 1.00 90.88 855 GLN A O 1
ATOM 6854 N N . LYS A 1 856 ? 10.485 0.396 24.442 1.00 93.62 856 LYS A N 1
ATOM 6855 C CA . LYS A 1 856 ? 9.283 0.215 23.633 1.00 93.62 856 LYS A CA 1
ATOM 6856 C C . LYS A 1 856 ? 9.269 -1.205 23.086 1.00 93.62 856 LYS A C 1
ATOM 6858 O O . LYS A 1 856 ? 10.273 -1.662 22.539 1.00 93.62 856 LYS A O 1
ATOM 6863 N N . TRP A 1 857 ? 8.132 -1.867 23.221 1.00 93.44 857 TRP A N 1
ATOM 6864 C CA . TRP A 1 857 ? 7.890 -3.249 22.838 1.00 93.44 857 TRP A CA 1
ATOM 6865 C C . TRP A 1 857 ? 6.966 -3.265 21.629 1.00 93.44 857 TRP A C 1
ATOM 6867 O O . TRP A 1 857 ? 5.831 -2.782 21.679 1.00 93.44 857 TRP A O 1
ATOM 6877 N N . PHE A 1 858 ? 7.478 -3.814 20.538 1.00 93.38 858 PHE A N 1
ATOM 6878 C CA . PHE A 1 858 ? 6.771 -3.953 19.280 1.00 93.38 858 PHE A CA 1
ATOM 6879 C C . PHE A 1 858 ? 6.475 -5.419 19.025 1.00 93.38 858 PHE A C 1
ATOM 6881 O O . PHE A 1 858 ? 7.355 -6.263 19.189 1.00 93.38 858 PHE A O 1
ATOM 6888 N N . VAL A 1 859 ? 5.255 -5.701 18.591 1.00 90.81 859 VAL A N 1
ATOM 6889 C CA . VAL A 1 859 ? 4.769 -7.049 18.313 1.00 90.81 859 VAL A CA 1
ATOM 6890 C C . VAL A 1 859 ? 4.374 -7.155 16.846 1.00 90.81 859 VAL A C 1
ATOM 6892 O O . VAL A 1 859 ? 3.805 -6.224 16.266 1.00 90.81 859 VAL A O 1
ATOM 6895 N N . ASN A 1 860 ? 4.687 -8.301 16.254 1.00 86.81 860 ASN A N 1
ATOM 6896 C CA . ASN A 1 860 ? 4.220 -8.727 14.944 1.00 86.81 860 ASN A CA 1
ATOM 6897 C C . ASN A 1 860 ? 3.614 -10.129 15.093 1.00 86.81 860 ASN A C 1
ATOM 6899 O O . ASN A 1 860 ? 4.328 -11.055 15.491 1.00 86.81 860 ASN A O 1
ATOM 6903 N N . HIS A 1 861 ? 2.302 -10.226 14.862 1.00 73.88 861 HIS A N 1
ATOM 6904 C CA . HIS A 1 861 ? 1.503 -11.441 15.043 1.00 73.88 861 HIS A CA 1
ATOM 6905 C C . HIS A 1 861 ? 1.622 -12.395 13.853 1.00 73.88 861 HIS A C 1
ATOM 6907 O O . HIS A 1 861 ? 1.662 -11.909 12.696 1.00 73.88 861 HIS A O 1
#

InterPro domains:
  IPR012337 Ribonuclease H-like superfamily [SSF53098] (254-411)
  IPR036397 Ribonuclease H superfamily [G3DSA:3.30.420.10] (242-463)
  IPR040676 Domain of unknown function DUF5641 [PF18701] (452-489)

Mean predicted aligned error: 23.03 Å

pLDDT: mean 71.84, std 14.77, range [25.36, 93.62]

Secondary structure (DSSP, 8-state):
----PPPPSS---HHHHHHHHHHHHHHHHHHHHHHHT-S-----EEES-HHHHHHHT--S----HHHHHHHHHHHTT--GGGEEE--TT--HHHHHHHHHSHHHHHHHHHHHHS-SS--HHHHHHHHHHHTTT-TTGGG--EE-TTS-EEPPPS-TTSSS-HHHHSPEEE-TT-HHHHHHHHHHHHHTTT--HHHHHHHHHHTTEEETTHHHHHHHHHHH-HHHHHHHPPPP-PPPPPPPHHHHS---TTSEEEEEEEEEEEEEETTEEEEEEEEEEEETTT--EEEEEESSSSHHHHHHHHHHHHHHH---SEEEE-S-HHHHHHHHHHHHHHHS---HHHHHHHHTT--EEEEPPTT-GGGTHHHHHHHHHHHHHHHHHHHHHGGG-BHHHHHHHHHHHHHHHHTS-S--TTTT-TTSPPPPPTHHHHHS--S--PPPP----TT--TT-HHHHHHHHHHHHHHHHHHHHHHHHH--SS--S-----------S--PPEEEEEE-TTS-EEEE-HHHHHHHHHTT-EEEEEETTEEEE-SEEEEETTEEEEEEEEPPPBSSSS-B-SS-EEEEEEEETTSEEEEEEEETT---B--S-SSS---S--EE--EEEEEE--EEEEEEE-SSS-EEEE-HHHHHHHHHTT--EEEEETTTEEEE-SEEEEETTEEEEEE---B-BSSSSPBPSS-EEEEEEEETTSEEEEEEEETTS--EEEEEEEE--EEEEEE-SPPEEEEEE-TTS-EEEE-HHHHHHHHHTT-EEEEEEE-SSEEEEEE-EEEEE-TTSS-EEEEE---B-EEE-SSTT-EEE-SS-EEEEEEEETTSEEEEEEEETTS--EEEEEEEE--EEEEEE-